Protein 1PIX (pdb70)

Organism: Acidaminococcus fermentans (strain ATCC 25085 / DSM 20731 / CCUG 9996 / CIP 106432 / VR4) (NCBI:txid591001)

B-factor: mean 35.91, std 11.98, range [17.44, 94.39]

InterPro domains:
  IPR011762 Acetyl-coenzyme A carboxyltransferase, N-terminal [PS50980] (31-298)
  IPR011763 Acetyl-coenzyme A carboxyltransferase, C-terminal [PS50989] (295-558)
  IPR029045 ClpP/crotonase-like domain superfamily [SSF52096] (30-232)
  IPR029045 ClpP/crotonase-like domain superfamily [SSF52096] (295-584)
  IPR034733 Acetyl-coenzyme A carboxylase carboxyl transferase subunit beta [PF01039] (55-573)
  IPR045190 Methylcrotonoyl-CoA carboxylase beta chain MCCB/AccD1-like [PTHR22855] (20-564)

Foldseek 3Di:
DDFPDCVLQPPFDFFADAQDDFDVVLLVLQVVLVVVVVVLLVQLLCPAAHQCRQCVVVHGFQVRLVCLFFDPPQWAWWLSQAAQPCDPSSGQQWTWTWGHGLRFTETEIEGGCRHVQREGDARNLVVLVLSLLLCLQLVGEYEYAERYPYYDVVPRVRAPDDPRHLCVSLVSLVVCVVVVHFYYYEYDAEQEQSRLSVQQSGDAHEYEQLYFHYPHFCQPPPVCCDPPDDDPVSVVVSVVVCVVQPDDRTPGHCVPCCVPVNSHVYYHHHSSVSSVVRSVVSNVDAWDDVVVQFRDAFAAQLYALSSCSRQQGLPLVDFGAVLNLCSHQFGPSHWQFFPDPFQPQKTWTWTHQNRHIAIEIEGGADKAAQDDPLDDGRDIDGRQEGALRNLVSLLVRLLQCLVQQHEYEFEHDHQYYDDDVSRVVSVVVVSLVSLVVSQLPSSHAYEYEDAAEQEASCNVSRLHCVSSNRYSFYEYAQSYFYDHHQLLVVLCVVCVVVQVVCVVVVHDCVVSVVVSVVSNVVSRVCGGNSNCSHSRSGRYHDYSNCVSSVVNSSRSSSNTDDPDHDPPVRRCSSVSSVCSVPDDDD/DDFPDCVLQPPFDFFADAQDDFDVVLLVLQVVLVVVLVVLLVQLLCPAAHQCVCPVPQHHFQVRLVCLFFDPPQWAWWLSQAAQPCDPSSDQQWTWTWGHGLRFTETEIEGGCRHVQSAGDARNLVVLVLSLLLCLQLVGEYEYAERYPYHPVVCCVRAPDDPRHLCVVLVSLVVCVVVVRFYEYEYDAEQAQSRQSVQQSGPAHEYEQLYFHYNHWCDLVHPDDDDPDDDPVNVVVSVVSCVVCPDDRTPGGCCDCCVPVNSHVYYHHHSSVSSVVRSVVSNVDAWDDVVVQFRDAAAAQLYALSSCSRQQGLPLVDFGAVLNLCSHQFGPNHWQFFLDVFQPQKTWTWTHQRRHIAIEIEGGADKAAQDDPLDDGRDIDGRQEGALRNLVRLLVRLLQCLVQQHEYEFEHDHQYYDDDVSRVVSVPVVSLVSLVVSQLVSSHAYEYEDAAEQEASVCVSRLHVVSSNRYSFYEYAQSYFYDNHQLLVVLCVVCVVVQVVCVVVVHDCVVSVVVSVVSNVVSRVCGGRSNCSHSRVGRYHDYSNCVSSVVNSSSSSNNTDDPDHADPVRRCSSVSRVCSVPDDDD

Secondary structure (DSSP, 8-state):
---S-HHHHSSPPB------S--HHHHHHHHHHHHHHHHHHHHHHH-SS-HHHHHHTTPPPHHHHHHHHSPTT--EEESTT--TT--TTS--SEEEEEEEETTEEEEEEEE-TTTTTTEE-TTHHHHHHHHHHHHHHHT--EEEEE---EE-GGGHHHHSSSTTSTTHHHHHHHHHHHTT--EEEEE-SEEETHHHHHHHSSSEEEEETT-EEES---TT--S--SSSS--HHHHHHHHHHHHTT---PPSSBHHHHTTTS--S-EEESSHHHHHHHHHHHHHTS----GGGGBSS-----SS-GGGHHHHS-SSTTS---HHHHHHTTSGGGB-EESSTTSSTTEEEEEEEETTEEEEEEEEPPSEETT--TTS-TT--EEBTEE-HHHHHHHHHHHHHHHHTT--EEEEE---EE--SHHHHHTTHHHHHHHHHHHHHT----EEEEE-SEEETTHHHHTT-TT-TTTEEEEEE-TT-EEESS-HHHHHHHHHHHHHHHHHHTT---HHHHHHHHHHHHHHHHTTSHHHHHHHTSSSEE--TTTHHHHHHHHHHHHTTS-S----GGG-SHHHHHHHHHH----/---S-HHHHSS--B-----SS--HHHHHHHHHHHHHHHHHHHHHHH-SS-HHHHHHTTPPPHHHHHHHHS-TT--EEESTT--TT--TTS--SEEEEEEEETTEEEEEEEE-TTSGGG-B-TTHHHHHHHHHHHHHHHT--EEEEE----B-GGGHHHHSSSTTSTTHHHHHHHHHHHTT--EEEEE-SEEETHHHHHHHSSSEEEEETT-EEESS---TTTTPPP-S---HHHHHHHHHHHHHH-S-PPSSBHHHHTTTS--SSEEESSHHHHHHHHHHHHHHS----GGGGBSS-----SS-GGGHHHHS-SSTT----HHHHHHTTSGGGB-EESSTTSSTTEEEEEEEETTEEEEEEEE--SEETT--TTS-TT--EEBTEE-HHHHHHHHHHHHHHHHTT--EEEEE---EE--SHHHHHTTHHHHHHHHHHHHHT----EEEEE-SEEETTHHHHTT-TT-TTTEEEEEE-TT-EEESS-HHHHHHHHHHHHHHHHHHTT---HHHHHHHHHHHHHHHHTTSHHHHHHHTSSSEE--GGGHHHHHHHHHHHHTTS-S----GGG-SHHHHHHHHHH----

Structure (mmCIF, N/CA/C/O backbone):
data_1PIX
#
_entry.id   1PIX
#
_cell.length_a   151.869
_cell.length_b   151.869
_cell.length_c   163.000
_cell.angle_alpha   90.00
_cell.angle_beta   90.00
_cell.angle_gamma   90.00
#
_symmetry.space_group_name_H-M   'P 41 21 2'
#
loop_
_entity.id
_entity.type
_entity.pdbx_description
1 polymer 'Glutaconyl-CoA decarboxylase A subunit'
2 non-polymer 'SULFATE ION'
3 non-polymer 'FORMIC ACID'
4 water water
#
loop_
_atom_site.group_PDB
_atom_site.id
_atom_site.type_symbol
_atom_site.label_atom_id
_atom_site.label_alt_id
_atom_site.label_comp_id
_atom_site.label_asym_id
_atom_site.label_entity_id
_atom_site.label_seq_id
_atom_site.pdbx_PDB_ins_code
_atom_site.Cartn_x
_atom_site.Cartn_y
_atom_site.Cartn_z
_atom_site.occupancy
_atom_site.B_iso_or_equiv
_atom_site.auth_seq_id
_atom_site.auth_comp_id
_atom_site.auth_asym_id
_atom_site.auth_atom_id
_atom_site.pdbx_PDB_model_num
ATOM 1 N N . GLY A 1 2 ? 16.278 93.810 34.066 1.00 49.14 1 GLY A N 1
ATOM 2 C CA . GLY A 1 2 ? 14.976 94.548 34.038 1.00 47.64 1 GLY A CA 1
ATOM 3 C C . GLY A 1 2 ? 14.791 95.413 35.269 1.00 46.24 1 GLY A C 1
ATOM 4 O O . GLY A 1 2 ? 13.972 96.332 35.275 1.00 47.34 1 GLY A O 1
ATOM 5 N N . PHE A 1 3 ? 15.554 95.112 36.316 1.00 43.75 2 PHE A N 1
ATOM 6 C CA . PHE A 1 3 ? 15.495 95.859 37.569 1.00 41.36 2 PHE A CA 1
ATOM 7 C C . PHE A 1 3 ? 16.768 96.691 37.668 1.00 38.88 2 PHE A C 1
ATOM 8 O O . PHE A 1 3 ? 17.877 96.152 37.647 1.00 36.88 2 PHE A O 1
ATOM 16 N N . TYR A 1 4 ? 16.605 98.005 37.769 1.00 35.95 3 TYR A N 1
ATOM 17 C CA . TYR A 1 4 ? 17.751 98.900 37.819 1.00 33.71 3 TYR A CA 1
ATOM 18 C C . TYR A 1 4 ? 17.730 99.863 38.995 1.00 34.30 3 TYR A C 1
ATOM 19 O O . TYR A 1 4 ? 16.687 100.085 39.615 1.00 34.22 3 TYR A O 1
ATOM 28 N N . SER A 1 5 ? 18.893 100.438 39.294 1.00 32.17 4 SER A N 1
ATOM 29 C CA . SER A 1 5 ? 19.014 101.395 40.387 1.00 32.38 4 SER A CA 1
ATOM 30 C C . SER A 1 5 ? 18.426 102.758 40.009 1.00 32.65 4 SER A C 1
ATOM 31 O O . SER A 1 5 ? 18.481 103.179 38.846 1.00 30.59 4 SER A O 1
ATOM 34 N N . MET A 1 6 ? 17.861 103.427 41.010 1.00 31.51 5 MET A N 1
ATOM 35 C CA . MET A 1 6 ? 17.287 104.765 40.873 1.00 33.73 5 MET A CA 1
ATOM 36 C C . MET A 1 6 ? 16.557 105.125 39.576 1.00 33.26 5 MET A C 1
ATOM 37 O O . MET A 1 6 ? 16.997 105.999 38.819 1.00 32.06 5 MET A O 1
ATOM 42 N N . PRO A 1 7 ? 15.416 104.472 39.315 1.00 33.89 6 PRO A N 1
ATOM 43 C CA . PRO A 1 7 ? 14.646 104.757 38.098 1.00 33.42 6 PRO A CA 1
ATOM 44 C C . PRO A 1 7 ? 14.312 106.248 37.947 1.00 31.52 6 PRO A C 1
ATOM 45 O O . PRO A 1 7 ? 14.341 106.786 36.842 1.00 30.74 6 PRO A O 1
ATOM 49 N N . ARG A 1 8 ? 14.010 106.922 39.055 1.00 31.64 7 ARG A N 1
ATOM 50 C CA . ARG A 1 8 ? 13.671 108.340 38.975 1.00 33.14 7 ARG A CA 1
ATOM 51 C C . ARG A 1 8 ? 14.796 109.185 38.383 1.00 32.59 7 ARG A C 1
ATOM 52 O O . ARG A 1 8 ? 14.546 110.252 37.830 1.00 32.75 7 ARG A O 1
ATOM 60 N N . TYR A 1 9 ? 16.032 108.710 38.495 1.00 32.03 8 TYR A N 1
ATOM 61 C CA . TYR A 1 9 ? 17.167 109.442 37.950 1.00 31.00 8 TYR A CA 1
ATOM 62 C C . TYR A 1 9 ? 17.578 108.984 36.552 1.00 30.82 8 TYR A C 1
ATOM 63 O O . TYR A 1 9 ? 17.926 109.800 35.710 1.00 30.47 8 TYR A O 1
ATOM 72 N N . PHE A 1 10 ? 17.533 107.679 36.304 1.00 31.70 9 PHE A N 1
ATOM 73 C CA . PHE A 1 10 ? 18.005 107.148 35.027 1.00 31.94 9 PHE A CA 1
ATOM 74 C C . PHE A 1 10 ? 16.991 106.684 33.993 1.00 32.87 9 PHE A C 1
ATOM 75 O O . PHE A 1 10 ? 17.360 106.434 32.846 1.00 32.47 9 PHE A O 1
ATOM 83 N N . GLN A 1 11 ? 15.729 106.542 34.381 1.00 33.38 10 GLN A N 1
ATOM 84 C CA . GLN A 1 11 ? 14.725 106.106 33.418 1.00 35.56 10 GLN A CA 1
ATOM 85 C C . GLN A 1 11 ? 13.791 107.245 33.057 1.00 35.75 10 GLN A C 1
ATOM 86 O O . GLN A 1 11 ? 13.471 108.091 33.894 1.00 33.15 10 GLN A O 1
ATOM 92 N N . ASN A 1 12 ? 13.370 107.263 31.795 1.00 37.66 11 ASN A N 1
ATOM 93 C CA . ASN A 1 12 ? 12.478 108.303 31.295 1.00 37.53 11 ASN A CA 1
ATOM 94 C C . ASN A 1 12 ? 13.115 109.678 31.487 1.00 36.80 11 ASN A C 1
ATOM 95 O O . ASN A 1 12 ? 12.497 110.583 32.040 1.00 36.55 11 ASN A O 1
ATOM 100 N N . MET A 1 13 ? 14.361 109.824 31.049 1.00 36.26 12 MET A N 1
ATOM 101 C CA . MET A 1 13 ? 15.050 111.104 31.162 1.00 35.95 12 MET A CA 1
ATOM 102 C C . MET A 1 13 ? 14.469 112.012 30.081 1.00 35.49 12 MET A C 1
ATOM 103 O O . MET A 1 13 ? 13.779 111.541 29.175 1.00 34.64 12 MET A O 1
ATOM 108 N N . PRO A 1 14 ? 14.731 113.326 30.165 1.00 33.96 13 PRO A N 1
ATOM 109 C CA . PRO A 1 14 ? 14.204 114.242 29.147 1.00 34.11 13 PRO A CA 1
ATOM 110 C C . PRO A 1 14 ? 14.656 113.833 27.744 1.00 34.62 13 PRO A C 1
ATOM 111 O O . PRO A 1 14 ? 15.785 113.379 27.557 1.00 35.30 13 PRO A O 1
ATOM 115 N N . GLN A 1 15 ? 13.773 113.985 26.763 1.00 34.87 14 GLN A N 1
ATOM 116 C CA . GLN A 1 15 ? 14.113 113.646 25.386 1.00 34.74 14 GLN A CA 1
ATOM 117 C C . GLN A 1 15 ? 14.428 114.912 24.612 1.00 34.48 14 GLN A C 1
ATOM 118 O O . GLN A 1 15 ? 13.927 115.986 24.937 1.00 33.49 14 GLN A O 1
ATOM 124 N N . VAL A 1 16 ? 15.268 114.786 23.591 1.00 32.92 15 VAL A N 1
ATOM 125 C CA . VAL A 1 16 ? 15.660 115.934 22.789 1.00 32.58 15 VAL A CA 1
ATOM 126 C C . VAL A 1 16 ? 15.572 115.578 21.315 1.00 33.98 15 VAL A C 1
ATOM 127 O O . VAL A 1 16 ? 15.313 114.424 20.964 1.00 33.88 15 VAL A O 1
ATOM 131 N N . GLY A 1 17 ? 15.802 116.567 20.455 1.00 33.68 16 GLY A N 1
ATOM 132 C CA . GLY A 1 17 ? 15.753 116.322 19.024 1.00 36.03 16 GLY A CA 1
ATOM 133 C C . GLY A 1 17 ? 14.362 116.491 18.441 1.00 37.70 16 GLY A C 1
ATOM 134 O O . GLY A 1 17 ? 13.374 116.568 19.171 1.00 35.13 16 GLY A O 1
ATOM 135 N N . LYS A 1 18 ? 14.282 116.544 17.117 1.00 39.80 17 LYS A N 1
ATOM 136 C CA . LYS A 1 18 ? 13.004 116.709 16.446 1.00 42.85 17 LYS A CA 1
ATOM 137 C C . LYS A 1 18 ? 12.931 115.855 15.195 1.00 43.86 17 LYS A C 1
ATOM 138 O O . LYS A 1 18 ? 13.952 115.396 14.683 1.00 43.55 17 LYS A O 1
ATOM 144 N N . PRO A 1 19 ? 11.711 115.628 14.686 1.00 44.78 18 PRO A N 1
ATOM 145 C CA . PRO A 1 19 ? 11.494 114.821 13.484 1.00 44.00 18 PRO A CA 1
ATOM 146 C C . PRO A 1 19 ? 12.035 115.525 12.256 1.00 43.89 18 PRO A C 1
ATOM 147 O O . PRO A 1 19 ? 12.044 116.752 12.196 1.00 42.77 18 PRO A O 1
ATOM 151 N N . LEU A 1 20 ? 12.502 114.752 11.283 1.00 44.92 19 LEU A N 1
ATOM 152 C CA . LEU A 1 20 ? 12.994 115.343 10.052 1.00 47.53 19 LEU A CA 1
ATOM 153 C C . LEU A 1 20 ? 11.764 115.598 9.201 1.00 50.46 19 LEU A C 1
ATOM 154 O O . LEU A 1 20 ? 11.046 114.665 8.847 1.00 50.19 19 LEU A O 1
ATOM 159 N N . LYS A 1 21 ? 11.512 116.861 8.892 1.00 53.42 20 LYS A N 1
ATOM 160 C CA . LYS A 1 21 ? 10.362 117.221 8.077 1.00 57.80 20 LYS A CA 1
ATOM 161 C C . LYS A 1 21 ? 10.821 117.302 6.628 1.00 58.98 20 LYS A C 1
ATOM 162 O O . LYS A 1 21 ? 10.454 116.477 5.789 1.00 58.82 20 LYS A O 1
ATOM 168 N N . LYS A 1 22 ? 11.652 118.302 6.363 1.00 60.09 21 LYS A N 1
ATOM 169 C CA . LYS A 1 22 ? 12.192 118.560 5.036 1.00 61.33 21 LYS A CA 1
ATOM 170 C C . LYS A 1 22 ? 13.470 117.775 4.754 1.00 59.52 21 LYS A C 1
ATOM 171 O O . LYS A 1 22 ? 14.530 118.102 5.285 1.00 60.25 21 LYS A O 1
ATOM 177 N N . ALA A 1 23 ? 13.379 116.743 3.921 1.00 57.15 22 ALA A N 1
ATOM 178 C CA . ALA A 1 23 ? 14.566 115.972 3.573 1.00 54.58 22 ALA A CA 1
ATOM 179 C C . ALA A 1 23 ? 15.401 116.858 2.652 1.00 53.57 22 ALA A C 1
ATOM 180 O O . ALA A 1 23 ? 14.865 117.465 1.726 1.00 54.10 22 ALA A O 1
ATOM 182 N N . ASP A 1 24 ? 16.703 116.951 2.912 1.00 51.31 23 ASP A N 1
ATOM 183 C CA . ASP A 1 24 ? 17.579 117.780 2.088 1.00 48.90 23 ASP A CA 1
ATOM 184 C C . ASP A 1 24 ? 18.347 116.918 1.092 1.00 48.18 23 ASP A C 1
ATOM 185 O O . ASP A 1 24 ? 19.492 116.530 1.333 1.00 47.67 23 ASP A O 1
ATOM 190 N N . ALA A 1 25 ? 17.695 116.630 -0.031 1.00 46.58 24 ALA A N 1
ATOM 191 C CA . ALA A 1 25 ? 18.260 115.802 -1.093 1.00 45.03 24 ALA A CA 1
ATOM 192 C C . ALA A 1 25 ? 19.691 116.161 -1.486 1.00 44.19 24 ALA A C 1
ATOM 193 O O . ALA A 1 25 ? 20.537 115.281 -1.640 1.00 45.24 24 ALA A O 1
ATOM 195 N N . ALA A 1 26 ? 19.955 117.451 -1.653 1.00 43.23 25 ALA A N 1
ATOM 196 C CA . ALA A 1 26 ? 21.281 117.915 -2.046 1.00 43.49 25 ALA A CA 1
ATOM 197 C C . ALA A 1 26 ? 22.357 117.576 -1.019 1.00 42.89 25 ALA A C 1
ATOM 198 O O . ALA A 1 26 ? 23.420 117.070 -1.366 1.00 43.02 25 ALA A O 1
ATOM 200 N N . ASN A 1 27 ? 22.079 117.867 0.246 1.00 42.54 26 ASN A N 1
ATOM 201 C CA . ASN A 1 27 ? 23.033 117.599 1.313 1.00 41.68 26 ASN A CA 1
ATOM 202 C C . ASN A 1 27 ? 23.306 116.101 1.408 1.00 42.00 26 ASN A C 1
ATOM 203 O O . ASN A 1 27 ? 24.455 115.663 1.463 1.00 40.40 26 ASN A O 1
ATOM 208 N N . GLU A 1 28 ? 22.234 115.320 1.419 1.00 42.26 27 GLU A N 1
ATOM 209 C CA . GLU A 1 28 ? 22.363 113.882 1.517 1.00 43.01 27 GLU A CA 1
ATOM 210 C C . GLU A 1 28 ? 23.231 113.299 0.412 1.00 43.88 27 GLU A C 1
ATOM 211 O O . GLU A 1 28 ? 24.164 112.545 0.690 1.00 44.11 27 GLU A O 1
ATOM 217 N N . GLU A 1 29 ? 22.949 113.645 -0.839 1.00 43.46 28 GLU A N 1
ATOM 218 C CA . GLU A 1 29 ? 23.748 113.093 -1.924 1.00 44.64 28 GLU A CA 1
ATOM 219 C C . GLU A 1 29 ? 25.194 113.574 -1.886 1.00 41.82 28 GLU A C 1
ATOM 220 O O . GLU A 1 29 ? 26.103 112.858 -2.304 1.00 40.80 28 GLU A O 1
ATOM 226 N N . GLN A 1 30 ? 25.415 114.780 -1.380 1.00 41.11 29 GLN A N 1
ATOM 227 C CA . GLN A 1 30 ? 26.776 115.298 -1.291 1.00 41.06 29 GLN A CA 1
ATOM 228 C C . GLN A 1 30 ? 27.546 114.528 -0.217 1.00 39.19 29 GLN A C 1
ATOM 229 O O . GLN A 1 30 ? 28.713 114.196 -0.400 1.00 37.63 29 GLN A O 1
ATOM 235 N N . LEU A 1 31 ? 26.888 114.241 0.900 1.00 36.92 30 LEU A N 1
ATOM 236 C CA . LEU A 1 31 ? 27.529 113.482 1.968 1.00 37.61 30 LEU A CA 1
ATOM 237 C C . LEU A 1 31 ? 27.797 112.053 1.493 1.00 37.83 30 LEU A C 1
ATOM 238 O O . LEU A 1 31 ? 28.882 111.511 1.710 1.00 36.70 30 LEU A O 1
ATOM 243 N N . LYS A 1 32 ? 26.812 111.449 0.832 1.00 38.45 31 LYS A N 1
ATOM 244 C CA . LYS A 1 32 ? 26.965 110.081 0.342 1.00 40.34 31 LYS A CA 1
ATOM 245 C C . LYS A 1 32 ? 28.029 109.945 -0.738 1.00 39.68 31 LYS A C 1
ATOM 246 O O . LYS A 1 32 ? 28.645 108.888 -0.879 1.00 40.11 31 LYS A O 1
ATOM 252 N N . LYS A 1 33 ? 28.249 111.010 -1.500 1.00 39.50 32 LYS A N 1
ATOM 253 C CA . LYS A 1 33 ? 29.262 110.972 -2.543 1.00 39.38 32 LYS A CA 1
ATOM 254 C C . LYS A 1 33 ? 30.627 110.875 -1.864 1.00 38.61 32 LYS A C 1
ATOM 255 O O . LYS A 1 33 ? 31.518 110.148 -2.316 1.00 37.64 32 LYS A O 1
ATOM 261 N N . ILE A 1 34 ? 30.785 111.620 -0.774 1.00 37.72 33 ILE A N 1
ATOM 262 C CA . ILE A 1 34 ? 32.031 111.608 -0.016 1.00 36.42 33 ILE A CA 1
ATOM 263 C C . ILE A 1 34 ? 32.202 110.235 0.641 1.00 35.55 33 ILE A C 1
ATOM 264 O O . ILE A 1 34 ? 33.281 109.652 0.584 1.00 35.97 33 ILE A O 1
ATOM 269 N N . GLU A 1 35 ? 31.134 109.717 1.249 1.00 34.76 34 GLU A N 1
ATOM 270 C CA . GLU A 1 35 ? 31.187 108.403 1.889 1.00 35.43 34 GLU A CA 1
ATOM 271 C C . GLU A 1 35 ? 31.533 107.338 0.847 1.00 37.07 34 GLU A C 1
ATOM 272 O O . GLU A 1 35 ? 32.364 106.454 1.085 1.00 36.27 34 GLU A O 1
ATOM 278 N N . GLU A 1 36 ? 30.899 107.440 -0.316 1.00 37.16 35 GLU A N 1
ATOM 279 C CA . GLU A 1 36 ? 31.126 106.497 -1.399 1.00 38.33 35 GLU A CA 1
ATOM 280 C C . GLU A 1 36 ? 32.585 106.479 -1.846 1.00 36.83 35 GLU A C 1
ATOM 281 O O . GLU A 1 36 ? 33.140 105.419 -2.137 1.00 37.38 35 GLU A O 1
ATOM 287 N N . GLU A 1 37 ? 33.209 107.651 -1.900 1.00 35.69 36 GLU A N 1
ATOM 288 C CA . GLU A 1 37 ? 34.608 107.743 -2.299 1.00 35.96 36 GLU A CA 1
ATOM 289 C C . GLU A 1 37 ? 35.507 107.079 -1.245 1.00 35.32 36 GLU A C 1
ATOM 290 O O . GLU A 1 37 ? 36.523 106.457 -1.576 1.00 32.95 36 GLU A O 1
ATOM 296 N N . ILE A 1 38 ? 35.131 107.222 0.024 1.00 33.69 37 ILE A N 1
ATOM 297 C CA . ILE A 1 38 ? 35.893 106.621 1.111 1.00 33.77 37 ILE A CA 1
ATOM 298 C C . ILE A 1 38 ? 35.793 105.101 0.983 1.00 32.71 37 ILE A C 1
ATOM 299 O O . ILE A 1 38 ? 36.785 104.394 1.117 1.00 31.91 37 ILE A O 1
ATOM 304 N N . HIS A 1 39 ? 34.590 104.604 0.720 1.00 33.51 38 HIS A N 1
ATOM 305 C CA . HIS A 1 39 ? 34.397 103.167 0.566 1.00 35.50 38 HIS A CA 1
ATOM 306 C C . HIS A 1 39 ? 35.209 102.645 -0.613 1.00 35.70 38 HIS A C 1
ATOM 307 O O . HIS A 1 39 ? 35.787 101.563 -0.547 1.00 36.97 38 HIS A O 1
ATOM 314 N N . GLN A 1 40 ? 35.261 103.421 -1.688 1.00 36.07 39 GLN A N 1
ATOM 315 C CA . GLN A 1 40 ? 36.020 103.016 -2.865 1.00 37.83 39 GLN A CA 1
ATOM 316 C C . GLN A 1 40 ? 37.506 102.958 -2.526 1.00 36.76 39 GLN A C 1
ATOM 317 O O . GLN A 1 40 ? 38.215 102.050 -2.950 1.00 36.19 39 GLN A O 1
ATOM 323 N N . LEU A 1 41 ? 37.978 103.935 -1.758 1.00 37.27 40 LEU A N 1
ATOM 324 C CA . LEU A 1 41 ? 39.379 103.967 -1.357 1.00 35.40 40 LEU A CA 1
ATOM 325 C C . LEU A 1 41 ? 39.700 102.776 -0.460 1.00 33.77 40 LEU A C 1
ATOM 326 O O . LEU A 1 41 ? 40.758 102.164 -0.583 1.00 33.13 40 LEU A O 1
ATOM 331 N N . ILE A 1 42 ? 38.779 102.446 0.438 1.00 33.94 41 ILE A N 1
ATOM 332 C CA . ILE A 1 42 ? 38.979 101.320 1.342 1.00 34.12 41 ILE A CA 1
ATOM 333 C C . ILE A 1 42 ? 39.008 100.024 0.540 1.00 35.65 41 ILE A C 1
ATOM 334 O O . ILE A 1 42 ? 39.903 99.188 0.711 1.00 34.16 41 ILE A O 1
ATOM 339 N N . LYS A 1 43 ? 38.024 99.872 -0.341 1.00 36.57 42 LYS A N 1
ATOM 340 C CA . LYS A 1 43 ? 37.923 98.691 -1.184 1.00 37.54 42 LYS A CA 1
ATOM 341 C C . LYS A 1 43 ? 39.233 98.410 -1.903 1.00 37.82 42 LYS A C 1
ATOM 342 O O . LYS A 1 43 ? 39.731 97.285 -1.873 1.00 38.70 42 LYS A O 1
ATOM 348 N N . GLU A 1 44 ? 39.809 99.424 -2.540 1.00 36.90 43 GLU A N 1
ATOM 349 C CA . GLU A 1 44 ? 41.051 99.196 -3.260 1.00 38.47 43 GLU A CA 1
ATOM 350 C C . GLU A 1 44 ? 42.269 98.992 -2.366 1.00 37.14 43 GLU A C 1
ATOM 351 O O . GLU A 1 44 ? 43.200 98.276 -2.735 1.00 34.11 43 GLU A O 1
ATOM 357 N N . ALA A 1 45 ? 42.272 99.608 -1.189 1.00 35.36 44 ALA A N 1
ATOM 358 C CA . ALA A 1 45 ? 43.398 99.426 -0.285 1.00 34.32 44 ALA A CA 1
ATOM 359 C C . ALA A 1 45 ? 43.380 97.973 0.180 1.00 33.38 44 ALA A C 1
ATOM 360 O O . ALA A 1 45 ? 44.394 97.280 0.133 1.00 34.56 44 ALA A O 1
ATOM 362 N N . GLN A 1 46 ? 42.208 97.510 0.599 1.00 33.89 45 GLN A N 1
ATOM 363 C CA . GLN A 1 46 ? 42.058 96.145 1.082 1.00 33.84 45 GLN A CA 1
ATOM 364 C C . GLN A 1 46 ? 42.317 95.061 0.036 1.00 35.30 45 GLN A C 1
ATOM 365 O O . GLN A 1 46 ? 42.907 94.022 0.349 1.00 34.71 45 GLN A O 1
ATOM 371 N N . GLU A 1 47 ? 41.901 95.281 -1.205 1.00 34.54 46 GLU A N 1
ATOM 372 C CA . GLU A 1 47 ? 42.125 94.249 -2.206 1.00 36.60 46 GLU A CA 1
ATOM 373 C C . GLU A 1 47 ? 43.478 94.291 -2.902 1.00 35.64 46 GLU A C 1
ATOM 374 O O . GLU A 1 47 ? 43.836 93.360 -3.617 1.00 35.91 46 GLU A O 1
ATOM 380 N N . ALA A 1 48 ? 44.245 95.350 -2.674 1.00 35.89 47 ALA A N 1
ATOM 381 C CA . ALA A 1 48 ? 45.564 95.467 -3.288 1.00 35.00 47 ALA A CA 1
ATOM 382 C C . ALA A 1 48 ? 46.469 94.299 -2.893 1.00 37.00 47 ALA A C 1
ATOM 383 O O . ALA A 1 48 ? 46.366 93.756 -1.786 1.00 35.13 47 ALA A O 1
ATOM 385 N N . GLY A 1 49 ? 47.363 93.925 -3.804 1.00 37.60 48 GLY A N 1
ATOM 386 C CA . GLY A 1 49 ? 48.281 92.830 -3.551 1.00 38.11 48 GLY A CA 1
ATOM 387 C C . GLY A 1 49 ? 47.813 91.543 -4.202 1.00 39.55 48 GLY A C 1
ATOM 388 O O . GLY A 1 49 ? 47.063 91.568 -5.180 1.00 40.74 48 GLY A O 1
ATOM 389 N N . LYS A 1 50 ? 48.254 90.414 -3.661 1.00 39.99 49 LYS A N 1
ATOM 390 C CA . LYS A 1 50 ? 47.871 89.110 -4.187 1.00 41.48 49 LYS A CA 1
ATOM 391 C C . LYS A 1 50 ? 46.350 89.023 -4.194 1.00 42.06 49 LYS A C 1
ATOM 392 O O . LYS A 1 50 ? 45.693 89.448 -3.241 1.00 43.35 49 LYS A O 1
ATOM 398 N N . ALA A 1 51 ? 45.793 88.472 -5.267 1.00 40.83 50 ALA A N 1
ATOM 399 C CA . ALA A 1 51 ? 44.345 88.350 -5.395 1.00 39.78 50 ALA A CA 1
ATOM 400 C C . ALA A 1 51 ? 43.748 87.308 -4.452 1.00 38.58 50 ALA A C 1
ATOM 401 O O . ALA A 1 51 ? 44.388 86.304 -4.135 1.00 37.96 50 ALA A O 1
ATOM 403 N N . ASP A 1 52 ? 42.515 87.552 -4.010 1.00 38.31 51 ASP A N 1
ATOM 404 C CA . ASP A 1 52 ? 41.828 86.626 -3.112 1.00 40.18 51 ASP A CA 1
ATOM 405 C C . ASP A 1 52 ? 41.836 85.222 -3.711 1.00 41.26 51 ASP A C 1
ATOM 406 O O . ASP A 1 52 ? 42.104 84.239 -3.019 1.00 41.70 51 ASP A O 1
ATOM 411 N N . ALA A 1 53 ? 41.541 85.141 -5.004 1.00 42.74 52 ALA A N 1
ATOM 412 C CA . ALA A 1 53 ? 41.515 83.866 -5.712 1.00 44.31 52 ALA A CA 1
ATOM 413 C C . ALA A 1 53 ? 42.847 83.134 -5.583 1.00 43.69 52 ALA A C 1
ATOM 414 O O . ALA A 1 53 ? 42.876 81.921 -5.400 1.00 43.72 52 ALA A O 1
ATOM 416 N N . ASP A 1 54 ? 43.946 83.873 -5.676 1.00 43.98 53 ASP A N 1
ATOM 417 C CA . ASP A 1 54 ? 45.268 83.268 -5.568 1.00 46.03 53 ASP A CA 1
ATOM 418 C C . ASP A 1 54 ? 45.570 82.821 -4.150 1.00 46.23 53 ASP A C 1
ATOM 419 O O . ASP A 1 54 ? 46.294 81.847 -3.936 1.00 45.66 53 ASP A O 1
ATOM 424 N N . VAL A 1 55 ? 45.021 83.542 -3.180 1.00 44.87 54 VAL A N 1
ATOM 425 C CA . VAL A 1 55 ? 45.226 83.193 -1.786 1.00 45.45 54 VAL A CA 1
ATOM 426 C C . VAL A 1 55 ? 44.366 81.979 -1.444 1.00 45.83 54 VAL A C 1
ATOM 427 O O . VAL A 1 55 ? 44.834 81.036 -0.809 1.00 44.10 54 VAL A O 1
ATOM 431 N N . ASN A 1 56 ? 43.111 82.010 -1.881 1.00 47.41 55 ASN A N 1
ATOM 432 C CA . ASN A 1 56 ? 42.176 80.926 -1.610 1.00 50.67 55 ASN A CA 1
ATOM 433 C C . ASN A 1 56 ? 42.462 79.630 -2.358 1.00 53.70 55 ASN A C 1
ATOM 434 O O . ASN A 1 56 ? 42.195 78.545 -1.842 1.00 54.46 55 ASN A O 1
ATOM 439 N N . LYS A 1 57 ? 42.994 79.736 -3.571 1.00 56.84 56 LYS A N 1
ATOM 440 C CA . LYS A 1 57 ? 43.281 78.544 -4.362 1.00 60.42 56 LYS A CA 1
ATOM 441 C C . LYS A 1 57 ? 44.167 77.598 -3.569 1.00 61.90 56 LYS A C 1
ATOM 442 O O . LYS A 1 57 ? 44.077 76.379 -3.714 1.00 62.04 56 LYS A O 1
ATOM 448 N N . ARG A 1 58 ? 45.010 78.173 -2.719 1.00 63.35 57 ARG A N 1
ATOM 449 C CA . ARG A 1 58 ? 45.935 77.400 -1.905 1.00 65.00 57 ARG A CA 1
ATOM 450 C C . ARG A 1 58 ? 45.314 76.958 -0.580 1.00 64.29 57 ARG A C 1
ATOM 451 O O . ARG A 1 58 ? 46.021 76.523 0.332 1.00 65.00 57 ARG A O 1
ATOM 459 N N . GLY A 1 59 ? 43.990 77.063 -0.487 1.00 62.09 58 GLY A N 1
ATOM 460 C CA . GLY A 1 59 ? 43.287 76.663 0.721 1.00 59.97 58 GLY A CA 1
ATOM 461 C C . GLY A 1 59 ? 43.456 77.614 1.895 1.00 58.28 58 GLY A C 1
ATOM 462 O O . GLY A 1 59 ? 43.050 77.311 3.019 1.00 59.57 58 GLY A O 1
ATOM 463 N N . GLU A 1 60 ? 44.052 78.771 1.639 1.00 54.62 59 GLU A N 1
ATOM 464 C CA . GLU A 1 60 ? 44.272 79.755 2.685 1.00 50.66 59 GLU A CA 1
ATOM 465 C C . GLU A 1 60 ? 43.253 80.887 2.569 1.00 47.80 59 GLU A C 1
ATOM 466 O O . GLU A 1 60 ? 42.847 81.255 1.467 1.00 47.54 59 GLU A O 1
ATOM 472 N N . LEU A 1 61 ? 42.830 81.429 3.708 1.00 43.40 60 LEU A N 1
ATOM 473 C CA . LEU A 1 61 ? 41.869 82.528 3.716 1.00 39.22 60 LEU A CA 1
ATOM 474 C C . LEU A 1 61 ? 42.595 83.863 3.794 1.00 37.46 60 LEU A C 1
ATOM 475 O O . LEU A 1 61 ? 43.771 83.922 4.161 1.00 38.04 60 LEU A O 1
ATOM 480 N N . THR A 1 62 ? 41.893 84.935 3.448 1.00 35.74 61 THR A N 1
ATOM 481 C CA . THR A 1 62 ? 42.467 86.276 3.530 1.00 34.46 61 THR A CA 1
ATOM 482 C C . THR A 1 62 ? 42.140 86.839 4.919 1.00 34.33 61 THR A C 1
ATOM 483 O O . THR A 1 62 ? 41.357 86.248 5.669 1.00 33.42 61 THR A O 1
ATOM 487 N N . ALA A 1 63 ? 42.732 87.980 5.256 1.00 33.98 62 ALA A N 1
ATOM 488 C CA . ALA A 1 63 ? 42.485 88.605 6.552 1.00 34.55 62 ALA A CA 1
ATOM 489 C C . ALA A 1 63 ? 41.002 88.921 6.741 1.00 34.83 62 ALA A C 1
ATOM 490 O O . ALA A 1 63 ? 40.434 88.659 7.802 1.00 35.27 62 ALA A O 1
ATOM 492 N N . LEU A 1 64 ? 40.371 89.482 5.714 1.00 34.10 63 LEU A N 1
ATOM 493 C CA . LEU A 1 64 ? 38.954 89.820 5.812 1.00 34.14 63 LEU A CA 1
ATOM 494 C C . LEU A 1 64 ? 38.068 88.589 5.939 1.00 33.34 63 LEU A C 1
ATOM 495 O O . LEU A 1 64 ? 37.055 88.619 6.635 1.00 33.15 63 LEU A O 1
ATOM 500 N N . GLN A 1 65 ? 38.450 87.507 5.271 1.00 32.63 64 GLN A N 1
ATOM 501 C CA . GLN A 1 65 ? 37.681 86.272 5.340 1.00 31.33 64 GLN A CA 1
ATOM 502 C C . GLN A 1 65 ? 37.826 85.660 6.733 1.00 30.69 64 GLN A C 1
ATOM 503 O O . GLN A 1 65 ? 36.862 85.155 7.308 1.00 30.24 64 GLN A O 1
ATOM 509 N N . ARG A 1 66 ? 39.029 85.715 7.288 1.00 29.10 65 ARG A N 1
ATOM 510 C CA . ARG A 1 66 ? 39.225 85.178 8.626 1.00 29.67 65 ARG A CA 1
ATOM 511 C C . ARG A 1 66 ? 38.401 85.985 9.637 1.00 29.69 65 ARG A C 1
ATOM 512 O O . ARG A 1 66 ? 37.685 85.419 10.472 1.00 27.03 65 ARG A O 1
ATOM 520 N N . ILE A 1 67 ? 38.481 87.310 9.546 1.00 30.24 66 ILE A N 1
ATOM 521 C CA . ILE A 1 67 ? 37.739 88.170 10.466 1.00 31.66 66 ILE A CA 1
ATOM 522 C C . ILE A 1 67 ? 36.240 87.902 10.384 1.00 32.97 66 ILE A C 1
ATOM 523 O O . ILE A 1 67 ? 35.542 87.853 11.404 1.00 31.94 66 ILE A O 1
ATOM 528 N N . GLU A 1 68 ? 35.755 87.716 9.162 1.00 33.53 67 GLU A N 1
ATOM 529 C CA . GLU A 1 68 ? 34.344 87.463 8.922 1.00 35.00 67 GLU A CA 1
ATOM 530 C C . GLU A 1 68 ? 33.873 86.209 9.665 1.00 35.38 67 GLU A C 1
ATOM 531 O O . GLU A 1 68 ? 32.755 86.165 10.181 1.00 34.51 67 GLU A O 1
ATOM 537 N N . LYS A 1 69 ? 34.735 85.200 9.737 1.00 35.21 68 LYS A N 1
ATOM 538 C CA . LYS A 1 69 ? 34.394 83.959 10.422 1.00 35.71 68 LYS A CA 1
ATOM 539 C C . LYS A 1 69 ? 34.712 84.009 11.912 1.00 35.67 68 LYS A C 1
ATOM 540 O O . LYS A 1 69 ? 34.257 83.160 12.679 1.00 34.85 68 LYS A O 1
ATOM 546 N N . LEU A 1 70 ? 35.489 85.007 12.317 1.00 33.87 69 LEU A N 1
ATOM 547 C CA . LEU A 1 70 ? 35.881 85.148 13.715 1.00 32.30 69 LEU A CA 1
ATOM 548 C C . LEU A 1 70 ? 34.904 85.940 14.583 1.00 31.89 69 LEU A C 1
ATOM 549 O O . LEU A 1 70 ? 34.530 85.497 15.672 1.00 31.58 69 LEU A O 1
ATOM 554 N N . VAL A 1 71 ? 34.493 87.108 14.098 1.00 31.43 70 VAL A N 1
ATOM 555 C CA . VAL A 1 71 ? 33.604 87.983 14.863 1.00 30.88 70 VAL A CA 1
ATOM 556 C C . VAL A 1 71 ? 32.114 87.720 14.681 1.00 31.84 70 VAL A C 1
ATOM 557 O O . VAL A 1 71 ? 31.691 87.180 13.662 1.00 33.40 70 VAL A O 1
ATOM 561 N N . GLU A 1 72 ? 31.321 88.101 15.682 1.00 31.56 71 GLU A N 1
ATOM 562 C CA . GLU A 1 72 ? 29.878 87.914 15.618 1.00 31.77 71 GLU A CA 1
ATOM 563 C C . GLU A 1 72 ? 29.352 88.768 14.467 1.00 32.59 71 GLU A C 1
ATOM 564 O O . GLU A 1 72 ? 29.732 89.929 14.316 1.00 29.62 71 GLU A O 1
ATOM 570 N N . PRO A 1 73 ? 28.460 88.200 13.640 1.00 34.59 72 PRO A N 1
ATOM 571 C CA . PRO A 1 73 ? 27.883 88.907 12.493 1.00 34.03 72 PRO A CA 1
ATOM 572 C C . PRO A 1 73 ? 27.390 90.308 12.826 1.00 34.15 72 PRO A C 1
ATOM 573 O O . PRO A 1 73 ? 26.642 90.501 13.781 1.00 34.33 72 PRO A O 1
ATOM 577 N N . GLY A 1 74 ? 27.827 91.282 12.033 1.00 34.77 73 GLY A N 1
ATOM 578 C CA . GLY A 1 74 ? 27.416 92.658 12.241 1.00 34.36 73 GLY A CA 1
ATOM 579 C C . GLY A 1 74 ? 28.091 93.424 13.373 1.00 34.99 73 GLY A C 1
ATOM 580 O O . GLY A 1 74 ? 27.703 94.560 13.642 1.00 35.30 73 GLY A O 1
ATOM 581 N N . SER A 1 75 ? 29.089 92.834 14.032 1.00 33.47 74 SER A N 1
ATOM 582 C CA . SER A 1 75 ? 29.771 93.519 15.137 1.00 32.48 74 SER A CA 1
ATOM 583 C C . SER A 1 75 ? 31.060 94.212 14.707 1.00 32.57 74 SER A C 1
ATOM 584 O O . SER A 1 75 ? 31.669 94.943 15.487 1.00 33.53 74 SER A O 1
ATOM 587 N N . TRP A 1 76 ? 31.476 93.986 13.469 1.00 30.31 75 TRP A N 1
ATOM 588 C CA . TRP A 1 76 ? 32.705 94.588 12.978 1.00 30.64 75 TRP A CA 1
ATOM 589 C C . TRP A 1 76 ? 32.635 96.113 12.882 1.00 31.75 75 TRP A C 1
ATOM 590 O O . TRP A 1 76 ? 31.716 96.668 12.272 1.00 31.53 75 TRP A O 1
ATOM 601 N N . ARG A 1 77 ? 33.614 96.778 13.495 1.00 31.13 76 ARG A N 1
ATOM 602 C CA . ARG A 1 77 ? 33.714 98.239 13.482 1.00 30.67 76 ARG A CA 1
ATOM 603 C C . ARG A 1 77 ? 35.108 98.559 12.930 1.00 30.50 76 ARG A C 1
ATOM 604 O O . ARG A 1 77 ? 36.083 98.637 13.684 1.00 31.17 76 ARG A O 1
ATOM 612 N N . PRO A 1 78 ? 35.224 98.741 11.605 1.00 29.69 77 PRO A N 1
ATOM 613 C CA . PRO A 1 78 ? 36.515 99.045 10.977 1.00 28.30 77 PRO A CA 1
ATOM 614 C C . PRO A 1 78 ? 37.250 100.219 11.618 1.00 28.43 77 PRO A C 1
ATOM 615 O O . PRO A 1 78 ? 36.636 101.230 11.961 1.00 28.75 77 PRO A O 1
ATOM 619 N N . LEU A 1 79 ? 38.564 100.073 11.775 1.00 27.89 78 LEU A N 1
ATOM 620 C CA . LEU A 1 79 ? 39.410 101.120 12.341 1.00 28.15 78 LEU A CA 1
ATOM 621 C C . LEU A 1 79 ? 40.710 101.228 11.543 1.00 28.05 78 LEU A C 1
ATOM 622 O O . LEU A 1 79 ? 41.326 100.218 11.215 1.00 29.26 78 LEU A O 1
ATOM 627 N N . ASN A 1 80 ? 41.109 102.457 11.221 1.00 26.15 79 ASN A N 1
ATOM 628 C CA . ASN A 1 80 ? 42.342 102.713 10.479 1.00 27.41 79 ASN A CA 1
ATOM 629 C C . ASN A 1 80 ? 42.445 102.060 9.103 1.00 26.74 79 ASN A C 1
ATOM 630 O O . ASN A 1 80 ? 43.545 101.819 8.616 1.00 26.94 79 ASN A O 1
ATOM 635 N N . THR A 1 81 ? 41.313 101.791 8.462 1.00 27.81 80 THR A N 1
ATOM 636 C CA . THR A 1 81 ? 41.337 101.168 7.140 1.00 29.52 80 THR A CA 1
ATOM 637 C C . THR A 1 81 ? 42.195 101.955 6.149 1.00 30.17 80 THR A C 1
ATOM 638 O O . THR A 1 81 ? 42.953 101.376 5.371 1.00 31.04 80 THR A O 1
ATOM 642 N N . LEU A 1 82 ? 42.088 103.278 6.181 1.00 30.14 81 LEU A N 1
ATOM 643 C CA . LEU A 1 82 ? 42.858 104.099 5.258 1.00 30.31 81 LEU A CA 1
ATOM 644 C C . LEU A 1 82 ? 44.135 104.684 5.847 1.00 30.61 81 LEU A C 1
ATOM 645 O O . LEU A 1 82 ? 44.831 105.448 5.181 1.00 30.57 81 LEU A O 1
ATOM 650 N N . PHE A 1 83 ? 44.450 104.320 7.088 1.00 31.18 82 PHE A N 1
ATOM 651 C CA . PHE A 1 83 ? 45.655 104.819 7.750 1.00 28.99 82 PHE A CA 1
ATOM 652 C C . PHE A 1 83 ? 46.888 104.497 6.906 1.00 30.26 82 PHE A C 1
ATOM 653 O O . PHE A 1 83 ? 47.171 103.331 6.619 1.00 29.70 82 PHE A O 1
ATOM 661 N N . ASN A 1 84 ? 47.621 105.534 6.514 1.00 29.12 83 ASN A N 1
ATOM 662 C CA . ASN A 1 84 ? 48.810 105.373 5.676 1.00 29.81 83 ASN A CA 1
ATOM 663 C C . ASN A 1 84 ? 49.658 106.630 5.850 1.00 31.22 83 ASN A C 1
ATOM 664 O O . ASN A 1 84 ? 49.940 107.347 4.889 1.00 30.62 83 ASN A O 1
ATOM 669 N N . PRO A 1 85 ? 50.102 106.895 7.089 1.00 31.79 84 PRO A N 1
ATOM 670 C CA . PRO A 1 85 ? 50.912 108.074 7.401 1.00 32.32 84 PRO A CA 1
ATOM 671 C C . PRO A 1 85 ? 52.138 108.307 6.532 1.00 33.74 84 PRO A C 1
ATOM 672 O O . PRO A 1 85 ? 52.511 109.449 6.288 1.00 35.07 84 PRO A O 1
ATOM 676 N N . GLN A 1 86 ? 52.766 107.241 6.055 1.00 33.63 85 GLN A N 1
ATOM 677 C CA . GLN A 1 86 ? 53.953 107.419 5.242 1.00 34.35 85 GLN A CA 1
ATOM 678 C C . GLN A 1 86 ? 53.710 107.233 3.748 1.00 34.69 85 GLN A C 1
ATOM 679 O O . GLN A 1 86 ? 54.646 107.089 2.967 1.00 33.67 85 GLN A O 1
ATOM 685 N N . GLY A 1 87 ? 52.438 107.257 3.367 1.00 34.31 86 GLY A N 1
ATOM 686 C CA . GLY A 1 87 ? 52.058 107.133 1.971 1.00 35.15 86 GLY A CA 1
ATOM 687 C C . GLY A 1 87 ? 52.555 105.953 1.157 1.00 36.09 86 GLY A C 1
ATOM 688 O O . GLY A 1 87 ? 53.175 106.150 0.114 1.00 36.32 86 GLY A O 1
ATOM 689 N N . ASN A 1 88 ? 52.303 104.729 1.614 1.00 35.69 87 ASN A N 1
ATOM 690 C CA . ASN A 1 88 ? 52.723 103.566 0.838 1.00 34.01 87 ASN A CA 1
ATOM 691 C C . ASN A 1 88 ? 51.858 103.616 -0.421 1.00 33.89 87 ASN A C 1
ATOM 692 O O . ASN A 1 88 ? 50.687 103.996 -0.357 1.00 32.79 87 ASN A O 1
ATOM 697 N N . LYS A 1 89 ? 52.427 103.240 -1.560 1.00 34.25 88 LYS A N 1
ATOM 698 C CA . LYS A 1 89 ? 51.693 103.282 -2.821 1.00 35.76 88 LYS A CA 1
ATOM 699 C C . LYS A 1 89 ? 50.339 102.575 -2.825 1.00 34.04 88 LYS A C 1
ATOM 700 O O . LYS A 1 89 ? 49.388 103.075 -3.420 1.00 33.65 88 LYS A O 1
ATOM 706 N N . ASN A 1 90 ? 50.241 101.422 -2.169 1.00 32.57 89 ASN A N 1
ATOM 707 C CA . ASN A 1 90 ? 48.975 100.690 -2.146 1.00 31.90 89 ASN A CA 1
ATOM 708 C C . ASN A 1 90 ? 47.963 101.265 -1.156 1.00 30.82 89 ASN A C 1
ATOM 709 O O . ASN A 1 90 ? 46.886 100.703 -0.971 1.00 31.69 89 ASN A O 1
ATOM 714 N N . GLY A 1 91 ? 48.323 102.379 -0.521 1.00 30.47 90 GLY A N 1
ATOM 715 C CA . GLY A 1 91 ? 47.436 103.031 0.431 1.00 31.18 90 GLY A CA 1
ATOM 716 C C . GLY A 1 91 ? 47.100 102.207 1.660 1.00 30.03 90 GLY A C 1
ATOM 717 O O . GLY A 1 91 ? 46.122 102.482 2.355 1.00 29.78 90 GLY A O 1
ATOM 718 N N . SER A 1 92 ? 47.924 101.208 1.942 1.00 29.46 91 SER A N 1
ATOM 719 C CA . SER A 1 92 ? 47.680 100.332 3.073 1.00 31.84 91 SER A CA 1
ATOM 720 C C . SER A 1 92 ? 48.872 100.210 3.999 1.00 32.14 91 SER A C 1
ATOM 721 O O . SER A 1 92 ? 50.004 100.512 3.626 1.00 31.20 91 SER A O 1
ATOM 724 N N . VAL A 1 93 ? 48.600 99.755 5.215 1.00 31.42 92 VAL A N 1
ATOM 725 C CA . VAL A 1 93 ? 49.641 99.565 6.201 1.00 32.08 92 VAL A CA 1
ATOM 726 C C . VAL A 1 93 ? 49.778 98.047 6.435 1.00 32.16 92 VAL A C 1
ATOM 727 O O . VAL A 1 93 ? 50.439 97.585 7.369 1.00 30.51 92 VAL A O 1
ATOM 731 N N . ALA A 1 94 ? 49.142 97.288 5.543 1.00 30.22 93 ALA A N 1
ATOM 732 C CA . ALA A 1 94 ? 49.171 95.825 5.542 1.00 29.20 93 ALA A CA 1
ATOM 733 C C . ALA A 1 94 ? 48.578 95.094 6.744 1.00 29.54 93 ALA A C 1
ATOM 734 O O . ALA A 1 94 ? 49.068 94.035 7.137 1.00 28.80 93 ALA A O 1
ATOM 736 N N . ILE A 1 95 ? 47.536 95.660 7.337 1.00 31.00 94 ILE A N 1
ATOM 737 C CA . ILE A 1 95 ? 46.857 95.003 8.444 1.00 33.22 94 ILE A CA 1
ATOM 738 C C . ILE A 1 95 ? 45.402 95.427 8.404 1.00 31.76 94 ILE A C 1
ATOM 739 O O . ILE A 1 95 ? 45.084 96.542 7.997 1.00 32.45 94 ILE A O 1
ATOM 744 N N . VAL A 1 96 ? 44.511 94.522 8.780 1.00 30.45 95 VAL A N 1
ATOM 745 C CA . VAL A 1 96 ? 43.098 94.848 8.816 1.00 29.11 95 VAL A CA 1
ATOM 746 C C . VAL A 1 96 ? 42.749 94.921 10.295 1.00 30.16 95 VAL A C 1
ATOM 747 O O . VAL A 1 96 ? 42.872 93.936 11.019 1.00 31.18 95 VAL A O 1
ATOM 751 N N . LYS A 1 97 ? 42.329 96.095 10.748 1.00 29.73 96 LYS A N 1
ATOM 752 C CA . LYS A 1 97 ? 42.009 96.274 12.157 1.00 29.46 96 LYS A CA 1
ATOM 753 C C . LYS A 1 97 ? 40.598 96.759 12.406 1.00 29.21 96 LYS A C 1
ATOM 754 O O . LYS A 1 97 ? 39.971 97.375 11.545 1.00 28.57 96 LYS A O 1
ATOM 760 N N . GLY A 1 98 ? 40.103 96.470 13.604 1.00 28.51 97 GLY A N 1
ATOM 761 C CA . GLY A 1 98 ? 38.779 96.910 13.972 1.00 28.33 97 GLY A CA 1
ATOM 762 C C . GLY A 1 98 ? 38.386 96.422 15.349 1.00 29.69 97 GLY A C 1
ATOM 763 O O . GLY A 1 98 ? 39.131 95.708 16.020 1.00 29.59 97 GLY A O 1
ATOM 764 N N . LEU A 1 99 ? 37.210 96.849 15.776 1.00 30.50 98 LEU A N 1
ATOM 765 C CA . LEU A 1 99 ? 36.650 96.438 17.044 1.00 31.08 98 LEU A CA 1
ATOM 766 C C . LEU A 1 99 ? 35.634 95.396 16.616 1.00 31.87 98 LEU A C 1
ATOM 767 O O . LEU A 1 99 ? 34.890 95.618 15.661 1.00 32.55 98 LEU A O 1
ATOM 772 N N . GLY A 1 100 ? 35.608 94.261 17.296 1.00 30.70 99 GLY A N 1
ATOM 773 C CA . GLY A 1 100 ? 34.646 93.236 16.944 1.00 30.11 99 GLY A CA 1
ATOM 774 C C . GLY A 1 100 ? 34.331 92.368 18.137 1.00 29.35 99 GLY A C 1
ATOM 775 O O . GLY A 1 100 ? 35.153 92.244 19.047 1.00 29.71 99 GLY A O 1
ATOM 776 N N . ARG A 1 101 ? 33.138 91.786 18.158 1.00 28.47 100 ARG A N 1
ATOM 777 C CA . ARG A 1 101 ? 32.771 90.905 19.254 1.00 30.02 100 ARG A CA 1
ATOM 778 C C . ARG A 1 101 ? 33.217 89.497 18.893 1.00 30.99 100 ARG A C 1
ATOM 779 O O . ARG A 1 101 ? 32.882 88.979 17.827 1.00 31.38 100 ARG A O 1
ATOM 787 N N . VAL A 1 102 ? 34.000 88.893 19.779 1.00 30.31 101 VAL A N 1
ATOM 788 C CA . VAL A 1 102 ? 34.477 87.537 19.575 1.00 29.69 101 VAL A CA 1
ATOM 789 C C . VAL A 1 102 ? 33.933 86.717 20.730 1.00 30.52 101 VAL A C 1
ATOM 790 O O . VAL A 1 102 ? 34.291 86.944 21.889 1.00 28.96 101 VAL A O 1
ATOM 794 N N . ASN A 1 103 ? 33.043 85.785 20.406 1.00 27.76 102 ASN A N 1
ATOM 795 C CA . ASN A 1 103 ? 32.431 84.919 21.402 1.00 28.50 102 ASN A CA 1
ATOM 796 C C . ASN A 1 103 ? 31.992 85.676 22.657 1.00 28.59 102 ASN A C 1
ATOM 797 O O . ASN A 1 103 ? 32.390 85.327 23.770 1.00 30.23 102 ASN A O 1
ATOM 802 N N . GLY A 1 104 ? 31.187 86.717 22.478 1.00 28.43 103 GLY A N 1
ATOM 803 C CA . GLY A 1 104 ? 30.689 87.469 23.619 1.00 27.17 103 GLY A CA 1
ATOM 804 C C . GLY A 1 104 ? 31.545 88.606 24.153 1.00 28.77 103 GLY A C 1
ATOM 805 O O . GLY A 1 104 ? 31.149 89.279 25.104 1.00 26.82 103 GLY A O 1
ATOM 806 N N . LYS A 1 105 ? 32.710 88.842 23.560 1.00 28.25 104 LYS A N 1
ATOM 807 C CA . LYS A 1 105 ? 33.556 89.923 24.047 1.00 28.22 104 LYS A CA 1
ATOM 808 C C . LYS A 1 105 ? 34.042 90.898 22.989 1.00 27.18 104 LYS A C 1
ATOM 809 O O . LYS A 1 105 ? 34.533 90.496 21.930 1.00 26.54 104 LYS A O 1
ATOM 815 N N . TRP A 1 106 ? 33.884 92.184 23.278 1.00 24.68 105 TRP A N 1
ATOM 816 C CA . TRP A 1 106 ? 34.378 93.208 22.379 1.00 25.25 105 TRP A CA 1
ATOM 817 C C . TRP A 1 106 ? 35.892 93.097 22.485 1.00 25.34 105 TRP A C 1
ATOM 818 O O . TRP A 1 106 ? 36.441 93.028 23.590 1.00 26.30 105 TRP A O 1
ATOM 829 N N . CYS A 1 107 ? 36.558 93.049 21.340 1.00 24.97 106 CYS A N 1
ATOM 830 C CA . CYS A 1 107 ? 38.008 92.931 21.293 1.00 25.27 106 CYS A CA 1
ATOM 831 C C . CYS A 1 107 ? 38.569 93.847 20.214 1.00 26.76 106 CYS A C 1
ATOM 832 O O . CYS A 1 107 ? 37.860 94.218 19.271 1.00 26.36 106 CYS A O 1
ATOM 835 N N . VAL A 1 108 ? 39.835 94.224 20.364 1.00 25.40 107 VAL A N 1
ATOM 836 C CA . VAL A 1 108 ? 40.499 95.011 19.336 1.00 25.24 107 VAL A CA 1
ATOM 837 C C . VAL A 1 108 ? 41.087 93.878 18.497 1.00 25.27 107 VAL A C 1
ATOM 838 O O . VAL A 1 108 ? 41.819 93.037 19.020 1.00 25.16 107 VAL A O 1
ATOM 842 N N . VAL A 1 109 ? 40.739 93.827 17.215 1.00 25.97 108 VAL A N 1
ATOM 843 C CA . VAL A 1 109 ? 41.231 92.759 16.355 1.00 24.03 108 VAL A CA 1
ATOM 844 C C . VAL A 1 109 ? 42.197 93.252 15.291 1.00 25.80 108 VAL A C 1
ATOM 845 O O . VAL A 1 109 ? 41.911 94.196 14.556 1.00 26.48 108 VAL A O 1
ATOM 849 N N . VAL A 1 110 ? 43.348 92.596 15.217 1.00 26.71 109 VAL A N 1
ATOM 850 C CA . VAL A 1 110 ? 44.375 92.938 14.250 1.00 27.84 109 VAL A CA 1
ATOM 851 C C . VAL A 1 110 ? 44.718 91.693 13.434 1.00 28.96 109 VAL A C 1
ATOM 852 O O . VAL A 1 110 ? 45.165 90.688 13.981 1.00 29.42 109 VAL A O 1
ATOM 856 N N . ALA A 1 111 ? 44.505 91.769 12.125 1.00 29.62 110 ALA A N 1
ATOM 857 C CA . ALA A 1 111 ? 44.791 90.648 11.244 1.00 30.68 110 ALA A CA 1
ATOM 858 C C . ALA A 1 111 ? 45.839 91.016 10.204 1.00 30.95 110 ALA A C 1
ATOM 859 O O . ALA A 1 111 ? 45.690 92.002 9.489 1.00 32.71 110 ALA A O 1
ATOM 861 N N . SER A 1 112 ? 46.907 90.228 10.133 1.00 31.90 111 SER A N 1
ATOM 862 C CA . SER A 1 112 ? 47.960 90.463 9.151 1.00 32.83 111 SER A CA 1
ATOM 863 C C . SER A 1 112 ? 47.312 90.324 7.768 1.00 34.18 111 SER A C 1
ATOM 864 O O . SER A 1 112 ? 46.521 89.408 7.543 1.00 33.91 111 SER A O 1
ATOM 867 N N . ASP A 1 113 ? 47.631 91.228 6.850 1.00 34.44 112 ASP A N 1
ATOM 868 C CA . ASP A 1 113 ? 47.061 91.155 5.507 1.00 35.35 112 ASP A CA 1
ATOM 869 C C . ASP A 1 113 ? 48.013 90.347 4.631 1.00 35.54 112 ASP A C 1
ATOM 870 O O . ASP A 1 113 ? 48.981 90.888 4.092 1.00 34.93 112 ASP A O 1
ATOM 875 N N . ASN A 1 114 ? 47.733 89.053 4.494 1.00 34.83 113 ASN A N 1
ATOM 876 C CA . ASN A 1 114 ? 48.593 88.171 3.712 1.00 37.37 113 ASN A CA 1
ATOM 877 C C . ASN A 1 114 ? 48.603 88.409 2.203 1.00 36.79 113 ASN A C 1
ATOM 878 O O . ASN A 1 114 ? 49.386 87.791 1.486 1.00 39.15 113 ASN A O 1
ATOM 883 N N . LYS A 1 115 ? 47.746 89.301 1.721 1.00 36.22 114 LYS A N 1
ATOM 884 C CA . LYS A 1 115 ? 47.711 89.614 0.293 1.00 36.30 114 LYS A CA 1
ATOM 885 C C . LYS A 1 115 ? 48.890 90.526 -0.024 1.00 37.56 114 LYS A C 1
ATOM 886 O O . LYS A 1 115 ? 49.316 90.645 -1.175 1.00 37.48 114 LYS A O 1
ATOM 892 N N . LYS A 1 116 ? 49.423 91.160 1.017 1.00 37.36 115 LYS A N 1
ATOM 893 C CA . LYS A 1 116 ? 50.533 92.086 0.862 1.00 37.34 115 LYS A CA 1
ATOM 894 C C . LYS A 1 116 ? 51.839 91.552 1.446 1.00 38.72 115 LYS A C 1
ATOM 895 O O . LYS A 1 116 ? 52.096 91.658 2.649 1.00 38.36 115 LYS A O 1
ATOM 901 N N . LEU A 1 117 ? 52.659 90.979 0.569 1.00 38.94 116 LEU A N 1
ATOM 902 C CA . LEU A 1 117 ? 53.949 90.407 0.937 1.00 39.71 116 LEU A CA 1
ATOM 903 C C . LEU A 1 117 ? 53.862 89.509 2.167 1.00 40.18 116 LEU A C 1
ATOM 904 O O . LEU A 1 117 ? 54.700 89.583 3.069 1.00 40.32 116 LEU A O 1
ATOM 909 N N . ALA A 1 118 ? 52.843 88.655 2.184 1.00 39.24 117 ALA A N 1
ATOM 910 C CA . ALA A 1 118 ? 52.613 87.723 3.283 1.00 39.99 117 ALA A CA 1
ATOM 911 C C . ALA A 1 118 ? 52.684 88.402 4.656 1.00 39.39 117 ALA A C 1
ATOM 912 O O . ALA A 1 118 ? 53.340 87.905 5.576 1.00 38.33 117 ALA A O 1
ATOM 914 N N . GLY A 1 119 ? 52.003 89.541 4.772 1.00 39.39 118 GLY A N 1
ATOM 915 C CA . GLY A 1 119 ? 51.961 90.285 6.021 1.00 37.43 118 GLY A CA 1
ATOM 916 C C . GLY A 1 119 ? 53.254 90.953 6.456 1.00 37.30 118 GLY A C 1
ATOM 917 O O . GLY A 1 119 ? 53.511 91.084 7.655 1.00 37.88 118 GLY A O 1
ATOM 918 N N . ALA A 1 120 ? 54.068 91.383 5.498 1.00 34.96 119 ALA A N 1
ATOM 919 C CA . ALA A 1 120 ? 55.333 92.033 5.816 1.00 34.42 119 ALA A CA 1
ATOM 920 C C . ALA A 1 120 ? 55.125 93.375 6.516 1.00 34.11 119 ALA A C 1
ATOM 921 O O . ALA A 1 120 ? 54.081 94.014 6.363 1.00 34.53 119 ALA A O 1
ATOM 923 N N . TRP A 1 121 ? 56.125 93.788 7.292 1.00 31.97 120 TRP A N 1
ATOM 924 C CA . TRP A 1 121 ? 56.081 95.070 7.989 1.00 31.89 120 TRP A CA 1
ATOM 925 C C . TRP A 1 121 ? 56.329 96.174 6.966 1.00 31.73 120 TRP A C 1
ATOM 926 O O . TRP A 1 121 ? 57.325 96.138 6.246 1.00 30.83 120 TRP A O 1
ATOM 937 N N . VAL A 1 122 ? 55.427 97.149 6.910 1.00 31.31 121 VAL A N 1
ATOM 938 C CA . VAL A 1 122 ? 55.567 98.271 5.989 1.00 31.61 121 VAL A CA 1
ATOM 939 C C . VAL A 1 122 ? 55.498 99.594 6.759 1.00 31.89 121 VAL A C 1
ATOM 940 O O . VAL A 1 122 ? 54.956 99.652 7.867 1.00 33.18 121 VAL A O 1
ATOM 944 N N . PRO A 1 123 ? 56.052 100.676 6.183 1.00 30.84 122 PRO A N 1
ATOM 945 C CA . PRO A 1 123 ? 56.044 101.990 6.836 1.00 29.78 122 PRO A CA 1
ATOM 946 C C . PRO A 1 123 ? 54.669 102.389 7.359 1.00 30.62 122 PRO A C 1
ATOM 947 O O . PRO A 1 123 ? 53.686 102.367 6.619 1.00 30.43 122 PRO A O 1
ATOM 951 N N . GLY A 1 124 ? 54.607 102.740 8.642 1.00 29.64 123 GLY A N 1
ATOM 952 C CA . GLY A 1 124 ? 53.343 103.134 9.240 1.00 29.92 123 GLY A CA 1
ATOM 953 C C . GLY A 1 124 ? 52.629 102.021 9.992 1.00 30.78 123 GLY A C 1
ATOM 954 O O . GLY A 1 124 ? 51.780 102.290 10.844 1.00 31.55 123 GLY A O 1
ATOM 955 N N . GLN A 1 125 ? 52.965 100.769 9.692 1.00 28.78 124 GLN A N 1
ATOM 956 C CA . GLN A 1 125 ? 52.313 99.646 10.360 1.00 29.19 124 GLN A CA 1
ATOM 957 C C . GLN A 1 125 ? 52.501 99.657 11.872 1.00 28.37 124 GLN A C 1
ATOM 958 O O . GLN A 1 125 ? 51.545 99.469 12.623 1.00 28.53 124 GLN A O 1
ATOM 964 N N . ALA A 1 126 ? 53.737 99.861 12.316 1.00 27.21 125 ALA A N 1
ATOM 965 C CA . ALA A 1 126 ? 54.031 99.883 13.746 1.00 29.09 125 ALA A CA 1
ATOM 966 C C . ALA A 1 126 ? 53.100 100.851 14.466 1.00 28.34 125 ALA A C 1
ATOM 967 O O . ALA A 1 126 ? 52.474 100.507 15.470 1.00 29.77 125 ALA A O 1
ATOM 969 N N . GLU A 1 127 ? 52.996 102.059 13.932 1.00 28.49 126 GLU A N 1
ATOM 970 C CA . GLU A 1 127 ? 52.148 103.078 14.529 1.00 29.59 126 GLU A CA 1
ATOM 971 C C . GLU A 1 127 ? 50.706 102.584 14.613 1.00 29.39 126 GLU A C 1
ATOM 972 O O . GLU A 1 127 ? 49.989 102.856 15.583 1.00 27.45 126 GLU A O 1
ATOM 978 N N . CYS A 1 128 ? 50.281 101.845 13.597 1.00 29.30 127 CYS A N 1
ATOM 979 C CA . CYS A 1 128 ? 48.927 101.319 13.584 1.00 29.15 127 CYS A CA 1
ATOM 980 C C . CYS A 1 128 ? 48.759 100.263 14.683 1.00 28.05 127 CYS A C 1
ATOM 981 O O . CYS A 1 128 ? 47.706 100.170 15.317 1.00 26.74 127 CYS A O 1
ATOM 984 N N . LEU A 1 129 ? 49.807 99.476 14.903 1.00 27.49 128 LEU A N 1
ATOM 985 C CA . LEU A 1 129 ? 49.784 98.433 15.925 1.00 26.74 128 LEU A CA 1
ATOM 986 C C . LEU A 1 129 ? 49.834 99.034 17.324 1.00 26.95 128 LEU A C 1
ATOM 987 O O . LEU A 1 129 ? 49.210 98.519 18.251 1.00 28.35 128 LEU A O 1
ATOM 992 N N . LEU A 1 130 ? 50.577 100.124 17.482 1.00 26.77 129 LEU A N 1
ATOM 993 C CA . LEU A 1 130 ? 50.666 100.768 18.785 1.00 25.67 129 LEU A CA 1
ATOM 994 C C . LEU A 1 130 ? 49.309 101.366 19.160 1.00 25.86 129 LEU A C 1
ATOM 995 O O . LEU A 1 130 ? 48.925 101.365 20.331 1.00 25.95 129 LEU A O 1
ATOM 1000 N N . ARG A 1 131 ? 48.570 101.855 18.165 1.00 25.84 130 ARG A N 1
ATOM 1001 C CA . ARG A 1 131 ? 47.246 102.413 18.431 1.00 24.79 130 ARG A CA 1
ATOM 1002 C C . ARG A 1 131 ? 46.317 101.279 18.847 1.00 24.31 130 ARG A C 1
ATOM 1003 O O . ARG A 1 131 ? 45.411 101.463 19.670 1.00 22.99 130 ARG A O 1
ATOM 1011 N N . ALA A 1 132 ? 46.547 100.102 18.274 1.00 23.54 131 ALA A N 1
ATOM 1012 C CA . ALA A 1 132 ? 45.732 98.938 18.596 1.00 22.95 131 ALA A CA 1
ATOM 1013 C C . ALA A 1 132 ? 45.928 98.542 20.059 1.00 22.11 131 ALA A C 1
ATOM 1014 O O . ALA A 1 132 ? 44.963 98.379 20.792 1.00 23.59 131 ALA A O 1
ATOM 1016 N N . SER A 1 133 ? 47.172 98.385 20.493 1.00 22.08 132 SER A N 1
ATOM 1017 C CA . SER A 1 133 ? 47.395 98.014 21.888 1.00 23.16 132 SER A CA 1
ATOM 1018 C C . SER A 1 133 ? 46.946 99.134 22.831 1.00 22.55 132 SER A C 1
ATOM 1019 O O . SER A 1 133 ? 46.468 98.864 23.935 1.00 22.40 132 SER A O 1
ATOM 1022 N N . ASP A 1 134 ? 47.079 100.385 22.391 1.00 23.71 133 ASP A N 1
ATOM 1023 C CA . ASP A 1 134 ? 46.656 101.527 23.205 1.00 25.00 133 ASP A CA 1
ATOM 1024 C C . ASP A 1 134 ? 45.145 101.496 23.409 1.00 25.02 133 ASP A C 1
ATOM 1025 O O . ASP A 1 134 ? 44.651 101.779 24.504 1.00 24.06 133 ASP A O 1
ATOM 1030 N N . THR A 1 135 ? 44.410 101.162 22.350 1.00 24.12 134 THR A N 1
ATOM 1031 C CA . THR A 1 135 ? 42.957 101.096 22.446 1.00 24.33 134 THR A CA 1
ATOM 1032 C C . THR A 1 135 ? 42.579 100.001 23.433 1.00 26.00 134 THR A C 1
ATOM 1033 O O . THR A 1 135 ? 41.704 100.188 24.282 1.00 24.55 134 THR A O 1
ATOM 1037 N N . ALA A 1 136 ? 43.247 98.855 23.319 1.00 26.27 135 ALA A N 1
ATOM 1038 C CA . ALA A 1 136 ? 42.982 97.742 24.224 1.00 26.51 135 ALA A CA 1
ATOM 1039 C C . ALA A 1 136 ? 43.302 98.145 25.668 1.00 24.99 135 ALA A C 1
ATOM 1040 O O . ALA A 1 136 ? 42.564 97.801 26.588 1.00 26.06 135 ALA A O 1
ATOM 1042 N N . LYS A 1 137 ? 44.392 98.880 25.865 1.00 25.09 136 LYS A N 1
ATOM 1043 C CA . LYS A 1 137 ? 44.772 99.311 27.214 1.00 24.61 136 LYS A CA 1
ATOM 1044 C C . LYS A 1 137 ? 43.761 100.312 27.776 1.00 24.28 136 LYS A C 1
ATOM 1045 O O . LYS A 1 137 ? 43.358 100.229 28.940 1.00 20.85 136 LYS A O 1
ATOM 1051 N N . THR A 1 138 ? 43.351 101.260 26.941 1.00 23.44 137 THR A N 1
ATOM 1052 C CA . THR A 1 138 ? 42.390 102.271 27.355 1.00 24.94 137 THR A CA 1
ATOM 1053 C C . THR A 1 138 ? 41.042 101.673 27.759 1.00 25.67 137 THR A C 1
ATOM 1054 O O . THR A 1 138 ? 40.469 102.044 28.782 1.00 26.73 137 THR A O 1
ATOM 1058 N N . LEU A 1 139 ? 40.544 100.740 26.957 1.00 27.10 138 LEU A N 1
ATOM 1059 C CA . LEU A 1 139 ? 39.243 100.127 27.213 1.00 26.31 138 LEU A CA 1
ATOM 1060 C C . LEU A 1 139 ? 39.289 98.870 28.072 1.00 27.26 138 LEU A C 1
ATOM 1061 O O . LEU A 1 139 ? 38.250 98.368 28.508 1.00 26.44 138 LEU A O 1
ATOM 1066 N N . HIS A 1 140 ? 40.495 98.376 28.327 1.00 27.80 139 HIS A N 1
ATOM 1067 C CA . HIS A 1 140 ? 40.674 97.151 29.091 1.00 29.72 139 HIS A CA 1
ATOM 1068 C C . HIS A 1 140 ? 39.893 95.991 28.484 1.00 29.10 139 HIS A C 1
ATOM 1069 O O . HIS A 1 140 ? 39.132 95.307 29.175 1.00 29.07 139 HIS A O 1
ATOM 1076 N N . VAL A 1 141 ? 40.085 95.789 27.184 1.00 26.63 140 VAL A N 1
ATOM 1077 C CA . VAL A 1 141 ? 39.449 94.691 26.458 1.00 26.43 140 VAL A CA 1
ATOM 1078 C C . VAL A 1 141 ? 40.586 93.921 25.794 1.00 25.53 140 VAL A C 1
ATOM 1079 O O . VAL A 1 141 ? 41.648 94.479 25.542 1.00 24.29 140 VAL A O 1
ATOM 1083 N N . PRO A 1 142 ? 40.375 92.632 25.493 1.00 26.00 141 PRO A N 1
ATOM 1084 C CA . PRO A 1 142 ? 41.423 91.818 24.867 1.00 25.57 141 PRO A CA 1
ATOM 1085 C C . PRO A 1 142 ? 41.898 92.300 23.508 1.00 26.01 141 PRO A C 1
ATOM 1086 O O . PRO A 1 142 ? 41.144 92.907 22.751 1.00 25.32 141 PRO A O 1
ATOM 1090 N N . LEU A 1 143 ? 43.164 92.020 23.219 1.00 25.40 142 LEU A N 1
ATOM 1091 C CA . LEU A 1 143 ? 43.764 92.358 21.935 1.00 26.71 142 LEU A CA 1
ATOM 1092 C C . LEU A 1 143 ? 43.907 91.004 21.243 1.00 26.32 142 LEU A C 1
ATOM 1093 O O . LEU A 1 143 ? 44.506 90.074 21.789 1.00 24.10 142 LEU A O 1
ATOM 1098 N N . VAL A 1 144 ? 43.327 90.888 20.056 1.00 26.86 143 VAL A N 1
ATOM 1099 C CA . VAL A 1 144 ? 43.367 89.639 19.314 1.00 25.34 143 VAL A CA 1
ATOM 1100 C C . VAL A 1 144 ? 44.129 89.762 18.012 1.00 26.41 143 VAL A C 1
ATOM 1101 O O . VAL A 1 144 ? 43.829 90.628 17.189 1.00 25.46 143 VAL A O 1
ATOM 1105 N N . TYR A 1 145 ? 45.111 88.886 17.835 1.00 25.29 144 TYR A N 1
ATOM 1106 C CA . TYR A 1 145 ? 45.914 88.855 16.624 1.00 26.98 144 TYR A CA 1
ATOM 1107 C C . TYR A 1 145 ? 45.578 87.637 15.755 1.00 29.14 144 TYR A C 1
ATOM 1108 O O . TYR A 1 145 ? 45.489 86.511 16.247 1.00 25.42 144 TYR A O 1
ATOM 1117 N N . VAL A 1 146 ? 45.386 87.884 14.463 1.00 29.11 145 VAL A N 1
ATOM 1118 C CA . VAL A 1 146 ? 45.133 86.836 13.478 1.00 27.76 145 VAL A CA 1
ATOM 1119 C C . VAL A 1 146 ? 46.418 87.000 12.671 1.00 28.72 145 VAL A C 1
ATOM 1120 O O . VAL A 1 146 ? 46.447 87.661 11.635 1.00 28.97 145 VAL A O 1
ATOM 1124 N N . LEU A 1 147 ? 47.486 86.408 13.191 1.00 28.23 146 LEU A N 1
ATOM 1125 C CA . LEU A 1 147 ? 48.821 86.540 12.628 1.00 28.18 146 LEU A CA 1
ATOM 1126 C C . LEU A 1 147 ? 49.228 85.694 11.421 1.00 29.56 146 LEU A C 1
ATOM 1127 O O . LEU A 1 147 ? 48.968 84.490 11.354 1.00 28.23 146 LEU A O 1
ATOM 1132 N N . ASN A 1 148 ? 49.916 86.355 10.493 1.00 29.09 147 ASN A N 1
ATOM 1133 C CA . ASN A 1 148 ? 50.412 85.761 9.248 1.00 31.23 147 ASN A CA 1
ATOM 1134 C C . ASN A 1 148 ? 51.425 86.824 8.822 1.00 32.60 147 ASN A C 1
ATOM 1135 O O . ASN A 1 148 ? 51.221 87.545 7.846 1.00 32.94 147 ASN A O 1
ATOM 1140 N N . CYS A 1 149 ? 52.515 86.909 9.583 1.00 33.77 148 CYS A N 1
ATOM 1141 C CA . CYS A 1 149 ? 53.539 87.938 9.398 1.00 35.42 148 CYS A CA 1
ATOM 1142 C C . CYS A 1 149 ? 54.939 87.510 8.972 1.00 35.75 148 CYS A C 1
ATOM 1143 O O . CYS A 1 149 ? 55.665 86.862 9.728 1.00 34.95 148 CYS A O 1
ATOM 1146 N N . SER A 1 150 ? 55.321 87.920 7.765 1.00 37.27 149 SER A N 1
ATOM 1147 C CA . SER A 1 150 ? 56.633 87.606 7.204 1.00 40.45 149 SER A CA 1
ATOM 1148 C C . SER A 1 150 ? 57.722 88.499 7.802 1.00 42.42 149 SER A C 1
ATOM 1149 O O . SER A 1 150 ? 58.913 88.277 7.584 1.00 41.36 149 SER A O 1
ATOM 1152 N N . GLY A 1 151 ? 57.305 89.520 8.544 1.00 45.05 150 GLY A N 1
ATOM 1153 C CA . GLY A 1 151 ? 58.261 90.416 9.169 1.00 46.81 150 GLY A CA 1
ATOM 1154 C C . GLY A 1 151 ? 58.706 91.597 8.328 1.00 47.59 150 GLY A C 1
ATOM 1155 O O . GLY A 1 151 ? 58.048 91.991 7.367 1.00 46.67 150 GLY A O 1
ATOM 1156 N N . VAL A 1 152 ? 59.849 92.157 8.706 1.00 49.27 151 VAL A N 1
ATOM 1157 C CA . VAL A 1 152 ? 60.434 93.312 8.034 1.00 48.34 151 VAL A CA 1
ATOM 1158 C C . VAL A 1 152 ? 60.517 93.227 6.513 1.00 48.10 151 VAL A C 1
ATOM 1159 O O . VAL A 1 152 ? 60.838 92.182 5.950 1.00 48.42 151 VAL A O 1
ATOM 1163 N N . LYS A 1 153 ? 60.218 94.346 5.862 1.00 47.53 152 LYS A N 1
ATOM 1164 C CA . LYS A 1 153 ? 60.312 94.462 4.414 1.00 46.48 152 LYS A CA 1
ATOM 1165 C C . LYS A 1 153 ? 61.676 95.119 4.177 1.00 46.58 152 LYS A C 1
ATOM 1166 O O . LYS A 1 153 ? 61.806 96.345 4.229 1.00 46.51 152 LYS A O 1
ATOM 1172 N N . PHE A 1 154 ? 62.687 94.292 3.935 1.00 45.40 153 PHE A N 1
ATOM 1173 C CA . PHE A 1 154 ? 64.057 94.750 3.719 1.00 46.16 153 PHE A CA 1
ATOM 1174 C C . PHE A 1 154 ? 64.177 96.030 2.902 1.00 45.33 153 PHE A C 1
ATOM 1175 O O . PHE A 1 154 ? 65.061 96.850 3.135 1.00 43.41 153 PHE A O 1
ATOM 1183 N N . ASP A 1 155 ? 63.260 96.191 1.961 1.00 45.86 154 ASP A N 1
ATOM 1184 C CA . ASP A 1 155 ? 63.209 97.343 1.072 1.00 47.35 154 ASP A CA 1
ATOM 1185 C C . ASP A 1 155 ? 63.180 98.697 1.789 1.00 45.49 154 ASP A C 1
ATOM 1186 O O . ASP A 1 155 ? 63.797 99.661 1.337 1.00 44.21 154 ASP A O 1
ATOM 1191 N N . GLU A 1 156 ? 62.446 98.770 2.895 1.00 43.37 155 GLU A N 1
ATOM 1192 C CA . GLU A 1 156 ? 62.333 100.007 3.664 1.00 42.55 155 GLU A CA 1
ATOM 1193 C C . GLU A 1 156 ? 62.650 99.704 5.121 1.00 40.80 155 GLU A C 1
ATOM 1194 O O . GLU A 1 156 ? 62.060 100.253 6.053 1.00 38.97 155 GLU A O 1
ATOM 1200 N N . GLN A 1 157 ? 63.604 98.799 5.269 1.00 38.49 156 GLN A N 1
ATOM 1201 C CA . GLN A 1 157 ? 64.112 98.309 6.535 1.00 36.21 156 GLN A CA 1
ATOM 1202 C C . GLN A 1 157 ? 64.250 99.356 7.652 1.00 34.79 156 GLN A C 1
ATOM 1203 O O . GLN A 1 157 ? 63.672 99.203 8.732 1.00 32.15 156 GLN A O 1
ATOM 1209 N N . GLU A 1 158 ? 64.998 100.422 7.389 1.00 32.95 157 GLU A N 1
ATOM 1210 C CA . GLU A 1 158 ? 65.226 101.451 8.396 1.00 33.44 157 GLU A CA 1
ATOM 1211 C C . GLU A 1 158 ? 63.968 102.198 8.829 1.00 33.26 157 GLU A C 1
ATOM 1212 O O . GLU A 1 158 ? 64.007 102.978 9.779 1.00 33.38 157 GLU A O 1
ATOM 1218 N N . LYS A 1 159 ? 62.855 101.956 8.143 1.00 32.99 158 LYS A N 1
ATOM 1219 C CA . LYS A 1 159 ? 61.603 102.626 8.475 1.00 33.43 158 LYS A CA 1
ATOM 1220 C C . LYS A 1 159 ? 60.652 101.766 9.298 1.00 33.38 158 LYS A C 1
ATOM 1221 O O . LYS A 1 159 ? 59.673 102.275 9.840 1.00 32.84 158 LYS A O 1
ATOM 1227 N N . VAL A 1 160 ? 60.935 100.472 9.403 1.00 31.64 159 VAL A N 1
ATOM 1228 C CA . VAL A 1 160 ? 60.037 99.582 10.129 1.00 31.17 159 VAL A CA 1
ATOM 1229 C C . VAL A 1 160 ? 60.682 98.733 11.227 1.00 31.29 159 VAL A C 1
ATOM 1230 O O . VAL A 1 160 ? 60.016 98.330 12.181 1.00 31.61 159 VAL A O 1
ATOM 1234 N N . TYR A 1 161 ? 61.974 98.469 11.094 1.00 28.73 160 TYR A N 1
ATOM 1235 C CA . TYR A 1 161 ? 62.678 97.641 12.056 1.00 29.80 160 TYR A CA 1
ATOM 1236 C C . TYR A 1 161 ? 63.141 98.296 13.362 1.00 29.36 160 TYR A C 1
ATOM 1237 O O . TYR A 1 161 ? 62.796 97.831 14.442 1.00 28.21 160 TYR A O 1
ATOM 1246 N N . PRO A 1 162 ? 63.921 99.386 13.276 1.00 29.67 161 PRO A N 1
ATOM 1247 C CA . PRO A 1 162 ? 64.441 100.077 14.456 1.00 29.06 161 PRO A CA 1
ATOM 1248 C C . PRO A 1 162 ? 63.537 101.123 15.090 1.00 28.51 161 PRO A C 1
ATOM 1249 O O . PRO A 1 162 ? 62.332 101.161 14.860 1.00 28.30 161 PRO A O 1
ATOM 1253 N N . ASN A 1 163 ? 64.172 101.963 15.902 1.00 28.43 162 ASN A N 1
ATOM 1254 C CA . ASN A 1 163 ? 63.537 103.086 16.578 1.00 28.43 162 ASN A CA 1
ATOM 1255 C C . ASN A 1 163 ? 62.621 102.799 17.758 1.00 27.79 162 ASN A C 1
ATOM 1256 O O . ASN A 1 163 ? 62.141 101.680 17.946 1.00 27.68 162 ASN A O 1
ATOM 1261 N N . ARG A 1 164 ? 62.384 103.845 18.544 1.00 27.08 163 ARG A N 1
ATOM 1262 C CA . ARG A 1 164 ? 61.550 103.770 19.737 1.00 27.19 163 ARG A CA 1
ATOM 1263 C C . ARG A 1 164 ? 60.143 103.292 19.439 1.00 27.92 163 ARG A C 1
ATOM 1264 O O . ARG A 1 164 ? 59.530 102.609 20.257 1.00 29.76 163 ARG A O 1
ATOM 1272 N N . ARG A 1 165 ? 59.630 103.651 18.269 1.00 28.39 164 ARG A N 1
ATOM 1273 C CA . ARG A 1 165 ? 58.283 103.250 17.887 1.00 29.42 164 ARG A CA 1
ATOM 1274 C C . ARG A 1 165 ? 58.283 102.425 16.606 1.00 30.65 164 ARG A C 1
ATOM 1275 O O . ARG A 1 165 ? 57.497 102.672 15.698 1.00 33.59 164 ARG A O 1
ATOM 1283 N N . GLY A 1 166 ? 59.170 101.439 16.538 1.00 31.96 165 GLY A N 1
ATOM 1284 C CA . GLY A 1 166 ? 59.243 100.590 15.361 1.00 29.74 165 GLY A CA 1
ATOM 1285 C C . GLY A 1 166 ? 58.576 99.248 15.595 1.00 28.64 165 GLY A C 1
ATOM 1286 O O . GLY A 1 166 ? 57.806 99.091 16.538 1.00 27.69 165 GLY A O 1
ATOM 1287 N N . GLY A 1 167 ? 58.891 98.273 14.746 1.00 29.14 166 GLY A N 1
ATOM 1288 C CA . GLY A 1 167 ? 58.293 96.950 14.855 1.00 28.21 166 GLY A CA 1
ATOM 1289 C C . GLY A 1 167 ? 58.514 96.183 16.151 1.00 29.15 166 GLY A C 1
ATOM 1290 O O . GLY A 1 167 ? 57.753 95.269 16.468 1.00 28.82 166 GLY A O 1
ATOM 1291 N N . GLY A 1 168 ? 59.546 96.537 16.906 1.00 28.93 167 GLY A N 1
ATOM 1292 C CA . GLY A 1 168 ? 59.805 95.828 18.147 1.00 27.61 167 GLY A CA 1
ATOM 1293 C C . GLY A 1 168 ? 59.002 96.352 19.323 1.00 27.61 167 GLY A C 1
ATOM 1294 O O . GLY A 1 168 ? 58.821 95.656 20.322 1.00 28.38 167 GLY A O 1
ATOM 1295 N N . THR A 1 169 ? 58.502 97.574 19.204 1.00 26.25 168 THR A N 1
ATOM 1296 C CA . THR A 1 169 ? 57.746 98.188 20.289 1.00 27.02 168 THR A CA 1
ATOM 1297 C C . THR A 1 169 ? 56.487 97.406 20.680 1.00 26.58 168 THR A C 1
ATOM 1298 O O . THR A 1 169 ? 56.172 97.279 21.864 1.00 27.31 168 THR A O 1
ATOM 1302 N N . PRO A 1 170 ? 55.749 96.871 19.695 1.00 26.84 169 PRO A N 1
ATOM 1303 C CA . PRO A 1 170 ? 54.540 96.110 20.030 1.00 25.87 169 PRO A CA 1
ATOM 1304 C C . PRO A 1 170 ? 54.785 94.943 20.993 1.00 24.93 169 PRO A C 1
ATOM 1305 O O . PRO A 1 170 ? 53.893 94.548 21.740 1.00 25.78 169 PRO A O 1
ATOM 1309 N N . PHE A 1 171 ? 55.996 94.402 20.988 1.00 24.25 170 PHE A N 1
ATOM 1310 C CA . PHE A 1 171 ? 56.326 93.285 21.869 1.00 23.59 170 PHE A CA 1
ATOM 1311 C C . PHE A 1 171 ? 56.390 93.754 23.323 1.00 24.76 170 PHE A C 1
ATOM 1312 O O . PHE A 1 171 ? 56.048 93.006 24.237 1.00 23.98 170 PHE A O 1
ATOM 1320 N N . PHE A 1 172 ? 56.829 94.990 23.545 1.00 23.98 171 PHE A N 1
ATOM 1321 C CA . PHE A 1 172 ? 56.869 95.504 24.905 1.00 22.66 171 PHE A CA 1
ATOM 1322 C C . PHE A 1 172 ? 55.450 95.854 25.304 1.00 23.17 171 PHE A C 1
ATOM 1323 O O . PHE A 1 172 ? 55.061 95.673 26.454 1.00 24.94 171 PHE A O 1
ATOM 1331 N N . ARG A 1 173 ? 54.665 96.342 24.348 1.00 24.45 172 ARG A N 1
ATOM 1332 C CA . ARG A 1 173 ? 53.283 96.700 24.640 1.00 25.04 172 ARG A CA 1
ATOM 1333 C C . ARG A 1 173 ? 52.452 95.468 24.982 1.00 24.98 172 ARG A C 1
ATOM 1334 O O . ARG A 1 173 ? 51.546 95.538 25.812 1.00 27.89 172 ARG A O 1
ATOM 1342 N N . ASN A 1 174 ? 52.755 94.341 24.343 1.00 23.12 173 ASN A N 1
ATOM 1343 C CA . ASN A 1 174 ? 52.029 93.108 24.625 1.00 21.96 173 ASN A CA 1
ATOM 1344 C C . ASN A 1 174 ? 52.371 92.632 26.033 1.00 20.86 173 ASN A C 1
ATOM 1345 O O . ASN A 1 174 ? 51.534 92.062 26.720 1.00 20.63 173 ASN A O 1
ATOM 1350 N N . ALA A 1 175 ? 53.605 92.868 26.460 1.00 22.67 174 ALA A N 1
ATOM 1351 C CA . ALA A 1 175 ? 54.003 92.484 27.811 1.00 24.87 174 ALA A CA 1
ATOM 1352 C C . ALA A 1 175 ? 53.260 93.403 28.778 1.00 24.62 174 ALA A C 1
ATOM 1353 O O . ALA A 1 175 ? 52.761 92.956 29.811 1.00 25.93 174 ALA A O 1
ATOM 1355 N N . GLU A 1 176 ? 53.170 94.687 28.434 1.00 24.81 175 GLU A N 1
ATOM 1356 C CA . GLU A 1 176 ? 52.474 95.637 29.295 1.00 24.74 175 GLU A CA 1
ATOM 1357 C C . GLU A 1 176 ? 51.009 95.246 29.463 1.00 24.52 175 GLU A C 1
ATOM 1358 O O . GLU A 1 176 ? 50.475 95.258 30.578 1.00 23.81 175 GLU A O 1
ATOM 1364 N N . LEU A 1 177 ? 50.357 94.898 28.356 1.00 22.77 176 LEU A N 1
ATOM 1365 C CA . LEU A 1 177 ? 48.955 94.507 28.412 1.00 21.36 176 LEU A CA 1
ATOM 1366 C C . LEU A 1 177 ? 48.792 93.333 29.372 1.00 21.75 176 LEU A C 1
ATOM 1367 O O . LEU A 1 177 ? 47.908 93.336 30.228 1.00 20.99 176 LEU A O 1
ATOM 1372 N N . ASN A 1 178 ? 49.649 92.329 29.228 1.00 22.15 177 ASN A N 1
ATOM 1373 C CA . ASN A 1 178 ? 49.582 91.177 30.111 1.00 24.65 177 ASN A CA 1
ATOM 1374 C C . ASN A 1 178 ? 49.742 91.640 31.553 1.00 24.44 177 ASN A C 1
ATOM 1375 O O . ASN A 1 178 ? 48.944 91.296 32.419 1.00 25.19 177 ASN A O 1
ATOM 1380 N N . GLN A 1 179 ? 50.782 92.428 31.797 1.00 24.35 178 GLN A N 1
ATOM 1381 C CA . GLN A 1 179 ? 51.062 92.928 33.133 1.00 25.70 178 GLN A CA 1
ATOM 1382 C C . GLN A 1 179 ? 49.910 93.747 33.697 1.00 25.25 178 GLN A C 1
ATOM 1383 O O . GLN A 1 179 ? 49.731 93.808 34.908 1.00 23.05 178 GLN A O 1
ATOM 1389 N N . LEU A 1 180 ? 49.118 94.356 32.815 1.00 25.85 179 LEU A N 1
ATOM 1390 C CA . LEU A 1 180 ? 47.961 95.137 33.241 1.00 25.17 179 LEU A CA 1
ATOM 1391 C C . LEU A 1 180 ? 46.728 94.244 33.400 1.00 25.66 179 LEU A C 1
ATOM 1392 O O . LEU A 1 180 ? 45.647 94.725 33.745 1.00 25.80 179 LEU A O 1
ATOM 1397 N N . GLY A 1 181 ? 46.886 92.945 33.149 1.00 24.10 180 GLY A N 1
ATOM 1398 C CA . GLY A 1 181 ? 45.756 92.037 33.275 1.00 21.03 180 GLY A CA 1
ATOM 1399 C C . GLY A 1 181 ? 44.848 92.057 32.050 1.00 23.10 180 GLY A C 1
ATOM 1400 O O . GLY A 1 181 ? 43.662 91.727 32.138 1.00 21.36 180 GLY A O 1
ATOM 1401 N N . ILE A 1 182 ? 45.405 92.453 30.908 1.00 21.70 181 ILE A N 1
ATOM 1402 C CA . ILE A 1 182 ? 44.654 92.508 29.653 1.00 23.13 181 ILE A CA 1
ATOM 1403 C C . ILE A 1 182 ? 45.246 91.447 28.732 1.00 24.22 181 ILE A C 1
ATOM 1404 O O . ILE A 1 182 ? 46.348 91.605 28.205 1.00 25.21 181 ILE A O 1
ATOM 1409 N N . PRO A 1 183 ? 44.516 90.344 28.529 1.00 25.25 182 PRO A N 1
ATOM 1410 C CA . PRO A 1 183 ? 44.979 89.247 27.676 1.00 25.07 182 PRO A CA 1
ATOM 1411 C C . PRO A 1 183 ? 45.136 89.586 26.204 1.00 25.03 182 PRO A C 1
ATOM 1412 O O . PRO A 1 183 ? 44.379 90.377 25.650 1.00 24.87 182 PRO A O 1
ATOM 1416 N N . VAL A 1 184 ? 46.141 88.976 25.590 1.00 25.96 183 VAL A N 1
ATOM 1417 C CA . VAL A 1 184 ? 46.407 89.125 24.167 1.00 25.76 183 VAL A CA 1
ATOM 1418 C C . VAL A 1 184 ? 46.305 87.697 23.646 1.00 26.33 183 VAL A C 1
ATOM 1419 O O . VAL A 1 184 ? 47.005 86.808 24.132 1.00 27.38 183 VAL A O 1
ATOM 1423 N N . ILE A 1 185 ? 45.418 87.470 22.682 1.00 26.19 184 ILE A N 1
ATOM 1424 C CA . ILE A 1 185 ? 45.225 86.133 22.131 1.00 25.29 184 ILE A CA 1
ATOM 1425 C C . ILE A 1 185 ? 45.637 86.126 20.669 1.00 27.36 184 ILE A C 1
ATOM 1426 O O . ILE A 1 185 ? 45.263 87.026 19.916 1.00 28.01 184 ILE A O 1
ATOM 1431 N N . VAL A 1 186 ? 46.399 85.114 20.264 1.00 26.00 185 VAL A N 1
ATOM 1432 C CA . VAL A 1 186 ? 46.835 85.017 18.876 1.00 25.67 185 VAL A CA 1
ATOM 1433 C C . VAL A 1 186 ? 46.583 83.654 18.217 1.00 27.40 185 VAL A C 1
ATOM 1434 O O . VAL A 1 186 ? 46.667 82.599 18.855 1.00 25.37 185 VAL A O 1
ATOM 1438 N N . GLY A 1 187 ? 46.257 83.707 16.931 1.00 26.59 186 GLY A N 1
ATOM 1439 C CA . GLY A 1 187 ? 46.056 82.509 16.142 1.00 26.00 186 GLY A CA 1
ATOM 1440 C C . GLY A 1 187 ? 47.041 82.736 15.015 1.00 28.18 186 GLY A C 1
ATOM 1441 O O . GLY A 1 187 ? 46.931 83.743 14.319 1.00 28.82 186 GLY A O 1
ATOM 1442 N N . ILE A 1 188 ? 48.013 81.846 14.833 1.00 28.37 187 ILE A N 1
ATOM 1443 C CA . ILE A 1 188 ? 49.003 82.055 13.782 1.00 29.12 187 ILE A CA 1
ATOM 1444 C C . ILE A 1 188 ? 48.874 81.164 12.544 1.00 30.49 187 ILE A C 1
ATOM 1445 O O . ILE A 1 188 ? 48.500 79.985 12.627 1.00 28.89 187 ILE A O 1
ATOM 1450 N N . TYR A 1 189 ? 49.194 81.752 11.396 1.00 28.32 188 TYR A N 1
ATOM 1451 C CA . TYR A 1 189 ? 49.134 81.062 10.120 1.00 28.71 188 TYR A CA 1
ATOM 1452 C C . TYR A 1 189 ? 50.426 81.308 9.358 1.00 29.21 188 TYR A C 1
ATOM 1453 O O . TYR A 1 189 ? 51.056 82.356 9.510 1.00 30.17 188 TYR A O 1
ATOM 1462 N N . GLY A 1 190 ? 50.818 80.337 8.541 1.00 30.78 189 GLY A N 1
ATOM 1463 C CA . GLY A 1 190 ? 52.016 80.477 7.734 1.00 30.15 189 GLY A CA 1
ATOM 1464 C C . GLY A 1 190 ? 53.325 80.562 8.485 1.00 31.53 189 GLY A C 1
ATOM 1465 O O . GLY A 1 190 ? 53.451 80.054 9.597 1.00 32.04 189 GLY A O 1
ATOM 1466 N N . THR A 1 191 ? 54.302 81.207 7.856 1.00 31.01 190 THR A N 1
ATOM 1467 C CA . THR A 1 191 ? 55.630 81.370 8.425 1.00 33.40 190 THR A CA 1
ATOM 1468 C C . THR A 1 191 ? 55.721 82.709 9.148 1.00 34.68 190 THR A C 1
ATOM 1469 O O . THR A 1 191 ? 55.318 83.749 8.612 1.00 33.94 190 THR A O 1
ATOM 1473 N N . ASN A 1 192 ? 56.248 82.671 10.370 1.00 34.02 191 ASN A N 1
ATOM 1474 C CA . ASN A 1 192 ? 56.379 83.866 11.199 1.00 33.70 191 ASN A CA 1
ATOM 1475 C C . ASN A 1 192 ? 57.740 83.896 11.887 1.00 33.46 191 ASN A C 1
ATOM 1476 O O . ASN A 1 192 ? 57.859 83.571 13.072 1.00 31.27 191 ASN A O 1
ATOM 1481 N N . PRO A 1 193 ? 58.791 84.271 11.143 1.00 33.24 192 PRO A N 1
ATOM 1482 C CA . PRO A 1 193 ? 60.143 84.336 11.699 1.00 32.54 192 PRO A CA 1
ATOM 1483 C C . PRO A 1 193 ? 60.449 85.753 12.170 1.00 32.77 192 PRO A C 1
ATOM 1484 O O . PRO A 1 193 ? 59.757 86.697 11.791 1.00 33.46 192 PRO A O 1
ATOM 1488 N N . ALA A 1 194 ? 61.480 85.896 12.998 1.00 31.38 193 ALA A N 1
ATOM 1489 C CA . ALA A 1 194 ? 61.890 87.204 13.502 1.00 29.89 193 ALA A CA 1
ATOM 1490 C C . ALA A 1 194 ? 60.722 88.012 14.064 1.00 28.84 193 ALA A C 1
ATOM 1491 O O . ALA A 1 194 ? 60.101 87.621 15.054 1.00 28.54 193 ALA A O 1
ATOM 1493 N N . GLY A 1 195 ? 60.430 89.144 13.428 1.00 28.70 194 GLY A N 1
ATOM 1494 C CA . GLY A 1 195 ? 59.341 89.987 13.884 1.00 28.65 194 GLY A CA 1
ATOM 1495 C C . GLY A 1 195 ? 58.051 89.207 14.030 1.00 28.67 194 GLY A C 1
ATOM 1496 O O . GLY A 1 195 ? 57.306 89.390 14.993 1.00 29.38 194 GLY A O 1
ATOM 1497 N N . GLY A 1 196 ? 57.784 88.334 13.064 1.00 27.95 195 GLY A N 1
ATOM 1498 C CA . GLY A 1 196 ? 56.579 87.531 13.112 1.00 27.82 195 GLY A CA 1
ATOM 1499 C C . GLY A 1 196 ? 56.672 86.574 14.278 1.00 28.99 195 GLY A C 1
ATOM 1500 O O . GLY A 1 196 ? 55.675 86.280 14.946 1.00 29.37 195 GLY A O 1
ATOM 1501 N N . GLY A 1 197 ? 57.883 86.086 14.525 1.00 27.84 196 GLY A N 1
ATOM 1502 C CA . GLY A 1 197 ? 58.089 85.172 15.629 1.00 28.60 196 GLY A CA 1
ATOM 1503 C C . GLY A 1 197 ? 57.752 85.863 16.936 1.00 28.91 196 GLY A C 1
ATOM 1504 O O . GLY A 1 197 ? 57.083 85.286 17.799 1.00 28.67 196 GLY A O 1
ATOM 1505 N N . TYR A 1 198 ? 58.203 87.105 17.095 1.00 27.07 197 TYR A N 1
ATOM 1506 C CA . TYR A 1 198 ? 57.906 87.816 18.332 1.00 29.52 197 TYR A CA 1
ATOM 1507 C C . TYR A 1 198 ? 56.436 88.170 18.449 1.00 28.81 197 TYR A C 1
ATOM 1508 O O . TYR A 1 198 ? 55.894 88.241 19.548 1.00 30.44 197 TYR A O 1
ATOM 1517 N N . HIS A 1 199 ? 55.774 88.371 17.320 1.00 29.51 198 HIS A N 1
ATOM 1518 C CA . HIS A 1 199 ? 54.349 88.651 17.376 1.00 29.52 198 HIS A CA 1
ATOM 1519 C C . HIS A 1 199 ? 53.633 87.369 17.788 1.00 28.34 198 HIS A C 1
ATOM 1520 O O . HIS A 1 199 ? 52.528 87.409 18.335 1.00 28.37 198 HIS A O 1
ATOM 1527 N N . SER A 1 200 ? 54.274 86.231 17.536 1.00 27.36 199 SER A N 1
ATOM 1528 C CA . SER A 1 200 ? 53.689 84.937 17.885 1.00 27.68 199 SER A CA 1
ATOM 1529 C C . SER A 1 200 ? 53.882 84.585 19.354 1.00 27.15 199 SER A C 1
ATOM 1530 O O . SER A 1 200 ? 52.966 84.085 20.002 1.00 27.48 199 SER A O 1
ATOM 1533 N N . ILE A 1 201 ? 55.072 84.862 19.875 1.00 25.18 200 ILE A N 1
ATOM 1534 C CA . ILE A 1 201 ? 55.396 84.529 21.255 1.00 26.89 200 ILE A CA 1
ATOM 1535 C C . ILE A 1 201 ? 54.958 85.538 22.331 1.00 28.02 200 ILE A C 1
ATOM 1536 O O . ILE A 1 201 ? 54.747 85.150 23.478 1.00 28.80 200 ILE A O 1
ATOM 1541 N N . SER A 1 202 ? 54.818 86.817 21.975 1.00 27.95 201 SER A N 1
ATOM 1542 C CA . SER A 1 202 ? 54.443 87.845 22.959 1.00 26.28 201 SER A CA 1
ATOM 1543 C C . SER A 1 202 ? 53.027 87.769 23.539 1.00 26.01 201 SER A C 1
ATOM 1544 O O . SER A 1 202 ? 52.791 88.217 24.658 1.00 28.65 201 SER A O 1
ATOM 1547 N N . PRO A 1 203 ? 52.063 87.217 22.786 1.00 25.14 202 PRO A N 1
ATOM 1548 C CA . PRO A 1 203 ? 50.702 87.126 23.324 1.00 23.85 202 PRO A CA 1
ATOM 1549 C C . PRO A 1 203 ? 50.584 86.191 24.538 1.00 24.75 202 PRO A C 1
ATOM 1550 O O . PRO A 1 203 ? 51.523 85.478 24.893 1.00 25.03 202 PRO A O 1
ATOM 1554 N N . THR A 1 204 ? 49.414 86.205 25.165 1.00 24.91 203 THR A N 1
ATOM 1555 C CA . THR A 1 204 ? 49.132 85.379 26.338 1.00 25.75 203 THR A CA 1
ATOM 1556 C C . THR A 1 204 ? 48.878 83.914 25.963 1.00 27.05 203 THR A C 1
ATOM 1557 O O . THR A 1 204 ? 49.416 82.992 26.584 1.00 27.00 203 THR A O 1
ATOM 1561 N N . VAL A 1 205 ? 48.039 83.716 24.950 1.00 25.43 204 VAL A N 1
ATOM 1562 C CA . VAL A 1 205 ? 47.686 82.387 24.482 1.00 25.67 204 VAL A CA 1
ATOM 1563 C C . VAL A 1 205 ? 48.022 82.254 23.002 1.00 27.15 204 VAL A C 1
ATOM 1564 O O . VAL A 1 205 ? 47.675 83.114 22.185 1.00 25.68 204 VAL A O 1
ATOM 1568 N N . ILE A 1 206 ? 48.700 81.164 22.663 1.00 27.13 205 ILE A N 1
ATOM 1569 C CA . ILE A 1 206 ? 49.113 80.925 21.287 1.00 27.56 205 ILE A CA 1
ATOM 1570 C C . ILE A 1 206 ? 48.399 79.743 20.646 1.00 28.79 205 ILE A C 1
ATOM 1571 O O . ILE A 1 206 ? 48.593 78.596 21.056 1.00 28.95 205 ILE A O 1
ATOM 1576 N N . ILE A 1 207 ? 47.569 80.033 19.647 1.00 27.80 206 ILE A N 1
ATOM 1577 C CA . ILE A 1 207 ? 46.839 79.007 18.906 1.00 28.01 206 ILE A CA 1
ATOM 1578 C C . ILE A 1 207 ? 47.502 78.945 17.529 1.00 29.48 206 ILE A C 1
ATOM 1579 O O . ILE A 1 207 ? 47.736 79.981 16.908 1.00 29.00 206 ILE A O 1
ATOM 1584 N N . ALA A 1 208 ? 47.807 77.745 17.044 1.00 29.07 207 ALA A N 1
ATOM 1585 C CA . ALA A 1 208 ? 48.468 77.636 15.752 1.00 29.80 207 ALA A CA 1
ATOM 1586 C C . ALA A 1 208 ? 47.777 76.766 14.714 1.00 31.32 207 ALA A C 1
ATOM 1587 O O . ALA A 1 208 ? 47.120 75.777 15.041 1.00 32.34 207 ALA A O 1
ATOM 1589 N N . HIS A 1 209 ? 47.928 77.149 13.452 1.00 32.69 208 HIS A N 1
ATOM 1590 C CA . HIS A 1 209 ? 47.377 76.363 12.363 1.00 31.25 208 HIS A CA 1
ATOM 1591 C C . HIS A 1 209 ? 48.419 75.261 12.213 1.00 32.21 208 HIS A C 1
ATOM 1592 O O . HIS A 1 209 ? 49.612 75.510 12.403 1.00 29.56 208 HIS A O 1
ATOM 1599 N N . GLU A 1 210 ? 47.981 74.052 11.873 1.00 32.21 209 GLU A N 1
ATOM 1600 C CA . GLU A 1 210 ? 48.902 72.924 11.773 1.00 33.60 209 GLU A CA 1
ATOM 1601 C C . GLU A 1 210 ? 50.091 73.110 10.835 1.00 34.00 209 GLU A C 1
ATOM 1602 O O . GLU A 1 210 ? 51.114 72.445 10.997 1.00 33.09 209 GLU A O 1
ATOM 1608 N N . LYS A 1 211 ? 49.975 74.012 9.865 1.00 33.31 210 LYS A N 1
ATOM 1609 C CA . LYS A 1 211 ? 51.077 74.243 8.933 1.00 35.21 210 LYS A CA 1
ATOM 1610 C C . LYS A 1 211 ? 51.902 75.482 9.273 1.00 34.54 210 LYS A C 1
ATOM 1611 O O . LYS A 1 211 ? 52.857 75.812 8.570 1.00 33.56 210 LYS A O 1
ATOM 1617 N N . ALA A 1 212 ? 51.544 76.162 10.357 1.00 33.22 211 ALA A N 1
ATOM 1618 C CA . ALA A 1 212 ? 52.255 77.376 10.749 1.00 33.15 211 ALA A CA 1
ATOM 1619 C C . ALA A 1 212 ? 53.544 77.118 11.518 1.00 32.06 211 ALA A C 1
ATOM 1620 O O . ALA A 1 212 ? 53.792 76.013 11.996 1.00 31.66 211 ALA A O 1
ATOM 1622 N N . ASN A 1 213 ? 54.371 78.150 11.612 1.00 31.77 212 ASN A N 1
ATOM 1623 C CA . ASN A 1 213 ? 55.620 78.072 12.353 1.00 32.18 212 ASN A CA 1
ATOM 1624 C C . ASN A 1 213 ? 55.928 79.445 12.956 1.00 31.98 212 ASN A C 1
ATOM 1625 O O . ASN A 1 213 ? 55.406 80.468 12.508 1.00 30.28 212 ASN A O 1
ATOM 1630 N N . MET A 1 214 ? 56.761 79.454 13.988 1.00 31.14 213 MET A N 1
ATOM 1631 C CA . MET A 1 214 ? 57.143 80.687 14.658 1.00 32.18 213 MET A CA 1
ATOM 1632 C C . MET A 1 214 ? 58.578 80.501 15.112 1.00 31.89 213 MET A C 1
ATOM 1633 O O . MET A 1 214 ? 58.917 79.475 15.704 1.00 32.38 213 MET A O 1
ATOM 1638 N N . ALA A 1 215 ? 59.427 81.482 14.827 1.00 31.16 214 ALA A N 1
ATOM 1639 C CA . ALA A 1 215 ? 60.828 81.359 15.196 1.00 32.50 214 ALA A CA 1
ATOM 1640 C C . ALA A 1 215 ? 61.573 82.678 15.358 1.00 33.76 214 ALA A C 1
ATOM 1641 O O . ALA A 1 215 ? 61.150 83.728 14.866 1.00 32.95 214 ALA A O 1
ATOM 1643 N N . VAL A 1 216 ? 62.699 82.590 16.057 1.00 35.63 215 VAL A N 1
ATOM 1644 C CA . VAL A 1 216 ? 63.582 83.721 16.301 1.00 39.30 215 VAL A CA 1
ATOM 1645 C C . VAL A 1 216 ? 64.094 84.238 14.957 1.00 41.72 215 VAL A C 1
ATOM 1646 O O . VAL A 1 216 ? 64.209 85.442 14.738 1.00 43.44 215 VAL A O 1
ATOM 1650 N N . GLY A 1 217 ? 64.398 83.305 14.064 1.00 44.37 216 GLY A N 1
ATOM 1651 C CA . GLY A 1 217 ? 64.906 83.657 12.753 1.00 48.63 216 GLY A CA 1
ATOM 1652 C C . GLY A 1 217 ? 64.878 82.443 11.848 1.00 52.58 216 GLY A C 1
ATOM 1653 O O . GLY A 1 217 ? 64.466 81.361 12.270 1.00 51.27 216 GLY A O 1
ATOM 1654 N N . GLY A 1 218 ? 65.331 82.610 10.610 1.00 56.47 217 GLY A N 1
ATOM 1655 C CA . GLY A 1 218 ? 65.308 81.500 9.674 1.00 62.03 217 GLY A CA 1
ATOM 1656 C C . GLY A 1 218 ? 66.627 80.820 9.362 1.00 64.92 217 GLY A C 1
ATOM 1657 O O . GLY A 1 218 ? 66.631 79.739 8.770 1.00 66.99 217 GLY A O 1
ATOM 1658 N N . ALA A 1 219 ? 67.739 81.437 9.752 1.00 66.96 218 ALA A N 1
ATOM 1659 C CA . ALA A 1 219 ? 69.069 80.882 9.492 1.00 70.00 218 ALA A CA 1
ATOM 1660 C C . ALA A 1 219 ? 69.491 81.126 8.041 1.00 72.29 218 ALA A C 1
ATOM 1661 O O . ALA A 1 219 ? 70.680 81.246 7.743 1.00 72.58 218 ALA A O 1
ATOM 1663 N N . GLY A 1 220 ? 68.509 81.196 7.145 1.00 74.70 219 GLY A N 1
ATOM 1664 C CA . GLY A 1 220 ? 68.780 81.447 5.737 1.00 78.02 219 GLY A CA 1
ATOM 1665 C C . GLY A 1 220 ? 69.736 80.489 5.048 1.00 79.65 219 GLY A C 1
ATOM 1666 O O . GLY A 1 220 ? 69.501 79.282 5.007 1.00 80.54 219 GLY A O 1
ATOM 1667 N N . ILE A 1 221 ? 70.811 81.037 4.488 1.00 81.19 220 ILE A N 1
ATOM 1668 C CA . ILE A 1 221 ? 71.820 80.241 3.791 1.00 82.30 220 ILE A CA 1
ATOM 1669 C C . ILE A 1 221 ? 73.172 80.372 4.498 1.00 82.99 220 ILE A C 1
ATOM 1670 O O . ILE A 1 221 ? 74.109 79.621 4.219 1.00 83.32 220 ILE A O 1
ATOM 1675 N N . MET A 1 222 ? 73.295 81.319 5.401 1.00 83.29 221 MET A N 1
ATOM 1676 C CA . MET A 1 222 ? 74.464 81.571 6.227 1.00 83.64 221 MET A CA 1
ATOM 1677 C C . MET A 1 222 ? 75.751 81.251 5.479 1.00 84.36 221 MET A C 1
ATOM 1678 O O . MET A 1 222 ? 76.735 80.802 6.147 1.00 84.27 221 MET A O 1
ATOM 1680 N N . GLY A 1 223 ? 75.861 81.505 4.196 1.00 84.94 222 GLY A N 1
ATOM 1681 C CA . GLY A 1 223 ? 77.095 81.261 3.471 1.00 85.10 222 GLY A CA 1
ATOM 1682 C C . GLY A 1 223 ? 78.058 82.408 3.708 1.00 85.85 222 GLY A C 1
ATOM 1683 O O . GLY A 1 223 ? 78.484 83.073 2.762 1.00 86.22 222 GLY A O 1
ATOM 1684 N N . GLY A 1 224 ? 78.388 82.634 4.980 1.00 85.74 223 GLY A N 1
ATOM 1685 C CA . GLY A 1 224 ? 79.291 83.702 5.413 1.00 86.01 223 GLY A CA 1
ATOM 1686 C C . GLY A 1 224 ? 80.140 84.319 4.302 1.00 86.33 223 GLY A C 1
ATOM 1687 O O . GLY A 1 224 ? 80.114 85.536 4.094 1.00 86.61 223 GLY A O 1
ATOM 1688 N N . MET A 1 225 ? 80.893 83.478 3.595 1.00 86.11 224 MET A N 1
ATOM 1689 C CA . MET A 1 225 ? 81.746 83.943 2.505 1.00 85.90 224 MET A CA 1
ATOM 1690 C C . MET A 1 225 ? 80.918 84.355 1.286 1.00 85.41 224 MET A C 1
ATOM 1691 O O . MET A 1 225 ? 81.066 83.788 0.201 1.00 85.47 224 MET A O 1
ATOM 1693 N N . ASN A 1 226 ? 80.049 85.344 1.474 1.00 84.85 225 ASN A N 1
ATOM 1694 C CA . ASN A 1 226 ? 79.196 85.841 0.399 1.00 84.73 225 ASN A CA 1
ATOM 1695 C C . ASN A 1 226 ? 80.010 86.706 -0.557 1.00 84.57 225 ASN A C 1
ATOM 1696 O O . ASN A 1 226 ? 79.720 87.891 -0.740 1.00 84.36 225 ASN A O 1
ATOM 1698 N N . PRO A 1 227 ? 81.028 86.105 -1.167 1.00 84.29 226 PRO A N 1
ATOM 1699 C CA . PRO A 1 227 ? 81.900 86.819 -2.093 1.00 84.17 226 PRO A CA 1
ATOM 1700 C C . PRO A 1 227 ? 82.599 87.946 -1.337 1.00 83.89 226 PRO A C 1
ATOM 1701 O O . PRO A 1 227 ? 82.404 88.103 -0.129 1.00 84.17 226 PRO A O 1
ATOM 1703 N N . LYS A 1 228 ? 83.413 88.726 -2.044 1.00 83.02 227 LYS A N 1
ATOM 1704 C CA . LYS A 1 228 ? 84.129 89.838 -1.424 1.00 82.13 227 LYS A CA 1
ATOM 1705 C C . LYS A 1 228 ? 83.144 90.745 -0.687 1.00 81.29 227 LYS A C 1
ATOM 1706 O O . LYS A 1 228 ? 83.427 91.231 0.412 1.00 81.91 227 LYS A O 1
ATOM 1708 N N . GLY A 1 229 ? 81.985 90.954 -1.307 1.00 79.76 228 GLY A N 1
ATOM 1709 C CA . GLY A 1 229 ? 80.913 91.786 -0.762 1.00 77.89 228 GLY A CA 1
ATOM 1710 C C . GLY A 1 229 ? 79.929 92.057 -1.894 1.00 75.97 228 GLY A C 1
ATOM 1711 O O . GLY A 1 229 ? 78.717 91.898 -1.742 1.00 75.89 228 GLY A O 1
ATOM 1712 N N . HIS A 1 230 ? 80.479 92.460 -3.034 1.00 73.71 229 HIS A N 1
ATOM 1713 C CA . HIS A 1 230 ? 79.701 92.766 -4.226 1.00 71.23 229 HIS A CA 1
ATOM 1714 C C . HIS A 1 230 ? 79.130 91.474 -4.804 1.00 69.18 229 HIS A C 1
ATOM 1715 O O . HIS A 1 230 ? 79.824 90.459 -4.864 1.00 69.87 229 HIS A O 1
ATOM 1722 N N . VAL A 1 231 ? 77.866 91.507 -5.219 1.00 66.27 230 VAL A N 1
ATOM 1723 C CA . VAL A 1 231 ? 77.231 90.327 -5.803 1.00 63.17 230 VAL A CA 1
ATOM 1724 C C . VAL A 1 231 ? 77.483 90.288 -7.308 1.00 62.11 230 VAL A C 1
ATOM 1725 O O . VAL A 1 231 ? 77.235 91.268 -8.014 1.00 61.57 230 VAL A O 1
ATOM 1729 N N . ASP A 1 232 ? 77.974 89.150 -7.791 1.00 60.92 231 ASP A N 1
ATOM 1730 C CA . ASP A 1 232 ? 78.267 88.974 -9.212 1.00 59.56 231 ASP A CA 1
ATOM 1731 C C . ASP A 1 232 ? 77.543 87.758 -9.779 1.00 57.75 231 ASP A C 1
ATOM 1732 O O . ASP A 1 232 ? 76.947 86.974 -9.036 1.00 57.29 231 ASP A O 1
ATOM 1737 N N . LEU A 1 233 ? 77.608 87.599 -11.097 0.50 55.56 232 LEU A N 1
ATOM 1738 C CA . LEU A 1 233 ? 76.957 86.478 -11.757 0.50 53.82 232 LEU A CA 1
ATOM 1739 C C . LEU A 1 233 ? 77.417 85.150 -11.168 0.50 53.11 232 LEU A C 1
ATOM 1740 O O . LEU A 1 233 ? 76.611 84.245 -10.952 0.50 51.62 232 LEU A O 1
ATOM 1745 N N . GLU A 1 234 ? 78.713 85.037 -10.907 0.50 53.35 233 GLU A N 1
ATOM 1746 C CA . GLU A 1 234 ? 79.261 83.815 -10.339 0.50 54.98 233 GLU A CA 1
ATOM 1747 C C . GLU A 1 234 ? 78.572 83.508 -9.018 0.50 54.64 233 GLU A C 1
ATOM 1748 O O . GLU A 1 234 ? 78.048 82.411 -8.815 0.50 54.43 233 GLU A O 1
ATOM 1754 N N . TYR A 1 235 ? 78.581 84.488 -8.122 0.50 54.49 234 TYR A N 1
ATOM 1755 C CA . TYR A 1 235 ? 77.958 84.334 -6.818 0.50 54.26 234 TYR A CA 1
ATOM 1756 C C . TYR A 1 235 ? 76.474 84.038 -6.994 0.50 53.08 234 TYR A C 1
ATOM 1757 O O . TYR A 1 235 ? 75.918 83.175 -6.315 0.50 52.58 234 TYR A O 1
ATOM 1766 N N . ALA A 1 236 ? 75.834 84.761 -7.908 0.50 51.98 235 ALA A N 1
ATOM 1767 C CA . ALA A 1 236 ? 74.419 84.552 -8.178 0.50 51.98 235 ALA A CA 1
ATOM 1768 C C . ALA A 1 236 ? 74.239 83.093 -8.576 0.50 52.55 235 ALA A C 1
ATOM 1769 O O . ALA A 1 236 ? 73.228 82.468 -8.259 0.50 52.21 235 ALA A O 1
ATOM 1771 N N . ASN A 1 237 ? 75.239 82.561 -9.274 0.50 54.26 236 ASN A N 1
ATOM 1772 C CA . ASN A 1 237 ? 75.224 81.172 -9.713 0.50 56.10 236 ASN A CA 1
ATOM 1773 C C . ASN A 1 237 ? 75.804 80.274 -8.637 0.50 57.33 236 ASN A C 1
ATOM 1774 O O . ASN A 1 237 ? 76.749 79.524 -8.873 0.50 58.48 236 ASN A O 1
ATOM 1779 N N . GLU A 1 238 ? 75.230 80.376 -7.448 0.50 58.34 237 GLU A N 1
ATOM 1780 C CA . GLU A 1 238 ? 75.637 79.588 -6.298 0.50 59.63 237 GLU A CA 1
ATOM 1781 C C . GLU A 1 238 ? 74.411 79.605 -5.410 0.50 59.21 237 GLU A C 1
ATOM 1782 O O . GLU A 1 238 ? 74.035 78.599 -4.811 0.50 58.78 237 GLU A O 1
ATOM 1788 N N . ILE A 1 239 ? 73.786 80.772 -5.347 0.50 58.80 238 ILE A N 1
ATOM 1789 C CA . ILE A 1 239 ? 72.575 80.948 -4.572 0.50 59.12 238 ILE A CA 1
ATOM 1790 C C . ILE A 1 239 ? 71.524 80.114 -5.281 0.50 59.27 238 ILE A C 1
ATOM 1791 O O . ILE A 1 239 ? 70.833 79.303 -4.666 0.50 59.64 238 ILE A O 1
ATOM 1796 N N . ALA A 1 240 ? 71.420 80.315 -6.590 0.50 59.54 239 ALA A N 1
ATOM 1797 C CA . ALA A 1 240 ? 70.462 79.577 -7.396 0.50 60.75 239 ALA A CA 1
ATOM 1798 C C . ALA A 1 240 ? 70.740 78.091 -7.235 0.50 61.54 239 ALA A C 1
ATOM 1799 O O . ALA A 1 240 ? 69.825 77.298 -7.027 0.50 61.13 239 ALA A O 1
ATOM 1801 N N . ASP A 1 241 ? 72.014 77.721 -7.325 0.50 63.61 240 ASP A N 1
ATOM 1802 C CA . ASP A 1 241 ? 72.409 76.326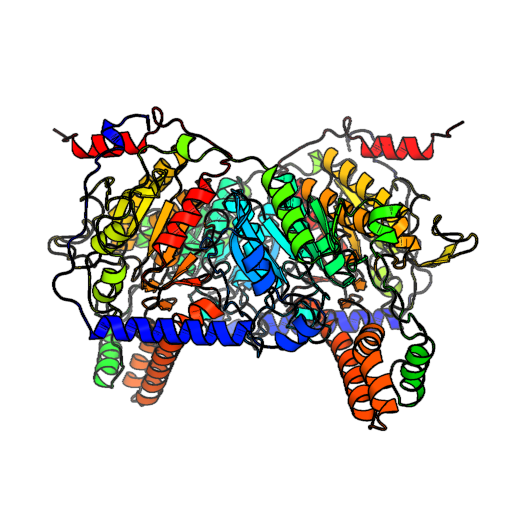 -7.182 0.50 66.19 240 ASP A CA 1
ATOM 1803 C C . ASP A 1 241 ? 71.984 75.819 -5.818 0.50 66.78 240 ASP A C 1
ATOM 1804 O O . ASP A 1 241 ? 71.315 74.792 -5.705 0.50 66.80 240 ASP A O 1
ATOM 1809 N N . MET A 1 242 ? 72.383 76.550 -4.784 0.50 67.84 241 MET A N 1
ATOM 1810 C CA . MET A 1 242 ? 72.044 76.190 -3.418 0.50 68.59 241 MET A CA 1
ATOM 1811 C C . MET A 1 242 ? 70.553 75.916 -3.328 0.50 67.45 241 MET A C 1
ATOM 1812 O O . MET A 1 242 ? 70.128 74.894 -2.792 0.50 66.86 241 MET A O 1
ATOM 1817 N N . VAL A 1 243 ? 69.765 76.841 -3.863 0.50 67.03 242 VAL A N 1
ATOM 1818 C CA . VAL A 1 243 ? 68.317 76.707 -3.860 0.50 67.04 242 VAL A CA 1
ATOM 1819 C C . VAL A 1 243 ? 67.933 75.367 -4.467 0.50 67.67 242 VAL A C 1
ATOM 1820 O O . VAL A 1 243 ? 67.056 74.670 -3.958 0.50 67.95 242 VAL A O 1
ATOM 1824 N N . ASP A 1 244 ? 68.600 75.013 -5.560 0.50 68.28 243 ASP A N 1
ATOM 1825 C CA . ASP A 1 244 ? 68.330 73.757 -6.242 0.50 68.93 243 ASP A CA 1
ATOM 1826 C C . ASP A 1 244 ? 68.687 72.581 -5.341 0.50 68.79 243 ASP A C 1
ATOM 1827 O O . ASP A 1 244 ? 67.934 71.614 -5.239 0.50 68.41 243 ASP A O 1
ATOM 1832 N N . ARG A 1 245 ? 69.837 72.675 -4.682 0.50 69.13 244 ARG A N 1
ATOM 1833 C CA . ARG A 1 245 ? 70.300 71.623 -3.785 0.50 69.64 244 ARG A CA 1
ATOM 1834 C C . ARG A 1 245 ? 69.518 71.622 -2.479 0.50 69.16 244 ARG A C 1
ATOM 1835 O O . ARG A 1 245 ? 70.026 71.163 -1.455 0.50 69.59 244 ARG A O 1
ATOM 1843 N N . THR A 1 246 ? 68.291 72.128 -2.502 0.50 68.36 245 THR A N 1
ATOM 1844 C CA . THR A 1 246 ? 67.504 72.178 -1.279 0.50 67.60 245 THR A CA 1
ATOM 1845 C C . THR A 1 246 ? 66.003 72.014 -1.470 0.50 67.14 245 THR A C 1
ATOM 1846 O O . THR A 1 246 ? 65.369 71.226 -0.769 0.50 67.07 245 THR A O 1
ATOM 1850 N N . GLY A 1 247 ? 65.434 72.759 -2.411 0.50 66.64 246 GLY A N 1
ATOM 1851 C CA . GLY A 1 247 ? 64.004 72.670 -2.641 0.50 66.11 246 GLY A CA 1
ATOM 1852 C C . GLY A 1 247 ? 63.260 72.900 -1.341 0.50 65.64 246 GLY A C 1
ATOM 1853 O O . GLY A 1 247 ? 63.662 73.742 -0.538 0.50 65.62 246 GLY A O 1
ATOM 1854 N N . LYS A 1 248 ? 62.181 72.155 -1.124 0.50 65.21 247 LYS A N 1
ATOM 1855 C CA . LYS A 1 248 ? 61.401 72.296 0.100 0.50 64.69 247 LYS A CA 1
ATOM 1856 C C . LYS A 1 248 ? 62.272 72.073 1.328 0.50 63.17 247 LYS A C 1
ATOM 1857 O O . LYS A 1 248 ? 63.249 71.328 1.281 0.50 63.87 247 LYS A O 1
ATOM 1863 N N . THR A 1 249 ? 61.904 72.725 2.426 0.50 61.25 248 THR A N 1
ATOM 1864 C CA . THR A 1 249 ? 62.630 72.612 3.686 0.50 58.61 248 THR A CA 1
ATOM 1865 C C . THR A 1 249 ? 61.816 73.269 4.792 0.50 55.75 248 THR A C 1
ATOM 1866 O O . THR A 1 249 ? 61.736 74.496 4.861 0.50 54.97 248 THR A O 1
ATOM 1870 N N . GLU A 1 250 ? 61.214 72.456 5.653 0.50 52.07 249 GLU A N 1
ATOM 1871 C CA . GLU A 1 250 ? 60.411 72.989 6.745 0.50 49.13 249 GLU A CA 1
ATOM 1872 C C . GLU A 1 250 ? 61.187 74.044 7.530 0.50 47.25 249 GLU A C 1
ATOM 1873 O O . GLU A 1 250 ? 62.270 73.777 8.051 0.50 46.61 249 GLU A O 1
ATOM 1879 N N . PRO A 1 251 ? 60.649 75.271 7.596 1.00 45.78 250 PRO A N 1
ATOM 1880 C CA . PRO A 1 251 ? 61.288 76.372 8.324 1.00 42.86 250 PRO A CA 1
ATOM 1881 C C . PRO A 1 251 ? 61.356 75.998 9.800 1.00 39.51 250 PRO A C 1
ATOM 1882 O O . PRO A 1 251 ? 60.616 75.127 10.257 1.00 39.48 250 PRO A O 1
ATOM 1886 N N . PRO A 1 252 ? 62.239 76.654 10.565 1.00 37.33 251 PRO A N 1
ATOM 1887 C CA . PRO A 1 252 ? 62.369 76.358 11.995 1.00 35.88 251 PRO A CA 1
ATOM 1888 C C . PRO A 1 252 ? 61.101 76.734 12.761 1.00 33.52 251 PRO A C 1
ATOM 1889 O O . PRO A 1 252 ? 60.331 77.586 12.322 1.00 31.74 251 PRO A O 1
ATOM 1893 N N . GLY A 1 253 ? 60.889 76.090 13.902 1.00 32.54 252 GLY A N 1
ATOM 1894 C CA . GLY A 1 253 ? 59.736 76.411 14.726 1.00 31.75 252 GLY A CA 1
ATOM 1895 C C . GLY A 1 253 ? 58.360 75.965 14.273 1.00 32.44 252 GLY A C 1
ATOM 1896 O O . GLY A 1 253 ? 57.365 76.621 14.594 1.00 31.17 252 GLY A O 1
ATOM 1897 N N . ALA A 1 254 ? 58.281 74.860 13.534 1.00 31.15 253 ALA A N 1
ATOM 1898 C CA . ALA A 1 254 ? 56.986 74.361 13.090 1.00 31.01 253 ALA A CA 1
ATOM 1899 C C . ALA A 1 254 ? 56.291 73.677 14.277 1.00 30.68 253 ALA A C 1
ATOM 1900 O O . ALA A 1 254 ? 56.855 73.582 15.370 1.00 29.55 253 ALA A O 1
ATOM 1902 N N . VAL A 1 255 ? 55.071 73.198 14.057 1.00 30.80 254 VAL A N 1
ATOM 1903 C CA . VAL A 1 255 ? 54.307 72.546 15.114 1.00 31.07 254 VAL A CA 1
ATOM 1904 C C . VAL A 1 255 ? 55.063 71.405 15.798 1.00 33.97 254 VAL A C 1
ATOM 1905 O O . VAL A 1 255 ? 54.924 71.202 17.007 1.00 32.41 254 VAL A O 1
ATOM 1909 N N . ASP A 1 256 ? 55.861 70.665 15.030 1.00 34.47 255 ASP A N 1
ATOM 1910 C CA . ASP A 1 256 ? 56.626 69.551 15.578 1.00 36.63 255 ASP A CA 1
ATOM 1911 C C . ASP A 1 256 ? 57.627 70.044 16.616 1.00 35.91 255 ASP A C 1
ATOM 1912 O O . ASP A 1 256 ? 58.106 69.274 17.450 1.00 34.15 255 ASP A O 1
ATOM 1917 N N . ILE A 1 257 ? 57.939 71.335 16.561 1.00 35.04 256 ILE A N 1
ATOM 1918 C CA . ILE A 1 257 ? 58.879 71.929 17.499 1.00 33.45 256 ILE A CA 1
ATOM 1919 C C . ILE A 1 257 ? 58.164 72.672 18.624 1.00 33.66 256 ILE A C 1
ATOM 1920 O O . ILE A 1 257 ? 58.299 72.314 19.796 1.00 32.71 256 ILE A O 1
ATOM 1925 N N . HIS A 1 258 ? 57.385 73.689 18.267 1.00 32.21 257 HIS A N 1
ATOM 1926 C CA . HIS A 1 258 ? 56.711 74.492 19.272 1.00 31.97 257 HIS A CA 1
ATOM 1927 C C . HIS A 1 258 ? 55.442 73.964 19.900 1.00 32.15 257 HIS A C 1
ATOM 1928 O O . HIS A 1 258 ? 54.862 74.616 20.775 1.00 31.76 257 HIS A O 1
ATOM 1935 N N . TYR A 1 259 ? 54.983 72.804 19.449 1.00 31.38 258 TYR A N 1
ATOM 1936 C CA . TYR A 1 259 ? 53.836 72.205 20.107 1.00 31.95 258 TYR A CA 1
ATOM 1937 C C . TYR A 1 259 ? 54.391 70.999 20.858 1.00 30.92 258 TYR A C 1
ATOM 1938 O O . TYR A 1 259 ? 54.361 70.944 22.087 1.00 31.44 258 TYR A O 1
ATOM 1947 N N . THR A 1 260 ? 54.927 70.050 20.099 1.00 30.29 259 THR A N 1
ATOM 1948 C CA . THR A 1 260 ? 55.466 68.816 20.658 1.00 31.03 259 THR A CA 1
ATOM 1949 C C . THR A 1 260 ? 56.653 68.967 21.609 1.00 29.76 259 THR A C 1
ATOM 1950 O O . THR A 1 260 ? 56.689 68.321 22.650 1.00 31.14 259 THR A O 1
ATOM 1954 N N . GLU A 1 261 ? 57.621 69.806 21.265 1.00 29.33 260 GLU A N 1
ATOM 1955 C CA . GLU A 1 261 ? 58.786 69.986 22.127 1.00 30.12 260 GLU A CA 1
ATOM 1956 C C . GLU A 1 261 ? 58.625 71.061 23.210 1.00 29.24 260 GLU A C 1
ATOM 1957 O O . GLU A 1 261 ? 58.534 70.748 24.399 1.00 28.92 260 GLU A O 1
ATOM 1963 N N . THR A 1 262 ? 58.578 72.323 22.792 1.00 28.04 261 THR A N 1
ATOM 1964 C CA . THR A 1 262 ? 58.481 73.449 23.725 1.00 27.72 261 THR A CA 1
ATOM 1965 C C . THR A 1 262 ? 57.131 73.666 24.384 1.00 27.85 261 THR A C 1
ATOM 1966 O O . THR A 1 262 ? 57.056 74.194 25.495 1.00 28.13 261 THR A O 1
ATOM 1970 N N . GLY A 1 263 ? 56.064 73.274 23.701 1.00 27.71 262 GLY A N 1
ATOM 1971 C CA . GLY A 1 263 ? 54.747 73.475 24.261 1.00 26.96 262 GLY A CA 1
ATOM 1972 C C . GLY A 1 263 ? 54.345 74.943 24.253 1.00 27.08 262 GLY A C 1
ATOM 1973 O O . GLY A 1 263 ? 53.422 75.330 24.968 1.00 27.18 262 GLY A O 1
ATOM 1974 N N . PHE A 1 264 ? 55.030 75.765 23.460 1.00 26.74 263 PHE A N 1
ATOM 1975 C CA . PHE A 1 264 ? 54.684 77.185 23.387 1.00 28.20 263 PHE A CA 1
ATOM 1976 C C . PHE A 1 264 ? 53.289 77.332 22.785 1.00 28.64 263 PHE A C 1
ATOM 1977 O O . PHE A 1 264 ? 52.485 78.133 23.255 1.00 28.18 263 PHE A O 1
ATOM 1985 N N . MET A 1 265 ? 53.014 76.563 21.735 1.00 29.00 264 MET A N 1
ATOM 1986 C CA . MET A 1 265 ? 51.701 76.573 21.098 1.00 28.99 264 MET A CA 1
ATOM 1987 C C . MET A 1 265 ? 50.800 75.783 22.047 1.00 29.07 264 MET A C 1
ATOM 1988 O O . MET A 1 265 ? 51.082 74.624 22.348 1.00 29.40 264 MET A O 1
ATOM 1993 N N . ARG A 1 266 ? 49.722 76.397 22.521 1.00 29.48 265 ARG A N 1
ATOM 1994 C CA . ARG A 1 266 ? 48.834 75.710 23.447 1.00 29.95 265 ARG A CA 1
ATOM 1995 C C . ARG A 1 266 ? 47.900 74.727 22.761 1.00 31.11 265 ARG A C 1
ATOM 1996 O O . ARG A 1 266 ? 47.533 73.702 23.340 1.00 29.92 265 ARG A O 1
ATOM 2004 N N . GLU A 1 267 ? 47.512 75.038 21.530 1.00 31.67 266 GLU A N 1
ATOM 2005 C CA . GLU A 1 267 ? 46.620 74.158 20.793 1.00 33.19 266 GLU A CA 1
ATOM 2006 C C . GLU A 1 267 ? 46.830 74.330 19.295 1.00 33.91 266 GLU A C 1
ATOM 2007 O O . GLU A 1 267 ? 47.113 75.433 18.824 1.00 34.15 266 GLU A O 1
ATOM 2013 N N . VAL A 1 268 ? 46.704 73.234 18.552 1.00 33.27 267 VAL A N 1
ATOM 2014 C CA . VAL A 1 268 ? 46.888 73.265 17.103 1.00 31.40 267 VAL A CA 1
ATOM 2015 C C . VAL A 1 268 ? 45.626 72.798 16.393 1.00 31.20 267 VAL A C 1
ATOM 2016 O O . VAL A 1 268 ? 44.981 71.848 16.830 1.00 31.29 267 VAL A O 1
ATOM 2020 N N . TYR A 1 269 ? 45.271 73.480 15.310 1.00 30.68 268 TYR A N 1
ATOM 2021 C CA . TYR A 1 269 ? 44.102 73.117 14.519 1.00 31.42 268 TYR A CA 1
ATOM 2022 C C . TYR A 1 269 ? 44.540 72.850 13.088 1.00 32.63 268 TYR A C 1
ATOM 2023 O O . TYR A 1 269 ? 45.488 73.471 12.597 1.00 32.51 268 TYR A O 1
ATOM 2032 N N . ALA A 1 270 ? 43.845 71.931 12.422 1.00 34.05 269 ALA A N 1
ATOM 2033 C CA . ALA A 1 270 ? 44.171 71.563 11.045 1.00 34.31 269 ALA A CA 1
ATOM 2034 C C . ALA A 1 270 ? 43.576 72.505 10.004 1.00 33.98 269 ALA A C 1
ATOM 2035 O O . ALA A 1 270 ? 44.135 72.661 8.919 1.00 35.15 269 ALA A O 1
ATOM 2037 N N . SER A 1 271 ? 42.443 73.123 10.326 1.00 34.29 270 SER A N 1
ATOM 2038 C CA . SER A 1 271 ? 41.786 74.028 9.388 1.00 34.49 270 SER A CA 1
ATOM 2039 C C . SER A 1 271 ? 41.871 75.497 9.812 1.00 36.34 270 SER A C 1
ATOM 2040 O O . SER A 1 271 ? 42.033 75.804 10.996 1.00 36.62 270 SER A O 1
ATOM 2043 N N . GLU A 1 272 ? 41.763 76.395 8.835 1.00 34.95 271 GLU A N 1
ATOM 2044 C CA . GLU A 1 272 ? 41.813 77.830 9.097 1.00 36.03 271 GLU A CA 1
ATOM 2045 C C . GLU A 1 272 ? 40.696 78.198 10.062 1.00 35.95 271 GLU A C 1
ATOM 2046 O O . GLU A 1 272 ? 40.890 79.001 10.973 1.00 37.15 271 GLU A O 1
ATOM 2052 N N . GLU A 1 273 ? 39.525 77.605 9.851 1.00 35.69 272 GLU A N 1
ATOM 2053 C CA . GLU A 1 273 ? 38.368 77.861 10.694 1.00 36.76 272 GLU A CA 1
ATOM 2054 C C . GLU A 1 273 ? 38.616 77.372 12.117 1.00 36.93 272 GLU A C 1
ATOM 2055 O O . GLU A 1 273 ? 38.175 77.995 13.083 1.00 35.47 272 GLU A O 1
ATOM 2061 N N . GLY A 1 274 ? 39.314 76.247 12.238 1.00 34.82 273 GLY A N 1
ATOM 2062 C CA . GLY A 1 274 ? 39.610 75.706 13.548 1.00 33.33 273 GLY A CA 1
ATOM 2063 C C . GLY A 1 274 ? 40.376 76.715 14.382 1.00 32.94 273 GLY A C 1
ATOM 2064 O O . GLY A 1 274 ? 40.017 76.983 15.528 1.00 31.92 273 GLY A O 1
ATOM 2065 N N . VAL A 1 275 ? 41.434 77.275 13.803 1.00 32.46 274 VAL A N 1
ATOM 2066 C CA . VAL A 1 275 ? 42.250 78.265 14.497 1.00 31.88 274 VAL A CA 1
ATOM 2067 C C . VAL A 1 275 ? 41.357 79.357 15.089 1.00 32.72 274 VAL A C 1
ATOM 2068 O O . VAL A 1 275 ? 41.492 79.714 16.265 1.00 29.47 274 VAL A O 1
ATOM 2072 N N . LEU A 1 276 ? 40.440 79.874 14.273 1.00 31.10 275 LEU A N 1
ATOM 2073 C CA . LEU A 1 276 ? 39.528 80.920 14.722 1.00 31.79 275 LEU A CA 1
ATOM 2074 C C . LEU A 1 276 ? 38.649 80.414 15.857 1.00 31.44 275 LEU A C 1
ATOM 2075 O O . LEU A 1 276 ? 38.313 81.163 16.776 1.00 30.96 275 LEU A O 1
ATOM 2080 N N . GLU A 1 277 ? 38.278 79.139 15.790 1.00 30.62 276 GLU A N 1
ATOM 2081 C CA . GLU A 1 277 ? 37.454 78.537 16.827 1.00 31.35 276 GLU A CA 1
ATOM 2082 C C . GLU A 1 277 ? 38.275 78.490 18.121 1.00 29.70 276 GLU A C 1
ATOM 2083 O O . GLU A 1 277 ? 37.736 78.649 19.218 1.00 29.19 276 GLU A O 1
ATOM 2089 N N . GLY A 1 278 ? 39.579 78.266 17.976 1.00 26.99 277 GLY A N 1
ATOM 2090 C CA . GLY A 1 278 ? 40.465 78.223 19.125 1.00 28.28 277 GLY A CA 1
ATOM 2091 C C . GLY A 1 278 ? 40.528 79.598 19.774 1.00 29.37 277 GLY A C 1
ATOM 2092 O O . GLY A 1 278 ? 40.497 79.732 21.000 1.00 28.97 277 GLY A O 1
ATOM 2093 N N . ILE A 1 279 ? 40.611 80.633 18.945 1.00 27.51 278 ILE A N 1
ATOM 2094 C CA . ILE A 1 279 ? 40.655 81.988 19.467 1.00 28.71 278 ILE A CA 1
ATOM 2095 C C . ILE A 1 279 ? 39.376 82.264 20.252 1.00 29.50 278 ILE A C 1
ATOM 2096 O O . ILE A 1 279 ? 39.431 82.763 21.376 1.00 29.79 278 ILE A O 1
ATOM 2101 N N . LYS A 1 280 ? 38.231 81.915 19.664 1.00 28.09 279 LYS A N 1
ATOM 2102 C CA . LYS A 1 280 ? 36.937 82.114 20.313 1.00 28.67 279 LYS A CA 1
ATOM 2103 C C . LYS A 1 280 ? 36.862 81.376 21.644 1.00 28.22 279 LYS A C 1
ATOM 2104 O O . LYS A 1 280 ? 36.299 81.882 22.620 1.00 29.09 279 LYS A O 1
ATOM 2110 N N . LYS A 1 281 ? 37.409 80.165 21.669 1.00 26.76 280 LYS A N 1
ATOM 2111 C CA . LYS A 1 281 ? 37.400 79.347 22.874 1.00 27.47 280 LYS A CA 1
ATOM 2112 C C . LYS A 1 281 ? 38.136 80.049 24.012 1.00 28.04 280 LYS A C 1
ATOM 2113 O O . LYS A 1 281 ? 37.608 80.175 25.118 1.00 26.81 280 LYS A O 1
ATOM 2119 N N . TYR A 1 282 ? 39.356 80.499 23.741 1.00 25.22 281 TYR A N 1
ATOM 2120 C CA . TYR A 1 282 ? 40.125 81.168 24.770 1.00 28.99 281 TYR A CA 1
ATOM 2121 C C . TYR A 1 282 ? 39.623 82.574 25.079 1.00 28.79 281 TYR A C 1
ATOM 2122 O O . TYR A 1 282 ? 39.707 83.018 26.220 1.00 29.77 281 TYR A O 1
ATOM 2131 N N . VAL A 1 283 ? 39.083 83.275 24.087 1.00 28.44 282 VAL A N 1
ATOM 2132 C CA . VAL A 1 283 ? 38.543 84.602 24.365 1.00 26.64 282 VAL A CA 1
ATOM 2133 C C . VAL A 1 283 ? 37.297 84.405 25.244 1.00 27.82 282 VAL A C 1
ATOM 2134 O O . VAL A 1 283 ? 36.978 85.242 26.086 1.00 28.36 282 VAL A O 1
ATOM 2138 N N . GLY A 1 284 ? 36.612 83.279 25.062 1.00 25.80 283 GLY A N 1
ATOM 2139 C CA . GLY A 1 284 ? 35.420 83.008 25.849 1.00 25.53 283 GLY A CA 1
ATOM 2140 C C . GLY A 1 284 ? 35.712 82.762 27.322 1.00 28.38 283 GLY A C 1
ATOM 2141 O O . GLY A 1 284 ? 34.866 83.011 28.187 1.00 27.71 283 GLY A O 1
ATOM 2142 N N . MET A 1 285 ? 36.910 82.273 27.618 1.00 27.48 284 MET A N 1
ATOM 2143 C CA . MET A 1 285 ? 37.280 82.004 29.002 1.00 29.56 284 MET A CA 1
ATOM 2144 C C . MET A 1 285 ? 37.654 83.283 29.745 1.00 30.51 284 MET A C 1
ATOM 2145 O O . MET A 1 285 ? 37.798 83.277 30.965 1.00 32.68 284 MET A O 1
ATOM 2150 N N . LEU A 1 286 ? 37.819 84.378 29.011 1.00 29.95 285 LEU A N 1
ATOM 2151 C CA . LEU A 1 286 ? 38.199 85.640 29.629 1.00 28.37 285 LEU A CA 1
ATOM 2152 C C . LEU A 1 286 ? 37.052 86.251 30.441 1.00 28.09 285 LEU A C 1
ATOM 2153 O O . LEU A 1 286 ? 35.884 85.939 30.228 1.00 28.84 285 LEU A O 1
ATOM 2158 N N . PRO A 1 287 ? 37.382 87.114 31.409 1.00 28.59 286 PRO A N 1
ATOM 2159 C CA . PRO A 1 287 ? 36.380 87.765 32.257 1.00 28.03 286 PRO A CA 1
ATOM 2160 C C . PRO A 1 287 ? 35.635 88.922 31.588 1.00 28.16 286 PRO A C 1
ATOM 2161 O O . PRO A 1 287 ? 36.152 89.563 30.672 1.00 28.56 286 PRO A O 1
ATOM 2165 N N . LYS A 1 288 ? 34.416 89.173 32.060 1.00 26.90 287 LYS A N 1
ATOM 2166 C CA . LYS A 1 288 ? 33.583 90.267 31.571 1.00 28.69 287 LYS A CA 1
ATOM 2167 C C . LYS A 1 288 ? 32.399 90.373 32.510 1.00 27.18 287 LYS A C 1
ATOM 2168 O O . LYS A 1 288 ? 32.041 89.401 33.164 1.00 28.10 287 LYS A O 1
ATOM 2174 N N . TYR A 1 289 ? 31.810 91.557 32.604 1.00 27.95 288 TYR A N 1
ATOM 2175 C CA . TYR A 1 289 ? 30.622 91.726 33.429 1.00 27.25 288 TYR A CA 1
ATOM 2176 C C . TYR A 1 289 ? 29.447 91.516 32.478 1.00 29.61 288 TYR A C 1
ATOM 2177 O O . TYR A 1 289 ? 29.522 91.877 31.298 1.00 27.08 288 TYR A O 1
ATOM 2186 N N . ASP A 1 290 ? 28.375 90.918 32.980 1.00 30.57 289 ASP A N 1
ATOM 2187 C CA . ASP A 1 290 ? 27.168 90.762 32.181 1.00 31.82 289 ASP A CA 1
ATOM 2188 C C . ASP A 1 290 ? 26.735 92.231 32.044 1.00 32.13 289 ASP A C 1
ATOM 2189 O O . ASP A 1 290 ? 26.605 92.930 33.047 1.00 32.00 289 ASP A O 1
ATOM 2194 N N . PRO A 1 291 ? 26.514 92.719 30.812 1.00 32.21 290 PRO A N 1
ATOM 2195 C CA . PRO A 1 291 ? 26.103 94.115 30.606 1.00 31.37 290 PRO A CA 1
ATOM 2196 C C . PRO A 1 291 ? 24.988 94.604 31.537 1.00 31.45 290 PRO A C 1
ATOM 2197 O O . PRO A 1 291 ? 24.987 95.759 31.965 1.00 30.78 290 PRO A O 1
ATOM 2201 N N . GLU A 1 292 ? 24.033 93.730 31.837 1.00 30.12 291 GLU A N 1
ATOM 2202 C CA . GLU A 1 292 ? 22.919 94.104 32.698 1.00 29.62 291 GLU A CA 1
ATOM 2203 C C . GLU A 1 292 ? 23.397 94.676 34.024 1.00 27.40 291 GLU A C 1
ATOM 2204 O O . GLU A 1 292 ? 22.741 95.528 34.615 1.00 24.79 291 GLU A O 1
ATOM 2210 N N . PHE A 1 293 ? 24.549 94.203 34.481 1.00 27.15 292 PHE A N 1
ATOM 2211 C CA . PHE A 1 293 ? 25.096 94.654 35.749 1.00 25.99 292 PHE A CA 1
ATOM 2212 C C . PHE A 1 293 ? 25.241 96.165 35.790 1.00 26.09 292 PHE A C 1
ATOM 2213 O O . PHE A 1 293 ? 24.943 96.791 36.806 1.00 25.46 292 PHE A O 1
ATOM 2221 N N . PHE A 1 294 ? 25.688 96.745 34.678 1.00 24.88 293 PHE A N 1
ATOM 2222 C CA . PHE A 1 294 ? 25.913 98.182 34.598 1.00 25.28 293 PHE A CA 1
ATOM 2223 C C . PHE A 1 294 ? 24.810 99.004 33.942 1.00 27.98 293 PHE A C 1
ATOM 2224 O O . PHE A 1 294 ? 24.942 100.224 33.800 1.00 28.51 293 PHE A O 1
ATOM 2232 N N . ARG A 1 295 ? 23.726 98.354 33.538 1.00 28.24 294 ARG A N 1
ATOM 2233 C CA . ARG A 1 295 ? 22.633 99.086 32.916 1.00 29.30 294 ARG A CA 1
ATOM 2234 C C . ARG A 1 295 ? 21.772 99.783 33.953 1.00 30.06 294 ARG A C 1
ATOM 2235 O O . ARG A 1 295 ? 21.664 99.327 35.092 1.00 29.88 294 ARG A O 1
ATOM 2243 N N . VAL A 1 296 ? 21.163 100.892 33.542 1.00 31.11 295 VAL A N 1
ATOM 2244 C CA . VAL A 1 296 ? 20.268 101.660 34.398 1.00 31.00 295 VAL A CA 1
ATOM 2245 C C . VAL A 1 296 ? 18.891 101.695 33.723 1.00 31.99 295 VAL A C 1
ATOM 2246 O O . VAL A 1 296 ? 17.936 102.283 34.241 1.00 30.86 295 VAL A O 1
ATOM 2250 N N . ASP A 1 297 ? 18.795 101.044 32.569 1.00 32.90 296 ASP A N 1
ATOM 2251 C CA . ASP A 1 297 ? 17.548 101.022 31.810 1.00 33.90 296 ASP A CA 1
ATOM 2252 C C . ASP A 1 297 ? 17.665 99.944 30.735 1.00 34.29 296 ASP A C 1
ATOM 2253 O O . ASP A 1 297 ? 18.765 99.477 30.442 1.00 34.11 296 ASP A O 1
ATOM 2258 N N . ASP A 1 298 ? 16.541 99.539 30.152 1.00 34.56 297 ASP A N 1
ATOM 2259 C CA . ASP A 1 298 ? 16.583 98.536 29.093 1.00 34.31 297 ASP A CA 1
ATOM 2260 C C . ASP A 1 298 ? 17.158 99.196 27.843 1.00 32.77 297 ASP A C 1
ATOM 2261 O O . ASP A 1 298 ? 16.958 100.388 27.613 1.00 32.65 297 ASP A O 1
ATOM 2266 N N . PRO A 1 299 ? 17.900 98.437 27.031 1.00 31.42 298 PRO A N 1
ATOM 2267 C CA . PRO A 1 299 ? 18.454 99.036 25.818 1.00 32.26 298 PRO A CA 1
ATOM 2268 C C . PRO A 1 299 ? 17.303 99.602 24.990 1.00 34.61 298 PRO A C 1
ATOM 2269 O O . PRO A 1 299 ? 16.251 98.977 24.890 1.00 35.75 298 PRO A O 1
ATOM 2273 N N . LYS A 1 300 ? 17.493 100.784 24.412 1.00 36.00 299 LYS A N 1
ATOM 2274 C CA . LYS A 1 300 ? 16.458 101.405 23.589 1.00 36.22 299 LYS A CA 1
ATOM 2275 C C . LYS A 1 300 ? 17.077 102.134 22.415 1.00 35.77 299 LYS A C 1
ATOM 2276 O O . LYS A 1 300 ? 18.017 102.908 22.578 1.00 35.26 299 LYS A O 1
ATOM 2282 N N . ALA A 1 301 ? 16.544 101.893 21.225 1.00 34.03 300 ALA A N 1
ATOM 2283 C CA . ALA A 1 301 ? 17.054 102.550 20.032 1.00 33.94 300 ALA A CA 1
ATOM 2284 C C . ALA A 1 301 ? 16.731 104.038 20.114 1.00 33.61 300 ALA A C 1
ATOM 2285 O O . ALA A 1 301 ? 15.843 104.447 20.862 1.00 33.38 300 ALA A O 1
ATOM 2287 N N . PRO A 1 302 ? 17.476 104.874 19.377 1.00 33.70 301 PRO A N 1
ATOM 2288 C CA . PRO A 1 302 ? 17.193 106.309 19.414 1.00 34.63 301 PRO A CA 1
ATOM 2289 C C . PRO A 1 302 ? 15.752 106.482 18.936 1.00 36.18 301 PRO A C 1
ATOM 2290 O O . PRO A 1 302 ? 15.235 105.628 18.216 1.00 35.49 301 PRO A O 1
ATOM 2294 N N . ALA A 1 303 ? 15.107 107.576 19.320 1.00 36.87 302 ALA A N 1
ATOM 2295 C CA . ALA A 1 303 ? 13.720 107.799 18.930 1.00 37.36 302 ALA A CA 1
ATOM 2296 C C . ALA A 1 303 ? 13.535 108.338 17.514 1.00 37.38 302 ALA A C 1
ATOM 2297 O O . ALA A 1 303 ? 12.412 108.532 17.074 1.00 38.78 302 ALA A O 1
ATOM 2299 N N . PHE A 1 304 ? 14.625 108.585 16.799 1.00 40.05 303 PHE A N 1
ATOM 2300 C CA . PHE A 1 304 ? 14.528 109.091 15.430 1.00 39.16 303 PHE A CA 1
ATOM 2301 C C . PHE A 1 304 ? 15.464 108.319 14.523 1.00 41.11 303 PHE A C 1
ATOM 2302 O O . PHE A 1 304 ? 16.496 107.819 14.966 1.00 42.34 303 PHE A O 1
ATOM 2310 N N . PRO A 1 305 ? 15.117 108.212 13.232 1.00 41.84 304 PRO A N 1
ATOM 2311 C CA . PRO A 1 305 ? 15.928 107.492 12.246 1.00 41.21 304 PRO A CA 1
ATOM 2312 C C . PRO A 1 305 ? 17.318 108.092 12.100 1.00 40.56 304 PRO A C 1
ATOM 2313 O O . PRO A 1 305 ? 17.479 109.312 12.046 1.00 40.51 304 PRO A O 1
ATOM 2317 N N . ALA A 1 306 ? 18.318 107.226 12.028 1.00 40.39 305 ALA A N 1
ATOM 2318 C CA . ALA A 1 306 ? 19.697 107.668 11.885 1.00 40.88 305 ALA A CA 1
ATOM 2319 C C . ALA A 1 306 ? 19.900 108.363 10.542 1.00 40.77 305 ALA A C 1
ATOM 2320 O O . ALA A 1 306 ? 20.654 109.333 10.441 1.00 40.48 305 ALA A O 1
ATOM 2322 N N . ASP A 1 307 ? 19.217 107.870 9.513 1.00 40.58 306 ASP A N 1
ATOM 2323 C CA . ASP A 1 307 ? 19.343 108.438 8.173 1.00 40.63 306 ASP A CA 1
ATOM 2324 C C . ASP A 1 307 ? 18.986 109.915 8.080 1.00 38.32 306 ASP A C 1
ATOM 2325 O O . ASP A 1 307 ? 19.395 110.594 7.138 1.00 39.14 306 ASP A O 1
ATOM 2330 N N . ASP A 1 308 ? 18.237 110.417 9.055 1.00 37.29 307 ASP A N 1
ATOM 2331 C CA . ASP A 1 308 ? 17.864 111.825 9.055 1.00 37.45 307 ASP A CA 1
ATOM 2332 C C . ASP A 1 308 ? 19.116 112.698 9.083 1.00 37.98 307 ASP A C 1
ATOM 2333 O O . ASP A 1 308 ? 19.113 113.824 8.580 1.00 38.88 307 ASP A O 1
ATOM 2338 N N . LEU A 1 309 ? 20.188 112.168 9.669 1.00 37.68 308 LEU A N 1
ATOM 2339 C CA . LEU A 1 309 ? 21.450 112.896 9.768 1.00 36.38 308 LEU A CA 1
ATOM 2340 C C . LEU A 1 309 ? 21.984 113.314 8.402 1.00 37.37 308 LEU A C 1
ATOM 2341 O O . LEU A 1 309 ? 22.699 114.313 8.292 1.00 37.33 308 LEU A O 1
ATOM 2346 N N . TYR A 1 310 ? 21.650 112.548 7.365 1.00 36.82 309 TYR A N 1
ATOM 2347 C CA . TYR A 1 310 ? 22.098 112.878 6.014 1.00 36.53 309 TYR A CA 1
ATOM 2348 C C . TYR A 1 310 ? 21.512 114.218 5.597 1.00 36.32 309 TYR A C 1
ATOM 2349 O O . TYR A 1 310 ? 22.008 114.869 4.683 1.00 34.84 309 TYR A O 1
ATOM 2358 N N . SER A 1 311 ? 20.458 114.631 6.288 1.00 36.72 310 SER A N 1
ATOM 2359 C CA . SER A 1 311 ? 19.827 115.907 5.998 1.00 38.48 310 SER A CA 1
ATOM 2360 C C . SER A 1 311 ? 20.140 116.932 7.088 1.00 38.82 310 SER A C 1
ATOM 2361 O O . SER A 1 311 ? 20.347 118.107 6.795 1.00 40.19 310 SER A O 1
ATOM 2364 N N . MET A 1 312 ? 20.199 116.483 8.340 1.00 37.18 311 MET A N 1
ATOM 2365 C CA . MET A 1 312 ? 20.436 117.389 9.457 1.00 36.32 311 MET A CA 1
ATOM 2366 C C . MET A 1 312 ? 21.885 117.805 9.732 1.00 37.24 311 MET A C 1
ATOM 2367 O O . MET A 1 312 ? 22.123 118.763 10.470 1.00 38.16 311 MET A O 1
ATOM 2372 N N . VAL A 1 313 ? 22.851 117.097 9.154 1.00 35.83 312 VAL A N 1
ATOM 2373 C CA . VAL A 1 313 ? 24.253 117.465 9.337 1.00 35.39 312 VAL A CA 1
ATOM 2374 C C . VAL A 1 313 ? 24.704 118.129 8.042 1.00 35.11 312 VAL A C 1
ATOM 2375 O O . VAL A 1 313 ? 24.991 117.455 7.053 1.00 33.33 312 VAL A O 1
ATOM 2379 N N . PRO A 1 314 ? 24.771 119.466 8.038 1.00 36.28 313 PRO A N 1
ATOM 2380 C CA . PRO A 1 314 ? 25.179 120.247 6.866 1.00 35.21 313 PRO A CA 1
ATOM 2381 C C . PRO A 1 314 ? 26.638 120.086 6.479 1.00 36.05 313 PRO A C 1
ATOM 2382 O O . PRO A 1 314 ? 27.532 120.313 7.297 1.00 36.10 313 PRO A O 1
ATOM 2386 N N . LEU A 1 315 ? 26.876 119.696 5.230 1.00 35.36 314 LEU A N 1
ATOM 2387 C CA . LEU A 1 315 ? 28.236 119.554 4.735 1.00 36.21 314 LEU A CA 1
ATOM 2388 C C . LEU A 1 315 ? 28.813 120.964 4.631 1.00 37.40 314 LEU A C 1
ATOM 2389 O O . LEU A 1 315 ? 30.014 121.179 4.819 1.00 36.65 314 LEU A O 1
ATOM 2394 N N . ASN A 1 316 ? 27.938 121.923 4.331 1.00 38.82 315 ASN A N 1
ATOM 2395 C CA . ASN A 1 316 ? 28.319 123.330 4.210 1.00 39.12 315 ASN A CA 1
ATOM 2396 C C . ASN A 1 316 ? 28.620 123.828 5.618 1.00 39.12 315 ASN A C 1
ATOM 2397 O O . ASN A 1 316 ? 27.704 124.006 6.421 1.00 37.46 315 ASN A O 1
ATOM 2402 N N . ASP A 1 317 ? 29.894 124.064 5.920 1.00 40.66 316 ASP A N 1
ATOM 2403 C CA . ASP A 1 317 ? 30.262 124.510 7.257 1.00 41.66 316 ASP A CA 1
ATOM 2404 C C . ASP A 1 317 ? 29.802 125.918 7.618 1.00 42.77 316 ASP A C 1
ATOM 2405 O O . ASP A 1 317 ? 30.091 126.401 8.707 1.00 42.99 316 ASP A O 1
ATOM 2410 N N . LYS A 1 318 ? 29.082 126.575 6.713 1.00 43.98 317 LYS A N 1
ATOM 2411 C CA . LYS A 1 318 ? 28.576 127.918 6.988 1.00 44.03 317 LYS A CA 1
ATOM 2412 C C . LYS A 1 318 ? 27.154 127.835 7.522 1.00 43.38 317 LYS A C 1
ATOM 2413 O O . LYS A 1 318 ? 26.621 128.805 8.055 1.00 43.89 317 LYS A O 1
ATOM 2419 N N . ARG A 1 319 ? 26.543 126.665 7.377 1.00 43.32 318 ARG A N 1
ATOM 2420 C CA . ARG A 1 319 ? 25.183 126.448 7.846 1.00 43.89 318 ARG A CA 1
ATOM 2421 C C . ARG A 1 319 ? 25.200 125.875 9.258 1.00 43.07 318 ARG A C 1
ATOM 2422 O O . ARG A 1 319 ? 25.959 124.954 9.549 1.00 41.07 318 ARG A O 1
ATOM 2430 N N . ALA A 1 320 ? 24.362 126.419 10.133 1.00 40.47 319 ALA A N 1
ATOM 2431 C CA . ALA A 1 320 ? 24.285 125.925 11.502 1.00 40.01 319 ALA A CA 1
ATOM 2432 C C . ALA A 1 320 ? 23.246 124.814 11.544 1.00 38.55 319 ALA A C 1
ATOM 2433 O O . ALA A 1 320 ? 22.559 124.563 10.556 1.00 39.17 319 ALA A O 1
ATOM 2435 N N . TYR A 1 321 ? 23.137 124.144 12.686 1.00 36.95 320 TYR A N 1
ATOM 2436 C CA . TYR A 1 321 ? 22.165 123.065 12.847 1.00 34.73 320 TYR A CA 1
ATOM 2437 C C . TYR A 1 321 ? 21.925 122.845 14.332 1.00 34.33 320 TYR A C 1
ATOM 2438 O O . TYR A 1 321 ? 22.591 123.456 15.168 1.00 33.14 320 TYR A O 1
ATOM 2447 N N . ASP A 1 322 ? 20.968 121.984 14.659 1.00 33.34 321 ASP A N 1
ATOM 2448 C CA . ASP A 1 322 ? 20.662 121.701 16.051 1.00 34.76 321 ASP A CA 1
ATOM 2449 C C . ASP A 1 322 ? 21.422 120.450 16.489 1.00 34.54 321 ASP A C 1
ATOM 2450 O O . ASP A 1 322 ? 21.094 119.334 16.076 1.00 33.87 321 ASP A O 1
ATOM 2455 N N . ILE A 1 323 ? 22.446 120.647 17.313 1.00 32.95 322 ILE A N 1
ATOM 2456 C CA . ILE A 1 323 ? 23.256 119.536 17.800 1.00 34.45 322 ILE A CA 1
ATOM 2457 C C . ILE A 1 323 ? 22.377 118.480 18.471 1.00 35.21 322 ILE A C 1
ATOM 2458 O O . ILE A 1 323 ? 22.694 117.293 18.444 1.00 36.52 322 ILE A O 1
ATOM 2463 N N . TYR A 1 324 ? 21.264 118.906 19.061 1.00 35.83 323 TYR A N 1
ATOM 2464 C CA . TYR A 1 324 ? 20.369 117.962 19.719 1.00 36.30 323 TYR A CA 1
ATOM 2465 C C . TYR A 1 324 ? 19.811 116.911 18.762 1.00 37.49 323 TYR A C 1
ATOM 2466 O O . TYR A 1 324 ? 19.427 115.822 19.194 1.00 37.21 323 TYR A O 1
ATOM 2475 N N . ASN A 1 325 ? 19.753 117.228 17.470 1.00 36.36 324 ASN A N 1
ATOM 2476 C CA . ASN A 1 325 ? 19.249 116.258 16.500 1.00 36.27 324 ASN A CA 1
ATOM 2477 C C . ASN A 1 325 ? 20.259 115.129 16.339 1.00 35.68 324 ASN A C 1
ATOM 2478 O O . ASN A 1 325 ? 19.894 113.987 16.049 1.00 34.08 324 ASN A O 1
ATOM 2483 N N . VAL A 1 326 ? 21.534 115.456 16.522 1.00 34.07 325 VAL A N 1
ATOM 2484 C CA . VAL A 1 326 ? 22.580 114.454 16.406 1.00 33.18 325 VAL A CA 1
ATOM 2485 C C . VAL A 1 326 ? 22.556 113.597 17.661 1.00 33.58 325 VAL A C 1
ATOM 2486 O O . VAL A 1 326 ? 22.591 112.369 17.592 1.00 36.42 325 VAL A O 1
ATOM 2490 N N . ILE A 1 327 ? 22.494 114.252 18.812 1.00 32.80 326 ILE A N 1
ATOM 2491 C CA . ILE A 1 327 ? 22.453 113.544 20.081 1.00 31.32 326 ILE A CA 1
ATOM 2492 C C . ILE A 1 327 ? 21.247 112.610 20.103 1.00 30.97 326 ILE A C 1
ATOM 2493 O O . ILE A 1 327 ? 21.351 111.454 20.504 1.00 30.30 326 ILE A O 1
ATOM 2498 N N . ALA A 1 328 ? 20.108 113.125 19.654 1.00 31.19 327 ALA A N 1
ATOM 2499 C CA . ALA A 1 328 ? 18.860 112.373 19.639 1.00 31.32 327 ALA A CA 1
ATOM 2500 C C . ALA A 1 328 ? 18.925 111.101 18.813 1.00 30.54 327 ALA A C 1
ATOM 2501 O O . ALA A 1 328 ? 18.169 110.164 19.053 1.00 31.75 327 ALA A O 1
ATOM 2503 N N . ARG A 1 329 ? 19.830 111.066 17.845 1.00 31.67 328 ARG A N 1
ATOM 2504 C CA . ARG A 1 329 ? 19.959 109.905 16.979 1.00 31.81 328 ARG A CA 1
ATOM 2505 C C . ARG A 1 329 ? 21.128 108.971 17.300 1.00 31.80 328 ARG A C 1
ATOM 2506 O O . ARG A 1 329 ? 21.342 107.978 16.609 1.00 32.15 328 ARG A O 1
ATOM 2514 N N . LEU A 1 330 ? 21.874 109.273 18.357 1.00 30.90 329 LEU A N 1
ATOM 2515 C CA . LEU A 1 330 ? 23.004 108.429 18.735 1.00 31.27 329 LEU A CA 1
ATOM 2516 C C . LEU A 1 330 ? 22.836 107.777 20.105 1.00 30.82 329 LEU A C 1
ATOM 2517 O O . LEU A 1 330 ? 23.514 106.798 20.416 1.00 32.05 329 LEU A O 1
ATOM 2522 N N . PHE A 1 331 ? 21.941 108.313 20.925 1.00 29.33 330 PHE A N 1
ATOM 2523 C CA . PHE A 1 331 ? 21.742 107.756 22.254 1.00 30.00 330 PHE A CA 1
ATOM 2524 C C . PHE A 1 331 ? 20.352 107.186 22.476 1.00 30.49 330 PHE A C 1
ATOM 2525 O O . PHE A 1 331 ? 19.377 107.643 21.886 1.00 32.77 330 PHE A O 1
ATOM 2533 N N . ASP A 1 332 ? 20.282 106.165 23.323 1.00 31.25 331 ASP A N 1
ATOM 2534 C CA . ASP A 1 332 ? 19.032 105.486 23.631 1.00 29.46 331 ASP A CA 1
ATOM 2535 C C . ASP A 1 332 ? 17.821 106.386 23.811 1.00 29.67 331 ASP A C 1
ATOM 2536 O O . ASP A 1 332 ? 17.848 107.351 24.576 1.00 28.05 331 ASP A O 1
ATOM 2541 N N . ASN A 1 333 ? 16.760 106.049 23.084 1.00 30.36 332 ASN A N 1
ATOM 2542 C CA . ASN A 1 333 ? 15.489 106.758 23.152 1.00 29.95 332 ASN A CA 1
ATOM 2543 C C . ASN A 1 333 ? 15.609 108.279 23.049 1.00 29.41 332 ASN A C 1
ATOM 2544 O O . ASN A 1 333 ? 14.724 109.012 23.496 1.00 29.49 332 ASN A O 1
ATOM 2549 N N . SER A 1 334 ? 16.703 108.754 22.465 1.00 29.08 333 SER A N 1
ATOM 2550 C CA . SER A 1 334 ? 16.909 110.190 22.307 1.00 32.13 333 SER A CA 1
ATOM 2551 C C . SER A 1 334 ? 16.877 110.921 23.650 1.00 32.86 333 SER A C 1
ATOM 2552 O O . SER A 1 334 ? 16.588 112.117 23.708 1.00 33.55 333 SER A O 1
ATOM 2555 N N . GLU A 1 335 ? 17.174 110.202 24.727 1.00 32.48 334 GLU A N 1
ATOM 2556 C CA . GLU A 1 335 ? 17.178 110.802 26.053 1.00 33.17 334 GLU A CA 1
ATOM 2557 C C . GLU A 1 335 ? 18.504 111.489 26.364 1.00 33.80 334 GLU A C 1
ATOM 2558 O O . GLU A 1 335 ? 19.570 111.045 25.929 1.00 33.68 334 GLU A O 1
ATOM 2564 N N . LEU A 1 336 ? 18.420 112.584 27.112 1.00 33.96 335 LEU A N 1
ATOM 2565 C CA . LEU A 1 336 ? 19.586 113.360 27.512 1.00 33.30 335 LEU A CA 1
ATOM 2566 C C . LEU A 1 336 ? 19.215 114.241 28.693 1.00 34.18 335 LEU A C 1
ATOM 2567 O O . LEU A 1 336 ? 18.286 115.043 28.612 1.00 35.24 335 LEU A O 1
ATOM 2572 N N . HIS A 1 337 ? 19.930 114.083 29.796 1.00 32.78 336 HIS A N 1
ATOM 2573 C CA . HIS A 1 337 ? 19.667 114.903 30.960 1.00 32.34 336 HIS A CA 1
ATOM 2574 C C . HIS A 1 337 ? 20.898 115.791 31.098 1.00 32.55 336 HIS A C 1
ATOM 2575 O O . HIS A 1 337 ? 21.959 115.339 31.529 1.00 34.04 336 HIS A O 1
ATOM 2582 N N . GLU A 1 338 ? 20.750 117.048 30.699 1.00 31.48 337 GLU A N 1
ATOM 2583 C CA . GLU A 1 338 ? 21.840 118.012 30.735 1.00 30.60 337 GLU A CA 1
ATOM 2584 C C . GLU A 1 338 ? 22.298 118.474 32.098 1.00 29.99 337 GLU A C 1
ATOM 2585 O O . GLU A 1 338 ? 21.502 118.645 33.021 1.00 29.56 337 GLU A O 1
ATOM 2591 N N . TYR A 1 339 ? 23.604 118.694 32.188 1.00 27.93 338 TYR A N 1
ATOM 2592 C CA . TYR A 1 339 ? 24.241 119.190 33.389 1.00 27.03 338 TYR A CA 1
ATOM 2593 C C . TYR A 1 339 ? 24.427 120.695 33.174 1.00 28.71 338 TYR A C 1
ATOM 2594 O O . TYR A 1 339 ? 25.040 121.118 32.189 1.00 27.10 338 TYR A O 1
ATOM 2603 N N . LYS A 1 340 ? 23.881 121.490 34.088 1.00 28.65 339 LYS A N 1
ATOM 2604 C CA . LYS A 1 340 ? 23.979 122.944 34.035 1.00 29.18 339 LYS A CA 1
ATOM 2605 C C . LYS A 1 340 ? 23.603 123.578 32.693 1.00 30.06 339 LYS A C 1
ATOM 2606 O O . LYS A 1 340 ? 24.381 124.335 32.110 1.00 29.32 339 LYS A O 1
ATOM 2612 N N . LYS A 1 341 ? 22.404 123.274 32.206 1.00 31.73 340 LYS A N 1
ATOM 2613 C CA . LYS A 1 341 ? 21.941 123.854 30.947 1.00 31.80 340 LYS A CA 1
ATOM 2614 C C . LYS A 1 341 ? 21.762 125.356 31.178 1.00 32.18 340 LYS A C 1
ATOM 2615 O O . LYS A 1 341 ? 21.341 125.775 32.255 1.00 30.79 340 LYS A O 1
ATOM 2621 N N . GLY A 1 342 ? 22.084 126.166 30.175 1.00 32.83 341 GLY A N 1
ATOM 2622 C CA . GLY A 1 342 ? 21.951 127.605 30.338 1.00 32.32 341 GLY A CA 1
ATOM 2623 C C . GLY A 1 342 ? 23.262 128.240 30.766 1.00 33.54 341 GLY A C 1
ATOM 2624 O O . GLY A 1 342 ? 23.530 129.406 30.470 1.00 36.13 341 GLY A O 1
ATOM 2625 N N . TYR A 1 343 ? 24.080 127.476 31.481 1.00 31.33 342 TYR A N 1
ATOM 2626 C CA . TYR A 1 343 ? 25.381 127.957 31.923 1.00 29.39 342 TYR A CA 1
ATOM 2627 C C . TYR A 1 343 ? 26.367 127.432 30.878 1.00 29.89 342 TYR A C 1
ATOM 2628 O O . TYR A 1 343 ? 26.415 126.227 30.626 1.00 31.08 342 TYR A O 1
ATOM 2637 N N . GLY A 1 344 ? 27.145 128.321 30.271 1.00 29.62 343 GLY A N 1
ATOM 2638 C CA . GLY A 1 344 ? 28.071 127.888 29.235 1.00 30.64 343 GLY A CA 1
ATOM 2639 C C . GLY A 1 344 ? 27.266 127.333 28.064 1.00 31.89 343 GLY A C 1
ATOM 2640 O O . GLY A 1 344 ? 27.451 126.187 27.647 1.00 32.35 343 GLY A O 1
ATOM 2641 N N . PRO A 1 345 ? 26.366 128.147 27.496 1.00 32.30 344 PRO A N 1
ATOM 2642 C CA . PRO A 1 345 ? 25.513 127.747 26.372 1.00 30.81 344 PRO A CA 1
ATOM 2643 C C . PRO A 1 345 ? 26.208 127.313 25.076 1.00 31.08 344 PRO A C 1
ATOM 2644 O O . PRO A 1 345 ? 25.556 126.778 24.180 1.00 31.70 344 PRO A O 1
ATOM 2648 N N . GLU A 1 346 ? 27.514 127.531 24.962 1.00 29.91 345 GLU A N 1
ATOM 2649 C CA . GLU A 1 346 ? 28.219 127.125 23.744 1.00 29.37 345 GLU A CA 1
ATOM 2650 C C . GLU A 1 346 ? 28.449 125.620 23.739 1.00 29.45 345 GLU A C 1
ATOM 2651 O O . GLU A 1 346 ? 28.885 125.060 22.737 1.00 28.90 345 GLU A O 1
ATOM 2657 N N . MET A 1 347 ? 28.167 124.970 24.863 1.00 27.97 346 MET A N 1
ATOM 2658 C CA . MET A 1 347 ? 28.379 123.536 24.963 1.00 28.51 346 MET A CA 1
ATOM 2659 C C . MET A 1 347 ? 27.211 122.813 25.584 1.00 28.75 346 MET A C 1
ATOM 2660 O O . MET A 1 347 ? 26.443 123.382 26.366 1.00 29.38 346 MET A O 1
ATOM 2665 N N . VAL A 1 348 ? 27.091 121.544 25.219 1.00 28.36 347 VAL A N 1
ATOM 2666 C CA . VAL A 1 348 ? 26.084 120.674 25.781 1.00 29.03 347 VAL A CA 1
ATOM 2667 C C . VAL A 1 348 ? 26.875 119.653 26.596 1.00 28.68 347 VAL A C 1
ATOM 2668 O O . VAL A 1 348 ? 27.791 119.015 26.075 1.00 27.59 347 VAL A O 1
ATOM 2672 N N . THR A 1 349 ? 26.561 119.538 27.879 1.00 27.27 348 THR A N 1
ATOM 2673 C CA . THR A 1 349 ? 27.201 118.537 28.727 1.00 27.31 348 THR A CA 1
ATOM 2674 C C . THR A 1 349 ? 26.046 117.863 29.434 1.00 27.32 348 THR A C 1
ATOM 2675 O O . THR A 1 349 ? 25.260 118.529 30.113 1.00 27.30 348 THR A O 1
ATOM 2679 N N . GLY A 1 350 ? 25.927 116.550 29.258 1.00 26.94 349 GLY A N 1
ATOM 2680 C CA . GLY A 1 350 ? 24.842 115.829 29.896 1.00 27.14 349 GLY A CA 1
ATOM 2681 C C . GLY A 1 350 ? 25.002 114.323 29.974 1.00 27.27 349 GLY A C 1
ATOM 2682 O O . GLY A 1 350 ? 25.919 113.737 29.401 1.00 24.82 349 GLY A O 1
ATOM 2683 N N . LEU A 1 351 ? 24.077 113.706 30.697 1.00 28.41 350 LEU A N 1
ATOM 2684 C CA . LEU A 1 351 ? 24.047 112.267 30.907 1.00 31.05 350 LEU A CA 1
ATOM 2685 C C . LEU A 1 351 ? 23.129 111.619 29.870 1.00 31.37 350 LEU A C 1
ATOM 2686 O O . LEU A 1 351 ? 22.036 112.121 29.605 1.00 31.87 350 LEU A O 1
ATOM 2691 N N . ALA A 1 352 ? 23.578 110.512 29.283 1.00 29.95 351 ALA A N 1
ATOM 2692 C CA . ALA A 1 352 ? 22.789 109.797 28.283 1.00 28.49 351 ALA A CA 1
ATOM 2693 C C . ALA A 1 352 ? 23.036 108.297 28.399 1.00 27.69 351 ALA A C 1
ATOM 2694 O O . ALA A 1 352 ? 23.841 107.861 29.220 1.00 28.42 351 ALA A O 1
ATOM 2696 N N . LYS A 1 353 ? 22.345 107.508 27.582 1.00 27.07 352 LYS A N 1
ATOM 2697 C CA . LYS A 1 353 ? 22.498 106.059 27.628 1.00 27.43 352 LYS A CA 1
ATOM 2698 C C . LYS A 1 353 ? 22.789 105.419 26.279 1.00 28.76 352 LYS A C 1
ATOM 2699 O O . LYS A 1 353 ? 22.338 105.891 25.233 1.00 28.80 352 LYS A O 1
ATOM 2705 N N . VAL A 1 354 ? 23.546 104.329 26.323 1.00 29.06 353 VAL A N 1
ATOM 2706 C CA . VAL A 1 354 ? 23.904 103.568 25.133 1.00 28.78 353 VAL A CA 1
ATOM 2707 C C . VAL A 1 354 ? 23.615 102.107 25.487 1.00 29.93 353 VAL A C 1
ATOM 2708 O O . VAL A 1 354 ? 24.340 101.497 26.271 1.00 28.71 353 VAL A O 1
ATOM 2712 N N . ASN A 1 355 ? 22.544 101.559 24.917 1.00 30.04 354 ASN A N 1
ATOM 2713 C CA . ASN A 1 355 ? 22.136 100.188 25.200 1.00 29.58 354 ASN A CA 1
ATOM 2714 C C . ASN A 1 355 ? 21.965 100.023 26.707 1.00 29.87 354 ASN A C 1
ATOM 2715 O O . ASN A 1 355 ? 22.343 99.003 27.282 1.00 29.88 354 ASN A O 1
ATOM 2720 N N . GLY A 1 356 ? 21.400 101.050 27.337 1.00 28.52 355 GLY A N 1
ATOM 2721 C CA . GLY A 1 356 ? 21.158 101.015 28.768 1.00 27.71 355 GLY A CA 1
ATOM 2722 C C . GLY A 1 356 ? 22.312 101.447 29.653 1.00 27.53 355 GLY A C 1
ATOM 2723 O O . GLY A 1 356 ? 22.130 101.638 30.860 1.00 26.20 355 GLY A O 1
ATOM 2724 N N . LEU A 1 357 ? 23.491 101.612 29.057 1.00 26.89 356 LEU A N 1
ATOM 2725 C CA . LEU A 1 357 ? 24.686 101.993 29.801 1.00 26.81 356 LEU A CA 1
ATOM 2726 C C . LEU A 1 357 ? 24.830 103.502 29.900 1.00 27.99 356 LEU A C 1
ATOM 2727 O O . LEU A 1 357 ? 24.694 104.228 28.912 1.00 27.78 356 LEU A O 1
ATOM 2732 N N . LEU A 1 358 ? 25.116 103.964 31.108 1.00 26.82 357 LEU A N 1
ATOM 2733 C CA . LEU A 1 358 ? 25.249 105.386 31.380 1.00 27.97 357 LEU A CA 1
ATOM 2734 C C . LEU A 1 358 ? 26.576 105.985 30.907 1.00 27.46 357 LEU A C 1
ATOM 2735 O O . LEU A 1 358 ? 27.650 105.424 31.143 1.00 25.09 357 LEU A O 1
ATOM 2740 N N . VAL A 1 359 ? 26.498 107.118 30.215 1.00 26.72 358 VAL A N 1
ATOM 2741 C CA . VAL A 1 359 ? 27.700 107.799 29.744 1.00 27.01 358 VAL A CA 1
ATOM 2742 C C . VAL A 1 359 ? 27.494 109.300 29.763 1.00 27.25 358 VAL A C 1
ATOM 2743 O O . VAL A 1 359 ? 26.359 109.782 29.798 1.00 26.25 358 VAL A O 1
ATOM 2747 N N . GLY A 1 360 ? 28.607 110.029 29.755 1.00 27.28 359 GLY A N 1
ATOM 2748 C CA . GLY A 1 360 ? 28.552 111.474 29.726 1.00 27.52 359 GLY A CA 1
ATOM 2749 C C . GLY A 1 360 ? 28.679 111.884 28.271 1.00 29.23 359 GLY A C 1
ATOM 2750 O O . GLY A 1 360 ? 29.318 111.179 27.484 1.00 29.11 359 GLY A O 1
ATOM 2751 N N . VAL A 1 361 ? 28.074 113.009 27.905 1.00 28.18 360 VAL A N 1
ATOM 2752 C CA . VAL A 1 361 ? 28.126 113.491 26.529 1.00 28.70 360 VAL A CA 1
ATOM 2753 C C . VAL A 1 361 ? 28.523 114.963 26.481 1.00 28.10 360 VAL A C 1
ATOM 2754 O O . VAL A 1 361 ? 27.978 115.779 27.218 1.00 28.05 360 VAL A O 1
ATOM 2758 N N . VAL A 1 362 ? 29.473 115.296 25.612 1.00 27.68 361 VAL A N 1
ATOM 2759 C CA . VAL A 1 362 ? 29.939 116.675 25.466 1.00 27.89 361 VAL A CA 1
ATOM 2760 C C . VAL A 1 362 ? 29.936 117.050 23.987 1.00 28.73 361 VAL A C 1
ATOM 2761 O O . VAL A 1 362 ? 30.646 116.436 23.185 1.00 29.58 361 VAL A O 1
ATOM 2765 N N . ALA A 1 363 ? 29.143 118.057 23.628 1.00 27.86 362 ALA A N 1
ATOM 2766 C CA . ALA A 1 363 ? 29.042 118.478 22.232 1.00 27.80 362 ALA A CA 1
ATOM 2767 C C . ALA A 1 363 ? 28.877 119.982 22.045 1.00 28.00 362 ALA A C 1
ATOM 2768 O O . ALA A 1 363 ? 28.271 120.665 22.871 1.00 26.76 362 ALA A O 1
ATOM 2770 N N . ASN A 1 364 ? 29.421 120.496 20.947 1.00 27.57 363 ASN A N 1
ATOM 2771 C CA . ASN A 1 364 ? 29.310 121.917 20.655 1.00 29.44 363 ASN A CA 1
ATOM 2772 C C . ASN A 1 364 ? 27.892 122.275 20.254 1.00 29.71 363 ASN A C 1
ATOM 2773 O O . ASN A 1 364 ? 27.192 121.478 19.631 1.00 30.18 363 ASN A O 1
ATOM 2778 N N . VAL A 1 365 ? 27.478 123.480 20.620 1.00 30.66 364 VAL A N 1
ATOM 2779 C CA . VAL A 1 365 ? 26.168 123.998 20.254 1.00 31.79 364 VAL A CA 1
ATOM 2780 C C . VAL A 1 365 ? 26.459 124.977 19.119 1.00 32.93 364 VAL A C 1
ATOM 2781 O O . VAL A 1 365 ? 27.401 125.760 19.209 1.00 33.70 364 VAL A O 1
ATOM 2785 N N . GLN A 1 366 ? 25.672 124.922 18.049 1.00 34.18 365 GLN A N 1
ATOM 2786 C CA . GLN A 1 366 ? 25.881 125.815 16.913 1.00 33.16 365 GLN A CA 1
ATOM 2787 C C . GLN A 1 366 ? 24.857 126.942 16.941 1.00 34.76 365 GLN A C 1
ATOM 2788 O O . GLN A 1 366 ? 23.833 126.841 17.613 1.00 33.94 365 GLN A O 1
ATOM 2794 N N . GLY A 1 367 ? 25.131 128.013 16.205 1.00 35.35 366 GLY A N 1
ATOM 2795 C CA . GLY A 1 367 ? 24.203 129.126 16.169 1.00 35.32 366 GLY A CA 1
ATOM 2796 C C . GLY A 1 367 ? 24.641 130.302 17.018 1.00 37.07 366 GLY A C 1
ATOM 2797 O O . GLY A 1 367 ? 25.672 130.251 17.695 1.00 36.14 366 GLY A O 1
ATOM 2798 N N . LEU A 1 368 ? 23.845 131.365 16.984 1.00 37.30 367 LEU A N 1
ATOM 2799 C CA . LEU A 1 368 ? 24.143 132.572 17.738 1.00 37.71 367 LEU A CA 1
ATOM 2800 C C . LEU A 1 368 ? 23.795 132.425 19.205 1.00 36.06 367 LEU A C 1
ATOM 2801 O O . LEU A 1 368 ? 22.808 131.789 19.561 1.00 36.53 367 LEU A O 1
ATOM 2806 N N . LEU A 1 369 ? 24.619 133.024 20.053 1.00 35.88 368 LEU A N 1
ATOM 2807 C CA . LEU A 1 369 ? 24.409 132.982 21.493 1.00 35.88 368 LEU A CA 1
ATOM 2808 C C . LEU A 1 369 ? 24.188 134.423 21.936 1.00 35.49 368 LEU A C 1
ATOM 2809 O O . LEU A 1 369 ? 25.139 135.183 22.120 1.00 34.28 368 LEU A O 1
ATOM 2814 N N . MET A 1 370 ? 22.924 134.792 22.098 1.00 37.52 369 MET A N 1
ATOM 2815 C CA . MET A 1 370 ? 22.564 136.151 22.480 1.00 39.20 369 MET A CA 1
ATOM 2816 C C . MET A 1 370 ? 23.121 136.598 23.829 1.00 39.34 369 MET A C 1
ATOM 2817 O O . MET A 1 370 ? 23.235 135.804 24.763 1.00 40.33 369 MET A O 1
ATOM 2822 N N . ASN A 1 371 ? 23.463 137.882 23.907 1.00 39.56 370 ASN A N 1
ATOM 2823 C CA . ASN A 1 371 ? 24.024 138.505 25.103 1.00 39.20 370 ASN A CA 1
ATOM 2824 C C . ASN A 1 371 ? 25.030 137.587 25.785 1.00 37.46 370 ASN A C 1
ATOM 2825 O O . ASN A 1 371 ? 24.869 137.207 26.946 1.00 36.37 370 ASN A O 1
ATOM 2830 N N . TYR A 1 372 ? 26.088 137.262 25.055 1.00 34.73 371 TYR A N 1
ATOM 2831 C CA . TYR A 1 372 ? 27.110 136.355 25.544 1.00 33.38 371 TYR A CA 1
ATOM 2832 C C . TYR A 1 372 ? 28.391 136.662 24.775 1.00 33.19 371 TYR A C 1
ATOM 2833 O O . TYR A 1 372 ? 28.332 137.142 23.643 1.00 32.35 371 TYR A O 1
ATOM 2842 N N . PRO A 1 373 ? 29.567 136.413 25.378 1.00 33.65 372 PRO A N 1
ATOM 2843 C CA . PRO A 1 373 ? 29.804 135.871 26.720 1.00 33.64 372 PRO A CA 1
ATOM 2844 C C . PRO A 1 373 ? 29.655 136.969 27.766 1.00 34.35 372 PRO A C 1
ATOM 2845 O O . PRO A 1 373 ? 29.588 138.147 27.412 1.00 34.19 372 PRO A O 1
ATOM 2849 N N . GLU A 1 374 ? 29.612 136.588 29.044 1.00 34.53 373 GLU A N 1
ATOM 2850 C CA . GLU A 1 374 ? 29.443 137.557 30.129 1.00 34.51 373 GLU A CA 1
ATOM 2851 C C . GLU A 1 374 ? 30.607 138.503 30.340 1.00 34.82 373 GLU A C 1
ATOM 2852 O O . GLU A 1 374 ? 30.415 139.612 30.840 1.00 34.24 373 GLU A O 1
ATOM 2858 N N . TYR A 1 375 ? 31.813 138.079 29.975 1.00 33.83 374 TYR A N 1
ATOM 2859 C CA . TYR A 1 375 ? 32.978 138.929 30.183 1.00 34.06 374 TYR A CA 1
ATOM 2860 C C . TYR A 1 375 ? 33.166 140.010 29.124 1.00 34.73 374 TYR A C 1
ATOM 2861 O O . TYR A 1 375 ? 34.159 140.732 29.133 1.00 35.53 374 TYR A O 1
ATOM 2870 N N . LYS A 1 376 ? 32.214 140.113 28.205 1.00 35.21 375 LYS A N 1
ATOM 2871 C CA . LYS A 1 376 ? 32.260 141.151 27.184 1.00 34.77 375 LYS A CA 1
ATOM 2872 C C . LYS A 1 376 ? 31.077 142.082 27.444 1.00 34.14 375 LYS A C 1
ATOM 2873 O O . LYS A 1 376 ? 30.125 141.708 28.136 1.00 32.71 375 LYS A O 1
ATOM 2879 N N . ALA A 1 377 ? 31.148 143.294 26.905 1.00 33.21 376 ALA A N 1
ATOM 2880 C CA . ALA A 1 377 ? 30.092 144.284 27.088 1.00 33.20 376 ALA A CA 1
ATOM 2881 C C . ALA A 1 377 ? 28.724 143.729 26.733 1.00 33.53 376 ALA A C 1
ATOM 2882 O O . ALA A 1 377 ? 28.594 142.862 25.860 1.00 33.44 376 ALA A O 1
ATOM 2884 N N . ALA A 1 378 ? 27.705 144.235 27.420 1.00 32.02 377 ALA A N 1
ATOM 2885 C CA . ALA A 1 378 ? 26.333 143.819 27.174 1.00 32.42 377 ALA A CA 1
ATOM 2886 C C . ALA A 1 378 ? 26.051 143.988 25.686 1.00 32.63 377 ALA A C 1
ATOM 2887 O O . ALA A 1 378 ? 26.646 144.842 25.027 1.00 32.56 377 ALA A O 1
ATOM 2889 N N . GLY A 1 379 ? 25.151 143.171 25.154 1.00 32.92 378 GLY A N 1
ATOM 2890 C CA . GLY A 1 379 ? 24.835 143.268 23.743 1.00 33.82 378 GLY A CA 1
ATOM 2891 C C . GLY A 1 379 ? 25.729 142.406 22.877 1.00 33.81 378 GLY A C 1
ATOM 2892 O O . GLY A 1 379 ? 25.422 142.174 21.709 1.00 34.86 378 GLY A O 1
ATOM 2893 N N . SER A 1 380 ? 26.838 141.925 23.435 1.00 35.15 379 SER A N 1
ATOM 2894 C CA . SER A 1 380 ? 27.741 141.071 22.670 1.00 35.70 379 SER A CA 1
ATOM 2895 C C . SER A 1 380 ? 26.999 139.788 22.313 1.00 33.79 379 SER A C 1
ATOM 2896 O O . SER A 1 380 ? 26.101 139.359 23.038 1.00 30.79 379 SER A O 1
ATOM 2899 N N . VAL A 1 381 ? 27.368 139.190 21.188 1.00 34.11 380 VAL A N 1
ATOM 2900 C CA . VAL A 1 381 ? 26.740 137.958 20.729 1.00 36.39 380 VAL A CA 1
ATOM 2901 C C . VAL A 1 381 ? 27.785 136.857 20.543 1.00 37.09 380 VAL A C 1
ATOM 2902 O O . VAL A 1 381 ? 28.783 137.049 19.852 1.00 37.03 380 VAL A O 1
ATOM 2906 N N . GLY A 1 382 ? 27.546 135.706 21.166 1.00 37.02 381 GLY A N 1
ATOM 2907 C CA . GLY A 1 382 ? 28.478 134.597 21.056 1.00 36.94 381 GLY A CA 1
ATOM 2908 C C . GLY A 1 382 ? 28.270 133.740 19.820 1.00 36.63 381 GLY A C 1
ATOM 2909 O O . GLY A 1 382 ? 27.188 133.731 19.229 1.00 36.24 381 GLY A O 1
ATOM 2910 N N . ILE A 1 383 ? 29.309 133.007 19.431 1.00 36.41 382 ILE A N 1
ATOM 2911 C CA . ILE A 1 383 ? 29.238 132.151 18.255 1.00 38.01 382 ILE A CA 1
ATOM 2912 C C . ILE A 1 383 ? 29.287 130.661 18.599 1.00 37.29 382 ILE A C 1
ATOM 2913 O O . ILE A 1 383 ? 30.246 130.189 19.211 1.00 37.23 382 ILE A O 1
ATOM 2918 N N . GLY A 1 384 ? 28.250 129.928 18.205 1.00 36.37 383 GLY A N 1
ATOM 2919 C CA . GLY A 1 384 ? 28.221 128.497 18.455 1.00 33.73 383 GLY A CA 1
ATOM 2920 C C . GLY A 1 384 ? 29.410 127.862 17.758 1.00 33.12 383 GLY A C 1
ATOM 2921 O O . GLY A 1 384 ? 29.683 128.154 16.593 1.00 32.97 383 GLY A O 1
ATOM 2922 N N . GLY A 1 385 ? 30.128 126.997 18.465 1.00 31.92 384 GLY A N 1
ATOM 2923 C CA . GLY A 1 385 ? 31.298 126.374 17.873 1.00 30.02 384 GLY A CA 1
ATOM 2924 C C . GLY A 1 385 ? 32.557 126.901 18.533 1.00 30.44 384 GLY A C 1
ATOM 2925 O O . GLY A 1 385 ? 33.623 126.291 18.437 1.00 31.40 384 GLY A O 1
ATOM 2926 N N . LYS A 1 386 ? 32.440 128.045 19.200 1.00 28.67 385 LYS A N 1
ATOM 2927 C CA . LYS A 1 386 ? 33.574 128.643 19.901 1.00 29.53 385 LYS A CA 1
ATOM 2928 C C . LYS A 1 386 ? 33.464 128.255 21.367 1.00 29.16 385 LYS A C 1
ATOM 2929 O O . LYS A 1 386 ? 32.382 127.920 21.848 1.00 26.43 385 LYS A O 1
ATOM 2935 N N . LEU A 1 387 ? 34.584 128.312 22.076 1.00 27.19 386 LEU A N 1
ATOM 2936 C CA . LEU A 1 387 ? 34.593 127.994 23.490 1.00 28.39 386 LEU A CA 1
ATOM 2937 C C . LEU A 1 387 ? 34.828 129.285 24.255 1.00 28.85 386 LEU A C 1
ATOM 2938 O O . LEU A 1 387 ? 35.674 130.099 23.873 1.00 29.50 386 LEU A O 1
ATOM 2943 N N . TYR A 1 388 ? 34.071 129.482 25.325 1.00 28.61 387 TYR A N 1
ATOM 2944 C CA . TYR A 1 388 ? 34.241 130.671 26.142 1.00 28.75 387 TYR A CA 1
ATOM 2945 C C . TYR A 1 388 ? 34.517 130.224 27.576 1.00 29.11 387 TYR A C 1
ATOM 2946 O O . TYR A 1 388 ? 34.804 129.051 27.818 1.00 28.36 387 TYR A O 1
ATOM 2955 N N . ARG A 1 389 ? 34.431 131.147 28.524 1.00 28.67 388 ARG A N 1
ATOM 2956 C CA . ARG A 1 389 ? 34.719 130.829 29.913 1.00 29.23 388 ARG A CA 1
ATOM 2957 C C . ARG A 1 389 ? 33.759 129.831 30.564 1.00 30.44 388 ARG A C 1
ATOM 2958 O O . ARG A 1 389 ? 34.188 128.797 31.085 1.00 31.05 388 ARG A O 1
ATOM 2966 N N . GLN A 1 390 ? 32.466 130.133 30.542 1.00 30.41 389 GLN A N 1
ATOM 2967 C CA . GLN A 1 390 ? 31.484 129.249 31.160 1.00 30.54 389 GLN A CA 1
ATOM 2968 C C . GLN A 1 390 ? 31.501 127.849 30.556 1.00 30.74 389 GLN A C 1
ATOM 2969 O O . GLN A 1 390 ? 31.372 126.863 31.277 1.00 28.96 389 GLN A O 1
ATOM 2975 N N . GLY A 1 391 ? 31.663 127.763 29.239 1.00 29.96 390 GLY A N 1
ATOM 2976 C CA . GLY A 1 391 ? 31.700 126.460 28.600 1.00 29.83 390 GLY A CA 1
ATOM 2977 C C . GLY A 1 391 ? 32.899 125.654 29.080 1.00 30.04 390 GLY A C 1
ATOM 2978 O O . GLY A 1 391 ? 32.797 124.454 29.340 1.00 31.15 390 GLY A O 1
ATOM 2979 N N . LEU A 1 392 ? 34.045 126.314 29.203 1.00 29.10 391 LEU A N 1
ATOM 2980 C CA . LEU A 1 392 ? 35.246 125.635 29.665 1.00 27.83 391 LEU A CA 1
ATOM 2981 C C . LEU A 1 392 ? 35.132 125.218 31.127 1.00 27.61 391 LEU A C 1
ATOM 2982 O O . LEU A 1 392 ? 35.556 124.124 31.494 1.00 27.90 391 LEU A O 1
ATOM 2987 N N . VAL A 1 393 ? 34.561 126.082 31.961 1.00 27.02 392 VAL A N 1
ATOM 2988 C CA . VAL A 1 393 ? 34.393 125.757 33.376 1.00 26.21 392 VAL A CA 1
ATOM 2989 C C . VAL A 1 393 ? 33.418 124.583 33.513 1.00 27.72 392 VAL A C 1
ATOM 2990 O O . VAL A 1 393 ? 33.693 123.610 34.221 1.00 27.93 392 VAL A O 1
ATOM 2994 N N . LYS A 1 394 ? 32.283 124.668 32.822 1.00 27.36 393 LYS A N 1
ATOM 2995 C CA . LYS A 1 394 ? 31.291 123.602 32.877 1.00 24.93 393 LYS A CA 1
ATOM 2996 C C . LYS A 1 394 ? 31.894 122.254 32.481 1.00 23.61 393 LYS A C 1
ATOM 2997 O O . LYS A 1 394 ? 31.650 121.246 33.137 1.00 23.53 393 LYS A O 1
ATOM 3003 N N . MET A 1 395 ? 32.686 122.236 31.414 1.00 23.26 394 MET A N 1
ATOM 3004 C CA . MET A 1 395 ? 33.301 120.992 30.969 1.00 24.11 394 MET A CA 1
ATOM 3005 C C . MET A 1 395 ? 34.325 120.474 31.971 1.00 24.60 394 MET A C 1
ATOM 3006 O O . MET A 1 395 ? 34.431 119.263 32.184 1.00 26.16 394 MET A O 1
ATOM 3011 N N . ASN A 1 396 ? 35.078 121.382 32.584 1.00 23.07 395 ASN A N 1
ATOM 3012 C CA . ASN A 1 396 ? 36.062 120.979 33.581 1.00 24.47 395 ASN A CA 1
ATOM 3013 C C . ASN A 1 396 ? 35.335 120.258 34.713 1.00 24.39 395 ASN A C 1
ATOM 3014 O O . ASN A 1 396 ? 35.737 119.174 35.133 1.00 26.11 395 ASN A O 1
ATOM 3019 N N . GLU A 1 397 ? 34.251 120.859 35.190 1.00 24.29 396 GLU A N 1
ATOM 3020 C CA . GLU A 1 397 ? 33.461 120.275 36.273 1.00 25.33 396 GLU A CA 1
ATOM 3021 C C . GLU A 1 397 ? 32.813 118.959 35.846 1.00 25.64 396 GLU A C 1
ATOM 3022 O O . GLU A 1 397 ? 32.805 117.984 36.603 1.00 26.16 396 GLU A O 1
ATOM 3028 N N . PHE A 1 398 ? 32.271 118.942 34.632 1.00 24.38 397 PHE A N 1
ATOM 3029 C CA . PHE A 1 398 ? 31.604 117.761 34.100 1.00 23.96 397 PHE A CA 1
ATOM 3030 C C . PHE A 1 398 ? 32.551 116.565 33.996 1.00 25.79 397 PHE A C 1
ATOM 3031 O O . PHE A 1 398 ? 32.221 115.466 34.437 1.00 26.47 397 PHE A O 1
ATOM 3039 N N . VAL A 1 399 ? 33.726 116.778 33.408 1.00 26.52 398 VAL A N 1
ATOM 3040 C CA . VAL A 1 399 ? 34.698 115.699 33.267 1.00 24.37 398 VAL A CA 1
ATOM 3041 C C . VAL A 1 399 ? 35.095 115.189 34.645 1.00 24.93 398 VAL A C 1
ATOM 3042 O O . VAL A 1 399 ? 35.145 113.979 34.883 1.00 25.06 398 VAL A O 1
ATOM 3046 N N . THR A 1 400 ? 35.362 116.116 35.557 1.00 23.89 399 THR A N 1
ATOM 3047 C CA . THR A 1 400 ? 35.762 115.746 36.905 1.00 24.21 399 THR A CA 1
ATOM 3048 C C . THR A 1 400 ? 34.690 114.919 37.615 1.00 24.73 399 THR A C 1
ATOM 3049 O O . THR A 1 400 ? 35.013 113.980 38.337 1.00 25.03 399 THR A O 1
ATOM 3053 N N . LEU A 1 401 ? 33.419 115.265 37.409 1.00 24.71 400 LEU A N 1
ATOM 3054 C CA . LEU A 1 401 ? 32.325 114.517 38.026 1.00 25.39 400 LEU A CA 1
ATOM 3055 C C . LEU A 1 401 ? 32.181 113.140 37.358 1.00 25.31 400 LEU A C 1
ATOM 3056 O O . LEU A 1 401 ? 32.013 112.126 38.039 1.00 23.72 400 LEU A O 1
ATOM 3061 N N . CYS A 1 402 ? 32.256 113.100 36.030 1.00 22.89 401 CYS A N 1
ATOM 3062 C CA . CYS A 1 402 ? 32.172 111.826 35.320 1.00 24.40 401 CYS A CA 1
ATOM 3063 C C . CYS A 1 402 ? 33.303 110.911 35.790 1.00 25.19 401 CYS A C 1
ATOM 3064 O O . CYS A 1 402 ? 33.107 109.710 35.966 1.00 26.31 401 CYS A O 1
ATOM 3067 N N . ALA A 1 403 ? 34.487 111.487 35.990 1.00 25.03 402 ALA A N 1
ATOM 3068 C CA . ALA A 1 403 ? 35.646 110.718 36.431 1.00 23.42 402 ALA A CA 1
ATOM 3069 C C . ALA A 1 403 ? 35.382 110.097 37.801 1.00 23.94 402 ALA A C 1
ATOM 3070 O O . ALA A 1 403 ? 35.687 108.925 38.028 1.00 24.05 402 ALA A O 1
ATOM 3072 N N . ARG A 1 404 ? 34.822 110.883 38.715 1.00 23.46 403 ARG A N 1
ATOM 3073 C CA . ARG A 1 404 ? 34.514 110.368 40.042 1.00 23.12 403 ARG A CA 1
ATOM 3074 C C . ARG A 1 404 ? 33.494 109.230 39.972 1.00 23.37 403 ARG A C 1
ATOM 3075 O O . ARG A 1 404 ? 33.619 108.234 40.683 1.00 23.72 403 ARG A O 1
ATOM 3083 N N . ASP A 1 405 ? 32.491 109.391 39.112 1.00 22.94 404 ASP A N 1
ATOM 3084 C CA . ASP A 1 405 ? 31.435 108.400 38.939 1.00 23.84 404 ASP A CA 1
ATOM 3085 C C . ASP A 1 405 ? 31.807 107.253 37.991 1.00 24.67 404 ASP A C 1
ATOM 3086 O O . ASP A 1 405 ? 30.978 106.398 37.711 1.00 25.37 404 ASP A O 1
ATOM 3091 N N . ARG A 1 406 ? 33.048 107.241 37.514 1.00 24.68 405 ARG A N 1
ATOM 3092 C CA . ARG A 1 406 ? 33.553 106.214 36.593 1.00 25.47 405 ARG A CA 1
ATOM 3093 C C . ARG A 1 406 ? 32.702 106.085 35.336 1.00 25.21 405 ARG A C 1
ATOM 3094 O O . ARG A 1 406 ? 32.433 104.976 34.875 1.00 25.04 405 ARG A O 1
ATOM 3102 N N . LEU A 1 407 ? 32.283 107.212 34.777 1.00 25.39 406 LEU A N 1
ATOM 3103 C CA . LEU A 1 407 ? 31.469 107.190 33.573 1.00 25.34 406 LEU A CA 1
ATOM 3104 C C . LEU A 1 407 ? 32.291 107.491 32.339 1.00 25.16 406 LEU A C 1
ATOM 3105 O O . LEU A 1 407 ? 33.110 108.405 32.340 1.00 25.37 406 LEU A O 1
ATOM 3110 N N . PRO A 1 408 ? 32.092 106.715 31.267 1.00 25.65 407 PRO A N 1
ATOM 3111 C CA . PRO A 1 408 ? 32.860 106.989 30.047 1.00 25.50 407 PRO A CA 1
ATOM 3112 C C . PRO A 1 408 ? 32.300 108.293 29.469 1.00 25.43 407 PRO A C 1
ATOM 3113 O O . PRO A 1 408 ? 31.190 108.708 29.820 1.00 24.48 407 PRO A O 1
ATOM 3117 N N . ILE A 1 409 ? 33.056 108.940 28.591 1.00 25.48 408 ILE A N 1
ATOM 3118 C CA . ILE A 1 409 ? 32.584 110.177 27.985 1.00 26.06 408 ILE A CA 1
ATOM 3119 C C . ILE A 1 409 ? 32.710 110.135 26.473 1.00 26.38 408 ILE A C 1
ATOM 3120 O O . ILE A 1 409 ? 33.729 109.699 25.938 1.00 28.32 408 ILE A O 1
ATOM 3125 N N . VAL A 1 410 ? 31.660 110.578 25.791 1.00 27.16 409 VAL A N 1
ATOM 3126 C CA . VAL A 1 410 ? 31.657 110.641 24.335 1.00 26.82 409 VAL A CA 1
ATOM 3127 C C . VAL A 1 410 ? 31.691 112.122 23.962 1.00 27.00 409 VAL A C 1
ATOM 3128 O O . VAL A 1 410 ? 30.792 112.882 24.326 1.00 26.66 409 VAL A O 1
ATOM 3132 N N . TRP A 1 411 ? 32.742 112.531 23.258 1.00 27.72 410 TRP A N 1
ATOM 3133 C CA . TRP A 1 411 ? 32.900 113.920 22.841 1.00 26.57 410 TRP A CA 1
ATOM 3134 C C . TRP A 1 411 ? 32.513 114.064 21.373 1.00 28.93 410 TRP A C 1
ATOM 3135 O O . TRP A 1 411 ? 32.983 113.299 20.523 1.00 27.35 410 TRP A O 1
ATOM 3146 N N . ILE A 1 412 ? 31.663 115.044 21.079 1.00 27.89 411 ILE A N 1
ATOM 3147 C CA . ILE A 1 412 ? 31.242 115.300 19.708 1.00 28.14 411 ILE A CA 1
ATOM 3148 C C . ILE A 1 412 ? 31.733 116.698 19.348 1.00 28.18 411 ILE A C 1
ATOM 3149 O O . ILE A 1 412 ? 31.222 117.698 19.848 1.00 28.26 411 ILE A O 1
ATOM 3154 N N . GLN A 1 413 ? 32.749 116.751 18.494 1.00 28.04 412 GLN A N 1
ATOM 3155 C CA . GLN A 1 413 ? 33.346 118.012 18.078 1.00 27.99 412 GLN A CA 1
ATOM 3156 C C . GLN A 1 413 ? 32.841 118.612 16.770 1.00 28.69 412 GLN A C 1
ATOM 3157 O O . GLN A 1 413 ? 32.587 117.913 15.787 1.00 27.62 412 GLN A O 1
ATOM 3163 N N . ASP A 1 414 ? 32.725 119.933 16.796 1.00 29.26 413 ASP A N 1
ATOM 3164 C CA . ASP A 1 414 ? 32.350 120.772 15.663 1.00 30.19 413 ASP A CA 1
ATOM 3165 C C . ASP A 1 414 ? 32.678 122.138 16.244 1.00 30.58 413 ASP A C 1
ATOM 3166 O O . ASP A 1 414 ? 31.811 122.846 16.759 1.00 29.81 413 ASP A O 1
ATOM 3171 N N . THR A 1 415 ? 33.951 122.496 16.170 1.00 30.23 414 THR A N 1
ATOM 3172 C CA . THR A 1 415 ? 34.394 123.733 16.766 1.00 30.94 414 THR A CA 1
ATOM 3173 C C . THR A 1 415 ? 35.288 124.577 15.872 1.00 33.05 414 THR A C 1
ATOM 3174 O O . THR A 1 415 ? 36.055 124.054 15.061 1.00 32.49 414 THR A O 1
ATOM 3178 N N . THR A 1 416 ? 35.169 125.892 16.041 1.00 33.39 415 THR A N 1
ATOM 3179 C CA . THR A 1 416 ? 35.943 126.869 15.290 1.00 34.27 415 THR A CA 1
ATOM 3180 C C . THR A 1 416 ? 37.014 127.484 16.184 1.00 35.42 415 THR A C 1
ATOM 3181 O O . THR A 1 416 ? 37.651 128.471 15.817 1.00 36.10 415 THR A O 1
ATOM 3185 N N . GLY A 1 417 ? 37.196 126.905 17.369 1.00 35.04 416 GLY A N 1
ATOM 3186 C CA . GLY A 1 417 ? 38.220 127.401 18.270 1.00 32.59 416 GLY A CA 1
ATOM 3187 C C . GLY A 1 417 ? 37.765 128.000 19.585 1.00 33.03 416 GLY A C 1
ATOM 3188 O O . GLY A 1 417 ? 36.602 127.914 19.975 1.00 34.70 416 GLY A O 1
ATOM 3189 N N . ILE A 1 418 ? 38.718 128.617 20.270 1.00 33.41 417 ILE A N 1
ATOM 3190 C CA . ILE A 1 418 ? 38.479 129.254 21.552 1.00 33.22 417 ILE A CA 1
ATOM 3191 C C . ILE A 1 418 ? 38.461 130.765 21.333 1.00 33.29 417 ILE A C 1
ATOM 3192 O O . ILE A 1 418 ? 39.211 131.280 20.508 1.00 34.10 417 ILE A O 1
ATOM 3197 N N . ASP A 1 419 ? 37.608 131.471 22.067 1.00 33.93 418 ASP A N 1
ATOM 3198 C CA . ASP A 1 419 ? 37.518 132.925 21.940 1.00 33.31 418 ASP A CA 1
ATOM 3199 C C . ASP A 1 419 ? 38.911 133.524 22.136 1.00 34.10 418 ASP A C 1
ATOM 3200 O O . ASP A 1 419 ? 39.693 133.027 22.947 1.00 32.85 418 ASP A O 1
ATOM 3205 N N . VAL A 1 420 ? 39.229 134.570 21.374 1.00 34.40 419 VAL A N 1
ATOM 3206 C CA . VAL A 1 420 ? 40.531 135.225 21.472 1.00 34.44 419 VAL A CA 1
ATOM 3207 C C . VAL A 1 420 ? 40.396 136.709 21.799 1.00 34.72 419 VAL A C 1
ATOM 3208 O O . VAL A 1 420 ? 39.301 137.262 21.777 1.00 34.88 419 VAL A O 1
ATOM 3212 N N . GLY A 1 421 ? 41.521 137.349 22.093 1.00 35.43 420 GLY A N 1
ATOM 3213 C CA . GLY A 1 421 ? 41.504 138.759 22.443 1.00 35.79 420 GLY A CA 1
ATOM 3214 C C . GLY A 1 421 ? 41.781 138.904 23.927 1.00 35.74 420 GLY A C 1
ATOM 3215 O O . GLY A 1 421 ? 41.695 137.925 24.669 1.00 34.71 420 GLY A O 1
ATOM 3216 N N . ASN A 1 422 ? 42.103 140.110 24.379 1.00 36.41 421 ASN A N 1
ATOM 3217 C CA . ASN A 1 422 ? 42.392 140.292 25.794 1.00 36.98 421 ASN A CA 1
ATOM 3218 C C . ASN A 1 422 ? 41.208 140.144 26.735 1.00 36.21 421 ASN A C 1
ATOM 3219 O O . ASN A 1 422 ? 41.399 139.963 27.934 1.00 36.57 421 ASN A O 1
ATOM 3224 N N . ASP A 1 423 ? 39.987 140.223 26.217 1.00 36.53 422 ASP A N 1
ATOM 3225 C CA . ASP A 1 423 ? 38.835 140.021 27.091 1.00 38.34 422 ASP A CA 1
ATOM 3226 C C . ASP A 1 423 ? 38.888 138.530 27.429 1.00 38.02 422 ASP A C 1
ATOM 3227 O O . ASP A 1 423 ? 38.760 138.129 28.587 1.00 37.65 422 ASP A O 1
ATOM 3232 N N . ALA A 1 424 ? 39.095 137.716 26.396 1.00 35.57 423 ALA A N 1
ATOM 3233 C CA . ALA A 1 424 ? 39.181 136.271 26.561 1.00 34.03 423 ALA A CA 1
ATOM 3234 C C . ALA A 1 424 ? 40.367 135.917 27.460 1.00 33.41 423 ALA A C 1
ATOM 3235 O O . ALA A 1 424 ? 40.248 135.093 28.369 1.00 31.88 423 ALA A O 1
ATOM 3237 N N . GLU A 1 425 ? 41.510 136.547 27.212 1.00 32.05 424 GLU A N 1
ATOM 3238 C CA . GLU A 1 425 ? 42.691 136.272 28.018 1.00 32.74 424 GLU A CA 1
ATOM 3239 C C . GLU A 1 425 ? 42.441 136.584 29.492 1.00 32.90 424 GLU A C 1
ATOM 3240 O O . GLU A 1 425 ? 42.804 135.800 30.375 1.00 32.57 424 GLU A O 1
ATOM 3246 N N . LYS A 1 426 ? 41.813 137.723 29.759 1.00 30.83 425 LYS A N 1
ATOM 3247 C CA . LYS A 1 426 ? 41.521 138.101 31.134 1.00 32.86 425 LYS A CA 1
ATOM 3248 C C . LYS A 1 426 ? 40.478 137.168 31.736 1.00 31.35 425 LYS A C 1
ATOM 3249 O O . LYS A 1 426 ? 40.428 136.985 32.950 1.00 29.79 425 LYS A O 1
ATOM 3255 N N . ALA A 1 427 ? 39.651 136.574 30.883 1.00 30.61 426 ALA A N 1
ATOM 3256 C CA . ALA A 1 427 ? 38.627 135.647 31.352 1.00 30.07 426 ALA A CA 1
ATOM 3257 C C . ALA A 1 427 ? 39.239 134.258 31.593 1.00 28.81 426 ALA A C 1
ATOM 3258 O O . ALA A 1 427 ? 38.522 133.286 31.834 1.00 29.37 426 ALA A O 1
ATOM 3260 N N . GLU A 1 428 ? 40.567 134.187 31.511 1.00 28.14 427 GLU A N 1
ATOM 3261 C CA . GLU A 1 428 ? 41.337 132.960 31.750 1.00 29.19 427 GLU A CA 1
ATOM 3262 C C . GLU A 1 428 ? 41.141 131.797 30.778 1.00 28.35 427 GLU A C 1
ATOM 3263 O O . GLU A 1 428 ? 41.373 130.651 31.151 1.00 26.95 427 GLU A O 1
ATOM 3269 N N . LEU A 1 429 ? 40.734 132.060 29.544 1.00 28.25 428 LEU A N 1
ATOM 3270 C CA . LEU A 1 429 ? 40.516 130.956 28.616 1.00 28.66 428 LEU A CA 1
ATOM 3271 C C . LEU A 1 429 ? 41.760 130.092 28.363 1.00 29.64 428 LEU A C 1
ATOM 3272 O O . LEU A 1 429 ? 41.639 128.898 28.087 1.00 29.19 428 LEU A O 1
ATOM 3277 N N . LEU A 1 430 ? 42.951 130.678 28.463 1.00 29.87 429 LEU A N 1
ATOM 3278 C CA . LEU A 1 430 ? 44.177 129.908 28.259 1.00 29.68 429 LEU A CA 1
ATOM 3279 C C . LEU A 1 430 ? 44.321 128.946 29.436 1.00 29.91 429 LEU A C 1
ATOM 3280 O O . LEU A 1 430 ? 44.575 127.752 29.258 1.00 29.34 429 LEU A O 1
ATOM 3285 N N . GLY A 1 431 ? 44.152 129.483 30.642 1.00 27.65 430 GLY A N 1
ATOM 3286 C CA . GLY A 1 431 ? 44.259 128.674 31.838 1.00 27.79 430 GLY A CA 1
ATOM 3287 C C . GLY A 1 431 ? 43.162 127.632 31.903 1.00 27.80 430 GLY A C 1
ATOM 3288 O O . GLY A 1 431 ? 43.393 126.487 32.295 1.00 28.30 430 GLY A O 1
ATOM 3289 N N . LEU A 1 432 ? 41.957 128.022 31.512 1.00 27.45 431 LEU A N 1
ATOM 3290 C CA . LEU A 1 432 ? 40.835 127.099 31.543 1.00 27.97 431 LEU A CA 1
ATOM 3291 C C . LEU A 1 432 ? 40.946 126.009 30.484 1.00 27.56 431 LEU A C 1
ATOM 3292 O O . LEU A 1 432 ? 40.502 124.887 30.703 1.00 28.15 431 LEU A O 1
ATOM 3297 N N . GLY A 1 433 ? 41.536 126.343 29.340 1.00 28.14 432 GLY A N 1
ATOM 3298 C CA . GLY A 1 433 ? 41.700 125.359 28.285 1.00 27.88 432 GLY A CA 1
ATOM 3299 C C . GLY A 1 433 ? 42.648 124.258 28.734 1.00 27.65 432 GLY A C 1
ATOM 3300 O O . GLY A 1 433 ? 42.379 123.071 28.532 1.00 27.38 432 GLY A O 1
ATOM 3301 N N . GLN A 1 434 ? 43.760 124.653 29.350 1.00 25.92 433 GLN A N 1
ATOM 3302 C CA . GLN A 1 434 ? 44.743 123.690 29.837 1.00 25.95 433 GLN A CA 1
ATOM 3303 C C . GLN A 1 434 ? 44.177 122.971 31.055 1.00 25.76 433 GLN A C 1
ATOM 3304 O O . GLN A 1 434 ? 44.484 121.806 31.283 1.00 26.21 433 GLN A O 1
ATOM 3310 N N . SER A 1 435 ? 43.348 123.660 31.838 1.00 26.17 434 SER A N 1
ATOM 3311 C CA . SER A 1 435 ? 42.740 123.028 33.009 1.00 25.70 434 SER A CA 1
ATOM 3312 C C . SER A 1 435 ? 41.896 121.840 32.544 1.00 25.14 434 SER A C 1
ATOM 3313 O O . SER A 1 435 ? 41.863 120.793 33.192 1.00 24.54 434 SER A O 1
ATOM 3316 N N . LEU A 1 436 ? 41.223 122.005 31.409 1.00 23.40 435 LEU A N 1
ATOM 3317 C CA . LEU A 1 436 ? 40.386 120.940 30.874 1.00 24.05 435 LEU A CA 1
ATOM 3318 C C . LEU A 1 436 ? 41.277 119.784 30.439 1.00 24.16 435 LEU A C 1
ATOM 3319 O O . LEU A 1 436 ? 40.937 118.622 30.632 1.00 26.18 435 LEU A O 1
ATOM 3324 N N . ILE A 1 437 ? 42.420 120.108 29.847 1.00 24.95 436 ILE A N 1
ATOM 3325 C CA . ILE A 1 437 ? 43.364 119.082 29.424 1.00 23.98 436 ILE A CA 1
ATOM 3326 C C . ILE A 1 437 ? 43.834 118.337 30.679 1.00 25.93 436 ILE A C 1
ATOM 3327 O O . ILE A 1 437 ? 43.983 117.112 30.675 1.00 25.43 436 ILE A O 1
ATOM 3332 N N . TYR A 1 438 ? 44.045 119.083 31.757 1.00 25.18 437 TYR A N 1
ATOM 3333 C CA . TYR A 1 438 ? 44.484 118.496 33.022 1.00 24.24 437 TYR A CA 1
ATOM 3334 C C . TYR A 1 438 ? 43.376 117.589 33.563 1.00 24.50 437 TYR A C 1
ATOM 3335 O O . TYR A 1 438 ? 43.626 116.442 33.951 1.00 23.23 437 TYR A O 1
ATOM 3344 N N . SER A 1 439 ? 42.150 118.113 33.581 1.00 24.24 438 SER A N 1
ATOM 3345 C CA . SER A 1 439 ? 40.989 117.364 34.070 1.00 24.24 438 SER A CA 1
ATOM 3346 C C . SER A 1 439 ? 40.839 116.026 33.349 1.00 25.04 438 SER A C 1
ATOM 3347 O O . SER A 1 439 ? 40.574 114.996 33.973 1.00 25.71 438 SER A O 1
ATOM 3350 N N . ILE A 1 440 ? 41.008 116.053 32.031 1.00 24.69 439 ILE A N 1
ATOM 3351 C CA . ILE A 1 440 ? 40.912 114.848 31.212 1.00 23.46 439 ILE A CA 1
ATOM 3352 C C . ILE A 1 440 ? 42.038 113.870 31.560 1.00 25.49 439 ILE A C 1
ATOM 3353 O O . ILE A 1 440 ? 41.796 112.686 31.821 1.00 25.75 439 ILE A O 1
ATOM 3358 N N . GLN A 1 441 ? 43.267 114.374 31.573 1.00 23.32 440 GLN A N 1
ATOM 3359 C CA . GLN A 1 441 ? 44.434 113.545 31.853 1.00 24.47 440 GLN A CA 1
ATOM 3360 C C . GLN A 1 441 ? 44.413 112.831 33.202 1.00 24.86 440 GLN A C 1
ATOM 3361 O O . GLN A 1 441 ? 45.003 111.762 33.348 1.00 24.71 440 GLN A O 1
ATOM 3367 N N . THR A 1 442 ? 43.734 113.415 34.184 1.00 24.37 441 THR A N 1
ATOM 3368 C CA . THR A 1 442 ? 43.668 112.819 35.512 1.00 24.55 441 THR A CA 1
ATOM 3369 C C . THR A 1 442 ? 42.353 112.072 35.759 1.00 25.47 441 THR A C 1
ATOM 3370 O O . THR A 1 442 ? 42.111 111.592 36.866 1.00 23.66 441 THR A O 1
ATOM 3374 N N . SER A 1 443 ? 41.521 111.952 34.724 1.00 24.49 442 SER A N 1
ATOM 3375 C CA . SER A 1 443 ? 40.211 111.314 34.857 1.00 24.57 442 SER A CA 1
ATOM 3376 C C . SER A 1 443 ? 40.174 109.798 35.038 1.00 25.52 442 SER A C 1
ATOM 3377 O O . SER A 1 443 ? 39.309 109.282 35.744 1.00 25.74 442 SER A O 1
ATOM 3380 N N . HIS A 1 444 ? 41.092 109.086 34.395 1.00 25.89 443 HIS A N 1
ATOM 3381 C CA . HIS A 1 444 ? 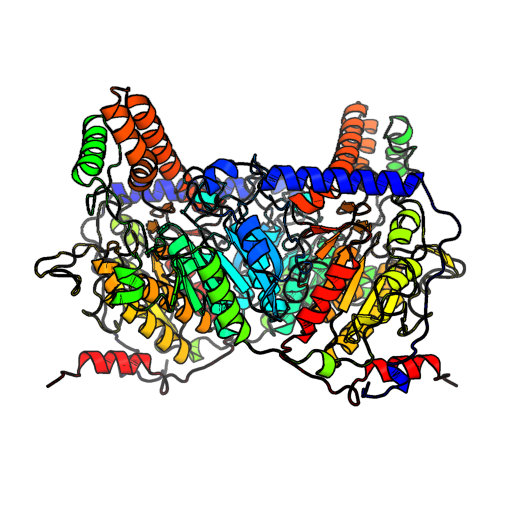41.132 107.629 34.493 1.00 27.21 443 HIS A CA 1
ATOM 3382 C C . HIS A 1 444 ? 39.855 106.966 33.970 1.00 27.17 443 HIS A C 1
ATOM 3383 O O . HIS A 1 444 ? 39.467 105.898 34.444 1.00 26.59 443 HIS A O 1
ATOM 3390 N N . ILE A 1 445 ? 39.197 107.603 33.005 1.00 24.99 444 ILE A N 1
ATOM 3391 C CA . ILE A 1 445 ? 37.991 107.034 32.407 1.00 25.51 444 ILE A CA 1
ATOM 3392 C C . ILE A 1 445 ? 38.140 106.996 30.893 1.00 25.13 444 ILE A C 1
ATOM 3393 O O . ILE A 1 445 ? 38.670 107.926 30.290 1.00 25.17 444 ILE A O 1
ATOM 3398 N N . PRO A 1 446 ? 37.669 105.912 30.263 1.00 24.79 445 PRO A N 1
ATOM 3399 C CA . PRO A 1 446 ? 37.757 105.759 28.808 1.00 23.55 445 PRO A CA 1
ATOM 3400 C C . PRO A 1 446 ? 36.889 106.790 28.108 1.00 24.87 445 PRO A C 1
ATOM 3401 O O . PRO A 1 446 ? 35.781 107.079 28.550 1.00 25.07 445 PRO A O 1
ATOM 3405 N N . GLN A 1 447 ? 37.395 107.340 27.012 1.00 25.09 446 GLN A N 1
ATOM 3406 C CA . GLN A 1 447 ? 36.663 108.359 26.281 1.00 25.40 446 GLN A CA 1
ATOM 3407 C C . GLN A 1 447 ? 36.690 108.142 24.770 1.00 25.80 446 GLN A C 1
ATOM 3408 O O . GLN A 1 447 ? 37.617 107.539 24.228 1.00 27.18 446 GLN A O 1
ATOM 3414 N N . PHE A 1 448 ? 35.659 108.646 24.101 1.00 26.78 447 PHE A N 1
ATOM 3415 C CA . PHE A 1 448 ? 35.496 108.497 22.655 1.00 27.25 447 PHE A CA 1
ATOM 3416 C C . PHE A 1 448 ? 35.265 109.878 22.040 1.00 27.36 447 PHE A C 1
ATOM 3417 O O . PHE A 1 448 ? 34.505 110.684 22.579 1.00 28.09 447 PHE A O 1
ATOM 3425 N N . GLU A 1 449 ? 35.930 110.156 20.922 1.00 27.16 448 GLU A N 1
ATOM 3426 C CA . GLU A 1 449 ? 35.797 111.453 20.279 1.00 26.69 448 GLU A CA 1
ATOM 3427 C C . GLU A 1 449 ? 35.336 111.348 18.834 1.00 27.24 448 GLU A C 1
ATOM 3428 O O . GLU A 1 449 ? 35.901 110.607 18.025 1.00 28.19 448 GLU A O 1
ATOM 3434 N N . ILE A 1 450 ? 34.284 112.095 18.531 1.00 27.19 449 ILE A N 1
ATOM 3435 C CA . ILE A 1 450 ? 33.699 112.129 17.198 1.00 26.99 449 ILE A CA 1
ATOM 3436 C C . ILE A 1 450 ? 33.835 113.545 16.646 1.00 28.09 449 ILE A C 1
ATOM 3437 O O . ILE A 1 450 ? 33.221 114.484 17.159 1.00 26.46 449 ILE A O 1
ATOM 3442 N N . THR A 1 451 ? 34.666 113.701 15.624 1.00 27.43 450 THR A N 1
ATOM 3443 C CA . THR A 1 451 ? 34.832 115.001 15.001 1.00 27.87 450 THR A CA 1
ATOM 3444 C C . THR A 1 451 ? 33.736 115.044 13.942 1.00 28.88 450 THR A C 1
ATOM 3445 O O . THR A 1 451 ? 33.946 114.648 12.793 1.00 28.77 450 THR A O 1
ATOM 3449 N N . LEU A 1 452 ? 32.556 115.493 14.357 1.00 28.38 451 LEU A N 1
ATOM 3450 C CA . LEU A 1 452 ? 31.398 115.563 13.478 1.00 31.10 451 LEU A CA 1
ATOM 3451 C C . LEU A 1 452 ? 31.679 116.432 12.264 1.00 30.70 451 LEU A C 1
ATOM 3452 O O . LEU A 1 452 ? 31.457 116.015 11.130 1.00 31.02 451 LEU A O 1
ATOM 3457 N N . ARG A 1 453 ? 32.167 117.643 12.501 1.00 31.53 452 ARG A N 1
ATOM 3458 C CA . ARG A 1 453 ? 32.498 118.535 11.403 1.00 33.34 452 ARG A CA 1
ATOM 3459 C C . ARG A 1 453 ? 33.877 119.145 11.597 1.00 31.83 452 ARG A C 1
ATOM 3460 O O . ARG A 1 453 ? 34.885 118.527 11.270 1.00 34.14 452 ARG A O 1
ATOM 3468 N N . LYS A 1 454 ? 33.921 120.355 12.142 1.00 31.70 453 LYS A N 1
ATOM 3469 C CA . LYS A 1 454 ? 35.188 121.036 12.347 1.00 32.68 453 LYS A CA 1
ATOM 3470 C C . LYS A 1 454 ? 35.957 120.651 13.594 1.00 32.16 453 LYS A C 1
ATOM 3471 O O . LYS A 1 454 ? 35.396 120.514 14.684 1.00 30.92 453 LYS A O 1
ATOM 3477 N N . GLY A 1 455 ? 37.256 120.479 13.395 1.00 32.46 454 GLY A N 1
ATOM 3478 C CA . GLY A 1 455 ? 38.182 120.169 14.464 1.00 32.16 454 GLY A CA 1
ATOM 3479 C C . GLY A 1 455 ? 39.292 121.161 14.182 1.00 32.22 454 GLY A C 1
ATOM 3480 O O . GLY A 1 455 ? 40.117 120.930 13.298 1.00 32.41 454 GLY A O 1
ATOM 3481 N N . THR A 1 456 ? 39.308 122.276 14.905 1.00 32.41 455 THR A N 1
ATOM 3482 C CA . THR A 1 456 ? 40.314 123.302 14.660 1.00 33.65 455 THR A CA 1
ATOM 3483 C C . THR A 1 456 ? 40.899 123.957 15.900 1.00 31.67 455 THR A C 1
ATOM 3484 O O . THR A 1 456 ? 40.290 123.955 16.970 1.00 33.04 455 THR A O 1
ATOM 3488 N N . ALA A 1 457 ? 42.088 124.527 15.728 1.00 30.14 456 ALA A N 1
ATOM 3489 C CA . ALA A 1 457 ? 42.806 125.215 16.792 1.00 30.86 456 ALA A CA 1
ATOM 3490 C C . ALA A 1 457 ? 42.933 124.364 18.057 1.00 30.17 456 ALA A C 1
ATOM 3491 O O . ALA A 1 457 ? 42.878 123.141 17.989 1.00 29.23 456 ALA A O 1
ATOM 3493 N N . ALA A 1 458 ? 43.101 125.018 19.204 1.00 29.90 457 ALA A N 1
ATOM 3494 C CA . ALA A 1 458 ? 43.270 124.319 20.473 1.00 29.57 457 ALA A CA 1
ATOM 3495 C C . ALA A 1 458 ? 41.994 123.651 20.970 1.00 29.69 457 ALA A C 1
ATOM 3496 O O . ALA A 1 458 ? 42.048 122.742 21.800 1.00 31.56 457 ALA A O 1
ATOM 3498 N N . ALA A 1 459 ? 40.848 124.107 20.476 1.00 28.15 458 ALA A N 1
ATOM 3499 C CA . ALA A 1 459 ? 39.574 123.528 20.885 1.00 27.91 458 ALA A CA 1
ATOM 3500 C C . ALA A 1 459 ? 39.540 122.042 20.534 1.00 28.42 458 ALA A C 1
ATOM 3501 O O . ALA A 1 459 ? 38.938 121.234 21.252 1.00 27.10 458 ALA A O 1
ATOM 3503 N N . HIS A 1 460 ? 40.190 121.686 19.428 1.00 26.72 459 HIS A N 1
ATOM 3504 C CA . HIS A 1 460 ? 40.231 120.299 18.992 1.00 27.10 459 HIS A CA 1
ATOM 3505 C C . HIS A 1 460 ? 40.980 119.452 20.021 1.00 27.93 459 HIS A C 1
ATOM 3506 O O . HIS A 1 460 ? 40.657 118.281 20.225 1.00 28.49 459 HIS A O 1
ATOM 3513 N N . TYR A 1 461 ? 41.969 120.057 20.674 1.00 27.40 460 TYR A N 1
ATOM 3514 C CA . TYR A 1 461 ? 42.759 119.372 21.697 1.00 26.37 460 TYR A CA 1
ATOM 3515 C C . TYR A 1 461 ? 41.970 119.182 22.993 1.00 26.66 460 TYR A C 1
ATOM 3516 O O . TYR A 1 461 ? 41.849 118.068 23.507 1.00 28.01 460 TYR A O 1
ATOM 3525 N N . VAL A 1 462 ? 41.439 120.284 23.518 1.00 26.07 461 VAL A N 1
ATOM 3526 C CA . VAL A 1 462 ? 40.710 120.272 24.783 1.00 23.96 461 VAL A CA 1
ATOM 3527 C C . VAL A 1 462 ? 39.386 119.537 24.804 1.00 24.26 461 VAL A C 1
ATOM 3528 O O . VAL A 1 462 ? 38.962 119.070 25.858 1.00 24.05 461 VAL A O 1
ATOM 3532 N N . LEU A 1 463 ? 38.724 119.438 23.657 1.00 24.20 462 LEU A N 1
ATOM 3533 C CA . LEU A 1 463 ? 37.432 118.759 23.604 1.00 25.06 462 LEU A CA 1
ATOM 3534 C C . LEU A 1 463 ? 37.606 117.248 23.474 1.00 26.63 462 LEU A C 1
ATOM 3535 O O . LEU A 1 463 ? 37.109 116.627 22.528 1.00 27.61 462 LEU A O 1
ATOM 3540 N N . GLY A 1 464 ? 38.314 116.663 24.439 1.00 26.93 463 GLY A N 1
ATOM 3541 C CA . GLY A 1 464 ? 38.553 115.229 24.427 1.00 27.35 463 GLY A CA 1
ATOM 3542 C C . GLY A 1 464 ? 39.270 114.801 23.165 1.00 28.08 463 GLY A C 1
ATOM 3543 O O . GLY A 1 464 ? 39.008 113.724 22.630 1.00 28.69 463 GLY A O 1
ATOM 3544 N N . GLY A 1 465 ? 40.176 115.649 22.686 1.00 28.83 464 GLY A N 1
ATOM 3545 C CA . GLY A 1 465 ? 40.920 115.344 21.477 1.00 28.43 464 GLY A CA 1
ATOM 3546 C C . GLY A 1 465 ? 41.734 114.063 21.557 1.00 29.20 464 GLY A C 1
ATOM 3547 O O . GLY A 1 465 ? 42.018 113.576 22.649 1.00 28.62 464 GLY A O 1
ATOM 3548 N N . PRO A 1 466 ? 42.137 113.501 20.405 1.00 29.24 465 PRO A N 1
ATOM 3549 C CA . PRO A 1 466 ? 42.927 112.266 20.331 1.00 29.16 465 PRO A CA 1
ATOM 3550 C C . PRO A 1 466 ? 44.299 112.470 20.958 1.00 29.24 465 PRO A C 1
ATOM 3551 O O . PRO A 1 466 ? 45.024 111.506 21.211 1.00 28.51 465 PRO A O 1
ATOM 3555 N N . GLN A 1 467 ? 44.650 113.733 21.190 1.00 27.89 466 GLN A N 1
ATOM 3556 C CA . GLN A 1 467 ? 45.934 114.088 21.787 1.00 27.69 466 GLN A CA 1
ATOM 3557 C C . GLN A 1 467 ? 46.049 113.558 23.217 1.00 27.64 466 GLN A C 1
ATOM 3558 O O . GLN A 1 467 ? 47.138 113.523 23.784 1.00 29.25 466 GLN A O 1
ATOM 3564 N N . GLY A 1 468 ? 44.919 113.174 23.803 1.00 27.05 467 GLY A N 1
ATOM 3565 C CA . GLY A 1 468 ? 44.935 112.610 25.143 1.00 27.53 467 GLY A CA 1
ATOM 3566 C C . GLY A 1 468 ? 45.033 111.107 24.941 1.00 26.81 467 GLY A C 1
ATOM 3567 O O . GLY A 1 468 ? 44.040 110.390 25.041 1.00 27.07 467 GLY A O 1
ATOM 3568 N N . ASN A 1 469 ? 46.240 110.641 24.642 1.00 26.32 468 ASN A N 1
ATOM 3569 C CA . ASN A 1 469 ? 46.508 109.233 24.360 1.00 27.70 468 ASN A CA 1
ATOM 3570 C C . ASN A 1 469 ? 46.080 108.206 25.409 1.00 28.90 468 ASN A C 1
ATOM 3571 O O . ASN A 1 469 ? 45.745 107.071 25.058 1.00 29.80 468 ASN A O 1
ATOM 3576 N N . ASP A 1 470 ? 46.082 108.578 26.684 1.00 28.72 469 ASP A N 1
ATOM 3577 C CA . ASP A 1 470 ? 45.710 107.616 27.722 1.00 29.27 469 ASP A CA 1
ATOM 3578 C C . ASP A 1 470 ? 44.207 107.398 27.837 1.00 29.19 469 ASP A C 1
ATOM 3579 O O . ASP A 1 470 ? 43.752 106.273 28.023 1.00 29.16 469 ASP A O 1
ATOM 3584 N N . THR A 1 471 ? 43.443 108.476 27.709 1.00 28.80 470 THR A N 1
ATOM 3585 C CA . THR A 1 471 ? 41.994 108.420 27.846 1.00 26.57 470 THR A CA 1
ATOM 3586 C C . THR A 1 471 ? 41.191 108.208 26.554 1.00 26.72 470 THR A C 1
ATOM 3587 O O . THR A 1 471 ? 40.151 107.556 26.576 1.00 25.81 470 THR A O 1
ATOM 3591 N N . ASN A 1 472 ? 41.648 108.759 25.433 1.00 25.44 471 ASN A N 1
ATOM 3592 C CA . ASN A 1 472 ? 40.906 108.575 24.186 1.00 25.62 471 ASN A CA 1
ATOM 3593 C C . ASN A 1 472 ? 41.191 107.205 23.564 1.00 25.54 471 ASN A C 1
ATOM 3594 O O . ASN A 1 472 ? 42.295 106.946 23.087 1.00 25.56 471 ASN A O 1
ATOM 3599 N N . ALA A 1 473 ? 40.188 106.329 23.579 1.00 27.04 472 ALA A N 1
ATOM 3600 C CA . ALA A 1 473 ? 40.327 104.982 23.023 1.00 26.87 472 ALA A CA 1
ATOM 3601 C C . ALA A 1 473 ? 40.589 105.044 21.521 1.00 26.80 472 ALA A C 1
ATOM 3602 O O . ALA A 1 473 ? 41.331 104.227 20.976 1.00 27.65 472 ALA A O 1
ATOM 3604 N N . PHE A 1 474 ? 39.959 106.015 20.866 1.00 26.86 473 PHE A N 1
ATOM 3605 C CA . PHE A 1 474 ? 40.110 106.243 19.433 1.00 26.84 473 PHE A CA 1
ATOM 3606 C C . PHE A 1 474 ? 39.123 107.326 19.003 1.00 26.50 473 PHE A C 1
ATOM 3607 O O . PHE A 1 474 ? 38.260 107.729 19.784 1.00 25.74 473 PHE A O 1
ATOM 3615 N N . SER A 1 475 ? 39.260 107.810 17.773 1.00 26.05 474 SER A N 1
ATOM 3616 C CA . SER A 1 475 ? 38.364 108.844 17.274 1.00 26.52 474 SER A CA 1
ATOM 3617 C C . SER A 1 475 ? 37.882 108.548 15.863 1.00 27.36 474 SER A C 1
ATOM 3618 O O . SER A 1 475 ? 38.568 107.879 15.093 1.00 27.58 474 SER A O 1
ATOM 3621 N N . ILE A 1 476 ? 36.690 109.037 15.531 1.00 27.01 475 ILE A N 1
ATOM 3622 C CA . ILE A 1 476 ? 36.170 108.867 14.186 1.00 27.41 475 ILE A CA 1
ATOM 3623 C C . ILE A 1 476 ? 35.729 110.222 13.660 1.00 28.83 475 ILE A C 1
ATOM 3624 O O . ILE A 1 476 ? 35.640 111.200 14.406 1.00 27.77 475 ILE A O 1
ATOM 3629 N N . GLY A 1 477 ? 35.465 110.262 12.362 1.00 28.96 476 GLY A N 1
ATOM 3630 C CA . GLY A 1 477 ? 35.004 111.475 11.722 1.00 30.21 476 GLY A CA 1
ATOM 3631 C C . GLY A 1 477 ? 33.880 111.068 10.792 1.00 30.49 476 GLY A C 1
ATOM 3632 O O . GLY A 1 477 ? 33.487 109.898 10.772 1.00 30.92 476 GLY A O 1
ATOM 3633 N N . THR A 1 478 ? 33.361 112.015 10.022 1.00 30.02 477 THR A N 1
ATOM 3634 C CA . THR A 1 478 ? 32.276 111.722 9.095 1.00 30.22 477 THR A CA 1
ATOM 3635 C C . THR A 1 478 ? 32.567 112.374 7.763 1.00 30.45 477 THR A C 1
ATOM 3636 O O . THR A 1 478 ? 33.649 112.934 7.558 1.00 29.17 477 THR A O 1
ATOM 3640 N N . ALA A 1 479 ? 31.590 112.305 6.864 1.00 30.71 478 ALA A N 1
ATOM 3641 C CA . ALA A 1 479 ? 31.718 112.899 5.541 1.00 31.30 478 ALA A CA 1
ATOM 3642 C C . ALA A 1 479 ? 31.766 114.422 5.670 1.00 31.30 478 ALA A C 1
ATOM 3643 O O . ALA A 1 479 ? 32.276 115.112 4.788 1.00 32.46 478 ALA A O 1
ATOM 3645 N N . ALA A 1 480 ? 31.241 114.934 6.782 1.00 31.55 479 ALA A N 1
ATOM 3646 C CA . ALA A 1 480 ? 31.211 116.375 7.050 1.00 31.59 479 ALA A CA 1
ATOM 3647 C C . ALA A 1 480 ? 32.446 116.869 7.804 1.00 32.42 479 ALA A C 1
ATOM 3648 O O . ALA A 1 480 ? 32.561 118.055 8.128 1.00 33.31 479 ALA A O 1
ATOM 3650 N N . THR A 1 481 ? 33.372 115.959 8.078 1.00 32.10 480 THR A N 1
ATOM 3651 C CA . THR A 1 481 ? 34.585 116.295 8.811 1.00 30.34 480 THR A CA 1
ATOM 3652 C C . THR A 1 481 ? 35.601 117.132 8.049 1.00 31.07 480 THR A C 1
ATOM 3653 O O . THR A 1 481 ? 35.748 117.006 6.833 1.00 31.91 480 THR A O 1
ATOM 3657 N N . GLU A 1 482 ? 36.299 117.987 8.791 1.00 30.57 481 GLU A N 1
ATOM 3658 C CA . GLU A 1 482 ? 37.372 118.814 8.254 1.00 32.82 481 GLU A CA 1
ATOM 3659 C C . GLU A 1 482 ? 38.230 119.275 9.436 1.00 31.53 481 GLU A C 1
ATOM 3660 O O . GLU A 1 482 ? 37.736 119.899 10.380 1.00 32.52 481 GLU A O 1
ATOM 3666 N N . ILE A 1 483 ? 39.514 118.935 9.390 1.00 31.97 482 ILE A N 1
ATOM 3667 C CA . ILE A 1 483 ? 40.446 119.270 10.466 1.00 31.60 482 ILE A CA 1
ATOM 3668 C C . ILE A 1 483 ? 41.662 120.064 9.993 1.00 30.69 482 ILE A C 1
ATOM 3669 O O . ILE A 1 483 ? 42.337 119.668 9.042 1.00 31.76 482 ILE A O 1
ATOM 3674 N N . ALA A 1 484 ? 41.938 121.174 10.677 1.00 29.99 483 ALA A N 1
ATOM 3675 C CA . ALA A 1 484 ? 43.075 122.042 10.364 1.00 30.06 483 ALA A CA 1
ATOM 3676 C C . ALA A 1 484 ? 43.449 122.931 11.561 1.00 29.92 483 ALA A C 1
ATOM 3677 O O . ALA A 1 484 ? 42.637 123.141 12.469 1.00 31.58 483 ALA A O 1
ATOM 3679 N N . VAL A 1 485 ? 44.674 123.450 11.558 1.00 28.61 484 VAL A N 1
ATOM 3680 C CA . VAL A 1 485 ? 45.140 124.308 12.641 1.00 29.91 484 VAL A CA 1
ATOM 3681 C C . VAL A 1 485 ? 44.200 125.497 12.833 1.00 31.98 484 VAL A C 1
ATOM 3682 O O . VAL A 1 485 ? 43.922 125.908 13.960 1.00 30.52 484 VAL A O 1
ATOM 3686 N N . MET A 1 486 ? 43.713 126.036 11.720 1.00 32.75 485 MET A N 1
ATOM 3687 C CA . MET A 1 486 ? 42.783 127.157 11.729 1.00 36.47 485 MET A CA 1
ATOM 3688 C C . MET A 1 486 ? 42.288 127.348 10.305 1.00 38.76 485 MET A C 1
ATOM 3689 O O . MET A 1 486 ? 42.731 126.647 9.388 1.00 39.24 485 MET A O 1
ATOM 3694 N N . ASN A 1 487 ? 41.374 128.293 10.117 1.00 39.88 486 ASN A N 1
ATOM 3695 C CA . ASN A 1 487 ? 40.841 128.561 8.791 1.00 40.19 486 ASN A CA 1
ATOM 3696 C C . ASN A 1 487 ? 41.995 128.973 7.885 1.00 38.33 486 ASN A C 1
ATOM 3697 O O . ASN A 1 487 ? 42.845 129.769 8.278 1.00 39.05 486 ASN A O 1
ATOM 3702 N N . GLY A 1 488 ? 42.024 128.426 6.676 1.00 37.91 487 GLY A N 1
ATOM 3703 C CA . GLY A 1 488 ? 43.088 128.749 5.745 1.00 37.50 487 GLY A CA 1
ATOM 3704 C C . GLY A 1 488 ? 43.249 130.236 5.497 1.00 38.39 487 GLY A C 1
ATOM 3705 O O . GLY A 1 488 ? 44.364 130.758 5.481 1.00 38.71 487 GLY A O 1
ATOM 3706 N N . GLU A 1 489 ? 42.133 130.926 5.302 1.00 39.62 488 GLU A N 1
ATOM 3707 C CA . GLU A 1 489 ? 42.170 132.360 5.050 1.00 41.91 488 GLU A CA 1
ATOM 3708 C C . GLU A 1 489 ? 42.706 133.075 6.283 1.00 40.97 488 GLU A C 1
ATOM 3709 O O . GLU A 1 489 ? 43.536 133.974 6.179 1.00 40.70 488 GLU A O 1
ATOM 3715 N N . THR A 1 490 ? 42.244 132.661 7.457 1.00 41.16 489 THR A N 1
ATOM 3716 C CA . THR A 1 490 ? 42.713 133.273 8.692 1.00 41.31 489 THR A CA 1
ATOM 3717 C C . THR A 1 490 ? 44.231 133.109 8.777 1.00 41.84 489 THR A C 1
A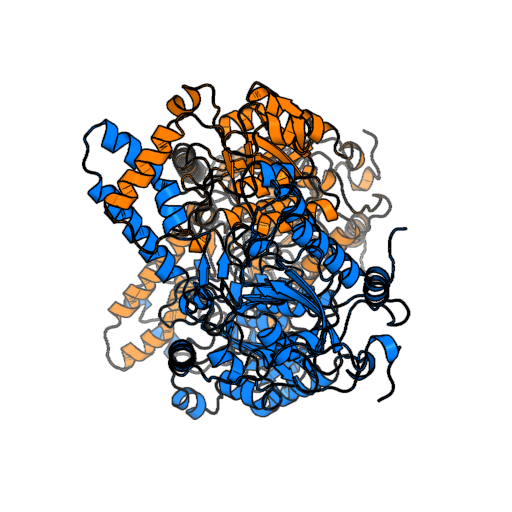TOM 3718 O O . THR A 1 490 ? 44.948 134.042 9.139 1.00 42.64 489 THR A O 1
ATOM 3722 N N . ALA A 1 491 ? 44.716 131.918 8.436 1.00 40.87 490 ALA A N 1
ATOM 3723 C CA . ALA A 1 491 ? 46.149 131.640 8.476 1.00 40.51 490 ALA A CA 1
ATOM 3724 C C . ALA A 1 491 ? 46.875 132.442 7.402 1.00 39.86 490 ALA A C 1
ATOM 3725 O O . ALA A 1 491 ? 47.935 133.019 7.649 1.00 39.39 490 ALA A O 1
ATOM 3727 N N . ALA A 1 492 ? 46.300 132.472 6.205 1.00 38.52 491 ALA A N 1
ATOM 3728 C CA . ALA A 1 492 ? 46.894 133.212 5.100 1.00 39.39 491 ALA A CA 1
ATOM 3729 C C . ALA A 1 492 ? 47.096 134.685 5.460 1.00 39.55 491 ALA A C 1
ATOM 3730 O O . ALA A 1 492 ? 48.190 135.223 5.295 1.00 39.07 491 ALA A O 1
ATOM 3732 N N . THR A 1 493 ? 46.049 135.336 5.961 1.00 40.91 492 THR A N 1
ATOM 3733 C CA . THR A 1 493 ? 46.158 136.748 6.315 1.00 43.67 492 THR A CA 1
ATOM 3734 C C . THR A 1 493 ? 47.103 136.961 7.494 1.00 43.76 492 THR A C 1
ATOM 3735 O O . THR A 1 493 ? 47.819 137.959 7.548 1.00 43.51 492 THR A O 1
ATOM 3739 N N . ALA A 1 494 ? 47.111 136.027 8.439 1.00 44.32 493 ALA A N 1
ATOM 3740 C CA . ALA A 1 494 ? 47.997 136.155 9.591 1.00 44.92 493 ALA A CA 1
ATOM 3741 C C . ALA A 1 494 ? 49.448 136.022 9.138 1.00 45.00 493 ALA A C 1
ATOM 3742 O O . ALA A 1 494 ? 50.341 136.677 9.677 1.00 45.47 493 ALA A O 1
ATOM 3744 N N . MET A 1 495 ? 49.677 135.183 8.135 1.00 45.32 494 MET A N 1
ATOM 3745 C CA . MET A 1 495 ? 51.025 134.965 7.628 1.00 45.73 494 MET A CA 1
ATOM 3746 C C . MET A 1 495 ? 51.535 136.057 6.699 1.00 46.05 494 MET A C 1
ATOM 3747 O O . MET A 1 495 ? 52.731 136.337 6.680 1.00 45.14 494 MET A O 1
ATOM 3752 N N . TYR A 1 496 ? 50.643 136.682 5.935 1.00 46.46 495 TYR A N 1
ATOM 3753 C CA . TYR A 1 496 ? 51.080 137.704 4.991 1.00 46.88 495 TYR A CA 1
ATOM 3754 C C . TYR A 1 496 ? 50.602 139.135 5.199 1.00 46.89 495 TYR A C 1
ATOM 3755 O O . TYR A 1 496 ? 51.045 140.029 4.485 1.00 46.36 495 TYR A O 1
ATOM 3764 N N . SER A 1 497 ? 49.708 139.361 6.156 1.00 48.34 496 SER A N 1
ATOM 3765 C CA . SER A 1 497 ? 49.195 140.710 6.392 1.00 48.92 496 SER A CA 1
ATOM 3766 C C . SER A 1 497 ? 50.333 141.721 6.488 1.00 49.81 496 SER A C 1
ATOM 3767 O O . SER A 1 497 ? 50.268 142.800 5.898 1.00 49.14 496 SER A O 1
ATOM 3770 N N . ARG A 1 498 ? 51.376 141.360 7.226 1.00 50.06 497 ARG A N 1
ATOM 3771 C CA . ARG A 1 498 ? 52.532 142.230 7.398 1.00 51.87 497 ARG A CA 1
ATOM 3772 C C . ARG A 1 498 ? 53.148 142.608 6.052 1.00 50.97 497 ARG A C 1
ATOM 3773 O O . ARG A 1 498 ? 53.460 143.773 5.810 1.00 50.14 497 ARG A O 1
ATOM 3781 N N . ARG A 1 499 ? 53.321 141.623 5.176 1.00 49.32 498 ARG A N 1
ATOM 3782 C CA . ARG A 1 499 ? 53.897 141.878 3.865 1.00 50.10 498 ARG A CA 1
ATOM 3783 C C . ARG A 1 499 ? 52.984 142.736 2.985 1.00 50.06 498 ARG A C 1
ATOM 3784 O O . ARG A 1 499 ? 53.465 143.584 2.227 1.00 48.16 498 ARG A O 1
ATOM 3792 N N . LEU A 1 500 ? 51.672 142.519 3.087 1.00 49.03 499 LEU A N 1
ATOM 3793 C CA . LEU A 1 500 ? 50.710 143.289 2.299 1.00 48.41 499 LEU A CA 1
ATOM 3794 C C . LEU A 1 500 ? 50.838 144.781 2.615 1.00 49.50 499 LEU A C 1
ATOM 3795 O O . LEU A 1 500 ? 50.863 145.619 1.713 1.00 48.44 499 LEU A O 1
ATOM 3800 N N . ALA A 1 501 ? 50.919 145.108 3.902 1.00 50.15 500 ALA A N 1
ATOM 3801 C CA . ALA A 1 501 ? 51.048 146.496 4.327 1.00 52.04 500 ALA A CA 1
ATOM 3802 C C . ALA A 1 501 ? 52.394 147.081 3.896 1.00 53.30 500 ALA A C 1
ATOM 3803 O O . ALA A 1 501 ? 52.458 148.197 3.373 1.00 54.47 500 ALA A O 1
ATOM 3805 N N . LYS A 1 502 ? 53.464 146.322 4.113 1.00 53.22 501 LYS A N 1
ATOM 3806 C CA . LYS A 1 502 ? 54.806 146.768 3.756 1.00 54.33 501 LYS A CA 1
ATOM 3807 C C . LYS A 1 502 ? 54.932 147.010 2.253 1.00 54.17 501 LYS A C 1
ATOM 3808 O O . LYS A 1 502 ? 55.382 148.075 1.822 1.00 53.77 501 LYS A O 1
ATOM 3814 N N . ASP A 1 503 ? 54.531 146.022 1.460 1.00 52.36 502 ASP A N 1
ATOM 3815 C CA . ASP A 1 503 ? 54.599 146.137 0.010 1.00 52.42 502 ASP A CA 1
ATOM 3816 C C . ASP A 1 503 ? 53.780 147.312 -0.532 1.00 52.50 502 ASP A C 1
ATOM 3817 O O . ASP A 1 503 ? 54.233 148.023 -1.431 1.00 50.68 502 ASP A O 1
ATOM 3822 N N . ARG A 1 504 ? 52.581 147.516 0.014 1.00 52.81 503 ARG A N 1
ATOM 3823 C CA . ARG A 1 504 ? 51.712 148.603 -0.442 1.00 53.27 503 ARG A CA 1
ATOM 3824 C C . ARG A 1 504 ? 52.328 149.964 -0.158 1.00 54.45 503 ARG A C 1
ATOM 3825 O O . ARG A 1 504 ? 52.251 150.874 -0.985 1.00 53.81 503 ARG A O 1
ATOM 3833 N N . LYS A 1 505 ? 52.934 150.103 1.016 1.00 55.66 504 LYS A N 1
ATOM 3834 C CA . LYS A 1 505 ? 53.568 151.358 1.389 1.00 57.10 504 LYS A CA 1
ATOM 3835 C C . LYS A 1 505 ? 54.802 151.555 0.518 1.00 56.34 504 LYS A C 1
ATOM 3836 O O . LYS A 1 505 ? 55.270 152.676 0.331 1.00 56.42 504 LYS A O 1
ATOM 3842 N N . ALA A 1 506 ? 55.317 150.454 -0.020 1.00 55.52 505 ALA A N 1
ATOM 3843 C CA . ALA A 1 506 ? 56.495 150.491 -0.877 1.00 54.93 505 ALA A CA 1
ATOM 3844 C C . ALA A 1 506 ? 56.107 150.593 -2.348 1.00 55.16 505 ALA A C 1
ATOM 3845 O O . ALA A 1 506 ? 56.972 150.678 -3.217 1.00 55.61 505 ALA A O 1
ATOM 3847 N N . GLY A 1 507 ? 54.805 150.579 -2.619 1.00 55.46 506 GLY A N 1
ATOM 3848 C CA . GLY A 1 507 ? 54.326 150.671 -3.988 1.00 54.94 506 GLY A CA 1
ATOM 3849 C C . GLY A 1 507 ? 54.526 149.383 -4.764 1.00 54.84 506 GLY A C 1
ATOM 3850 O O . GLY A 1 507 ? 54.481 149.373 -5.993 1.00 53.45 506 GLY A O 1
ATOM 3851 N N . LYS A 1 508 ? 54.744 148.290 -4.041 1.00 55.77 507 LYS A N 1
ATOM 3852 C CA . LYS A 1 508 ? 54.959 146.991 -4.665 1.00 56.63 507 LYS A CA 1
ATOM 3853 C C . LYS A 1 508 ? 53.669 146.241 -4.959 1.00 55.75 507 LYS A C 1
ATOM 3854 O O . LYS A 1 508 ? 52.683 146.363 -4.232 1.00 55.60 507 LYS A O 1
ATOM 3860 N N . ASP A 1 509 ? 53.686 145.464 -6.044 1.00 54.78 508 ASP A N 1
ATOM 3861 C CA . ASP A 1 509 ? 52.561 144.662 -6.456 1.00 54.31 508 ASP A CA 1
ATOM 3862 C C . ASP A 1 509 ? 52.139 143.705 -5.358 1.00 53.29 508 ASP A C 1
ATOM 3863 O O . ASP A 1 509 ? 52.976 143.031 -4.747 1.00 52.59 508 ASP A O 1
ATOM 3868 N N . LEU A 1 510 ? 50.839 143.631 -5.078 1.00 51.97 509 LEU A N 1
ATOM 3869 C CA . LEU A 1 510 ? 50.329 142.757 -4.030 1.00 51.72 509 LEU A CA 1
ATOM 3870 C C . LEU A 1 510 ? 49.814 141.418 -4.567 1.00 52.65 509 LEU A C 1
ATOM 3871 O O . LEU A 1 510 ? 49.565 140.489 -3.799 1.00 53.12 509 LEU A O 1
ATOM 3876 N N . GLN A 1 511 ? 49.658 141.319 -5.883 1.00 52.95 510 GLN A N 1
ATOM 3877 C CA . GLN A 1 511 ? 49.153 140.096 -6.502 1.00 53.23 510 GLN A CA 1
ATOM 3878 C C . GLN A 1 511 ? 49.913 138.816 -6.130 1.00 52.96 510 GLN A C 1
ATOM 3879 O O . GLN A 1 511 ? 49.299 137.807 -5.779 1.00 52.64 510 GLN A O 1
ATOM 3885 N N . PRO A 1 512 ? 51.256 138.835 -6.209 1.00 53.21 511 PRO A N 1
ATOM 3886 C CA . PRO A 1 512 ? 52.031 137.637 -5.863 1.00 53.52 511 PRO A CA 1
ATOM 3887 C C . PRO A 1 512 ? 51.747 137.162 -4.437 1.00 52.79 511 PRO A C 1
ATOM 3888 O O . PRO A 1 512 ? 51.689 135.962 -4.174 1.00 52.36 511 PRO A O 1
ATOM 3892 N N . THR A 1 513 ? 51.571 138.106 -3.518 1.00 51.52 512 THR A N 1
ATOM 3893 C CA . THR A 1 513 ? 51.276 137.755 -2.134 1.00 52.31 512 THR A CA 1
ATOM 3894 C C . THR A 1 513 ? 49.852 137.216 -2.067 1.00 52.21 512 THR A C 1
ATOM 3895 O O . THR A 1 513 ? 49.542 136.347 -1.250 1.00 52.57 512 THR A O 1
ATOM 3899 N N . ILE A 1 514 ? 48.988 137.737 -2.934 1.00 51.27 513 ILE A N 1
ATOM 3900 C CA . ILE A 1 514 ? 47.603 137.291 -2.982 1.00 49.33 513 ILE A CA 1
ATOM 3901 C C . ILE A 1 514 ? 47.554 135.859 -3.517 1.00 48.74 513 ILE A C 1
ATOM 3902 O O . ILE A 1 514 ? 46.758 135.042 -3.045 1.00 47.69 513 ILE A O 1
ATOM 3907 N N . ASP A 1 515 ? 48.409 135.554 -4.491 1.00 46.78 514 ASP A N 1
ATOM 3908 C CA . ASP A 1 515 ? 48.443 134.210 -5.055 1.00 47.32 514 ASP A CA 1
ATOM 3909 C C . ASP A 1 515 ? 48.847 133.207 -3.981 1.00 47.33 514 ASP A C 1
ATOM 3910 O O . ASP A 1 515 ? 48.206 132.169 -3.815 1.00 46.87 514 ASP A O 1
ATOM 3915 N N . LYS A 1 516 ? 49.912 133.524 -3.252 1.00 46.89 515 LYS A N 1
ATOM 3916 C CA . LYS A 1 516 ? 50.393 132.648 -2.195 1.00 46.32 515 LYS A CA 1
ATOM 3917 C C . LYS A 1 516 ? 49.312 132.421 -1.146 1.00 45.85 515 LYS A C 1
ATOM 3918 O O . LYS A 1 516 ? 49.122 131.300 -0.674 1.00 45.73 515 LYS A O 1
ATOM 3924 N N . MET A 1 517 ? 48.600 133.483 -0.789 1.00 44.63 516 MET A N 1
ATOM 3925 C CA . MET A 1 517 ? 47.532 133.368 0.192 1.00 44.66 516 MET A CA 1
ATOM 3926 C C . MET A 1 517 ? 46.474 132.392 -0.312 1.00 43.39 516 MET A C 1
ATOM 3927 O O . MET A 1 517 ? 46.017 131.516 0.426 1.00 42.33 516 MET A O 1
ATOM 3932 N N . ASN A 1 518 ? 46.097 132.535 -1.578 1.00 42.12 517 ASN A N 1
ATOM 3933 C CA . ASN A 1 518 ? 45.096 131.652 -2.153 1.00 41.84 517 ASN A CA 1
ATOM 3934 C C . ASN A 1 518 ? 45.594 130.219 -2.262 1.00 40.19 517 ASN A C 1
ATOM 3935 O O . ASN A 1 518 ? 44.831 129.282 -2.041 1.00 40.04 517 ASN A O 1
ATOM 3940 N N . ASN A 1 519 ? 46.869 130.043 -2.594 1.00 39.54 518 ASN A N 1
ATOM 3941 C CA . ASN A 1 519 ? 47.425 128.698 -2.689 1.00 40.52 518 ASN A CA 1
ATOM 3942 C C . ASN A 1 519 ? 47.394 128.037 -1.319 1.00 39.08 518 ASN A C 1
ATOM 3943 O O . ASN A 1 519 ? 47.058 126.861 -1.201 1.00 40.78 518 ASN A O 1
ATOM 3948 N N . LEU A 1 520 ? 47.748 128.800 -0.289 1.00 37.64 519 LEU A N 1
ATOM 3949 C CA . LEU A 1 520 ? 47.750 128.293 1.077 1.00 37.75 519 LEU A CA 1
ATOM 3950 C C . LEU A 1 520 ? 46.335 127.897 1.464 1.00 37.83 519 LEU A C 1
ATOM 3951 O O . LEU A 1 520 ? 46.113 126.837 2.049 1.00 40.02 519 LEU A O 1
ATOM 3956 N N . ILE A 1 521 ? 45.378 128.760 1.138 1.00 37.34 520 ILE A N 1
ATOM 3957 C CA . ILE A 1 521 ? 43.981 128.495 1.442 1.00 36.40 520 ILE A CA 1
ATOM 3958 C C . ILE A 1 521 ? 43.560 127.203 0.748 1.00 36.90 520 ILE A C 1
ATOM 3959 O O . ILE A 1 521 ? 42.854 126.377 1.325 1.00 35.07 520 ILE A O 1
ATOM 3964 N N . GLN A 1 522 ? 44.004 127.035 -0.494 1.00 36.92 521 GLN A N 1
ATOM 3965 C CA . GLN A 1 522 ? 43.682 125.843 -1.265 1.00 38.19 521 GLN A CA 1
ATOM 3966 C C . GLN A 1 522 ? 44.303 124.611 -0.613 1.00 37.66 521 GLN A C 1
ATOM 3967 O O . GLN A 1 522 ? 43.655 123.568 -0.492 1.00 37.79 521 GLN A O 1
ATOM 3973 N N . ALA A 1 523 ? 45.560 124.733 -0.201 1.00 35.04 522 ALA A N 1
ATOM 3974 C CA . ALA A 1 523 ? 46.252 123.622 0.441 1.00 35.19 522 ALA A CA 1
ATOM 3975 C C . ALA A 1 523 ? 45.533 123.226 1.734 1.00 35.06 522 ALA A C 1
ATOM 3976 O O . ALA A 1 523 ? 45.343 122.040 2.007 1.00 36.37 522 ALA A O 1
ATOM 3978 N N . PHE A 1 524 ? 45.134 124.220 2.524 1.00 34.33 523 PHE A N 1
ATOM 3979 C CA . PHE A 1 524 ? 44.427 123.963 3.778 1.00 33.91 523 PHE A CA 1
ATOM 3980 C C . PHE A 1 524 ? 43.151 123.170 3.521 1.00 34.49 523 PHE A C 1
ATOM 3981 O O . PHE A 1 524 ? 42.772 122.305 4.312 1.00 34.78 523 PHE A O 1
ATOM 3989 N N . TYR A 1 525 ? 42.482 123.484 2.417 1.00 34.93 524 TYR A N 1
ATOM 3990 C CA . TYR A 1 525 ? 41.244 122.804 2.059 1.00 34.39 524 TYR A CA 1
ATOM 3991 C C . TYR A 1 525 ? 41.518 121.342 1.724 1.00 34.85 524 TYR A C 1
ATOM 3992 O O . TYR A 1 525 ? 40.867 120.436 2.246 1.00 34.78 524 TYR A O 1
ATOM 4001 N N . THR A 1 526 ? 42.490 121.128 0.844 1.00 34.72 525 THR A N 1
ATOM 4002 C CA . THR A 1 526 ? 42.864 119.791 0.406 1.00 35.97 525 THR A CA 1
ATOM 4003 C C . THR A 1 526 ? 43.318 118.887 1.553 1.00 35.98 525 THR A C 1
ATOM 4004 O O . THR A 1 526 ? 42.860 117.748 1.671 1.00 35.03 525 THR A O 1
ATOM 4008 N N . LYS A 1 527 ? 44.208 119.398 2.399 1.00 34.12 526 LYS A N 1
ATOM 4009 C CA . LYS A 1 527 ? 44.736 118.613 3.511 1.00 33.88 526 LYS A CA 1
ATOM 4010 C C . LYS A 1 527 ? 43.809 118.488 4.724 1.00 33.24 526 LYS A C 1
ATOM 4011 O O . LYS A 1 527 ? 44.188 117.908 5.738 1.00 33.91 526 LYS A O 1
ATOM 4017 N N . SER A 1 528 ? 42.595 119.015 4.627 1.00 31.40 527 SER A N 1
ATOM 4018 C CA . SER A 1 528 ? 41.670 118.929 5.745 1.00 30.62 527 SER A CA 1
ATOM 4019 C C . SER A 1 528 ? 40.445 118.074 5.431 1.00 30.72 527 SER A C 1
ATOM 4020 O O . SER A 1 528 ? 39.577 117.888 6.286 1.00 31.08 527 SER A O 1
ATOM 4023 N N . ARG A 1 529 ? 40.379 117.550 4.209 1.00 29.83 528 ARG A N 1
ATOM 4024 C CA . ARG A 1 529 ? 39.258 116.705 3.802 1.00 31.44 528 ARG A CA 1
ATOM 4025 C C . ARG A 1 529 ? 39.243 115.389 4.595 1.00 31.85 528 ARG A C 1
ATOM 4026 O O . ARG A 1 529 ? 40.274 114.952 5.105 1.00 33.26 528 ARG A O 1
ATOM 4034 N N . PRO A 1 530 ? 38.067 114.746 4.707 1.00 31.68 529 PRO A N 1
ATOM 4035 C CA . PRO A 1 530 ? 37.918 113.480 5.438 1.00 33.01 529 PRO A CA 1
ATOM 4036 C C . PRO A 1 530 ? 38.936 112.448 4.977 1.00 34.34 529 PRO A C 1
ATOM 4037 O O . PRO A 1 530 ? 39.558 111.753 5.784 1.00 34.90 529 PRO A O 1
ATOM 4041 N N . LYS A 1 531 ? 39.089 112.367 3.662 1.00 34.87 530 LYS A N 1
ATOM 4042 C CA . LYS A 1 531 ? 40.020 111.455 3.009 1.00 34.95 530 LYS A CA 1
ATOM 4043 C C . LYS A 1 531 ? 41.412 111.566 3.625 1.00 33.51 530 LYS A C 1
ATOM 4044 O O . LYS A 1 531 ? 42.001 110.573 4.053 1.00 33.85 530 LYS A O 1
ATOM 4050 N N . VAL A 1 532 ? 41.938 112.784 3.659 1.00 32.11 531 VAL A N 1
ATOM 4051 C CA . VAL A 1 532 ? 43.260 113.020 4.215 1.00 31.50 531 VAL A CA 1
ATOM 4052 C C . VAL A 1 532 ? 43.275 112.797 5.726 1.00 30.87 531 VAL A C 1
ATOM 4053 O O . VAL A 1 532 ? 44.274 112.337 6.275 1.00 31.11 531 VAL A O 1
ATOM 4057 N N . CYS A 1 533 ? 42.171 113.123 6.393 1.00 29.30 532 CYS A N 1
ATOM 4058 C CA . CYS A 1 533 ? 42.085 112.927 7.836 1.00 31.65 532 CYS A CA 1
ATOM 4059 C C . CYS A 1 533 ? 42.302 111.444 8.154 1.00 31.63 532 CYS A C 1
ATOM 4060 O O . CYS A 1 533 ? 43.046 111.101 9.076 1.00 32.24 532 CYS A O 1
ATOM 4063 N N . ALA A 1 534 ? 41.669 110.568 7.374 1.00 30.85 533 ALA A N 1
ATOM 4064 C CA . ALA A 1 534 ? 41.806 109.128 7.582 1.00 30.04 533 ALA A CA 1
ATOM 4065 C C . ALA A 1 534 ? 43.214 108.661 7.256 1.00 30.33 533 ALA A C 1
ATOM 4066 O O . ALA A 1 534 ? 43.820 107.917 8.019 1.00 31.57 533 ALA A O 1
ATOM 4068 N N . GLU A 1 535 ? 43.729 109.106 6.118 1.00 30.29 534 GLU A N 1
ATOM 4069 C CA . GLU A 1 535 ? 45.064 108.726 5.672 1.00 31.70 534 GLU A CA 1
ATOM 4070 C C . GLU A 1 535 ? 46.195 109.073 6.637 1.00 30.55 534 GLU A C 1
ATOM 4071 O O . GLU A 1 535 ? 47.137 108.296 6.800 1.00 29.57 534 GLU A O 1
ATOM 4077 N N . LEU A 1 536 ? 46.109 110.241 7.264 1.00 29.10 535 LEU A N 1
ATOM 4078 C CA . LEU A 1 536 ? 47.137 110.667 8.209 1.00 28.21 535 LEU A CA 1
ATOM 4079 C C . LEU A 1 536 ? 46.828 110.152 9.606 1.00 27.24 535 LEU A C 1
ATOM 4080 O O . LEU A 1 536 ? 47.707 110.111 10.464 1.00 27.84 535 LEU A O 1
ATOM 4085 N N . GLY A 1 537 ? 45.573 109.768 9.828 1.00 25.34 536 GLY A N 1
ATOM 4086 C CA . GLY A 1 537 ? 45.172 109.269 11.130 1.00 27.11 536 GLY A CA 1
ATOM 4087 C C . GLY A 1 537 ? 44.582 110.341 12.033 1.00 28.62 536 GLY A C 1
ATOM 4088 O O . GLY A 1 537 ? 44.464 110.126 13.240 1.00 27.84 536 GLY A O 1
ATOM 4089 N N . LEU A 1 538 ? 44.216 111.491 11.460 1.00 27.21 537 LEU A N 1
ATOM 4090 C CA . LEU A 1 538 ? 43.625 112.584 12.237 1.00 27.57 537 LEU A CA 1
ATOM 4091 C C . LEU A 1 538 ? 42.369 112.055 12.927 1.00 28.37 537 LEU A C 1
ATOM 4092 O O . LEU A 1 538 ? 41.946 112.562 13.961 1.00 28.70 537 LEU A O 1
ATOM 4097 N N . VAL A 1 539 ? 41.761 111.046 12.316 1.00 28.34 538 VAL A N 1
ATOM 4098 C CA . VAL A 1 539 ? 40.614 110.350 12.888 1.00 27.57 538 VAL A CA 1
ATOM 4099 C C . VAL A 1 539 ? 41.015 108.912 12.582 1.00 27.90 538 VAL A C 1
ATOM 4100 O O . VAL A 1 539 ? 41.741 108.666 11.621 1.00 29.60 538 VAL A O 1
ATOM 4104 N N . ASP A 1 540 ? 40.589 107.958 13.395 1.00 27.97 539 ASP A N 1
ATOM 4105 C CA . ASP A 1 540 ? 40.968 106.584 13.118 1.00 29.07 539 ASP A CA 1
ATOM 4106 C C . ASP A 1 540 ? 40.070 105.995 12.043 1.00 30.18 539 ASP A C 1
ATOM 4107 O O . ASP A 1 540 ? 40.417 104.992 11.422 1.00 29.84 539 ASP A O 1
ATOM 4112 N N . GLU A 1 541 ? 38.934 106.650 11.806 1.00 30.44 540 GLU A N 1
ATOM 4113 C CA . GLU A 1 541 ? 37.979 106.209 10.794 1.00 32.95 540 GLU A CA 1
ATOM 4114 C C . GLU A 1 541 ? 36.916 107.239 10.430 1.00 32.67 540 GLU A C 1
ATOM 4115 O O . GLU A 1 541 ? 36.357 107.911 11.300 1.00 32.30 540 GLU A O 1
ATOM 4121 N N . ILE A 1 542 ? 36.644 107.357 9.134 1.00 31.92 541 ILE A N 1
ATOM 4122 C CA . ILE A 1 542 ? 35.574 108.229 8.670 1.00 30.52 541 ILE A CA 1
ATOM 4123 C C . ILE A 1 542 ? 34.407 107.246 8.644 1.00 28.68 541 ILE A C 1
ATOM 4124 O O . ILE A 1 542 ? 34.482 106.208 7.992 1.00 28.61 541 ILE A O 1
ATOM 4129 N N . VAL A 1 543 ? 33.347 107.558 9.378 1.00 28.73 542 VAL A N 1
ATOM 4130 C CA . VAL A 1 543 ? 32.195 106.670 9.478 1.00 28.40 542 VAL A CA 1
ATOM 4131 C C . VAL A 1 543 ? 30.938 107.213 8.798 1.00 30.48 542 VAL A C 1
ATOM 4132 O O . VAL A 1 543 ? 30.667 108.416 8.854 1.00 30.48 542 VAL A O 1
ATOM 4136 N N . ASP A 1 544 ? 30.175 106.324 8.161 1.00 30.01 543 ASP A N 1
ATOM 4137 C CA . ASP A 1 544 ? 28.942 106.734 7.491 1.00 32.67 543 ASP A CA 1
ATOM 4138 C C . ASP A 1 544 ? 27.975 107.270 8.537 1.00 33.09 543 ASP A C 1
ATOM 4139 O O . ASP A 1 544 ? 27.887 106.743 9.647 1.00 33.94 543 ASP A O 1
ATOM 4144 N N . MET A 1 545 ? 27.249 108.316 8.160 1.00 32.80 544 MET A N 1
ATOM 4145 C CA . MET A 1 545 ? 26.292 108.979 9.032 1.00 33.33 544 MET A CA 1
ATOM 4146 C C . MET A 1 545 ? 25.392 108.011 9.804 1.00 35.38 544 MET A C 1
ATOM 4147 O O . MET A 1 545 ? 25.078 108.240 10.980 1.00 34.56 544 MET A O 1
ATOM 4152 N N . ASN A 1 546 ? 24.986 106.921 9.160 1.00 34.71 545 ASN A N 1
ATOM 4153 C CA . ASN A 1 546 ? 24.117 105.957 9.822 1.00 34.86 545 ASN A CA 1
ATOM 4154 C C . ASN A 1 546 ? 24.876 104.795 10.457 1.00 34.02 545 ASN A C 1
ATOM 4155 O O . ASN A 1 546 ? 24.273 103.797 10.850 1.00 34.65 545 ASN A O 1
ATOM 4160 N N . LYS A 1 547 ? 26.197 104.925 10.557 1.00 32.51 546 LYS A N 1
ATOM 4161 C CA . LYS A 1 547 ? 27.020 103.884 11.170 1.00 32.28 546 LYS A CA 1
ATOM 4162 C C . LYS A 1 547 ? 27.645 104.395 12.467 1.00 31.91 546 LYS A C 1
ATOM 4163 O O . LYS A 1 547 ? 28.295 103.646 13.196 1.00 30.75 546 LYS A O 1
ATOM 4169 N N . ILE A 1 548 ? 27.435 105.676 12.748 1.00 30.74 547 ILE A N 1
ATOM 4170 C CA . ILE A 1 548 ? 27.983 106.302 13.939 1.00 29.45 547 ILE A CA 1
ATOM 4171 C C . ILE A 1 548 ? 27.509 105.652 15.235 1.00 30.08 547 ILE A C 1
ATOM 4172 O O . ILE A 1 548 ? 28.328 105.334 16.097 1.00 28.88 547 ILE A O 1
ATOM 4177 N N . ARG A 1 549 ? 26.204 105.442 15.390 1.00 30.29 548 ARG A N 1
ATOM 4178 C CA . ARG A 1 549 ? 25.740 104.841 16.634 1.00 32.55 548 ARG A CA 1
ATOM 4179 C C . ARG A 1 549 ? 26.357 103.471 16.868 1.00 32.44 548 ARG A C 1
ATOM 4180 O O . ARG A 1 549 ? 26.495 103.038 18.014 1.00 32.46 548 ARG A O 1
ATOM 4188 N N . GLY A 1 550 ? 26.719 102.785 15.787 1.00 31.13 549 GLY A N 1
ATOM 4189 C CA . GLY A 1 550 ? 27.332 101.477 15.935 1.00 30.41 549 GLY A CA 1
ATOM 4190 C C . GLY A 1 550 ? 28.638 101.597 16.708 1.00 30.18 549 GLY A C 1
ATOM 4191 O O . GLY A 1 550 ? 28.961 100.753 17.548 1.00 30.57 549 GLY A O 1
ATOM 4192 N N . TYR A 1 551 ? 29.394 102.653 16.418 1.00 29.37 550 TYR A N 1
ATOM 4193 C CA . TYR A 1 551 ? 30.662 102.890 17.096 1.00 29.16 550 TYR A CA 1
ATOM 4194 C C . TYR A 1 551 ? 30.446 103.342 18.539 1.00 29.17 550 TYR A C 1
ATOM 4195 O O . TYR A 1 551 ? 31.177 102.928 19.433 1.00 30.62 550 TYR A O 1
ATOM 4204 N N . VAL A 1 552 ? 29.448 104.191 18.767 1.00 29.58 551 VAL A N 1
ATOM 4205 C CA . VAL A 1 552 ? 29.149 104.646 20.120 1.00 30.12 551 VAL A CA 1
ATOM 4206 C C . VAL A 1 552 ? 28.803 103.417 20.959 1.00 30.79 551 VAL A C 1
ATOM 4207 O O . VAL A 1 552 ? 29.196 103.308 22.126 1.00 30.96 551 VAL A O 1
ATOM 4211 N N . GLU A 1 553 ? 28.072 102.487 20.352 1.00 28.70 552 GLU A N 1
ATOM 4212 C CA . GLU A 1 553 ? 27.668 101.263 21.034 1.00 30.23 552 GLU A CA 1
ATOM 4213 C C . GLU A 1 553 ? 28.874 100.390 21.375 1.00 29.10 552 GLU A C 1
ATOM 4214 O O . GLU A 1 553 ? 29.019 99.936 22.510 1.00 29.22 552 GLU A O 1
ATOM 4220 N N . ALA A 1 554 ? 29.728 100.157 20.381 1.00 27.28 553 ALA A N 1
ATOM 4221 C CA . ALA A 1 554 ? 30.918 99.340 20.562 1.00 25.75 553 ALA A CA 1
ATOM 4222 C C . ALA A 1 554 ? 31.808 99.930 21.653 1.00 25.61 553 ALA A C 1
ATOM 4223 O O . ALA A 1 554 ? 32.281 99.215 22.542 1.00 24.36 553 ALA A O 1
ATOM 4225 N N . PHE A 1 555 ? 32.039 101.237 21.579 1.00 25.14 554 PHE A N 1
ATOM 4226 C CA . PHE A 1 555 ? 32.871 101.914 22.565 1.00 24.30 554 PHE A CA 1
ATOM 4227 C C . PHE A 1 555 ? 32.333 101.751 23.989 1.00 25.72 554 PHE A C 1
ATOM 4228 O O . PHE A 1 555 ? 33.057 101.333 24.899 1.00 24.57 554 PHE A O 1
ATOM 4236 N N . THR A 1 556 ? 31.060 102.083 24.175 1.00 24.79 555 THR A N 1
ATOM 4237 C CA . THR A 1 556 ? 30.448 102.008 25.492 1.00 26.45 555 THR A CA 1
ATOM 4238 C C . THR A 1 556 ? 30.396 100.597 26.076 1.00 28.35 555 THR A C 1
ATOM 4239 O O . THR A 1 556 ? 30.739 100.397 27.248 1.00 29.59 555 THR A O 1
ATOM 4243 N N . GLU A 1 557 ? 29.982 99.618 25.274 1.00 27.28 556 GLU A N 1
ATOM 4244 C CA . GLU A 1 557 ? 29.906 98.245 25.771 1.00 27.90 556 GLU A CA 1
ATOM 4245 C C . GLU A 1 557 ? 31.294 97.741 26.114 1.00 26.20 556 GLU A C 1
ATOM 4246 O O . GLU A 1 557 ? 31.469 96.966 27.053 1.00 26.14 556 GLU A O 1
ATOM 4252 N N . ALA A 1 558 ? 32.277 98.182 25.339 1.00 25.04 557 ALA A N 1
ATOM 4253 C CA . ALA A 1 558 ? 33.663 97.802 25.573 1.00 27.07 557 ALA A CA 1
ATOM 4254 C C . ALA A 1 558 ? 34.124 98.449 26.880 1.00 26.09 557 ALA A C 1
ATOM 4255 O O . ALA A 1 558 ? 34.741 97.800 27.720 1.00 26.79 557 ALA A O 1
ATOM 4257 N N . ALA A 1 559 ? 33.806 99.731 27.040 1.00 25.75 558 ALA A N 1
ATOM 4258 C CA . ALA A 1 559 ? 34.183 100.481 28.239 1.00 26.22 558 ALA A CA 1
ATOM 4259 C C . ALA A 1 559 ? 33.656 99.819 29.509 1.00 25.63 558 ALA A C 1
ATOM 4260 O O . ALA A 1 559 ? 34.325 99.823 30.538 1.00 27.42 558 ALA A O 1
ATOM 4262 N N . TYR A 1 560 ? 32.454 99.255 29.430 1.00 25.94 559 TYR A N 1
ATOM 4263 C CA . TYR A 1 560 ? 31.833 98.588 30.575 1.00 25.68 559 TYR A CA 1
ATOM 4264 C C . TYR A 1 560 ? 32.007 97.070 30.597 1.00 26.34 559 TYR A C 1
ATOM 4265 O O . TYR A 1 560 ? 31.408 96.396 31.435 1.00 26.55 559 TYR A O 1
ATOM 4274 N N . GLN A 1 561 ? 32.814 96.531 29.689 1.00 24.51 560 GLN A N 1
ATOM 4275 C CA . GLN A 1 561 ? 33.008 95.083 29.627 1.00 24.68 560 GLN A CA 1
ATOM 4276 C C . GLN A 1 561 ? 33.773 94.485 30.815 1.00 24.19 560 GLN A C 1
ATOM 4277 O O . GLN A 1 561 ? 33.422 93.416 31.306 1.00 23.42 560 GLN A O 1
ATOM 4283 N N . ASN A 1 562 ? 34.804 95.175 31.284 1.00 24.66 561 ASN A N 1
ATOM 4284 C CA . ASN A 1 562 ? 35.593 94.687 32.417 1.00 25.34 561 ASN A CA 1
ATOM 4285 C C . ASN A 1 562 ? 36.318 95.873 33.059 1.00 26.10 561 ASN A C 1
ATOM 4286 O O . ASN A 1 562 ? 37.549 95.938 33.057 1.00 26.75 561 ASN A O 1
ATOM 4291 N N . PRO A 1 563 ? 35.558 96.829 33.623 1.00 26.83 562 PRO A N 1
ATOM 4292 C CA . PRO A 1 563 ? 36.151 98.013 34.256 1.00 27.17 562 PRO A CA 1
ATOM 4293 C C . PRO A 1 563 ? 37.090 97.710 35.413 1.00 27.53 562 PRO A C 1
ATOM 4294 O O . PRO A 1 563 ? 36.898 96.748 36.161 1.00 27.11 562 PRO A O 1
ATOM 4298 N N . GLU A 1 564 ? 38.102 98.556 35.549 1.00 28.30 563 GLU A N 1
ATOM 4299 C CA . GLU A 1 564 ? 39.096 98.445 36.606 1.00 30.21 563 GLU A CA 1
ATOM 4300 C C . GLU A 1 564 ? 38.566 99.095 37.875 1.00 27.83 563 GLU A C 1
ATOM 4301 O O . GLU A 1 564 ? 39.020 98.787 38.977 1.00 26.78 563 GLU A O 1
ATOM 4307 N N . SER A 1 565 ? 37.608 100.003 37.714 1.00 25.99 564 SER A N 1
ATOM 4308 C CA . SER A 1 565 ? 37.057 100.737 38.850 1.00 25.39 564 SER A CA 1
ATOM 4309 C C . SER A 1 565 ? 35.542 100.874 38.759 1.00 26.14 564 SER A C 1
ATOM 4310 O O . SER A 1 565 ? 34.969 100.934 37.664 1.00 24.10 564 SER A O 1
ATOM 4313 N N . ILE A 1 566 ? 34.900 100.948 39.920 1.00 25.57 565 ILE A N 1
ATOM 4314 C CA . ILE A 1 566 ? 33.450 101.050 39.985 1.00 26.21 565 ILE A CA 1
ATOM 4315 C C . ILE A 1 566 ? 32.935 102.089 40.970 1.00 26.75 565 ILE A C 1
ATOM 4316 O O . ILE A 1 566 ? 33.504 102.268 42.047 1.00 25.28 565 ILE A O 1
ATOM 4321 N N . CYS A 1 567 ? 31.859 102.775 40.589 1.00 27.10 566 CYS A N 1
ATOM 4322 C CA . CYS A 1 567 ? 31.191 103.704 41.495 1.00 26.38 566 CYS A CA 1
ATOM 4323 C C . CYS A 1 567 ? 29.729 103.284 41.479 1.00 26.80 566 CYS A C 1
ATOM 4324 O O . CYS A 1 567 ? 29.047 103.437 40.463 1.00 25.47 566 CYS A O 1
ATOM 4327 N N . PRO A 1 568 ? 29.235 102.719 42.593 1.00 25.75 567 PRO A N 1
ATOM 4328 C CA . PRO A 1 568 ? 27.837 102.282 42.682 1.00 26.91 567 PRO A CA 1
ATOM 4329 C C . PRO A 1 568 ? 26.909 103.425 42.271 1.00 26.67 567 PRO A C 1
ATOM 4330 O O . PRO A 1 568 ? 27.139 104.570 42.648 1.00 29.91 567 PRO A O 1
ATOM 4334 N N . PHE A 1 569 ? 25.870 103.118 41.498 1.00 27.46 568 PHE A N 1
ATOM 4335 C CA . PHE A 1 569 ? 24.933 104.145 41.038 1.00 25.40 568 PHE A CA 1
ATOM 4336 C C . PHE A 1 569 ? 24.408 105.034 42.162 1.00 24.59 568 PHE A C 1
ATOM 4337 O O . PHE A 1 569 ? 24.356 106.256 42.019 1.00 23.03 568 PHE A O 1
ATOM 4345 N N . HIS A 1 570 ? 24.017 104.426 43.275 1.00 24.40 569 HIS A N 1
ATOM 4346 C CA . HIS A 1 570 ? 23.496 105.191 44.401 1.00 24.74 569 HIS A CA 1
ATOM 4347 C C . HIS A 1 570 ? 24.573 106.046 45.075 1.00 26.07 569 HIS A C 1
ATOM 4348 O O . HIS A 1 570 ? 24.281 106.816 45.999 1.00 25.36 569 HIS A O 1
ATOM 4355 N N . GLN A 1 571 ? 25.813 105.924 44.610 1.00 25.09 570 GLN A N 1
ATOM 4356 C CA . GLN A 1 571 ? 26.906 106.713 45.173 1.00 25.01 570 GLN A CA 1
ATOM 4357 C C . GLN A 1 571 ? 27.470 107.709 44.163 1.00 24.68 570 GLN A C 1
ATOM 4358 O O . GLN A 1 571 ? 28.498 108.335 44.406 1.00 25.40 570 GLN A O 1
ATOM 4364 N N . MET A 1 572 ? 26.787 107.861 43.032 1.00 24.73 571 MET A N 1
ATOM 4365 C CA . MET A 1 572 ? 27.223 108.802 42.003 1.00 24.68 571 MET A CA 1
ATOM 4366 C C . MET A 1 572 ? 26.785 110.219 42.346 1.00 26.62 571 MET A C 1
ATOM 4367 O O . MET A 1 572 ? 25.671 110.438 42.833 1.00 27.16 571 MET A O 1
ATOM 4372 N N . ILE A 1 573 ? 27.655 111.186 42.080 1.00 25.53 572 ILE A N 1
ATOM 4373 C CA . ILE A 1 573 ? 27.339 112.575 42.375 1.00 26.39 572 ILE A CA 1
ATOM 4374 C C . ILE A 1 573 ? 26.800 113.361 41.183 1.00 25.60 572 ILE A C 1
ATOM 4375 O O . ILE A 1 573 ? 25.949 114.233 41.351 1.00 27.74 572 ILE A O 1
ATOM 4380 N N . LEU A 1 574 ? 27.278 113.060 39.981 1.00 26.34 573 LEU A N 1
ATOM 4381 C CA . LEU A 1 574 ? 26.813 113.788 38.799 1.00 27.67 573 LEU A CA 1
ATOM 4382 C C . LEU A 1 574 ? 25.287 113.842 38.669 1.00 28.58 573 LEU A C 1
ATOM 4383 O O . LEU A 1 574 ? 24.717 114.910 38.447 1.00 29.68 573 LEU A O 1
ATOM 4388 N N . PRO A 1 575 ? 24.599 112.697 38.815 1.00 29.81 574 PRO A N 1
ATOM 4389 C CA . PRO A 1 575 ? 23.135 112.733 38.688 1.00 30.99 574 PRO A CA 1
ATOM 4390 C C . PRO A 1 575 ? 22.499 113.699 39.684 1.00 32.29 574 PRO A C 1
ATOM 4391 O O . PRO A 1 575 ? 21.534 114.403 39.373 1.00 31.87 574 PRO A O 1
ATOM 4395 N N . ARG A 1 576 ? 23.053 113.733 40.889 1.00 30.67 575 ARG A N 1
ATOM 4396 C CA . ARG A 1 576 ? 22.525 114.602 41.919 1.00 30.97 575 ARG A CA 1
ATOM 4397 C C . ARG A 1 576 ? 22.895 116.066 41.694 1.00 30.04 575 ARG A C 1
ATOM 4398 O O . ARG A 1 576 ? 22.089 116.957 41.959 1.00 30.42 575 ARG A O 1
ATOM 4406 N N . ALA A 1 577 ? 24.101 116.314 41.189 1.00 29.08 576 ALA A N 1
ATOM 4407 C CA . ALA A 1 577 ? 24.530 117.677 40.911 1.00 29.31 576 ALA A CA 1
ATOM 4408 C C . ALA A 1 577 ? 23.620 118.261 39.830 1.00 29.32 576 ALA A C 1
ATOM 4409 O O . ALA A 1 577 ? 23.282 119.438 39.869 1.00 30.15 576 ALA A O 1
ATOM 4411 N N . ILE A 1 578 ? 23.231 117.432 38.865 1.00 29.74 577 ILE A N 1
ATOM 4412 C CA . ILE A 1 578 ? 22.348 117.874 37.786 1.00 29.98 577 ILE A CA 1
ATOM 4413 C C . ILE A 1 578 ? 21.009 118.340 38.361 1.00 30.98 577 ILE A C 1
ATOM 4414 O O . ILE A 1 578 ? 20.529 119.429 38.048 1.00 29.90 577 ILE A O 1
ATOM 4419 N N . ARG A 1 579 ? 20.418 117.503 39.207 1.00 30.97 578 ARG A N 1
ATOM 4420 C CA . ARG A 1 579 ? 19.144 117.809 39.839 1.00 32.51 578 ARG A CA 1
ATOM 4421 C C . ARG A 1 579 ? 19.247 119.090 40.662 1.00 34.22 578 ARG A C 1
ATOM 4422 O O . ARG A 1 579 ? 18.401 119.986 40.569 1.00 34.51 578 ARG A O 1
ATOM 4430 N N . GLU A 1 580 ? 20.306 119.157 41.459 1.00 33.95 579 GLU A N 1
ATOM 4431 C CA . GLU A 1 580 ? 20.589 120.281 42.344 1.00 32.93 579 GLU A CA 1
ATOM 4432 C C . GLU A 1 580 ? 20.681 121.630 41.624 1.00 33.65 579 GLU A C 1
ATOM 4433 O O . GLU A 1 580 ? 20.142 122.630 42.100 1.00 31.49 579 GLU A O 1
ATOM 4439 N N . PHE A 1 581 ? 21.374 121.667 40.486 1.00 31.26 580 PHE A N 1
ATOM 4440 C CA . PHE A 1 581 ? 21.502 122.915 39.740 1.00 29.58 580 PHE A CA 1
ATOM 4441 C C . PHE A 1 581 ? 20.148 123.333 39.174 1.00 30.48 580 PHE A C 1
ATOM 4442 O O . PHE A 1 581 ? 19.887 124.519 38.989 1.00 31.36 580 PHE A O 1
ATOM 4450 N N . GLU A 1 582 ? 19.294 122.354 38.894 1.00 29.35 581 GLU A N 1
ATOM 4451 C CA . GLU A 1 582 ? 17.975 122.633 38.346 1.00 30.41 581 GLU A CA 1
ATOM 4452 C C . GLU A 1 582 ? 17.027 123.264 39.362 1.00 31.67 581 GLU A C 1
ATOM 4453 O O . GLU A 1 582 ? 16.320 124.217 39.043 1.00 32.19 581 GLU A O 1
ATOM 4459 N N . THR A 1 583 ? 17.022 122.739 40.583 1.00 30.95 582 THR A N 1
ATOM 4460 C CA . THR A 1 583 ? 16.117 123.227 41.616 1.00 32.06 582 THR A CA 1
ATOM 4461 C C . THR A 1 583 ? 16.594 124.373 42.500 1.00 33.58 582 THR A C 1
ATOM 4462 O O . THR A 1 583 ? 15.793 125.209 42.916 1.00 34.08 582 THR A O 1
ATOM 4466 N N . PHE A 1 584 ? 17.884 124.425 42.804 1.00 34.45 583 PHE A N 1
ATOM 4467 C CA . PHE A 1 584 ? 18.367 125.479 43.686 1.00 35.60 583 PHE A CA 1
ATOM 4468 C C . PHE A 1 584 ? 18.336 126.892 43.120 1.00 37.90 583 PHE A C 1
ATOM 4469 O O . PHE A 1 584 ? 18.807 127.149 42.013 1.00 38.83 583 PHE A O 1
ATOM 4477 N N . VAL A 1 585 ? 17.782 127.807 43.907 1.00 41.34 584 VAL A N 1
ATOM 4478 C CA . VAL A 1 585 ? 17.704 129.215 43.539 1.00 44.64 584 VAL A CA 1
ATOM 4479 C C . VAL A 1 585 ? 18.389 130.015 44.643 1.00 46.68 584 VAL A C 1
ATOM 4480 O O . VAL A 1 585 ? 17.985 129.947 45.805 1.00 44.57 584 VAL A O 1
ATOM 4484 N N . LYS A 1 586 ? 19.438 130.751 44.283 1.00 50.74 585 LYS A N 1
ATOM 4485 C CA . LYS A 1 586 ? 20.166 131.555 45.260 1.00 55.86 585 LYS A CA 1
ATOM 4486 C C . LYS A 1 586 ? 19.295 132.703 45.727 1.00 59.40 585 LYS A C 1
ATOM 4487 O O . LYS A 1 586 ? 19.195 133.725 45.048 1.00 60.98 585 LYS A O 1
ATOM 4493 N N . LYS A 1 587 ? 18.663 132.538 46.883 1.00 62.78 586 LYS A N 1
ATOM 4494 C CA . LYS A 1 587 ? 17.803 133.581 47.425 1.00 66.04 586 LYS A CA 1
ATOM 4495 C C . LYS A 1 587 ? 18.345 134.095 48.754 1.00 66.44 586 LYS A C 1
ATOM 4496 O O . LYS A 1 587 ? 19.411 134.712 48.801 1.00 66.40 586 LYS A O 1
ATOM 4503 N N . GLY B 1 2 ? 84.348 107.701 53.022 1.00 48.44 1 GLY B N 1
ATOM 4504 C CA . GLY B 1 2 ? 83.012 108.106 53.422 1.00 44.66 1 GLY B CA 1
ATOM 4505 C C . GLY B 1 2 ? 82.311 107.027 54.221 1.00 43.62 1 GLY B C 1
ATOM 4506 O O . GLY B 1 2 ? 82.870 105.954 54.463 1.00 44.68 1 GLY B O 1
ATOM 4507 N N . PHE B 1 3 ? 81.082 107.308 54.637 1.00 40.82 2 PHE B N 1
ATOM 4508 C CA . PHE B 1 3 ? 80.308 106.347 55.411 1.00 39.07 2 PHE B CA 1
ATOM 4509 C C . PHE B 1 3 ? 79.219 105.747 54.538 1.00 37.43 2 PHE B C 1
ATOM 4510 O O . PHE B 1 3 ? 78.216 106.397 54.231 1.00 36.36 2 PHE B O 1
ATOM 4518 N N . TYR B 1 4 ? 79.436 104.500 54.134 1.00 35.46 3 TYR B N 1
ATOM 4519 C CA . TYR B 1 4 ? 78.498 103.798 53.274 1.00 33.78 3 TYR B CA 1
ATOM 4520 C C . TYR B 1 4 ? 78.137 102.424 53.809 1.00 33.12 3 TYR B C 1
ATOM 4521 O O . TYR B 1 4 ? 78.854 101.856 54.635 1.00 31.84 3 TYR B O 1
ATOM 4530 N N . SER B 1 5 ? 77.025 101.891 53.315 1.00 30.92 4 SER B N 1
ATOM 4531 C CA . SER B 1 5 ? 76.549 100.580 53.725 1.00 30.28 4 SER B CA 1
ATOM 4532 C C . SER B 1 5 ? 77.375 99.461 53.097 1.00 30.51 4 SER B C 1
ATOM 4533 O O . SER B 1 5 ? 77.891 99.595 51.987 1.00 30.25 4 SER B O 1
ATOM 4536 N N . MET B 1 6 ? 77.493 98.363 53.833 1.00 30.11 5 MET B N 1
ATOM 4537 C CA . MET B 1 6 ? 78.190 97.165 53.389 1.00 30.40 5 MET B CA 1
ATOM 4538 C C . MET B 1 6 ? 79.447 97.336 52.529 1.00 31.12 5 MET B C 1
ATOM 4539 O O . MET B 1 6 ? 79.480 96.923 51.365 1.00 28.65 5 MET B O 1
ATOM 4544 N N . PRO B 1 7 ? 80.505 97.929 53.100 1.00 30.56 6 PRO B N 1
ATOM 4545 C CA . PRO B 1 7 ? 81.760 98.135 52.373 1.00 31.58 6 PRO B CA 1
ATOM 4546 C C . PRO B 1 7 ? 82.289 96.851 51.720 1.00 31.04 6 PRO B C 1
ATOM 4547 O O . PRO B 1 7 ? 82.810 96.883 50.608 1.00 29.72 6 PRO B O 1
ATOM 4551 N N . ARG B 1 8 ? 82.142 95.715 52.397 1.00 31.89 7 ARG B N 1
ATOM 4552 C CA . ARG B 1 8 ? 82.645 94.463 51.835 1.00 32.48 7 ARG B CA 1
ATOM 4553 C C . ARG B 1 8 ? 81.975 94.051 50.525 1.00 32.19 7 ARG B C 1
ATOM 4554 O O . ARG B 1 8 ? 82.562 93.322 49.728 1.00 31.40 7 ARG B O 1
ATOM 4562 N N . TYR B 1 9 ? 80.750 94.512 50.298 1.00 29.91 8 TYR B N 1
ATOM 4563 C CA . TYR B 1 9 ? 80.052 94.181 49.064 1.00 29.61 8 TYR B CA 1
ATOM 4564 C C . TYR B 1 9 ? 80.240 95.235 47.972 1.00 29.54 8 TYR B C 1
ATOM 4565 O O . TYR B 1 9 ? 80.377 94.902 46.798 1.00 31.32 8 TYR B O 1
ATOM 4574 N N . PHE B 1 10 ? 80.260 96.504 48.364 1.00 28.52 9 PHE B N 1
ATOM 4575 C CA . PHE B 1 10 ? 80.336 97.591 47.393 1.00 28.12 9 PHE B CA 1
ATOM 4576 C C . PHE B 1 10 ? 81.645 98.330 47.184 1.00 28.85 9 PHE B C 1
ATOM 4577 O O . PHE B 1 10 ? 81.788 99.041 46.192 1.00 28.89 9 PHE B O 1
ATOM 4585 N N . GLN B 1 11 ? 82.597 98.189 48.099 1.00 28.95 10 GLN B N 1
ATOM 4586 C CA . GLN B 1 11 ? 83.867 98.879 47.932 1.00 30.26 10 GLN B CA 1
ATOM 4587 C C . GLN B 1 11 ? 84.960 97.901 47.531 1.00 31.11 10 GLN B C 1
ATOM 4588 O O . GLN B 1 11 ? 84.971 96.749 47.966 1.00 30.58 10 GLN B O 1
ATOM 4594 N N . ASN B 1 12 ? 85.868 98.369 46.682 1.00 32.99 11 ASN B N 1
ATOM 4595 C CA . ASN B 1 12 ? 86.975 97.551 46.207 1.00 33.86 11 ASN B CA 1
ATOM 4596 C C . ASN B 1 12 ? 86.478 96.313 45.483 1.00 33.30 11 ASN B C 1
ATOM 4597 O O . ASN B 1 12 ? 86.914 95.198 45.761 1.00 34.06 11 ASN B O 1
ATOM 4602 N N . MET B 1 13 ? 85.544 96.509 44.564 1.00 32.07 12 MET B N 1
ATOM 4603 C CA . MET B 1 13 ? 85.023 95.399 43.780 1.00 32.62 12 MET B CA 1
ATOM 4604 C C . MET B 1 13 ? 86.134 95.006 42.805 1.00 31.75 12 MET B C 1
ATOM 4605 O O . MET B 1 13 ? 87.066 95.773 42.581 1.00 30.65 12 MET B O 1
ATOM 4610 N N . PRO B 1 14 ? 86.055 93.805 42.219 1.00 30.96 13 PRO B N 1
ATOM 4611 C CA . PRO B 1 14 ? 87.100 93.398 41.275 1.00 31.05 13 PRO B CA 1
ATOM 4612 C C . PRO B 1 14 ? 87.234 94.418 40.148 1.00 32.16 13 PRO B C 1
ATOM 4613 O O . PRO B 1 14 ? 86.262 95.079 39.790 1.00 29.42 13 PRO B O 1
ATOM 4617 N N . GLN B 1 15 ? 88.437 94.555 39.599 1.00 33.30 14 GLN B N 1
ATOM 4618 C CA . GLN B 1 15 ? 88.654 95.491 38.499 1.00 33.64 14 GLN B CA 1
ATOM 4619 C C . GLN B 1 15 ? 88.810 94.738 37.186 1.00 32.47 14 GLN B C 1
ATOM 4620 O O . GLN B 1 15 ? 89.201 93.573 37.170 1.00 31.87 14 GLN B O 1
ATOM 4626 N N . VAL B 1 16 ? 88.496 95.403 36.082 1.00 32.13 15 VAL B N 1
ATOM 4627 C CA . VAL B 1 16 ? 88.596 94.767 34.780 1.00 32.55 15 VAL B CA 1
ATOM 4628 C C . VAL B 1 16 ? 89.263 95.687 33.777 1.00 33.15 15 VAL B C 1
ATOM 4629 O O . VAL B 1 16 ? 89.572 96.834 34.093 1.00 33.94 15 VAL B O 1
ATOM 4633 N N . GLY B 1 17 ? 89.482 95.178 32.568 1.00 33.39 16 GLY B N 1
ATOM 4634 C CA . GLY B 1 17 ? 90.117 95.978 31.536 1.00 35.63 16 GLY B CA 1
ATOM 4635 C C . GLY B 1 17 ? 91.633 95.914 31.588 1.00 36.84 16 GLY B C 1
ATOM 4636 O O . GLY B 1 17 ? 92.213 95.459 32.572 1.00 36.90 16 GLY B O 1
ATOM 4637 N N . LYS B 1 18 ? 92.278 96.375 30.524 1.00 37.73 17 LYS B N 1
ATOM 4638 C CA . LYS B 1 18 ? 93.730 96.366 30.449 1.00 39.98 17 LYS B CA 1
ATOM 4639 C C . LYS B 1 18 ? 94.238 97.685 29.885 1.00 39.83 17 LYS B C 1
ATOM 4640 O O . LYS B 1 18 ? 93.528 98.375 29.154 1.00 38.76 17 LYS B O 1
ATOM 4646 N N . PRO B 1 19 ? 95.479 98.060 30.228 1.00 40.45 18 PRO B N 1
ATOM 4647 C CA . PRO B 1 19 ? 96.032 99.317 29.718 1.00 40.75 18 PRO B CA 1
ATOM 4648 C C . PRO B 1 19 ? 96.271 99.206 28.219 1.00 40.55 18 PRO B C 1
ATOM 4649 O O . PRO B 1 19 ? 96.446 98.107 27.694 1.00 38.61 18 PRO B O 1
ATOM 4653 N N . LEU B 1 20 ? 96.260 100.339 27.529 1.00 42.24 19 LEU B N 1
ATOM 4654 C CA . LEU B 1 20 ? 96.486 100.340 26.091 1.00 44.18 19 LEU B CA 1
ATOM 4655 C C . LEU B 1 20 ? 97.978 100.287 25.788 1.00 47.28 19 LEU B C 1
ATOM 4656 O O . LEU B 1 20 ? 98.711 101.229 26.094 1.00 47.04 19 LEU B O 1
ATOM 4661 N N . LYS B 1 21 ? 98.421 99.185 25.190 1.00 50.64 20 LYS B N 1
ATOM 4662 C CA . LYS B 1 21 ? 99.826 99.019 24.837 1.00 54.50 20 LYS B CA 1
ATOM 4663 C C . LYS B 1 21 ? 100.187 100.000 23.731 1.00 55.73 20 LYS B C 1
ATOM 4664 O O . LYS B 1 21 ? 100.824 101.026 23.975 1.00 56.62 20 LYS B O 1
ATOM 4670 N N . LYS B 1 22 ? 99.772 99.674 22.511 1.00 56.09 21 LYS B N 1
ATOM 4671 C CA . LYS B 1 22 ? 100.047 100.517 21.357 1.00 56.19 21 LYS B CA 1
ATOM 4672 C C . LYS B 1 22 ? 98.755 101.051 20.746 1.00 54.77 21 LYS B C 1
ATOM 4673 O O . LYS B 1 22 ? 97.813 100.297 20.501 1.00 53.48 21 LYS B O 1
ATOM 4679 N N . ALA B 1 23 ? 98.723 102.355 20.496 1.00 53.28 22 ALA B N 1
ATOM 4680 C CA . ALA B 1 23 ? 97.552 102.993 19.910 1.00 52.20 22 ALA B CA 1
ATOM 4681 C C . ALA B 1 23 ? 97.360 102.579 18.454 1.00 50.92 22 ALA B C 1
ATOM 4682 O O . ALA B 1 23 ? 98.328 102.400 17.716 1.00 51.43 22 ALA B O 1
ATOM 4684 N N . ASP B 1 24 ? 96.105 102.419 18.048 1.00 49.06 23 ASP B N 1
ATOM 4685 C CA . ASP B 1 24 ? 95.784 102.046 16.674 1.00 47.71 23 ASP B CA 1
ATOM 4686 C C . ASP B 1 24 ? 95.452 103.339 15.938 1.00 46.58 23 ASP B C 1
ATOM 4687 O O . ASP B 1 24 ? 94.307 103.791 15.926 1.00 47.14 23 ASP B O 1
ATOM 4692 N N . ALA B 1 25 ? 96.473 103.934 15.334 1.00 44.88 24 ALA B N 1
ATOM 4693 C CA . ALA B 1 25 ? 96.328 105.194 14.618 1.00 42.97 24 ALA B CA 1
ATOM 4694 C C . ALA B 1 25 ? 95.251 105.204 13.537 1.00 41.96 24 ALA B C 1
ATOM 4695 O O . ALA B 1 25 ? 94.470 106.151 13.443 1.00 42.30 24 ALA B O 1
ATOM 4697 N N . ALA B 1 26 ? 95.207 104.162 12.717 1.00 40.50 25 ALA B N 1
ATOM 4698 C CA . ALA B 1 26 ? 94.219 104.105 11.644 1.00 40.61 25 ALA B CA 1
ATOM 4699 C C . ALA B 1 26 ? 92.792 104.066 12.184 1.00 40.88 25 ALA B C 1
ATOM 4700 O O . ALA B 1 26 ? 91.916 104.783 11.702 1.00 41.49 25 ALA B O 1
ATOM 4702 N N . ASN B 1 27 ? 92.561 103.224 13.184 1.00 40.53 26 ASN B N 1
ATOM 4703 C CA . ASN B 1 27 ? 91.233 103.098 13.769 1.00 40.27 26 ASN B CA 1
ATOM 4704 C C . ASN B 1 27 ? 90.826 104.417 14.412 1.00 39.44 26 ASN B C 1
ATOM 4705 O O . ASN B 1 27 ? 89.696 104.879 14.254 1.00 38.31 26 ASN B O 1
ATOM 4710 N N . GLU B 1 28 ? 91.758 105.027 15.133 1.00 39.02 27 GLU B N 1
ATOM 4711 C CA . GLU B 1 28 ? 91.470 106.284 15.795 1.00 39.66 27 GLU B CA 1
ATOM 4712 C C . GLU B 1 28 ? 91.130 107.409 14.833 1.00 39.63 27 GLU B C 1
ATOM 4713 O O . GLU B 1 28 ? 90.189 108.168 15.075 1.00 37.21 27 GLU B O 1
ATOM 4719 N N . GLU B 1 29 ? 91.884 107.533 13.746 1.00 39.97 28 GLU B N 1
ATOM 4720 C CA . GLU B 1 29 ? 91.595 108.611 12.814 1.00 41.87 28 GLU B CA 1
ATOM 4721 C C . GLU B 1 29 ? 90.256 108.408 12.122 1.00 40.54 28 GLU B C 1
ATOM 4722 O O . GLU B 1 29 ? 89.522 109.367 11.906 1.00 40.87 28 GLU B O 1
ATOM 4728 N N . GLN B 1 30 ? 89.926 107.165 11.789 1.00 39.74 29 GLN B N 1
ATOM 4729 C CA . GLN B 1 30 ? 88.654 106.892 11.126 1.00 40.94 29 GLN B CA 1
ATOM 4730 C C . GLN B 1 30 ? 87.466 107.163 12.050 1.00 39.41 29 GLN B C 1
ATOM 4731 O O . GLN B 1 30 ? 86.427 107.656 11.605 1.00 39.17 29 GLN B O 1
ATOM 4737 N N . LEU B 1 31 ? 87.611 106.836 13.331 1.00 37.65 30 LEU B N 1
ATOM 4738 C CA . LEU B 1 31 ? 86.537 107.092 14.283 1.00 36.21 30 LEU B CA 1
ATOM 4739 C C . LEU B 1 31 ? 86.378 108.602 14.410 1.00 36.60 30 LEU B C 1
ATOM 4740 O O . LEU B 1 31 ? 85.273 109.129 14.297 1.00 36.30 30 LEU B O 1
ATOM 4745 N N . LYS B 1 32 ? 87.490 109.298 14.626 1.00 36.96 31 LYS B N 1
ATOM 4746 C CA . LYS B 1 32 ? 87.450 110.748 14.759 1.00 38.01 31 LYS B CA 1
ATOM 4747 C C . LYS B 1 32 ? 86.924 111.437 13.508 1.00 36.87 31 LYS B C 1
ATOM 4748 O O . LYS B 1 32 ? 86.291 112.483 13.597 1.00 37.23 31 LYS B O 1
ATOM 4754 N N . LYS B 1 33 ? 87.175 110.851 12.344 1.00 38.38 32 LYS B N 1
ATOM 4755 C CA . LYS B 1 33 ? 86.692 111.436 11.098 1.00 39.05 32 LYS B CA 1
ATOM 4756 C C . LYS B 1 33 ? 85.162 111.410 11.110 1.00 37.58 32 LYS B C 1
ATOM 4757 O O . LYS B 1 33 ? 84.506 112.370 10.705 1.00 36.94 32 LYS B O 1
ATOM 4763 N N . ILE B 1 34 ? 84.604 110.302 11.586 1.00 36.33 33 ILE B N 1
ATOM 4764 C CA . ILE B 1 34 ? 83.158 110.142 11.668 1.00 34.41 33 ILE B CA 1
ATOM 4765 C C . ILE B 1 34 ? 82.576 111.110 12.695 1.00 34.25 33 ILE B C 1
ATOM 4766 O O . ILE B 1 34 ? 81.557 111.755 12.447 1.00 32.50 33 ILE B O 1
ATOM 4771 N N . GLU B 1 35 ? 83.234 111.224 13.844 1.00 33.45 34 GLU B N 1
ATOM 4772 C CA . GLU B 1 35 ? 82.769 112.134 14.881 1.00 35.13 34 GLU B CA 1
ATOM 4773 C C . GLU B 1 35 ? 82.809 113.570 14.373 1.00 35.70 34 GLU B C 1
ATOM 4774 O O . GLU B 1 35 ? 81.917 114.365 14.664 1.00 35.62 34 GLU B O 1
ATOM 4780 N N . GLU B 1 36 ? 83.837 113.900 13.599 1.00 36.42 35 GLU B N 1
ATOM 4781 C CA . GLU B 1 36 ? 83.962 115.254 13.075 1.00 38.00 35 GLU B CA 1
ATOM 4782 C C . GLU B 1 36 ? 82.827 115.578 12.107 1.00 37.30 35 GLU B C 1
ATOM 4783 O O . GLU B 1 36 ? 82.292 116.687 12.120 1.00 36.53 35 GLU B O 1
ATOM 4789 N N . GLU B 1 37 ? 82.454 114.615 11.270 1.00 35.06 36 GLU B N 1
ATOM 4790 C CA . GLU B 1 37 ? 81.361 114.846 10.336 1.00 35.41 36 GLU B CA 1
ATOM 4791 C C . GLU B 1 37 ? 80.066 115.075 11.119 1.00 34.79 36 GLU B C 1
ATOM 4792 O O . GLU B 1 37 ? 79.243 115.910 10.743 1.00 33.76 36 GLU B O 1
ATOM 4798 N N . ILE B 1 38 ? 79.886 114.330 12.207 1.00 33.90 37 ILE B N 1
ATOM 4799 C CA . ILE B 1 38 ? 78.693 114.486 13.030 1.00 34.28 37 ILE B CA 1
ATOM 4800 C C . ILE B 1 38 ? 78.671 115.895 13.614 1.00 33.31 37 ILE B C 1
ATOM 4801 O O . ILE B 1 38 ? 77.659 116.589 13.539 1.00 32.02 37 ILE B O 1
ATOM 4806 N N . HIS B 1 39 ? 79.796 116.317 14.186 1.00 34.06 38 HIS B N 1
ATOM 4807 C CA . HIS B 1 39 ? 79.896 117.654 14.768 1.00 35.86 38 HIS B CA 1
ATOM 4808 C C . HIS B 1 39 ? 79.639 118.742 13.731 1.00 35.23 38 HIS B C 1
ATOM 4809 O O . HIS B 1 39 ? 79.050 119.777 14.039 1.00 34.99 38 HIS B O 1
ATOM 4816 N N . GLN B 1 40 ? 80.073 118.502 12.499 1.00 35.34 39 GLN B N 1
ATOM 4817 C CA . GLN B 1 40 ? 79.879 119.478 11.438 1.00 35.96 39 GLN B CA 1
ATOM 4818 C C . GLN B 1 40 ? 78.402 119.529 11.049 1.00 36.10 39 GLN B C 1
ATOM 4819 O O . GLN B 1 40 ? 77.861 120.596 10.758 1.00 35.96 39 GLN B O 1
ATOM 4825 N N . LEU B 1 41 ? 77.748 118.372 11.045 1.00 35.35 40 LEU B N 1
ATOM 4826 C CA . LEU B 1 41 ? 76.328 118.318 10.712 1.00 35.28 40 LEU B CA 1
ATOM 4827 C C . LEU B 1 41 ? 75.538 119.051 11.799 1.00 35.81 40 LEU B C 1
ATOM 4828 O O . LEU B 1 41 ? 74.570 119.762 11.517 1.00 35.77 40 LEU B O 1
ATOM 4833 N N . ILE B 1 42 ? 75.970 118.876 13.043 1.00 34.48 41 ILE B N 1
ATOM 4834 C CA . ILE B 1 42 ? 75.321 119.519 14.178 1.00 34.58 41 ILE B CA 1
ATOM 4835 C C . ILE B 1 42 ? 75.489 121.030 14.089 1.00 34.83 41 ILE B C 1
ATOM 4836 O O . ILE B 1 42 ? 74.527 121.785 14.251 1.00 35.16 41 ILE B O 1
ATOM 4841 N N . LYS B 1 43 ? 76.716 121.468 13.830 1.00 36.14 42 LYS B N 1
ATOM 4842 C CA . LYS B 1 43 ? 76.995 122.892 13.713 1.00 37.79 42 LYS B CA 1
ATOM 4843 C C . LYS B 1 43 ? 76.105 123.513 12.639 1.00 37.04 42 LYS B C 1
ATOM 4844 O O . LYS B 1 43 ? 75.544 124.590 12.828 1.00 37.62 42 LYS B O 1
ATOM 4850 N N . GLU B 1 44 ? 75.972 122.822 11.513 1.00 36.25 43 GLU B N 1
ATOM 4851 C CA . GLU B 1 44 ? 75.156 123.313 10.407 1.00 37.25 43 GLU B CA 1
ATOM 4852 C C . GLU B 1 44 ? 73.668 123.423 10.726 1.00 35.92 43 GLU B C 1
ATOM 4853 O O . GLU B 1 44 ? 73.036 124.430 10.413 1.00 36.66 43 GLU B O 1
ATOM 4859 N N . ALA B 1 45 ? 73.104 122.389 11.342 1.00 34.00 44 ALA B N 1
ATOM 4860 C CA . ALA B 1 45 ? 71.688 122.405 11.684 1.00 33.43 44 ALA B CA 1
ATOM 4861 C C . ALA B 1 45 ? 71.381 123.473 12.729 1.00 33.17 44 ALA B C 1
ATOM 4862 O O . ALA B 1 45 ? 70.365 124.156 12.648 1.00 32.91 44 ALA B O 1
ATOM 4864 N N . GLN B 1 46 ? 72.270 123.622 13.705 1.00 34.28 45 GLN B N 1
ATOM 4865 C CA . GLN B 1 46 ? 72.064 124.603 14.762 1.00 35.37 45 GLN B CA 1
ATOM 4866 C C . GLN B 1 46 ? 72.197 126.045 14.282 1.00 35.95 45 GLN B C 1
ATOM 4867 O O . GLN B 1 46 ? 71.442 126.914 14.717 1.00 36.41 45 GLN B O 1
ATOM 4873 N N . GLU B 1 47 ? 73.147 126.303 13.388 1.00 35.98 46 GLU B N 1
ATOM 4874 C CA . GLU B 1 47 ? 73.352 127.660 12.879 1.00 38.38 46 GLU B CA 1
ATOM 4875 C C . GLU B 1 47 ? 72.299 128.069 11.849 1.00 37.99 46 GLU B C 1
ATOM 4876 O O . GLU B 1 47 ? 71.971 129.250 11.725 1.00 36.80 46 GLU B O 1
ATOM 4882 N N . ALA B 1 48 ? 71.779 127.093 11.113 1.00 36.93 47 ALA B N 1
ATOM 4883 C CA . ALA B 1 48 ? 70.789 127.360 10.074 1.00 38.57 47 ALA B CA 1
ATOM 4884 C C . ALA B 1 48 ? 69.688 128.314 10.518 1.00 39.42 47 ALA B C 1
ATOM 4885 O 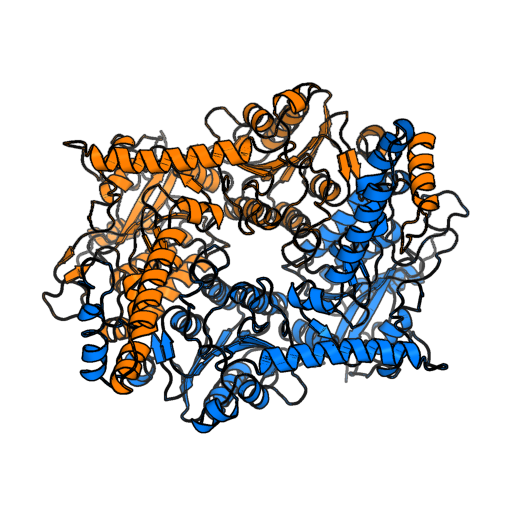O . ALA B 1 48 ? 69.251 128.289 11.670 1.00 38.91 47 ALA B O 1
ATOM 4887 N N . GLY B 1 49 ? 69.243 129.153 9.587 1.00 39.93 48 GLY B N 1
ATOM 4888 C CA . GLY B 1 49 ? 68.187 130.104 9.883 1.00 41.20 48 GLY B CA 1
ATOM 4889 C C . GLY B 1 49 ? 68.699 131.522 10.040 1.00 42.35 48 GLY B C 1
ATOM 4890 O O . GLY B 1 49 ? 69.738 131.884 9.489 1.00 41.92 48 GLY B O 1
ATOM 4891 N N . LYS B 1 50 ? 67.958 132.328 10.792 1.00 42.99 49 LYS B N 1
ATOM 4892 C CA . LYS B 1 50 ? 68.327 133.714 11.042 1.00 43.58 49 LYS B CA 1
ATOM 4893 C C . LYS B 1 50 ? 69.678 133.723 11.759 1.00 44.23 49 LYS B C 1
ATOM 4894 O O . LYS B 1 50 ? 69.860 133.022 12.754 1.00 44.05 49 LYS B O 1
ATOM 4900 N N . ALA B 1 51 ? 70.623 134.509 11.246 1.00 42.18 50 ALA B N 1
ATOM 4901 C CA . ALA B 1 51 ? 71.961 134.588 11.829 1.00 42.09 50 ALA B CA 1
ATOM 4902 C C . ALA B 1 51 ? 71.943 135.058 13.281 1.00 41.35 50 ALA B C 1
ATOM 4903 O O . ALA B 1 51 ? 71.081 135.847 13.675 1.00 41.69 50 ALA B O 1
ATOM 4905 N N . ASP B 1 52 ? 72.895 134.564 14.071 1.00 40.41 51 ASP B N 1
ATOM 4906 C CA . ASP B 1 52 ? 72.994 134.930 15.484 1.00 42.26 51 ASP B CA 1
ATOM 4907 C C . ASP B 1 52 ? 73.142 136.439 15.631 1.00 43.47 51 ASP B C 1
ATOM 4908 O O . ASP B 1 52 ? 72.528 137.058 16.503 1.00 42.95 51 ASP B O 1
ATOM 4913 N N . ALA B 1 53 ? 73.977 137.019 14.776 1.00 44.21 52 ALA B N 1
ATOM 4914 C CA . ALA B 1 53 ? 74.225 138.452 14.801 1.00 45.45 52 ALA B CA 1
ATOM 4915 C C . ALA B 1 53 ? 72.919 139.224 14.712 1.00 45.73 52 ALA B C 1
ATOM 4916 O O . ALA B 1 53 ? 72.727 140.216 15.414 1.00 46.09 52 ALA B O 1
ATOM 4918 N N . ASP B 1 54 ? 72.017 138.767 13.849 1.00 46.09 53 ASP B N 1
ATOM 4919 C CA . ASP B 1 54 ? 70.739 139.444 13.691 1.00 47.34 53 ASP B CA 1
ATOM 4920 C C . ASP B 1 54 ? 69.813 139.216 14.874 1.00 46.27 53 ASP B C 1
ATOM 4921 O O . ASP B 1 54 ? 69.042 140.099 15.242 1.00 48.20 53 ASP B O 1
ATOM 4926 N N . VAL B 1 55 ? 69.879 138.033 15.470 1.00 44.58 54 VAL B N 1
ATOM 4927 C CA . VAL B 1 55 ? 69.047 137.753 16.631 1.00 43.70 54 VAL B CA 1
ATOM 4928 C C . VAL B 1 55 ? 69.536 138.644 17.766 1.00 43.44 54 VAL B C 1
ATOM 4929 O O . VAL B 1 55 ? 68.741 139.262 18.470 1.00 42.23 54 VAL B O 1
ATOM 4933 N N . ASN B 1 56 ? 70.854 138.714 17.919 1.00 44.95 55 ASN B N 1
ATOM 4934 C CA . ASN B 1 56 ? 71.468 139.516 18.970 1.00 48.59 55 ASN B CA 1
ATOM 4935 C C . ASN B 1 56 ? 71.462 141.015 18.702 1.00 51.90 55 ASN B C 1
ATOM 4936 O O . ASN B 1 56 ? 71.602 141.810 19.630 1.00 51.31 55 ASN B O 1
ATOM 4941 N N . LYS B 1 57 ? 71.306 141.405 17.440 1.00 56.53 56 LYS B N 1
ATOM 4942 C CA . LYS B 1 57 ? 71.309 142.823 17.096 1.00 61.36 56 LYS B CA 1
ATOM 4943 C C . LYS B 1 57 ? 70.352 143.574 18.002 1.00 62.84 56 LYS B C 1
ATOM 4944 O O . LYS B 1 57 ? 70.628 144.696 18.424 1.00 63.65 56 LYS B O 1
ATOM 4950 N N . ARG B 1 58 ? 69.229 142.938 18.313 1.00 64.80 57 ARG B N 1
ATOM 4951 C CA . ARG B 1 58 ? 68.221 143.559 19.153 1.00 66.55 57 ARG B CA 1
ATOM 4952 C C . ARG B 1 58 ? 68.095 142.972 20.556 1.00 65.21 57 ARG B C 1
ATOM 4953 O O . ARG B 1 58 ? 66.993 142.658 21.008 1.00 65.95 57 ARG B O 1
ATOM 4961 N N . GLY B 1 59 ? 69.229 142.834 21.239 1.00 63.03 58 GLY B N 1
ATOM 4962 C CA . GLY B 1 59 ? 69.241 142.315 22.599 1.00 60.42 58 GLY B CA 1
ATOM 4963 C C . GLY B 1 59 ? 68.696 140.917 22.855 1.00 57.44 58 GLY B C 1
ATOM 4964 O O . GLY B 1 59 ? 68.716 140.444 23.994 1.00 57.66 58 GLY B O 1
ATOM 4965 N N . GLU B 1 60 ? 68.216 140.244 21.816 1.00 54.23 59 GLU B N 1
ATOM 4966 C CA . GLU B 1 60 ? 67.675 138.904 21.990 1.00 51.16 59 GLU B CA 1
ATOM 4967 C C . GLU B 1 60 ? 68.765 137.841 21.892 1.00 48.08 59 GLU B C 1
ATOM 4968 O O . GLU B 1 60 ? 69.685 137.957 21.082 1.00 47.92 59 GLU B O 1
ATOM 4974 N N . LEU B 1 61 ? 68.660 136.812 22.729 1.00 44.07 60 LEU B N 1
ATOM 4975 C CA . LEU B 1 61 ? 69.628 135.718 22.733 1.00 40.02 60 LEU B CA 1
ATOM 4976 C C . LEU B 1 61 ? 69.081 134.519 21.965 1.00 38.68 60 LEU B C 1
ATOM 4977 O O . LEU B 1 61 ? 67.864 134.370 21.813 1.00 37.99 60 LEU B O 1
ATOM 4982 N N . THR B 1 62 ? 69.981 133.667 21.481 1.00 36.13 61 THR B N 1
ATOM 4983 C CA . THR B 1 62 ? 69.581 132.465 20.755 1.00 33.73 61 THR B CA 1
ATOM 4984 C C . THR B 1 62 ? 69.381 131.332 21.766 1.00 32.85 61 THR B C 1
ATOM 4985 O O . THR B 1 62 ? 69.770 131.452 22.930 1.00 32.18 61 THR B O 1
ATOM 4989 N N . ALA B 1 63 ? 68.785 130.232 21.317 1.00 30.60 62 ALA B N 1
ATOM 4990 C CA . ALA B 1 63 ? 68.548 129.091 22.190 1.00 30.32 62 ALA B CA 1
ATOM 4991 C C . ALA B 1 63 ? 69.842 128.618 22.862 1.00 30.34 62 ALA B C 1
ATOM 4992 O O . ALA B 1 63 ? 69.897 128.461 24.081 1.00 29.69 62 ALA B O 1
ATOM 4994 N N . LEU B 1 64 ? 70.883 128.396 22.067 1.00 28.85 63 LEU B N 1
ATOM 4995 C CA . LEU B 1 64 ? 72.154 127.936 22.611 1.00 31.39 63 LEU B CA 1
ATOM 4996 C C . LEU B 1 64 ? 72.776 128.915 23.599 1.00 32.17 63 LEU B C 1
ATOM 4997 O O . LEU B 1 64 ? 73.399 128.500 24.573 1.00 32.76 63 LEU B O 1
ATOM 5002 N N . GLN B 1 65 ? 72.612 130.211 23.351 1.00 33.69 64 GLN B N 1
ATOM 5003 C CA . GLN B 1 65 ? 73.156 131.226 24.248 1.00 33.77 64 GLN B CA 1
ATOM 5004 C C . GLN B 1 65 ? 72.381 131.194 25.558 1.00 33.98 64 GLN B C 1
ATOM 5005 O O . GLN B 1 65 ? 72.951 131.350 26.641 1.00 34.70 64 GLN B O 1
ATOM 5011 N N . ARG B 1 66 ? 71.076 130.981 25.459 1.00 32.61 65 ARG B N 1
ATOM 5012 C CA . ARG B 1 66 ? 70.246 130.909 26.653 1.00 33.14 65 ARG B CA 1
ATOM 5013 C C . ARG B 1 66 ? 70.636 129.685 27.483 1.00 33.28 65 ARG B C 1
ATOM 5014 O O . ARG B 1 66 ? 70.804 129.774 28.704 1.00 33.74 65 ARG B O 1
ATOM 5022 N N . ILE B 1 67 ? 70.796 128.549 26.814 1.00 30.84 66 ILE B N 1
ATOM 5023 C CA . ILE B 1 67 ? 71.169 127.316 27.490 1.00 32.76 66 ILE B CA 1
ATOM 5024 C C . ILE B 1 67 ? 72.521 127.452 28.183 1.00 33.78 66 ILE B C 1
ATOM 5025 O O . ILE B 1 67 ? 72.713 126.965 29.305 1.00 32.01 66 ILE B O 1
ATOM 5030 N N . GLU B 1 68 ? 73.459 128.117 27.517 1.00 34.67 67 GLU B N 1
ATOM 5031 C CA . GLU B 1 68 ? 74.787 128.303 28.084 1.00 35.76 67 GLU B CA 1
ATOM 5032 C C . GLU B 1 68 ? 74.727 129.122 29.370 1.00 35.23 67 GLU B C 1
ATOM 5033 O O . GLU B 1 68 ? 75.560 128.956 30.259 1.00 34.14 67 GLU B O 1
ATOM 5039 N N . LYS B 1 69 ? 73.736 130.000 29.469 1.00 34.25 68 LYS B N 1
ATOM 5040 C CA . LYS B 1 69 ? 73.588 130.825 30.657 1.00 35.47 68 LYS B CA 1
ATOM 5041 C C . LYS B 1 69 ? 72.638 130.183 31.661 1.00 35.92 68 LYS B C 1
ATOM 5042 O O . LYS B 1 69 ? 72.554 130.619 32.810 1.00 35.14 68 LYS B O 1
ATOM 5048 N N . LEU B 1 70 ? 71.932 129.142 31.226 1.00 33.75 69 LEU B N 1
ATOM 5049 C CA . LEU B 1 70 ? 70.982 128.453 32.088 1.00 31.91 69 LEU B CA 1
ATOM 5050 C C . LEU B 1 70 ? 71.586 127.276 32.837 1.00 31.73 69 LEU B C 1
ATOM 5051 O O . LEU B 1 70 ? 71.418 127.153 34.049 1.00 31.97 69 LEU B O 1
ATOM 5056 N N . VAL B 1 71 ? 72.290 126.412 32.118 1.00 30.49 70 VAL B N 1
ATOM 5057 C CA . VAL B 1 71 ? 72.875 125.234 32.737 1.00 31.54 70 VAL B CA 1
ATOM 5058 C C . VAL B 1 71 ? 74.284 125.473 33.262 1.00 32.68 70 VAL B C 1
ATOM 5059 O O . VAL B 1 71 ? 74.991 126.371 32.804 1.00 33.91 70 VAL B O 1
ATOM 5063 N N . GLU B 1 72 ? 74.679 124.659 34.233 1.00 31.61 71 GLU B N 1
ATOM 5064 C CA . GLU B 1 72 ? 76.000 124.759 34.823 1.00 32.64 71 GLU B CA 1
ATOM 5065 C C . GLU B 1 72 ? 77.032 124.366 33.772 1.00 34.39 71 GLU B C 1
ATOM 5066 O O . GLU B 1 72 ? 76.923 123.311 33.142 1.00 32.59 71 GLU B O 1
ATOM 5072 N N . PRO B 1 73 ? 78.043 125.222 33.558 1.00 35.66 72 PRO B N 1
ATOM 5073 C CA . PRO B 1 73 ? 79.100 124.963 32.578 1.00 34.40 72 PRO B CA 1
ATOM 5074 C C . PRO B 1 73 ? 79.624 123.535 32.660 1.00 32.76 72 PRO B C 1
ATOM 5075 O O . PRO B 1 73 ? 79.932 123.044 33.747 1.00 31.63 72 PRO B O 1
ATOM 5079 N N . GLY B 1 74 ? 79.698 122.872 31.507 1.00 30.03 73 GLY B N 1
ATOM 5080 C CA . GLY B 1 74 ? 80.204 121.511 31.457 1.00 27.16 73 GLY B CA 1
ATOM 5081 C C . GLY B 1 74 ? 79.200 120.390 31.685 1.00 28.54 73 GLY B C 1
ATOM 5082 O O . GLY B 1 74 ? 79.545 119.222 31.514 1.00 24.98 73 GLY B O 1
ATOM 5083 N N . SER B 1 75 ? 77.967 120.725 32.057 1.00 27.67 74 SER B N 1
ATOM 5084 C CA . SER B 1 75 ? 76.956 119.702 32.314 1.00 28.73 74 SER B CA 1
ATOM 5085 C C . SER B 1 75 ? 76.047 119.411 31.126 1.00 29.07 74 SER B C 1
ATOM 5086 O O . SER B 1 75 ? 75.230 118.493 31.178 1.00 31.18 74 SER B O 1
ATOM 5089 N N . TRP B 1 76 ? 76.184 120.176 30.051 1.00 28.79 75 TRP B N 1
ATOM 5090 C CA . TRP B 1 76 ? 75.331 119.960 28.888 1.00 27.75 75 TRP B CA 1
ATOM 5091 C C . TRP B 1 76 ? 75.585 118.626 28.179 1.00 28.12 75 TRP B C 1
ATOM 5092 O O . TRP B 1 76 ? 76.710 118.314 27.786 1.00 27.42 75 TRP B O 1
ATOM 5103 N N . ARG B 1 77 ? 74.523 117.838 28.037 1.00 26.85 76 ARG B N 1
ATOM 5104 C CA . ARG B 1 77 ? 74.584 116.542 27.371 1.00 26.43 76 ARG B CA 1
ATOM 5105 C C . ARG B 1 77 ? 73.572 116.622 26.226 1.00 27.75 76 ARG B C 1
ATOM 5106 O O . ARG B 1 77 ? 72.384 116.367 26.421 1.00 29.15 76 ARG B O 1
ATOM 5114 N N . PRO B 1 78 ? 74.028 116.984 25.017 1.00 27.81 77 PRO B N 1
ATOM 5115 C CA . PRO B 1 78 ? 73.151 117.102 23.843 1.00 27.55 77 PRO B CA 1
ATOM 5116 C C . PRO B 1 78 ? 72.324 115.858 23.523 1.00 27.92 77 PRO B C 1
ATOM 5117 O O . PRO B 1 78 ? 72.822 114.739 23.592 1.00 29.94 77 PRO B O 1
ATOM 5121 N N . LEU B 1 79 ? 71.065 116.070 23.156 1.00 28.06 78 LEU B N 1
ATOM 5122 C CA . LEU B 1 79 ? 70.166 114.984 22.784 1.00 27.65 78 LEU B CA 1
ATOM 5123 C C . LEU B 1 79 ? 69.353 115.367 21.552 1.00 28.31 78 LEU B C 1
ATOM 5124 O O . LEU B 1 79 ? 68.828 116.480 21.461 1.00 25.73 78 LEU B O 1
ATOM 5129 N N . ASN B 1 80 ? 69.265 114.439 20.605 1.00 28.05 79 ASN B N 1
ATOM 5130 C CA . ASN B 1 80 ? 68.502 114.643 19.379 1.00 30.10 79 ASN B CA 1
ATOM 5131 C C . ASN B 1 80 ? 68.942 115.845 18.548 1.00 29.49 79 ASN B C 1
ATOM 5132 O O . ASN B 1 80 ? 68.138 116.421 17.819 1.00 28.39 79 ASN B O 1
ATOM 5137 N N . THR B 1 81 ? 70.214 116.222 18.643 1.00 30.98 80 THR B N 1
ATOM 5138 C CA . THR B 1 81 ? 70.705 117.365 17.875 1.00 32.12 80 THR B CA 1
ATOM 5139 C C . THR B 1 81 ? 70.426 117.173 16.383 1.00 32.32 80 THR B C 1
ATOM 5140 O O . THR B 1 81 ? 70.061 118.116 15.680 1.00 32.82 80 THR B O 1
ATOM 5144 N N . LEU B 1 82 ? 70.594 115.943 15.912 1.00 30.74 81 LEU B N 1
ATOM 5145 C CA . LEU B 1 82 ? 70.396 115.621 14.505 1.00 30.71 81 LEU B CA 1
ATOM 5146 C C . LEU B 1 82 ? 69.036 115.014 14.160 1.00 30.69 81 LEU B C 1
ATOM 5147 O O . LEU B 1 82 ? 68.778 114.678 13.004 1.00 29.50 81 LEU B O 1
ATOM 5152 N N . PHE B 1 83 ? 68.167 114.884 15.158 1.00 29.44 82 PHE B N 1
ATOM 5153 C CA . PHE B 1 83 ? 66.835 114.319 14.953 1.00 27.78 82 PHE B CA 1
ATOM 5154 C C . PHE B 1 83 ? 66.065 115.126 13.908 1.00 29.43 82 PHE B C 1
ATOM 5155 O O . PHE B 1 83 ? 65.830 116.325 14.082 1.00 28.64 82 PHE B O 1
ATOM 5163 N N . ASN B 1 84 ? 65.663 114.454 12.833 1.00 29.08 83 ASN B N 1
ATOM 5164 C CA . ASN B 1 84 ? 64.940 115.084 11.729 1.00 30.53 83 ASN B CA 1
ATOM 5165 C C . ASN B 1 84 ? 64.260 113.947 10.959 1.00 31.69 83 ASN B C 1
ATOM 5166 O O . ASN B 1 84 ? 64.531 113.727 9.778 1.00 31.79 83 ASN B O 1
ATOM 5171 N N . PRO B 1 85 ? 63.359 113.211 11.632 1.00 32.19 84 PRO B N 1
ATOM 5172 C CA . PRO B 1 85 ? 62.623 112.080 11.060 1.00 32.92 84 PRO B CA 1
ATOM 5173 C C . PRO B 1 85 ? 61.911 112.324 9.731 1.00 34.18 84 PRO B C 1
ATOM 5174 O O . PRO B 1 85 ? 61.852 111.430 8.890 1.00 33.45 84 PRO B O 1
ATOM 5178 N N . GLN B 1 86 ? 61.371 113.520 9.532 1.00 34.36 85 GLN B N 1
ATOM 5179 C CA . GLN B 1 86 ? 60.672 113.797 8.287 1.00 35.51 85 GLN B CA 1
ATOM 5180 C C . GLN B 1 86 ? 61.518 114.569 7.282 1.00 36.01 85 GLN B C 1
ATOM 5181 O O . GLN B 1 86 ? 61.010 115.142 6.322 1.00 35.64 85 GLN B O 1
ATOM 5187 N N . GLY B 1 87 ? 62.823 114.555 7.518 1.00 36.15 86 GLY B N 1
ATOM 5188 C CA . GLY B 1 87 ? 63.764 115.209 6.632 1.00 36.86 86 GLY B CA 1
ATOM 5189 C C . GLY B 1 87 ? 63.578 116.670 6.273 1.00 37.26 86 GLY B C 1
ATOM 5190 O O . GLY B 1 87 ? 63.596 117.013 5.091 1.00 37.43 86 GLY B O 1
ATOM 5191 N N . ASN B 1 88 ? 63.400 117.539 7.263 1.00 36.84 87 ASN B N 1
ATOM 5192 C CA . ASN B 1 88 ? 63.267 118.957 6.955 1.00 37.75 87 ASN B CA 1
ATOM 5193 C C . ASN B 1 88 ? 64.591 119.351 6.299 1.00 39.17 87 ASN B C 1
ATOM 5194 O O . ASN B 1 88 ? 65.654 118.854 6.689 1.00 38.01 87 ASN B O 1
ATOM 5199 N N . LYS B 1 89 ? 64.528 120.236 5.310 1.00 39.11 88 LYS B N 1
ATOM 5200 C CA . LYS B 1 89 ? 65.725 120.654 4.590 1.00 40.31 88 LYS B CA 1
ATOM 5201 C C . LYS B 1 89 ? 66.846 121.216 5.462 1.00 39.35 88 LYS B C 1
ATOM 5202 O O . LYS B 1 89 ? 68.017 120.954 5.194 1.00 37.72 88 LYS B O 1
ATOM 5208 N N . ASN B 1 90 ? 66.510 121.981 6.499 1.00 37.16 89 ASN B N 1
ATOM 5209 C CA . ASN B 1 90 ? 67.557 122.539 7.349 1.00 35.38 89 ASN B CA 1
ATOM 5210 C C . ASN B 1 90 ? 68.128 121.510 8.320 1.00 34.64 89 ASN B C 1
ATOM 5211 O O . ASN B 1 90 ? 68.978 121.836 9.140 1.00 35.73 89 ASN B O 1
ATOM 5216 N N . GLY B 1 91 ? 67.664 120.269 8.219 1.00 34.02 90 GLY B N 1
ATOM 5217 C CA . GLY B 1 91 ? 68.156 119.214 9.089 1.00 34.29 90 GLY B CA 1
ATOM 5218 C C . GLY B 1 91 ? 67.823 119.372 10.566 1.00 34.76 90 GLY B C 1
ATOM 5219 O O . GLY B 1 91 ? 68.456 118.739 11.417 1.00 33.99 90 GLY B O 1
ATOM 5220 N N . SER B 1 92 ? 66.817 120.187 10.873 1.00 33.56 91 SER B N 1
ATOM 5221 C CA . SER B 1 92 ? 66.432 120.435 12.258 1.00 33.10 91 SER B CA 1
ATOM 5222 C C . SER B 1 92 ? 64.930 120.335 12.524 1.00 33.25 91 SER B C 1
ATOM 5223 O O . SER B 1 92 ? 64.119 120.393 11.594 1.00 32.40 91 SER B O 1
ATOM 5226 N N . VAL B 1 93 ? 64.566 120.163 13.798 1.00 31.04 92 VAL B N 1
ATOM 5227 C CA . VAL B 1 93 ? 63.160 120.119 14.186 1.00 30.11 92 VAL B CA 1
ATOM 5228 C C . VAL B 1 93 ? 62.865 121.387 14.995 1.00 31.26 92 VAL B C 1
ATOM 5229 O O . VAL B 1 93 ? 61.858 121.486 15.706 1.00 29.53 92 VAL B O 1
ATOM 5233 N N . ALA B 1 94 ? 63.774 122.351 14.870 1.00 31.52 93 ALA B N 1
ATOM 5234 C CA . ALA B 1 94 ? 63.655 123.659 15.508 1.00 32.13 93 ALA B CA 1
ATOM 5235 C C . ALA B 1 94 ? 63.643 123.720 17.037 1.00 33.05 93 ALA B C 1
ATOM 5236 O O . ALA B 1 94 ? 62.984 124.575 17.631 1.00 33.36 93 ALA B O 1
ATOM 5238 N N . ILE B 1 95 ? 64.359 122.805 17.673 1.00 33.58 94 ILE B N 1
ATOM 5239 C CA . ILE B 1 95 ? 64.479 122.824 19.120 1.00 35.16 94 ILE B CA 1
ATOM 5240 C C . ILE B 1 95 ? 65.884 122.362 19.475 1.00 34.01 94 ILE B C 1
ATOM 5241 O O . ILE B 1 95 ? 66.511 121.610 18.733 1.00 34.01 94 ILE B O 1
ATOM 5246 N N . VAL B 1 96 ? 66.391 122.857 20.593 1.00 33.10 95 VAL B N 1
ATOM 5247 C CA . VAL B 1 96 ? 67.712 122.484 21.067 1.00 31.91 95 VAL B CA 1
ATOM 5248 C C . VAL B 1 96 ? 67.433 121.764 22.374 1.00 31.54 95 VAL B C 1
ATOM 5249 O O . VAL B 1 96 ? 66.945 122.365 23.329 1.00 32.11 95 VAL B O 1
ATOM 5253 N N . LYS B 1 97 ? 67.725 120.471 22.407 1.00 31.87 96 LYS B N 1
ATOM 5254 C CA . LYS B 1 97 ? 67.454 119.674 23.594 1.00 30.62 96 LYS B CA 1
ATOM 5255 C C . LYS B 1 97 ? 68.685 119.006 24.167 1.00 29.26 96 LYS B C 1
ATOM 5256 O O . LYS B 1 97 ? 69.679 118.800 23.476 1.00 29.83 96 LYS B O 1
ATOM 5262 N N . GLY B 1 98 ? 68.603 118.672 25.448 1.00 28.84 97 GLY B N 1
ATOM 5263 C CA . GLY B 1 98 ? 69.696 118.002 26.111 1.00 27.08 97 GLY B CA 1
ATOM 5264 C C . GLY B 1 98 ? 69.431 117.827 27.590 1.00 28.67 97 GLY B C 1
ATOM 5265 O O . GLY B 1 98 ? 68.397 118.255 28.117 1.00 27.07 97 GLY B O 1
ATOM 5266 N N . LEU B 1 99 ? 70.357 117.151 28.253 1.00 28.02 98 LEU B N 1
ATOM 5267 C CA . LEU B 1 99 ? 70.284 116.953 29.688 1.00 29.47 98 LEU B CA 1
ATOM 5268 C C . LEU B 1 99 ? 71.273 117.982 30.206 1.00 29.35 98 LEU B C 1
ATOM 5269 O O . LEU B 1 99 ? 72.351 118.155 29.631 1.00 28.12 98 LEU B O 1
ATOM 5274 N N . GLY B 1 100 ? 70.911 118.679 31.273 1.00 28.79 99 GLY B N 1
ATOM 5275 C CA . GLY B 1 100 ? 71.818 119.669 31.817 1.00 29.53 99 GLY B CA 1
ATOM 5276 C C . GLY B 1 100 ? 71.532 119.920 33.276 1.00 30.26 99 GLY B C 1
ATOM 5277 O O . GLY B 1 100 ? 70.418 119.676 33.742 1.00 29.19 99 GLY B O 1
ATOM 5278 N N . ARG B 1 101 ? 72.536 120.396 34.005 1.00 30.77 100 ARG B N 1
ATOM 5279 C CA . ARG B 1 101 ? 72.348 120.693 35.417 1.00 31.72 100 ARG B CA 1
ATOM 5280 C C . ARG B 1 101 ? 71.851 122.122 35.567 1.00 30.66 100 ARG B C 1
ATOM 5281 O O . ARG B 1 101 ? 72.497 123.068 35.117 1.00 29.48 100 ARG B O 1
ATOM 5289 N N . VAL B 1 102 ? 70.691 122.274 36.186 1.00 28.95 101 VAL B N 1
ATOM 5290 C CA . VAL B 1 102 ? 70.146 123.596 36.419 1.00 28.69 101 VAL B CA 1
ATOM 5291 C C . VAL B 1 102 ? 70.041 123.776 37.925 1.00 27.86 101 VAL B C 1
ATOM 5292 O O . VAL B 1 102 ? 69.271 123.081 38.588 1.00 26.21 101 VAL B O 1
ATOM 5296 N N . ASN B 1 103 ? 70.838 124.699 38.455 1.00 27.77 102 ASN B N 1
ATOM 5297 C CA . ASN B 1 103 ? 70.858 124.993 39.883 1.00 27.51 102 ASN B CA 1
ATOM 5298 C C . ASN B 1 103 ? 70.923 123.720 40.724 1.00 27.69 102 ASN B C 1
ATOM 5299 O O . ASN B 1 103 ? 70.127 123.534 41.642 1.00 29.74 102 ASN B O 1
ATOM 5304 N N . GLY B 1 104 ? 71.860 122.839 40.390 1.00 27.06 103 GLY B N 1
ATOM 5305 C CA . GLY B 1 104 ? 72.031 121.609 41.144 1.00 26.26 103 GLY B CA 1
ATOM 5306 C C . GLY B 1 104 ? 71.176 120.416 40.751 1.00 29.31 103 GLY B C 1
ATOM 5307 O O . GLY B 1 104 ? 71.338 119.337 41.310 1.00 30.34 103 GLY B O 1
ATOM 5308 N N . LYS B 1 105 ? 70.268 120.582 39.796 1.00 29.86 104 LYS B N 1
ATOM 5309 C CA . LYS B 1 105 ? 69.429 119.459 39.407 1.00 29.54 104 LYS B CA 1
ATOM 5310 C C . LYS B 1 105 ? 69.514 119.076 37.941 1.00 28.94 104 LYS B C 1
ATOM 5311 O O . LYS B 1 105 ? 69.511 119.935 37.059 1.00 29.01 104 LYS B O 1
ATOM 5317 N N . TRP B 1 106 ? 69.609 117.778 37.683 1.00 27.15 105 TRP B N 1
ATOM 5318 C CA . TRP B 1 106 ? 69.630 117.314 36.308 1.00 27.74 105 TRP B CA 1
ATOM 5319 C C . TRP B 1 106 ? 68.216 117.545 35.798 1.00 27.55 105 TRP B C 1
ATOM 5320 O O . TRP B 1 106 ? 67.241 117.236 36.489 1.00 27.69 105 TRP B O 1
ATOM 5331 N N . CYS B 1 107 ? 68.112 118.105 34.601 1.00 27.09 106 CYS B N 1
ATOM 5332 C CA . CYS B 1 107 ? 66.818 118.387 34.000 1.00 25.88 106 CYS B CA 1
ATOM 5333 C C . CYS B 1 107 ? 66.856 118.102 32.516 1.00 26.96 106 CYS B C 1
ATOM 5334 O O . CYS B 1 107 ? 67.916 118.162 31.893 1.00 25.11 106 CYS B O 1
ATOM 5337 N N . VAL B 1 108 ? 65.699 117.770 31.954 1.00 26.27 107 VAL B N 1
ATOM 5338 C CA . VAL B 1 108 ? 65.615 117.572 30.519 1.00 26.02 107 VAL B CA 1
ATOM 5339 C C . VAL B 1 108 ? 65.315 119.008 30.093 1.00 25.56 107 VAL B C 1
ATOM 5340 O O . VAL B 1 108 ? 64.340 119.605 30.556 1.00 25.83 107 VAL B O 1
ATOM 5344 N N . VAL B 1 109 ? 66.175 119.575 29.256 1.00 26.99 108 VAL B N 1
ATOM 5345 C CA . VAL B 1 109 ? 66.007 120.956 28.804 1.00 25.33 108 VAL B CA 1
ATOM 5346 C C . VAL B 1 109 ? 65.645 121.041 27.326 1.00 26.11 108 VAL B C 1
ATOM 5347 O O . VAL B 1 109 ? 66.312 120.447 26.471 1.00 26.72 108 VAL B O 1
ATOM 5351 N N . VAL B 1 110 ? 64.585 121.792 27.044 1.00 25.53 109 VAL B N 1
ATOM 5352 C CA . VAL B 1 110 ? 64.090 122.002 25.687 1.00 27.37 109 VAL B CA 1
ATOM 5353 C C . VAL B 1 110 ? 63.999 123.505 25.404 1.00 28.49 109 VAL B C 1
ATOM 5354 O O . VAL B 1 110 ? 63.291 124.232 26.100 1.00 28.91 109 VAL B O 1
ATOM 5358 N N . ALA B 1 111 ? 64.708 123.969 24.382 1.00 27.80 110 ALA B N 1
ATOM 5359 C CA . ALA B 1 111 ? 64.680 125.382 24.049 1.00 28.61 110 ALA B CA 1
ATOM 5360 C C . ALA B 1 111 ? 64.236 125.618 22.617 1.00 29.10 110 ALA B C 1
ATOM 5361 O O . ALA B 1 111 ? 64.741 124.983 21.694 1.00 30.44 110 ALA B O 1
ATOM 5363 N N . SER B 1 112 ? 63.287 126.533 22.441 1.00 29.43 111 SER B N 1
ATOM 5364 C CA . SER B 1 112 ? 62.788 126.877 21.118 1.00 31.52 111 SER B CA 1
ATOM 5365 C C . SER B 1 112 ? 63.924 127.513 20.325 1.00 31.75 111 SER B C 1
ATOM 5366 O O . SER B 1 112 ? 64.582 128.434 20.807 1.00 32.10 111 SER B O 1
ATOM 5369 N N . ASP B 1 113 ? 64.164 127.027 19.115 1.00 32.55 112 ASP B N 1
ATOM 5370 C CA . ASP B 1 113 ? 65.224 127.601 18.293 1.00 33.87 112 ASP B CA 1
ATOM 5371 C C . ASP B 1 113 ? 64.642 128.803 17.552 1.00 35.35 112 ASP B C 1
ATOM 5372 O O . ASP B 1 113 ? 64.040 128.662 16.481 1.00 34.46 112 ASP B O 1
ATOM 5377 N N . ASN B 1 114 ? 64.823 129.987 18.135 1.00 35.37 113 ASN B N 1
ATOM 5378 C CA . ASN B 1 114 ? 64.283 131.214 17.564 1.00 35.66 113 ASN B CA 1
ATOM 5379 C C . ASN B 1 114 ? 64.935 131.718 16.283 1.00 35.26 113 ASN B C 1
ATOM 5380 O O . ASN B 1 114 ? 64.549 132.767 15.767 1.00 37.32 113 ASN B O 1
ATOM 5385 N N . LYS B 1 115 ? 65.911 130.977 15.768 1.00 35.08 114 LYS B N 1
ATOM 5386 C CA . LYS B 1 115 ? 66.576 131.351 14.516 1.00 35.47 114 LYS B CA 1
ATOM 5387 C C . LYS B 1 115 ? 65.786 130.742 13.361 1.00 37.06 114 LYS B C 1
ATOM 5388 O O . LYS B 1 115 ? 65.939 131.139 12.203 1.00 38.04 114 LYS B O 1
ATOM 5394 N N . LYS B 1 116 ? 64.936 129.773 13.691 1.00 37.00 115 LYS B N 1
ATOM 5395 C CA . LYS B 1 116 ? 64.138 129.074 12.689 1.00 37.97 115 LYS B CA 1
ATOM 5396 C C . LYS B 1 116 ? 62.642 129.377 12.790 1.00 38.67 115 LYS B C 1
ATOM 5397 O O . LYS B 1 116 ? 61.926 128.783 13.599 1.00 37.75 115 LYS B O 1
ATOM 5403 N N . LEU B 1 117 ? 62.183 130.307 11.958 1.00 39.00 116 LEU B N 1
ATOM 5404 C CA . LEU B 1 117 ? 60.781 130.712 11.936 1.00 40.35 116 LEU B CA 1
ATOM 5405 C C . LEU B 1 117 ? 60.274 131.077 13.329 1.00 40.46 116 LEU B C 1
ATOM 5406 O O . LEU B 1 117 ? 59.116 130.830 13.668 1.00 40.35 116 LEU B O 1
ATOM 5411 N N . ALA B 1 118 ? 61.150 131.668 14.133 1.00 40.31 117 ALA B N 1
ATOM 5412 C CA . ALA B 1 118 ? 60.792 132.069 15.487 1.00 40.45 117 ALA B CA 1
ATOM 5413 C C . ALA B 1 118 ? 60.229 130.903 16.302 1.00 40.35 117 ALA B C 1
ATOM 5414 O O . ALA B 1 118 ? 59.217 131.045 16.993 1.00 40.62 117 ALA B O 1
ATOM 5416 N N . GLY B 1 119 ? 60.890 129.751 16.202 1.00 40.10 118 GLY B N 1
ATOM 5417 C CA . GLY B 1 119 ? 60.482 128.570 16.946 1.00 38.94 118 GLY B CA 1
ATOM 5418 C C . GLY B 1 119 ? 59.212 127.867 16.501 1.00 38.75 118 GLY B C 1
ATOM 5419 O O . GLY B 1 119 ? 58.629 127.099 17.271 1.00 38.83 118 GLY B O 1
ATOM 5420 N N . ALA B 1 120 ? 58.781 128.106 15.268 1.00 36.23 119 ALA B N 1
ATOM 5421 C CA . ALA B 1 120 ? 57.562 127.479 14.763 1.00 35.33 119 ALA B CA 1
ATOM 5422 C C . ALA B 1 120 ? 57.620 125.954 14.772 1.00 34.03 119 ALA B C 1
ATOM 5423 O O . ALA B 1 120 ? 58.692 125.359 14.673 1.00 34.21 119 ALA B O 1
ATOM 5425 N N . TRP B 1 121 ? 56.451 125.334 14.895 1.00 33.13 120 TRP B N 1
ATOM 5426 C CA . TRP B 1 121 ? 56.341 123.882 14.881 1.00 32.69 120 TRP B CA 1
ATOM 5427 C C . TRP B 1 121 ? 56.640 123.387 13.471 1.00 32.49 120 TRP B C 1
ATOM 5428 O O . TRP B 1 121 ? 56.030 123.854 12.507 1.00 31.97 120 TRP B O 1
ATOM 5439 N N . VAL B 1 122 ? 57.573 122.449 13.351 1.00 31.76 121 VAL B N 1
ATOM 5440 C CA . VAL B 1 122 ? 57.917 121.874 12.055 1.00 31.93 121 VAL B CA 1
ATOM 5441 C C . VAL B 1 122 ? 57.796 120.359 12.148 1.00 33.02 121 VAL B C 1
ATOM 5442 O O . VAL B 1 122 ? 57.791 119.797 13.247 1.00 33.74 121 VAL B O 1
ATOM 5446 N N . PRO B 1 123 ? 57.691 119.674 10.997 1.00 33.29 122 PRO B N 1
ATOM 5447 C CA . PRO B 1 123 ? 57.568 118.212 11.009 1.00 31.84 122 PRO B CA 1
ATOM 5448 C C . PRO B 1 123 ? 58.666 117.557 11.840 1.00 32.37 122 PRO B C 1
ATOM 5449 O O . PRO B 1 123 ? 59.847 117.862 11.673 1.00 30.47 122 PRO B O 1
ATOM 5453 N N . GLY B 1 124 ? 58.266 116.666 12.744 1.00 32.07 123 GLY B N 1
ATOM 5454 C CA . GLY B 1 124 ? 59.232 115.978 13.581 1.00 30.31 123 GLY B CA 1
ATOM 5455 C C . GLY B 1 124 ? 59.423 116.562 14.972 1.00 30.48 123 GLY B C 1
ATOM 5456 O O . GLY B 1 124 ? 59.876 115.860 15.875 1.00 31.85 123 GLY B O 1
ATOM 5457 N N . GLN B 1 125 ? 59.077 117.832 15.160 1.00 28.17 124 GLN B N 1
ATOM 5458 C CA . GLN B 1 125 ? 59.250 118.475 16.463 1.00 29.40 124 GLN B CA 1
ATOM 5459 C C . GLN B 1 125 ? 58.452 117.816 17.581 1.00 28.75 124 GLN B C 1
ATOM 5460 O O . GLN B 1 125 ? 58.971 117.580 18.676 1.00 29.67 124 GLN B O 1
ATOM 5466 N N . ALA B 1 126 ? 57.183 117.545 17.304 1.00 26.20 125 ALA B N 1
ATOM 5467 C CA . ALA B 1 126 ? 56.308 116.924 18.285 1.00 27.88 125 ALA B CA 1
ATOM 5468 C C . ALA B 1 126 ? 56.952 115.661 18.848 1.00 28.34 125 ALA B C 1
ATOM 5469 O O . ALA B 1 126 ? 57.028 115.469 20.063 1.00 27.70 125 ALA B O 1
ATOM 5471 N N . GLU B 1 127 ? 57.432 114.807 17.955 1.00 27.45 126 GLU B N 1
ATOM 5472 C CA . GLU B 1 127 ? 58.044 113.559 18.370 1.00 28.28 126 GLU B CA 1
ATOM 5473 C C . GLU B 1 127 ? 59.252 113.834 19.254 1.00 28.27 126 GLU B C 1
ATOM 5474 O O . GLU B 1 127 ? 59.499 113.122 20.231 1.00 28.05 126 GLU B O 1
ATOM 5480 N N . CYS B 1 128 ? 60.005 114.875 18.918 1.00 27.79 127 CYS B N 1
ATOM 5481 C CA . CYS B 1 128 ? 61.168 115.226 19.715 1.00 27.76 127 CYS B CA 1
ATOM 5482 C C . CYS B 1 128 ? 60.737 115.703 21.111 1.00 28.15 127 CYS B C 1
ATOM 5483 O O . CYS B 1 128 ? 61.426 115.457 22.105 1.00 26.98 127 CYS B O 1
ATOM 5486 N N . LEU B 1 129 ? 59.592 116.380 21.181 1.00 26.86 128 LEU B N 1
ATOM 5487 C CA . LEU B 1 129 ? 59.081 116.874 22.455 1.00 26.50 128 LEU B CA 1
ATOM 5488 C C . LEU B 1 129 ? 58.477 115.743 23.279 1.00 26.09 128 LEU B C 1
ATOM 5489 O O . LEU B 1 129 ? 58.563 115.746 24.504 1.00 26.77 128 LEU B O 1
ATOM 5494 N N . LEU B 1 130 ? 57.861 114.773 22.615 1.00 25.36 129 LEU B N 1
ATOM 5495 C CA . LEU B 1 130 ? 57.281 113.656 23.346 1.00 24.46 129 LEU B CA 1
ATOM 5496 C C . LEU B 1 130 ? 58.424 112.843 23.960 1.00 24.72 129 LEU B C 1
ATOM 5497 O O . LEU B 1 130 ? 58.302 112.345 25.078 1.00 25.44 129 LEU B O 1
ATOM 5502 N N . ARG B 1 131 ? 59.544 112.725 23.246 1.00 23.87 130 ARG B N 1
ATOM 5503 C CA . ARG B 1 131 ? 60.686 111.996 23.799 1.00 23.17 130 ARG B CA 1
ATOM 5504 C C . ARG B 1 131 ? 61.216 112.749 25.014 1.00 22.07 130 ARG B C 1
ATOM 5505 O O . ARG B 1 131 ? 61.682 112.139 25.967 1.00 23.54 130 ARG B O 1
ATOM 5513 N N . ALA B 1 132 ? 61.143 114.077 24.970 1.00 22.90 131 ALA B N 1
ATOM 5514 C CA . ALA B 1 132 ? 61.611 114.907 26.077 1.00 24.03 131 ALA B CA 1
ATOM 5515 C C . ALA B 1 132 ? 60.798 114.618 27.340 1.00 23.81 131 ALA B C 1
ATOM 5516 O O . ALA B 1 132 ? 61.362 114.304 28.387 1.00 24.91 131 ALA B O 1
ATOM 5518 N N . SER B 1 133 ? 59.474 114.715 27.245 1.00 23.97 132 SER B N 1
ATOM 5519 C CA . SER B 1 133 ? 58.635 114.441 28.406 1.00 21.91 132 SER B CA 1
ATOM 5520 C C . SER B 1 133 ? 58.762 112.980 28.865 1.00 22.05 132 SER B C 1
ATOM 5521 O O . SER B 1 133 ? 58.730 112.708 30.064 1.00 21.85 132 SER B O 1
ATOM 5524 N N . ASP B 1 134 ? 58.918 112.044 27.925 1.00 22.83 133 ASP B N 1
ATOM 5525 C CA . ASP B 1 134 ? 59.087 110.622 28.276 1.00 24.45 133 ASP B CA 1
ATOM 5526 C C . ASP B 1 134 ? 60.373 110.419 29.098 1.00 25.05 133 ASP B C 1
ATOM 5527 O O . ASP B 1 134 ? 60.392 109.664 30.071 1.00 26.38 133 ASP B O 1
ATOM 5532 N N . THR B 1 135 ? 61.450 111.085 28.691 1.00 23.37 134 THR B N 1
ATOM 5533 C CA . THR B 1 135 ? 62.714 110.967 29.404 1.00 23.22 134 THR B CA 1
ATOM 5534 C C . THR B 1 135 ? 62.553 111.488 30.834 1.00 24.31 134 THR B C 1
ATOM 5535 O O . THR B 1 135 ? 63.014 110.860 31.786 1.00 23.94 134 THR B O 1
ATOM 5539 N N . ALA B 1 136 ? 61.886 112.630 30.979 1.00 23.98 135 ALA B N 1
ATOM 5540 C CA . ALA B 1 136 ? 61.660 113.216 32.295 1.00 25.77 135 ALA B CA 1
ATOM 5541 C C . ALA B 1 136 ? 60.795 112.276 33.129 1.00 25.56 135 ALA B C 1
ATOM 5542 O O . ALA B 1 136 ? 61.024 112.096 34.320 1.00 25.30 135 ALA B O 1
ATOM 5544 N N . LYS B 1 137 ? 59.806 111.672 32.482 1.00 26.32 136 LYS B N 1
ATOM 5545 C CA . LYS B 1 137 ? 58.896 110.747 33.144 1.00 26.16 136 LYS B CA 1
ATOM 5546 C C . LYS B 1 137 ? 59.633 109.502 33.607 1.00 26.12 136 LYS B C 1
ATOM 5547 O O . LYS B 1 137 ? 59.446 109.042 34.736 1.00 25.36 136 LYS B O 1
ATOM 5553 N N . THR B 1 138 ? 60.475 108.962 32.730 1.00 23.89 137 THR B N 1
ATOM 5554 C CA . THR B 1 138 ? 61.245 107.768 33.046 1.00 24.38 137 THR B CA 1
ATOM 5555 C C . THR B 1 138 ? 62.260 107.996 34.164 1.00 24.79 137 THR B C 1
ATOM 5556 O O . THR B 1 138 ? 62.439 107.145 35.032 1.00 24.99 137 THR B O 1
ATOM 5560 N N . LEU B 1 139 ? 62.926 109.144 34.130 1.00 25.30 138 LEU B N 1
ATOM 5561 C CA . LEU B 1 139 ? 63.951 109.472 35.116 1.00 24.58 138 LEU B CA 1
ATOM 5562 C C . LEU B 1 139 ? 63.414 110.224 36.324 1.00 26.31 138 LEU B C 1
ATOM 5563 O O . LEU B 1 139 ? 64.093 110.351 37.336 1.00 25.26 138 LEU B O 1
ATOM 5568 N N . HIS B 1 140 ? 62.190 110.720 36.216 1.00 28.08 139 HIS B N 1
ATOM 5569 C CA . HIS B 1 140 ? 61.595 111.488 37.295 1.00 30.33 139 HIS B CA 1
ATOM 5570 C C . HIS B 1 140 ? 62.438 112.712 37.645 1.00 29.68 139 HIS B C 1
ATOM 5571 O O . HIS B 1 140 ? 62.778 112.939 38.810 1.00 29.38 139 HIS B O 1
ATOM 5578 N N . VAL B 1 141 ? 62.785 113.486 36.621 1.00 27.36 140 VAL B N 1
ATOM 5579 C CA . VAL B 1 141 ? 63.543 114.717 36.806 1.00 26.33 140 VAL B CA 1
ATOM 5580 C C . VAL B 1 141 ? 62.736 115.811 36.118 1.00 26.77 140 VAL B C 1
ATOM 5581 O O . VAL B 1 141 ? 61.949 115.537 35.211 1.00 24.98 140 VAL B O 1
ATOM 5585 N N . PRO B 1 142 ? 62.921 117.066 36.542 1.00 25.62 141 PRO B N 1
ATOM 5586 C CA . PRO B 1 142 ? 62.185 118.179 35.950 1.00 24.56 141 PRO B CA 1
ATOM 5587 C C . PRO B 1 142 ? 62.401 118.362 34.450 1.00 25.93 141 PRO B C 1
ATOM 5588 O O . PRO B 1 142 ? 63.462 118.041 33.911 1.00 25.48 141 PRO B O 1
ATOM 5592 N N . LEU B 1 143 ? 61.371 118.881 33.794 1.00 24.53 142 LEU B N 1
ATOM 5593 C CA . LEU B 1 143 ? 61.414 119.184 32.373 1.00 26.22 142 LEU B CA 1
ATOM 5594 C C . LEU B 1 143 ? 61.440 120.711 32.290 1.00 26.19 142 LEU B C 1
ATOM 5595 O O . LEU B 1 143 ? 60.547 121.388 32.811 1.00 25.15 142 LEU B O 1
ATOM 5600 N N . VAL B 1 144 ? 62.467 121.254 31.651 1.00 25.69 143 VAL B N 1
ATOM 5601 C CA . VAL B 1 144 ? 62.584 122.700 31.538 1.00 25.67 143 VAL B CA 1
ATOM 5602 C C . VAL B 1 144 ? 62.417 123.213 30.115 1.00 26.95 143 VAL B C 1
ATOM 5603 O O . VAL B 1 144 ? 63.091 122.747 29.193 1.00 26.80 143 VAL B O 1
ATOM 5607 N N . TYR B 1 145 ? 61.519 124.181 29.949 1.00 26.47 144 TYR B N 1
ATOM 5608 C CA . TYR B 1 145 ? 61.272 124.786 28.649 1.00 26.69 144 TYR B CA 1
ATOM 5609 C C . TYR B 1 145 ? 61.798 126.216 28.583 1.00 28.25 144 TYR B C 1
ATOM 5610 O O . TYR B 1 145 ? 61.528 127.031 29.464 1.00 28.09 144 TYR B O 1
ATOM 5619 N N . VAL B 1 146 ? 62.564 126.510 27.540 1.00 29.03 145 VAL B N 1
ATOM 5620 C CA . VAL B 1 146 ? 63.075 127.859 27.305 1.00 29.03 145 VAL B CA 1
ATOM 5621 C C . VAL B 1 146 ? 62.312 128.178 26.029 1.00 29.07 145 VAL B C 1
ATOM 5622 O O . VAL B 1 146 ? 62.818 128.027 24.916 1.00 28.34 145 VAL B O 1
ATOM 5626 N N . LEU B 1 147 ? 61.068 128.596 26.231 1.00 27.94 146 LEU B N 1
ATOM 5627 C CA . LEU B 1 147 ? 60.118 128.859 25.168 1.00 28.36 146 LEU B CA 1
ATOM 5628 C C . LEU B 1 147 ? 60.175 130.180 24.410 1.00 30.86 146 LEU B C 1
ATOM 5629 O O . LEU B 1 147 ? 60.323 131.257 24.995 1.00 30.73 146 LEU B O 1
ATOM 5634 N N . ASN B 1 148 ? 60.008 130.064 23.097 1.00 30.87 147 ASN B N 1
ATOM 5635 C CA . ASN B 1 148 ? 60.009 131.185 22.158 1.00 32.70 147 ASN B CA 1
ATOM 5636 C C . ASN B 1 148 ? 59.361 130.540 20.927 1.00 33.03 147 ASN B C 1
ATOM 5637 O O . ASN B 1 148 ? 60.016 130.302 19.913 1.00 32.46 147 ASN B O 1
ATOM 5642 N N . CYS B 1 149 ? 58.071 130.241 21.038 1.00 35.07 148 CYS B N 1
ATOM 5643 C CA . CYS B 1 149 ? 57.336 129.562 19.975 1.00 37.71 148 CYS B CA 1
ATOM 5644 C C . CYS B 1 149 ? 56.278 130.424 19.292 1.00 37.50 148 CYS B C 1
ATOM 5645 O O . CYS B 1 149 ? 55.181 130.609 19.816 1.00 36.11 148 CYS B O 1
ATOM 5648 N N . SER B 1 150 ? 56.615 130.919 18.104 1.00 39.13 149 SER B N 1
ATOM 5649 C CA . SER B 1 150 ? 55.737 131.790 17.327 1.00 42.02 149 SER B CA 1
ATOM 5650 C C . SER B 1 150 ? 54.473 131.126 16.800 1.00 43.08 149 SER B C 1
ATOM 5651 O O . SER B 1 150 ? 53.471 131.801 16.558 1.00 43.36 149 SER B O 1
ATOM 5654 N N . GLY B 1 151 ? 54.518 129.814 16.601 1.00 44.22 150 GLY B N 1
ATOM 5655 C CA . GLY B 1 151 ? 53.342 129.129 16.103 1.00 45.36 150 GLY B CA 1
ATOM 5656 C C . GLY B 1 151 ? 53.588 127.903 15.241 1.00 45.46 150 GLY B C 1
ATOM 5657 O O . GLY B 1 151 ? 54.414 127.051 15.562 1.00 44.61 150 GLY B O 1
ATOM 5658 N N . VAL B 1 152 ? 52.869 127.834 14.127 1.00 45.94 151 VAL B N 1
ATOM 5659 C CA . VAL B 1 152 ? 52.949 126.705 13.210 1.00 45.70 151 VAL B CA 1
ATOM 5660 C C . VAL B 1 152 ? 53.455 127.070 11.819 1.00 45.34 151 VAL B C 1
ATOM 5661 O O . VAL B 1 152 ? 53.203 128.168 11.323 1.00 46.23 151 VAL B O 1
ATOM 5665 N N . LYS B 1 153 ? 54.184 126.149 11.197 1.00 43.59 152 LYS B N 1
ATOM 5666 C CA . LYS B 1 153 ? 54.664 126.369 9.839 1.00 43.82 152 LYS B CA 1
ATOM 5667 C C . LYS B 1 153 ? 53.455 125.975 8.988 1.00 43.94 152 LYS B C 1
ATOM 5668 O O . LYS B 1 153 ? 53.315 124.828 8.561 1.00 44.41 152 LYS B O 1
ATOM 5674 N N . PHE B 1 154 ? 52.573 126.946 8.783 1.00 43.07 153 PHE B N 1
ATOM 5675 C CA . PHE B 1 154 ? 51.334 126.774 8.036 1.00 43.16 153 PHE B CA 1
ATOM 5676 C C . PHE B 1 154 ? 51.334 125.897 6.795 1.00 42.06 153 PHE B C 1
ATOM 5677 O O . PHE B 1 154 ? 50.356 125.191 6.548 1.00 40.29 153 PHE B O 1
ATOM 5685 N N . ASP B 1 155 ? 52.408 125.926 6.013 1.00 42.53 154 ASP B N 1
ATOM 5686 C CA . ASP B 1 155 ? 52.444 125.127 4.792 1.00 45.01 154 ASP B CA 1
ATOM 5687 C C . ASP B 1 155 ? 52.605 123.631 5.036 1.00 43.53 154 ASP B C 1
ATOM 5688 O O . ASP B 1 155 ? 52.626 122.841 4.093 1.00 42.61 154 ASP B O 1
ATOM 5693 N N . GLU B 1 156 ? 52.720 123.244 6.300 1.00 41.64 155 GLU B N 1
ATOM 5694 C CA . GLU B 1 156 ? 52.840 121.837 6.656 1.00 40.11 155 GLU B CA 1
ATOM 5695 C C . GLU B 1 156 ? 52.064 121.626 7.944 1.00 38.52 155 GLU B C 1
ATOM 5696 O O . GLU B 1 156 ? 52.381 120.745 8.740 1.00 38.76 155 GLU B O 1
ATOM 5702 N N . GLN B 1 157 ? 51.034 122.444 8.131 1.00 36.11 156 GLN B N 1
ATOM 5703 C CA . GLN B 1 157 ? 50.204 122.388 9.327 1.00 34.31 156 GLN B CA 1
ATOM 5704 C C . GLN B 1 157 ? 49.590 121.016 9.613 1.00 32.76 156 GLN B C 1
ATOM 5705 O O . GLN B 1 157 ? 49.424 120.648 10.777 1.00 32.44 156 GLN B O 1
ATOM 5711 N N . GLU B 1 158 ? 49.254 120.264 8.566 1.00 30.56 157 GLU B N 1
ATOM 5712 C CA . GLU B 1 158 ? 48.641 118.951 8.750 1.00 30.84 157 GLU B CA 1
ATOM 5713 C C . GLU B 1 158 ? 49.633 117.927 9.289 1.00 30.64 157 GLU B C 1
ATOM 5714 O O . GLU B 1 158 ? 49.243 116.845 9.726 1.00 29.90 157 GLU B O 1
ATOM 5720 N N . LYS B 1 159 ? 50.914 118.282 9.266 1.00 30.97 158 LYS B N 1
ATOM 5721 C CA . LYS B 1 159 ? 51.969 117.401 9.754 1.00 31.44 158 LYS B CA 1
ATOM 5722 C C . LYS B 1 159 ? 52.423 117.767 11.160 1.00 31.32 158 LYS B C 1
ATOM 5723 O O . LYS B 1 159 ? 53.182 117.018 11.773 1.00 31.22 158 LYS B O 1
ATOM 5729 N N . VAL B 1 160 ? 51.976 118.912 11.672 1.00 32.02 159 VAL B N 1
ATOM 5730 C CA . VAL B 1 160 ? 52.419 119.347 12.999 1.00 31.58 159 VAL B CA 1
ATOM 5731 C C . VAL B 1 160 ? 51.327 119.729 13.993 1.00 31.30 159 VAL B C 1
ATOM 5732 O O . VAL B 1 160 ? 51.549 119.697 15.208 1.00 33.09 159 VAL B O 1
ATOM 5736 N N . TYR B 1 161 ? 50.153 120.086 13.488 1.00 29.81 160 TYR B N 1
ATOM 5737 C CA . TYR B 1 161 ? 49.059 120.515 14.356 1.00 30.53 160 TYR B CA 1
ATOM 5738 C C . TYR B 1 161 ? 48.112 119.461 14.939 1.00 30.65 160 TYR B C 1
ATOM 5739 O O . TYR B 1 161 ? 47.857 119.448 16.146 1.00 31.53 160 TYR B O 1
ATOM 5748 N N . PRO B 1 162 ? 47.570 118.572 14.094 1.00 30.01 161 PRO B N 1
ATOM 5749 C CA . PRO B 1 162 ? 46.638 117.555 14.579 1.00 29.75 161 PRO B CA 1
ATOM 5750 C C . PRO B 1 162 ? 47.273 116.222 14.936 1.00 28.62 161 PRO B C 1
ATOM 5751 O O . PRO B 1 162 ? 48.473 116.130 15.181 1.00 29.81 161 PRO B O 1
ATOM 5755 N N . ASN B 1 163 ? 46.425 115.197 14.964 1.00 29.71 162 ASN B N 1
ATOM 5756 C CA . ASN B 1 163 ? 46.828 113.824 15.227 1.00 29.73 162 ASN B CA 1
ATOM 5757 C C . ASN B 1 163 ? 47.140 113.468 16.676 1.00 29.61 162 ASN B C 1
ATOM 5758 O O . ASN B 1 163 ? 47.371 114.341 17.516 1.00 30.76 162 ASN B O 1
ATOM 5763 N N . ARG B 1 164 ? 47.149 112.165 16.950 1.00 28.20 163 ARG B N 1
ATOM 5764 C CA . ARG B 1 164 ? 47.409 111.653 18.288 1.00 28.49 163 ARG B CA 1
ATOM 5765 C C . ARG B 1 164 ? 48.764 112.071 18.846 1.00 28.92 163 ARG B C 1
ATOM 5766 O O . ARG B 1 164 ? 48.902 112.272 20.048 1.00 30.25 163 ARG B O 1
ATOM 5774 N N . ARG B 1 165 ? 49.764 112.191 17.981 1.00 29.45 164 ARG B N 1
ATOM 5775 C CA . ARG B 1 165 ? 51.097 112.568 18.435 1.00 31.14 164 ARG B CA 1
ATOM 5776 C C . ARG B 1 165 ? 51.584 113.863 17.797 1.00 32.29 164 ARG B C 1
ATOM 5777 O O . ARG B 1 165 ? 52.733 113.964 17.371 1.00 36.08 164 ARG B O 1
ATOM 5785 N N . GLY B 1 166 ? 50.708 114.859 17.752 1.00 32.37 165 GLY B N 1
ATOM 5786 C CA . GLY B 1 166 ? 51.072 116.135 17.163 1.00 30.24 165 GLY B CA 1
ATOM 5787 C C . GLY B 1 166 ? 51.433 117.179 18.201 1.00 29.88 165 GLY B C 1
ATOM 5788 O O . GLY B 1 166 ? 51.705 116.853 19.361 1.00 29.75 165 GLY B O 1
ATOM 5789 N N . GLY B 1 167 ? 51.420 118.440 17.782 1.00 27.66 166 GLY B N 1
ATOM 5790 C CA . GLY B 1 167 ? 51.770 119.531 18.674 1.00 27.64 166 GLY B CA 1
ATOM 5791 C C . GLY B 1 167 ? 50.933 119.688 19.930 1.00 26.32 166 GLY B C 1
ATOM 5792 O O . GLY B 1 167 ? 51.378 120.308 20.892 1.00 27.57 166 GLY B O 1
ATOM 5793 N N . GLY B 1 168 ? 49.724 119.139 19.938 1.00 27.86 167 GLY B N 1
ATOM 5794 C CA . GLY B 1 168 ? 48.886 119.265 21.118 1.00 28.25 167 GLY B CA 1
ATOM 5795 C C . GLY B 1 168 ? 49.131 118.201 22.176 1.00 28.18 167 GLY B C 1
ATOM 5796 O O . GLY B 1 168 ? 48.774 118.384 23.341 1.00 27.93 167 GLY B O 1
ATOM 5797 N N . THR B 1 169 ? 49.752 117.094 21.784 1.00 26.27 168 THR B N 1
ATOM 5798 C CA . THR B 1 169 ? 50.004 115.992 22.713 1.00 26.14 168 THR B CA 1
ATOM 5799 C C . THR B 1 169 ? 50.859 116.363 23.935 1.00 26.37 168 THR B C 1
ATOM 5800 O O . THR B 1 169 ? 50.584 115.903 25.044 1.00 24.33 168 THR B O 1
ATOM 5804 N N . PRO B 1 170 ? 51.905 117.193 23.747 1.00 25.84 169 PRO B N 1
ATOM 5805 C CA . PRO B 1 170 ? 52.771 117.608 24.858 1.00 26.20 169 PRO B CA 1
ATOM 5806 C C . PRO B 1 170 ? 52.012 118.331 25.977 1.00 26.00 169 PRO B C 1
ATOM 5807 O O . PRO B 1 170 ? 52.475 118.387 27.120 1.00 24.24 169 PRO B O 1
ATOM 5811 N N . PHE B 1 171 ? 50.852 118.891 25.648 1.00 24.25 170 PHE B N 1
ATOM 5812 C CA . PHE B 1 171 ? 50.067 119.604 26.647 1.00 25.08 170 PHE B CA 1
ATOM 5813 C C . PHE B 1 171 ? 49.463 118.577 27.601 1.00 25.00 170 PHE B C 1
ATOM 5814 O O . PHE B 1 171 ? 49.371 118.812 28.808 1.00 23.15 170 PHE B O 1
ATOM 5822 N N . PHE B 1 172 ? 49.069 117.430 27.056 1.00 23.00 171 PHE B N 1
ATOM 5823 C CA . PHE B 1 172 ? 48.533 116.359 27.882 1.00 22.83 171 PHE B CA 1
ATOM 5824 C C . PHE B 1 172 ? 49.688 115.721 28.652 1.00 23.40 171 PHE B C 1
ATOM 5825 O O . PHE B 1 172 ? 49.532 115.341 29.812 1.00 23.46 171 PHE B O 1
ATOM 5833 N N . ARG B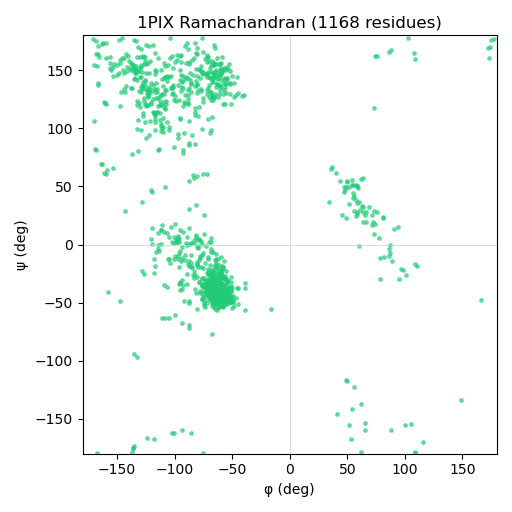 1 173 ? 50.851 115.618 28.009 1.00 22.85 172 ARG B N 1
ATOM 5834 C CA . ARG B 1 173 ? 52.022 115.030 28.657 1.00 24.33 172 ARG B CA 1
ATOM 5835 C C . ARG B 1 173 ? 52.522 115.908 29.796 1.00 25.00 172 ARG B C 1
ATOM 5836 O O . ARG B 1 173 ? 53.015 115.397 30.795 1.00 27.11 172 ARG B O 1
ATOM 5844 N N . ASN B 1 174 ? 52.403 117.226 29.647 1.00 23.19 173 ASN B N 1
ATOM 5845 C CA . ASN B 1 174 ? 52.827 118.128 30.711 1.00 24.17 173 ASN B CA 1
ATOM 5846 C C . ASN B 1 174 ? 51.872 117.992 31.897 1.00 23.14 173 ASN B C 1
ATOM 5847 O O . ASN B 1 174 ? 52.281 118.126 33.050 1.00 22.81 173 ASN B O 1
ATOM 5852 N N . ALA B 1 175 ? 50.602 117.718 31.605 1.00 22.65 174 ALA B N 1
ATOM 5853 C CA . ALA B 1 175 ? 49.597 117.520 32.648 1.00 24.75 174 ALA B CA 1
ATOM 5854 C C . ALA B 1 175 ? 49.916 116.211 33.367 1.00 24.98 174 ALA B C 1
ATOM 5855 O O . ALA B 1 175 ? 49.806 116.120 34.588 1.00 26.03 174 ALA B O 1
ATOM 5857 N N . GLU B 1 176 ? 50.312 115.196 32.604 1.00 23.15 175 GLU B N 1
ATOM 5858 C CA . GLU B 1 176 ? 50.659 113.909 33.194 1.00 23.70 175 GLU B CA 1
ATOM 5859 C C . GLU B 1 176 ? 51.876 114.051 34.111 1.00 24.38 175 GLU B C 1
ATOM 5860 O O . GLU B 1 176 ? 51.877 113.537 35.235 1.00 24.67 175 GLU B O 1
ATOM 5866 N N . LEU B 1 177 ? 52.908 114.742 33.634 1.00 22.11 176 LEU B N 1
ATOM 5867 C CA . LEU B 1 177 ? 54.112 114.930 34.437 1.00 24.02 176 LEU B CA 1
ATOM 5868 C C . LEU B 1 177 ? 53.730 115.581 35.758 1.00 24.84 176 LEU B C 1
ATOM 5869 O O . LEU B 1 177 ? 54.160 115.140 36.826 1.00 26.22 176 LEU B O 1
ATOM 5874 N N . ASN B 1 178 ? 52.915 116.627 35.688 1.00 23.87 177 ASN B N 1
ATOM 5875 C CA . ASN B 1 178 ? 52.478 117.292 36.905 1.00 26.28 177 ASN B CA 1
ATOM 5876 C C . ASN B 1 178 ? 51.772 116.304 37.811 1.00 26.07 177 ASN B C 1
ATOM 5877 O O . ASN B 1 178 ? 52.085 116.202 38.999 1.00 25.59 177 ASN B O 1
ATOM 5882 N N . GLN B 1 179 ? 50.832 115.560 37.238 1.00 25.50 178 GLN B N 1
ATOM 5883 C CA . GLN B 1 179 ? 50.073 114.585 38.001 1.00 25.53 178 GLN B CA 1
ATOM 5884 C C . GLN B 1 179 ? 50.955 113.501 38.600 1.00 24.33 178 GLN B C 1
ATOM 5885 O O . GLN B 1 179 ? 50.621 112.932 39.632 1.00 23.68 178 GLN B O 1
ATOM 5891 N N . LEU B 1 180 ? 52.085 113.227 37.957 1.00 24.77 179 LEU B N 1
ATOM 5892 C CA . LEU B 1 180 ? 53.017 112.222 38.453 1.00 25.28 179 LEU B CA 1
ATOM 5893 C C . LEU B 1 180 ? 53.969 112.831 39.481 1.00 24.98 179 LEU B C 1
ATOM 5894 O O . LEU B 1 180 ? 54.851 112.146 39.992 1.00 24.51 179 LEU B O 1
ATOM 5899 N N . GLY B 1 181 ? 53.794 114.122 39.769 1.00 24.23 180 GLY B N 1
ATOM 5900 C CA . GLY B 1 181 ? 54.655 114.800 40.727 1.00 24.22 180 GLY B CA 1
ATOM 5901 C C . GLY B 1 181 ? 55.994 115.233 40.142 1.00 25.78 180 GLY B C 1
ATOM 5902 O O . GLY B 1 181 ? 56.967 115.420 40.876 1.00 21.90 180 GLY B O 1
ATOM 5903 N N . ILE B 1 182 ? 56.042 115.385 38.819 1.00 25.87 181 ILE B N 1
ATOM 5904 C CA . ILE B 1 182 ? 57.256 115.795 38.107 1.00 24.67 181 ILE B CA 1
ATOM 5905 C C . ILE B 1 182 ? 57.038 117.213 37.578 1.00 26.76 181 ILE B C 1
ATOM 5906 O O . ILE B 1 182 ? 56.257 117.421 36.648 1.00 27.18 181 ILE B O 1
ATOM 5911 N N . PRO B 1 183 ? 57.725 118.208 38.169 1.00 26.09 182 PRO B N 1
ATOM 5912 C CA . PRO B 1 183 ? 57.607 119.615 37.772 1.00 26.01 182 PRO B CA 1
ATOM 5913 C C . PRO B 1 183 ? 58.074 119.945 36.357 1.00 26.95 182 PRO B C 1
ATOM 5914 O O . PRO B 1 183 ? 59.017 119.347 35.833 1.00 25.24 182 PRO B O 1
ATOM 5918 N N . VAL B 1 184 ? 57.388 120.910 35.757 1.00 26.86 183 VAL B N 1
ATOM 5919 C CA . VAL B 1 184 ? 57.708 121.405 34.432 1.00 26.01 183 VAL B CA 1
ATOM 5920 C C . VAL B 1 184 ? 57.844 122.912 34.642 1.00 27.64 183 VAL B C 1
ATOM 5921 O O . VAL B 1 184 ? 56.925 123.559 35.156 1.00 26.88 183 VAL B O 1
ATOM 5925 N N . ILE B 1 185 ? 58.999 123.459 34.270 1.00 27.13 184 ILE B N 1
ATOM 5926 C CA . ILE B 1 185 ? 59.274 124.883 34.449 1.00 27.06 184 ILE B CA 1
ATOM 5927 C C . ILE B 1 185 ? 59.530 125.553 33.105 1.00 28.42 184 ILE B C 1
ATOM 5928 O O . ILE B 1 185 ? 60.242 125.005 32.260 1.00 28.05 184 ILE B O 1
ATOM 5933 N N . VAL B 1 186 ? 58.963 126.740 32.913 1.00 28.16 185 VAL B N 1
ATOM 5934 C CA . VAL B 1 186 ? 59.152 127.459 31.660 1.00 28.80 185 VAL B CA 1
ATOM 5935 C C . VAL B 1 186 ? 59.491 128.941 31.815 1.00 30.38 185 VAL B C 1
ATOM 5936 O O . VAL B 1 186 ? 58.997 129.624 32.716 1.00 29.76 185 VAL B O 1
ATOM 5940 N N . GLY B 1 187 ? 60.359 129.410 30.924 1.00 30.40 186 GLY B N 1
ATOM 5941 C CA . GLY B 1 187 ? 60.751 130.806 30.874 1.00 31.00 186 GLY B CA 1
ATOM 5942 C C . GLY B 1 187 ? 60.324 131.178 29.469 1.00 31.32 186 GLY B C 1
ATOM 5943 O O . GLY B 1 187 ? 60.790 130.560 28.513 1.00 32.75 186 GLY B O 1
ATOM 5944 N N . ILE B 1 188 ? 59.438 132.156 29.318 1.00 31.09 187 ILE B N 1
ATOM 5945 C CA . ILE B 1 188 ? 58.963 132.496 27.980 1.00 32.50 187 ILE B CA 1
ATOM 5946 C C . ILE B 1 188 ? 59.491 133.804 27.390 1.00 32.54 187 ILE B C 1
ATOM 5947 O O . ILE B 1 188 ? 59.625 134.809 28.087 1.00 32.05 187 ILE B O 1
ATOM 5952 N N . TYR B 1 189 ? 59.787 133.768 26.093 1.00 31.94 188 TYR B N 1
ATOM 5953 C CA . TYR B 1 189 ? 60.292 134.928 25.369 1.00 32.34 188 TYR B CA 1
ATOM 5954 C C . TYR B 1 189 ? 59.472 135.123 24.102 1.00 33.92 188 TYR B C 1
ATOM 5955 O O . TYR B 1 189 ? 58.935 134.162 23.552 1.00 34.39 188 TYR B O 1
ATOM 5964 N N . GLY B 1 190 ? 59.382 136.367 23.640 1.00 34.22 189 GLY B N 1
ATOM 5965 C CA . GLY B 1 190 ? 58.653 136.660 22.418 1.00 34.51 189 GLY B CA 1
ATOM 5966 C C . GLY B 1 190 ? 57.159 136.405 22.456 1.00 34.54 189 GLY B C 1
ATOM 5967 O O . GLY B 1 190 ? 56.559 136.345 23.524 1.00 35.72 189 GLY B O 1
ATOM 5968 N N . THR B 1 191 ? 56.563 136.257 21.276 1.00 36.37 190 THR B N 1
ATOM 5969 C CA . THR B 1 191 ? 55.127 136.018 21.146 1.00 37.68 190 THR B CA 1
ATOM 5970 C C . THR B 1 191 ? 54.820 134.527 21.140 1.00 37.14 190 THR B C 1
ATOM 5971 O O . THR B 1 191 ? 55.413 133.759 20.378 1.00 36.88 190 THR B O 1
ATOM 5975 N N . ASN B 1 192 ? 53.883 134.124 21.990 1.00 35.63 191 ASN B N 1
ATOM 5976 C CA . ASN B 1 192 ? 53.519 132.720 22.102 1.00 34.47 191 ASN B CA 1
ATOM 5977 C C . ASN B 1 192 ? 52.011 132.522 22.067 1.00 35.27 191 ASN B C 1
ATOM 5978 O O . ASN B 1 192 ? 51.371 132.366 23.110 1.00 36.50 191 ASN B O 1
ATOM 5983 N N . PRO B 1 193 ? 51.423 132.541 20.862 1.00 33.70 192 PRO B N 1
ATOM 5984 C CA . PRO B 1 193 ? 49.987 132.364 20.645 1.00 34.66 192 PRO B CA 1
ATOM 5985 C C . PRO B 1 193 ? 49.644 130.903 20.342 1.00 34.95 192 PRO B C 1
ATOM 5986 O O . PRO B 1 193 ? 50.499 130.145 19.886 1.00 35.49 192 PRO B O 1
ATOM 5990 N N . ALA B 1 194 ? 48.395 130.517 20.586 1.00 34.82 193 ALA B N 1
ATOM 5991 C CA . ALA B 1 194 ? 47.950 129.150 20.311 1.00 35.10 193 ALA B CA 1
ATOM 5992 C C . ALA B 1 194 ? 48.884 128.083 20.903 1.00 34.08 193 ALA B C 1
ATOM 5993 O O . ALA B 1 194 ? 49.043 127.992 22.124 1.00 33.85 193 ALA B O 1
ATOM 5995 N N . GLY B 1 195 ? 49.491 127.279 20.031 1.00 34.01 194 GLY B N 1
ATOM 5996 C CA . GLY B 1 195 ? 50.395 126.228 20.477 1.00 34.75 194 GLY B CA 1
ATOM 5997 C C . GLY B 1 195 ? 51.430 126.730 21.469 1.00 34.83 194 GLY B C 1
ATOM 5998 O O . GLY B 1 195 ? 51.644 126.123 22.525 1.00 36.60 194 GLY B O 1
ATOM 5999 N N . GLY B 1 196 ? 52.075 127.840 21.123 1.00 33.82 195 GLY B N 1
ATOM 6000 C CA . GLY B 1 196 ? 53.072 128.433 21.997 1.00 33.23 195 GLY B CA 1
ATOM 6001 C C . GLY B 1 196 ? 52.407 128.886 23.282 1.00 31.91 195 GLY B C 1
ATOM 6002 O O . GLY B 1 196 ? 53.025 128.899 24.343 1.00 31.70 195 GLY B O 1
ATOM 6003 N N . GLY B 1 197 ? 51.135 129.258 23.182 1.00 30.82 196 GLY B N 1
ATOM 6004 C CA . GLY B 1 197 ? 50.404 129.687 24.361 1.00 30.30 196 GLY B CA 1
ATOM 6005 C C . GLY B 1 197 ? 50.222 128.522 25.316 1.00 29.84 196 GLY B C 1
ATOM 6006 O O . GLY B 1 197 ? 50.393 128.666 26.530 1.00 29.04 196 GLY B O 1
ATOM 6007 N N . TYR B 1 198 ? 49.878 127.355 24.775 1.00 28.79 197 TYR B N 1
ATOM 6008 C CA . TYR B 1 198 ? 49.686 126.190 25.626 1.00 29.70 197 TYR B CA 1
ATOM 6009 C C . TYR B 1 198 ? 50.996 125.668 26.186 1.00 28.24 197 TYR B C 1
ATOM 6010 O O . TYR B 1 198 ? 51.014 125.052 27.245 1.00 27.96 197 TYR B O 1
ATOM 6019 N N . HIS B 1 199 ? 52.095 125.914 25.480 1.00 28.87 198 HIS B N 1
ATOM 6020 C CA . HIS B 1 199 ? 53.395 125.485 25.979 1.00 28.26 198 HIS B CA 1
ATOM 6021 C C . HIS B 1 199 ? 53.766 126.375 27.162 1.00 28.94 198 HIS B C 1
ATOM 6022 O O . HIS B 1 199 ? 54.546 125.979 28.028 1.00 27.74 198 HIS B O 1
ATOM 6029 N N . SER B 1 200 ? 53.195 127.580 27.186 1.00 28.91 199 SER B N 1
ATOM 6030 C CA . SER B 1 200 ? 53.448 128.553 28.248 1.00 29.16 199 SER B CA 1
ATOM 6031 C C . SER B 1 200 ? 52.588 128.296 29.484 1.00 28.44 199 SER B C 1
ATOM 6032 O O . SER B 1 200 ? 53.043 128.457 30.617 1.00 30.11 199 SER B O 1
ATOM 6035 N N . ILE B 1 201 ? 51.342 127.896 29.260 1.00 27.47 200 ILE B N 1
ATOM 6036 C CA . ILE B 1 201 ? 50.412 127.665 30.356 1.00 26.29 200 ILE B CA 1
ATOM 6037 C C . ILE B 1 201 ? 50.417 126.252 30.941 1.00 27.07 200 ILE B C 1
ATOM 6038 O O . ILE B 1 201 ? 50.051 126.066 32.105 1.00 28.80 200 ILE B O 1
ATOM 6043 N N . SER B 1 202 ? 50.822 125.257 30.152 1.00 25.96 201 SER B N 1
ATOM 6044 C CA . SER B 1 202 ? 50.826 123.875 30.641 1.00 26.08 201 SER B CA 1
ATOM 6045 C C . SER B 1 202 ? 51.852 123.546 31.737 1.00 24.93 201 SER B C 1
ATOM 6046 O O . SER B 1 202 ? 51.622 122.648 32.542 1.00 27.84 201 SER B O 1
ATOM 6049 N N . PRO B 1 203 ? 52.991 124.255 31.782 1.00 25.47 202 PRO B N 1
ATOM 6050 C CA . PRO B 1 203 ? 54.001 123.984 32.819 1.00 25.68 202 PRO B CA 1
ATOM 6051 C C . PRO B 1 203 ? 53.535 124.294 34.249 1.00 26.67 202 PRO B C 1
ATOM 6052 O O . PRO B 1 203 ? 52.492 124.921 34.464 1.00 26.81 202 PRO B O 1
ATOM 6056 N N . THR B 1 204 ? 54.320 123.853 35.224 1.00 26.92 203 THR B N 1
ATOM 6057 C CA . THR B 1 204 ? 54.011 124.076 36.631 1.00 26.62 203 THR B CA 1
ATOM 6058 C C . THR B 1 204 ? 54.266 125.523 37.029 1.00 27.54 203 THR B C 1
ATOM 6059 O O . THR B 1 204 ? 53.431 126.158 37.676 1.00 28.87 203 THR B O 1
ATOM 6063 N N . VAL B 1 205 ? 55.431 126.041 36.652 1.00 29.42 204 VAL B N 1
ATOM 6064 C CA . VAL B 1 205 ? 55.789 127.418 36.976 1.00 29.07 204 VAL B CA 1
ATOM 6065 C C . VAL B 1 205 ? 56.091 128.219 35.722 1.00 29.84 204 VAL B C 1
ATOM 6066 O O . VAL B 1 205 ? 56.821 127.767 34.835 1.00 29.62 204 VAL B O 1
ATOM 6070 N N . ILE B 1 206 ? 55.527 129.419 35.658 1.00 30.33 205 ILE B N 1
ATOM 6071 C CA . ILE B 1 206 ? 55.705 130.272 34.499 1.00 29.71 205 ILE B CA 1
ATOM 6072 C C . ILE B 1 206 ? 56.476 131.553 34.795 1.00 31.67 205 ILE B C 1
ATOM 6073 O O . ILE B 1 206 ? 56.058 132.368 35.620 1.00 32.45 205 ILE B O 1
ATOM 6078 N N . ILE B 1 207 ? 57.610 131.715 34.120 1.00 31.22 206 ILE B N 1
ATOM 6079 C CA . ILE B 1 207 ? 58.438 132.909 34.260 1.00 32.29 206 ILE B CA 1
ATOM 6080 C C . ILE B 1 207 ? 58.410 133.565 32.881 1.00 33.68 206 ILE B C 1
ATOM 6081 O O . ILE B 1 207 ? 58.493 132.874 31.859 1.00 33.26 206 ILE B O 1
ATOM 6086 N N . ALA B 1 208 ? 58.296 134.889 32.840 1.00 34.23 207 ALA B N 1
ATOM 6087 C CA . ALA B 1 208 ? 58.237 135.574 31.553 1.00 35.63 207 ALA B CA 1
ATOM 6088 C C . ALA B 1 208 ? 59.119 136.808 31.422 1.00 37.25 207 ALA B C 1
ATOM 6089 O O . ALA B 1 208 ? 59.367 137.526 32.394 1.00 38.07 207 ALA B O 1
ATOM 6091 N N . HIS B 1 209 ? 59.596 137.033 30.203 1.00 37.78 208 HIS B N 1
ATOM 6092 C CA . HIS B 1 209 ? 60.409 138.197 29.893 1.00 36.83 208 HIS B CA 1
ATOM 6093 C C . HIS B 1 209 ? 59.403 139.345 29.790 1.00 37.34 208 HIS B C 1
ATOM 6094 O O . HIS B 1 209 ? 58.252 139.128 29.405 1.00 36.28 208 HIS B O 1
ATOM 6101 N N . GLU B 1 210 ? 59.822 140.558 30.135 1.00 38.06 209 GLU B N 1
ATOM 6102 C CA . GLU B 1 210 ? 58.911 141.702 30.106 1.00 38.72 209 GLU B CA 1
ATOM 6103 C C . GLU B 1 210 ? 58.201 141.948 28.782 1.00 37.21 209 GLU B C 1
ATOM 6104 O O . GLU B 1 210 ? 57.071 142.424 28.773 1.00 34.04 209 GLU B O 1
ATOM 6110 N N . LYS B 1 211 ? 58.850 141.626 27.668 1.00 36.85 210 LYS B N 1
ATOM 6111 C CA . LYS B 1 211 ? 58.236 141.847 26.362 1.00 38.55 210 LYS B CA 1
ATOM 6112 C C . LYS B 1 211 ? 57.546 140.610 25.795 1.00 37.97 210 LYS B C 1
ATOM 6113 O O . LYS B 1 211 ? 57.048 140.637 24.669 1.00 36.97 210 LYS B O 1
ATOM 6119 N N . ALA B 1 212 ? 57.503 139.533 26.575 1.00 37.90 211 ALA B N 1
ATOM 6120 C CA . ALA B 1 212 ? 56.874 138.289 26.120 1.00 38.10 211 ALA B CA 1
ATOM 6121 C C . ALA B 1 212 ? 55.356 138.266 26.311 1.00 38.14 211 ALA B C 1
ATOM 6122 O O . ALA B 1 212 ? 54.800 139.041 27.094 1.00 38.70 211 ALA B O 1
ATOM 6124 N N . ASN B 1 213 ? 54.690 137.378 25.578 1.00 36.66 212 ASN B N 1
ATOM 6125 C CA . ASN B 1 213 ? 53.244 137.228 25.682 1.00 35.30 212 ASN B CA 1
ATOM 6126 C C . ASN B 1 213 ? 52.833 135.779 25.443 1.00 35.90 212 ASN B C 1
ATOM 6127 O O . ASN B 1 213 ? 53.555 135.009 24.806 1.00 34.77 212 ASN B O 1
ATOM 6132 N N . MET B 1 214 ? 51.669 135.416 25.971 1.00 35.59 213 MET B N 1
ATOM 6133 C CA . MET B 1 214 ? 51.129 134.071 25.828 1.00 35.25 213 MET B CA 1
ATOM 6134 C C . MET B 1 214 ? 49.612 134.199 25.691 1.00 35.38 213 MET B C 1
ATOM 6135 O O . MET B 1 214 ? 48.974 134.937 26.449 1.00 33.57 213 MET B O 1
ATOM 6140 N N . ALA B 1 215 ? 49.036 133.495 24.718 1.00 34.57 214 ALA B N 1
ATOM 6141 C CA . ALA B 1 215 ? 47.597 133.570 24.485 1.00 35.48 214 ALA B CA 1
ATOM 6142 C C . ALA B 1 215 ? 47.014 132.301 23.863 1.00 36.40 214 ALA B C 1
ATOM 6143 O O . ALA B 1 215 ? 47.718 131.543 23.190 1.00 36.11 214 ALA B O 1
ATOM 6145 N N . VAL B 1 216 ? 45.718 132.090 24.088 1.00 38.04 215 VAL B N 1
ATOM 6146 C CA . VAL B 1 216 ? 45.006 130.926 23.564 1.00 40.90 215 VAL B CA 1
ATOM 6147 C C . VAL B 1 216 ? 45.037 130.934 22.045 1.00 42.51 215 VAL B C 1
ATOM 6148 O O . VAL B 1 216 ? 44.787 129.915 21.404 1.00 44.66 215 VAL B O 1
ATOM 6152 N N . GLY B 1 217 ? 45.335 132.098 21.479 1.00 44.07 216 GLY B N 1
ATOM 6153 C CA . GLY B 1 217 ? 45.396 132.234 20.038 1.00 45.43 216 GLY B CA 1
ATOM 6154 C C . GLY B 1 217 ? 45.579 133.686 19.657 1.00 47.13 216 GLY B C 1
ATOM 6155 O O . GLY B 1 217 ? 45.306 134.585 20.454 1.00 46.85 216 GLY B O 1
ATOM 6156 N N . GLY B 1 218 ? 46.048 133.919 18.437 1.00 48.96 217 GLY B N 1
ATOM 6157 C CA . GLY B 1 218 ? 46.255 135.279 17.978 1.00 50.95 217 GLY B CA 1
ATOM 6158 C C . GLY B 1 218 ? 44.940 136.020 17.866 1.00 52.36 217 GLY B C 1
ATOM 6159 O O . GLY B 1 218 ? 43.904 135.421 17.576 1.00 52.18 217 GLY B O 1
ATOM 6160 N N . ALA B 1 219 ? 44.975 137.327 18.098 1.00 54.52 218 ALA B N 1
ATOM 6161 C CA . ALA B 1 219 ? 43.771 138.142 18.018 1.00 56.16 218 ALA B CA 1
ATOM 6162 C C . ALA B 1 219 ? 43.243 138.210 16.584 1.00 56.82 218 ALA B C 1
ATOM 6163 O O . ALA B 1 219 ? 42.058 138.464 16.363 1.00 58.02 218 ALA B O 1
ATOM 6165 N N . GLY B 1 220 ? 44.118 137.969 15.612 1.00 57.04 219 GLY B N 1
ATOM 6166 C CA . GLY B 1 220 ? 43.700 138.019 14.222 1.00 57.59 219 GLY B CA 1
ATOM 6167 C C . GLY B 1 220 ? 43.473 139.458 13.803 1.00 58.08 219 GLY B C 1
ATOM 6168 O O . GLY B 1 220 ? 42.602 140.137 14.348 1.00 57.67 219 GLY B O 1
ATOM 6169 N N . ILE B 1 221 ? 44.250 139.924 12.830 1.00 58.27 220 ILE B N 1
ATOM 6170 C CA . ILE B 1 221 ? 44.143 141.301 12.360 1.00 59.13 220 ILE B CA 1
ATOM 6171 C C . ILE B 1 221 ? 42.722 141.747 11.997 1.00 59.49 220 ILE B C 1
ATOM 6172 O O . ILE B 1 221 ? 42.324 142.866 12.317 1.00 59.06 220 ILE B O 1
ATOM 6177 N N . MET B 1 222 ? 41.956 140.876 11.348 1.00 60.09 221 MET B N 1
ATOM 6178 C CA . MET B 1 222 ? 40.599 141.228 10.940 1.00 61.10 221 MET B CA 1
ATOM 6179 C C . MET B 1 222 ? 39.524 140.964 11.989 1.00 62.56 221 MET B C 1
ATOM 6180 O O . MET B 1 222 ? 38.377 140.677 11.647 1.00 62.83 221 MET B O 1
ATOM 6185 N N . GLY B 1 223 ? 39.899 141.072 13.261 1.00 63.59 222 GLY B N 1
ATOM 6186 C CA . GLY B 1 223 ? 38.955 140.860 14.346 1.00 65.12 222 GLY B CA 1
ATOM 6187 C C . GLY B 1 223 ? 37.992 139.699 14.163 1.00 66.80 222 GLY B C 1
ATOM 6188 O O . GLY B 1 223 ? 38.345 138.673 13.575 1.00 67.53 222 GLY B O 1
ATOM 6189 N N . GLY B 1 224 ? 36.771 139.863 14.668 1.00 67.42 223 GLY B N 1
ATOM 6190 C CA . GLY B 1 224 ? 35.770 138.815 14.558 1.00 68.80 223 GLY B CA 1
ATOM 6191 C C . GLY B 1 224 ? 35.069 138.780 13.213 1.00 69.97 223 GLY B C 1
ATOM 6192 O O . GLY B 1 224 ? 33.885 138.447 13.121 1.00 70.27 223 GLY B O 1
ATOM 6193 N N . MET B 1 225 ? 35.807 139.118 12.163 1.00 70.61 224 MET B N 1
ATOM 6194 C CA . MET B 1 225 ? 35.270 139.136 10.808 1.00 71.44 224 MET B CA 1
ATOM 6195 C C . MET B 1 225 ? 35.164 137.714 10.253 1.00 71.13 224 MET B C 1
ATOM 6196 O O . MET B 1 225 ? 36.098 136.921 10.381 1.00 71.08 224 MET B O 1
ATOM 6201 N N . ASN B 1 226 ? 34.024 137.394 9.645 1.00 70.76 225 ASN B N 1
ATOM 6202 C CA . ASN B 1 226 ? 33.816 136.070 9.064 1.00 70.22 225 ASN B CA 1
ATOM 6203 C C . ASN B 1 226 ? 34.879 135.757 8.018 1.00 68.98 225 ASN B C 1
ATOM 6204 O O . ASN B 1 226 ? 35.138 136.561 7.119 1.00 68.13 225 ASN B O 1
ATOM 6209 N N . PRO B 1 227 ? 35.513 134.579 8.127 1.00 68.04 226 PRO B N 1
ATOM 6210 C CA . PRO B 1 227 ? 36.555 134.160 7.185 1.00 67.09 226 PRO B CA 1
ATOM 6211 C C . PRO B 1 227 ? 36.080 134.246 5.736 1.00 66.28 226 PRO B C 1
ATOM 6212 O O . PRO B 1 227 ? 34.880 134.191 5.462 1.00 66.67 226 PRO B O 1
ATOM 6216 N N . LYS B 1 228 ? 37.022 134.390 4.811 1.00 64.63 227 LYS B N 1
ATOM 6217 C CA . LYS B 1 228 ? 36.675 134.466 3.401 1.00 63.24 227 LYS B CA 1
ATOM 6218 C C . LYS B 1 228 ? 37.279 133.297 2.637 1.00 62.19 227 LYS B C 1
ATOM 6219 O O . LYS B 1 228 ? 38.453 132.969 2.807 1.00 61.97 227 LYS B O 1
ATOM 6225 N N . GLY B 1 229 ? 36.462 132.668 1.799 1.00 60.96 228 GLY B N 1
ATOM 6226 C CA . GLY B 1 229 ? 36.931 131.535 1.025 1.00 59.79 228 GLY B CA 1
ATOM 6227 C C . GLY B 1 229 ? 37.897 131.916 -0.079 1.00 58.19 228 GLY B C 1
ATOM 6228 O O . GLY B 1 229 ? 38.532 131.050 -0.681 1.00 59.13 228 GLY B O 1
ATOM 6229 N N . HIS B 1 230 ? 38.016 133.210 -0.349 1.00 56.74 229 HIS B N 1
ATOM 6230 C CA . HIS B 1 230 ? 38.914 133.676 -1.397 1.00 55.53 229 HIS B CA 1
ATOM 6231 C C . HIS B 1 230 ? 39.475 135.064 -1.107 1.00 53.87 229 HIS B C 1
ATOM 6232 O O . HIS B 1 230 ? 38.858 135.862 -0.396 1.00 52.20 229 HIS B O 1
ATOM 6239 N N . VAL B 1 231 ? 40.644 135.349 -1.674 1.00 51.88 230 VAL B N 1
ATOM 6240 C CA . VAL B 1 231 ? 41.289 136.641 -1.478 1.00 49.81 230 VAL B CA 1
ATOM 6241 C C . VAL B 1 231 ? 41.453 137.445 -2.768 1.00 49.11 230 VAL B C 1
ATOM 6242 O O . VAL B 1 231 ? 42.231 137.068 -3.652 1.00 48.87 230 VAL B O 1
ATOM 6246 N N . ASP B 1 232 ? 40.707 138.548 -2.868 1.00 48.04 231 ASP B N 1
ATOM 6247 C CA . ASP B 1 232 ? 40.785 139.451 -4.020 1.00 46.53 231 ASP B CA 1
ATOM 6248 C C . ASP B 1 232 ? 41.573 140.698 -3.608 1.00 45.40 231 ASP B C 1
ATOM 6249 O O . ASP B 1 232 ? 41.988 140.822 -2.450 1.00 44.66 231 ASP B O 1
ATOM 6254 N N . LEU B 1 233 ? 41.782 141.619 -4.544 1.00 44.10 232 LEU B N 1
ATOM 6255 C CA . LEU B 1 233 ? 42.545 142.828 -4.245 1.00 43.95 232 LEU B CA 1
ATOM 6256 C C . LEU B 1 233 ? 41.882 143.709 -3.189 1.00 43.31 232 LEU B C 1
ATOM 6257 O O . LEU B 1 233 ? 42.561 144.311 -2.353 1.00 40.29 232 LEU B O 1
ATOM 6262 N N . GLU B 1 234 ? 40.557 143.790 -3.236 1.00 44.03 233 GLU B N 1
ATOM 6263 C CA . GLU B 1 234 ? 39.815 144.584 -2.265 1.00 45.31 233 GLU B CA 1
ATOM 6264 C C . GLU B 1 234 ? 40.109 144.066 -0.861 1.00 44.62 233 GLU B C 1
ATOM 6265 O O . GLU B 1 234 ? 40.397 144.845 0.052 1.00 43.71 233 GLU B O 1
ATOM 6271 N N . TYR B 1 235 ? 40.048 142.748 -0.691 1.00 44.95 234 TYR B N 1
ATOM 6272 C CA . TYR B 1 235 ? 40.313 142.155 0.616 1.00 44.33 234 TYR B CA 1
ATOM 6273 C C . TYR B 1 235 ? 41.765 142.361 1.041 1.00 42.08 234 TYR B C 1
ATOM 6274 O O . TYR B 1 235 ? 42.040 142.565 2.225 1.00 39.87 234 TYR B O 1
ATOM 6283 N N . ALA B 1 236 ? 42.689 142.314 0.080 1.00 39.46 235 ALA B N 1
ATOM 6284 C CA . ALA B 1 236 ? 44.106 142.520 0.377 1.00 38.80 235 ALA B CA 1
ATOM 6285 C C . ALA B 1 236 ? 44.281 143.915 0.975 1.00 40.14 235 ALA B C 1
ATOM 6286 O O . ALA B 1 236 ? 44.958 144.088 1.994 1.00 39.94 235 ALA B O 1
ATOM 6288 N N . ASN B 1 237 ? 43.662 144.905 0.334 1.00 40.08 236 ASN B N 1
ATOM 6289 C CA . ASN B 1 237 ? 43.731 146.284 0.801 1.00 41.40 236 ASN B CA 1
ATOM 6290 C C . ASN B 1 237 ? 43.069 146.439 2.165 1.00 41.30 236 ASN B C 1
ATOM 6291 O O . ASN B 1 237 ? 43.510 147.239 2.986 1.00 40.83 236 ASN B O 1
ATOM 6296 N N . GLU B 1 238 ? 42.003 145.682 2.403 1.00 41.84 237 GLU B N 1
ATOM 6297 C CA . GLU B 1 238 ? 41.321 145.742 3.692 1.00 43.95 237 GLU B CA 1
ATOM 6298 C C . GLU B 1 238 ? 42.299 145.317 4.780 1.00 44.84 237 GLU B C 1
ATOM 6299 O O . GLU B 1 238 ? 42.356 145.923 5.853 1.00 43.88 237 GLU B O 1
ATOM 6305 N N . ILE B 1 239 ? 43.059 144.263 4.491 1.00 46.13 238 ILE B N 1
ATOM 6306 C CA . ILE B 1 239 ? 44.052 143.742 5.423 1.00 47.23 238 ILE B CA 1
ATOM 6307 C C . ILE B 1 239 ? 45.125 144.807 5.640 1.00 47.52 238 ILE B C 1
ATOM 6308 O O . ILE B 1 239 ? 45.449 145.147 6.782 1.00 47.97 238 ILE B O 1
ATOM 6313 N N . ALA B 1 240 ? 45.666 145.335 4.545 1.00 46.57 239 ALA B N 1
ATOM 6314 C CA . ALA B 1 240 ? 46.681 146.378 4.635 1.00 47.91 239 ALA B CA 1
ATOM 6315 C C . ALA B 1 240 ? 46.108 147.553 5.425 1.00 48.21 239 ALA B C 1
ATOM 6316 O O . ALA B 1 240 ? 46.798 148.159 6.244 1.00 47.50 239 ALA B O 1
ATOM 6318 N N . ASP B 1 241 ? 44.838 147.865 5.173 1.00 47.51 240 ASP B N 1
ATOM 6319 C CA . ASP B 1 241 ? 44.159 148.957 5.862 1.00 49.19 240 ASP B CA 1
ATOM 6320 C C . ASP B 1 241 ? 44.126 148.735 7.372 1.00 51.60 240 ASP B C 1
ATOM 6321 O O . ASP B 1 241 ? 44.370 149.661 8.150 1.00 50.73 240 ASP B O 1
ATOM 6326 N N . MET B 1 242 ? 43.825 147.502 7.776 1.00 52.62 241 MET B N 1
ATOM 6327 C CA . MET B 1 242 ? 43.741 147.155 9.188 1.00 55.10 241 MET B CA 1
ATOM 6328 C C . MET B 1 242 ? 45.099 147.194 9.889 1.00 56.43 241 MET B C 1
ATOM 6329 O O . MET B 1 242 ? 45.196 147.640 11.031 1.00 54.87 241 MET B O 1
ATOM 6334 N N . VAL B 1 243 ? 46.146 146.724 9.217 1.00 58.41 242 VAL B N 1
ATOM 6335 C CA . VAL B 1 243 ? 47.473 146.747 9.822 1.00 61.53 242 VAL B CA 1
ATOM 6336 C C . VAL B 1 243 ? 47.929 148.188 10.020 1.00 63.32 242 VAL B C 1
ATOM 6337 O O . VAL B 1 243 ? 48.557 148.513 11.028 1.00 63.38 242 VAL B O 1
ATOM 6341 N N . ASP B 1 244 ? 47.611 149.052 9.060 1.00 65.74 243 ASP B N 1
ATOM 6342 C CA . ASP B 1 244 ? 47.984 150.458 9.162 1.00 67.41 243 ASP B CA 1
ATOM 6343 C C . ASP B 1 244 ? 47.120 151.119 10.230 1.00 68.88 243 ASP B C 1
ATOM 6344 O O . ASP B 1 244 ? 47.629 151.786 11.128 1.00 68.36 243 ASP B O 1
ATOM 6349 N N . ARG B 1 245 ? 45.810 150.921 10.124 1.00 71.25 244 ARG B N 1
ATOM 6350 C CA . ARG B 1 245 ? 44.856 151.476 11.079 1.00 73.59 244 ARG B CA 1
ATOM 6351 C C . ARG B 1 245 ? 45.252 151.082 12.502 1.00 75.70 244 ARG B C 1
ATOM 6352 O O . ARG B 1 245 ? 45.192 151.894 13.426 1.00 76.11 244 ARG B O 1
ATOM 6360 N N . THR B 1 246 ? 45.658 149.826 12.666 1.00 77.52 245 THR B N 1
ATOM 6361 C CA . THR B 1 246 ? 46.059 149.302 13.967 1.00 79.19 245 THR B CA 1
ATOM 6362 C C . THR B 1 246 ? 47.452 149.790 14.354 1.00 79.98 245 THR B C 1
ATOM 6363 O O . THR B 1 246 ? 47.698 150.150 15.507 1.00 80.10 245 THR B O 1
ATOM 6367 N N . GLY B 1 247 ? 48.358 149.801 13.383 1.00 80.52 246 GLY B N 1
ATOM 6368 C CA . GLY B 1 247 ? 49.713 150.245 13.643 1.00 80.33 246 GLY B CA 1
ATOM 6369 C C . GLY B 1 247 ? 50.413 149.380 14.671 1.00 80.21 246 GLY B C 1
ATOM 6370 O O . GLY B 1 247 ? 50.304 148.153 14.644 1.00 79.97 246 GLY B O 1
ATOM 6371 N N . LYS B 1 248 ? 51.132 150.025 15.584 1.00 80.10 247 LYS B N 1
ATOM 6372 C CA . LYS B 1 248 ? 51.860 149.319 16.630 1.00 79.71 247 LYS B CA 1
ATOM 6373 C C . LYS B 1 248 ? 50.921 148.831 17.729 1.00 77.82 247 LYS B C 1
ATOM 6374 O O . LYS B 1 248 ? 50.527 149.596 18.612 1.00 78.07 247 LYS B O 1
ATOM 6380 N N . THR B 1 249 ? 50.560 147.554 17.673 1.00 74.64 248 THR B N 1
ATOM 6381 C CA . THR B 1 249 ? 49.677 146.987 18.680 1.00 71.19 248 THR B CA 1
ATOM 6382 C C . THR B 1 249 ? 50.292 145.779 19.366 1.00 67.27 248 THR B C 1
ATOM 6383 O O . THR B 1 249 ? 50.838 144.881 18.725 1.00 67.23 248 THR B O 1
ATOM 6387 N N . GLU B 1 250 ? 50.200 145.784 20.688 1.00 62.62 249 GLU B N 1
ATOM 6388 C CA . GLU B 1 250 ? 50.729 144.715 21.515 1.00 58.40 249 GLU B CA 1
ATOM 6389 C C . GLU B 1 250 ? 49.883 143.453 21.370 1.00 53.62 249 GLU B C 1
ATOM 6390 O O . GLU B 1 250 ? 48.658 143.504 21.475 1.00 53.38 249 GLU B O 1
ATOM 6396 N N . PRO B 1 251 ? 50.526 142.303 21.104 1.00 49.13 250 PRO B N 1
ATOM 6397 C CA . PRO B 1 251 ? 49.773 141.055 20.957 1.00 45.80 250 PRO B CA 1
ATOM 6398 C C . PRO B 1 251 ? 49.026 140.752 22.254 1.00 42.32 250 PRO B C 1
ATOM 6399 O O . PRO B 1 251 ? 49.426 141.202 23.329 1.00 41.18 250 PRO B O 1
ATOM 6403 N N . PRO B 1 252 ? 47.932 139.985 22.171 1.00 39.21 251 PRO B N 1
ATOM 6404 C CA . PRO B 1 252 ? 47.174 139.659 23.382 1.00 37.73 251 PRO B CA 1
ATOM 6405 C C . PRO B 1 252 ? 47.995 138.822 24.359 1.00 36.37 251 PRO B C 1
ATOM 6406 O O . PRO B 1 252 ? 48.938 138.141 23.964 1.00 36.49 251 PRO B O 1
ATOM 6410 N N . GLY B 1 253 ? 47.645 138.897 25.638 1.00 36.00 252 GLY B N 1
ATOM 6411 C CA . GLY B 1 253 ? 48.343 138.117 26.643 1.00 34.66 252 GLY B CA 1
ATOM 6412 C C . GLY B 1 253 ? 49.721 138.597 27.052 1.00 35.31 252 GLY B C 1
ATOM 6413 O O . GLY B 1 253 ? 50.563 137.796 27.461 1.00 34.00 252 GLY B O 1
ATOM 6414 N N . ALA B 1 254 ? 49.966 139.899 26.947 1.00 35.05 253 ALA B N 1
ATOM 6415 C CA . ALA B 1 254 ? 51.259 140.445 27.338 1.00 36.36 253 ALA B CA 1
ATOM 6416 C C . ALA B 1 254 ? 51.343 140.493 28.864 1.00 36.54 253 ALA B C 1
ATOM 6417 O O . ALA B 1 254 ? 50.407 140.091 29.560 1.00 35.76 253 ALA B O 1
ATOM 6419 N N . VAL B 1 255 ? 52.466 140.984 29.376 1.00 36.74 254 VAL B N 1
ATOM 6420 C CA . VAL B 1 255 ? 52.683 141.083 30.816 1.00 37.55 254 VAL B CA 1
ATOM 6421 C C . VAL B 1 255 ? 51.606 141.875 31.561 1.00 38.81 254 VAL B C 1
ATOM 6422 O O . VAL B 1 255 ? 51.204 141.496 32.663 1.00 37.10 254 VAL B O 1
ATOM 6426 N N . ASP B 1 256 ? 51.138 142.970 30.968 1.00 39.66 255 ASP B N 1
ATOM 6427 C CA . ASP B 1 256 ? 50.111 143.787 31.611 1.00 41.77 255 ASP B CA 1
ATOM 6428 C C . ASP B 1 256 ? 48.818 142.992 31.773 1.00 41.08 255 ASP B C 1
ATOM 6429 O O . ASP B 1 256 ? 47.902 143.413 32.479 1.00 41.15 255 ASP B O 1
ATOM 6434 N N . ILE B 1 257 ? 48.751 141.842 31.109 1.00 38.92 256 ILE B N 1
ATOM 6435 C CA . ILE B 1 257 ? 47.579 140.978 31.180 1.00 36.01 256 ILE B CA 1
ATOM 6436 C C . ILE B 1 257 ? 47.816 139.752 32.059 1.00 35.01 256 ILE B C 1
ATOM 6437 O O . ILE B 1 257 ? 47.173 139.586 33.097 1.00 34.32 256 ILE B O 1
ATOM 6442 N N . HIS B 1 258 ? 48.751 138.898 31.651 1.00 34.49 257 HIS B N 1
ATOM 6443 C CA . HIS B 1 258 ? 49.003 137.673 32.396 1.00 33.32 257 HIS B CA 1
ATOM 6444 C C . HIS B 1 258 ? 49.855 137.761 33.641 1.00 34.37 257 HIS B C 1
ATOM 6445 O O . HIS B 1 258 ? 50.080 136.757 34.317 1.00 33.37 257 HIS B O 1
ATOM 6452 N N . TYR B 1 259 ? 50.330 138.960 33.949 1.00 35.05 258 TYR B N 1
ATOM 6453 C CA . TYR B 1 259 ? 51.078 139.158 35.173 1.00 36.45 258 TYR B CA 1
ATOM 6454 C C . TYR B 1 259 ? 50.181 140.017 36.053 1.00 36.95 258 TYR B C 1
ATOM 6455 O O . TYR B 1 259 ? 49.716 139.584 37.106 1.00 35.96 258 TYR B O 1
ATOM 6464 N N . THR B 1 260 ? 49.917 141.232 35.585 1.00 37.67 259 THR B N 1
ATOM 6465 C CA . THR B 1 260 ? 49.100 142.187 36.325 1.00 37.36 259 THR B CA 1
ATOM 6466 C C . THR B 1 260 ? 47.671 141.734 36.595 1.00 35.99 259 THR B C 1
ATOM 6467 O O . THR B 1 260 ? 47.189 141.832 37.719 1.00 35.80 259 THR B O 1
ATOM 6471 N N . GLU B 1 261 ? 46.997 141.230 35.570 1.00 35.54 260 GLU B N 1
ATOM 6472 C CA . GLU B 1 261 ? 45.613 140.801 35.718 1.00 36.00 260 GLU B CA 1
ATOM 6473 C C . GLU B 1 261 ? 45.392 139.361 36.176 1.00 34.72 260 GLU B C 1
ATOM 6474 O O . GLU B 1 261 ? 44.975 139.123 37.306 1.00 34.94 260 GLU B O 1
ATOM 6480 N N . THR B 1 262 ? 45.669 138.405 35.295 1.00 33.70 261 THR B N 1
ATOM 6481 C CA . THR B 1 262 ? 45.455 136.993 35.600 1.00 31.74 261 THR B CA 1
ATOM 6482 C C . THR B 1 262 ? 46.442 136.398 36.603 1.00 32.44 261 THR B C 1
ATOM 6483 O O . THR B 1 262 ? 46.095 135.500 37.373 1.00 32.55 261 THR B O 1
ATOM 6487 N N . GLY B 1 263 ? 47.673 136.892 36.595 1.00 32.72 262 GLY B N 1
ATOM 6488 C CA . GLY B 1 263 ? 48.667 136.367 37.508 1.00 30.23 262 GLY B CA 1
ATOM 6489 C C . GLY B 1 263 ? 49.117 134.967 37.118 1.00 30.52 262 GLY B C 1
ATOM 6490 O O . GLY B 1 263 ? 49.552 134.197 37.973 1.00 29.40 262 GLY B O 1
ATOM 6491 N N . PHE B 1 264 ? 49.000 134.625 35.836 1.00 29.61 263 PHE B N 1
ATOM 6492 C CA . PHE B 1 264 ? 49.439 133.310 35.373 1.00 30.10 263 PHE B CA 1
ATOM 6493 C C . PHE B 1 264 ? 50.966 133.301 35.399 1.00 30.24 263 PHE B C 1
ATOM 6494 O O . PHE B 1 264 ? 51.588 132.296 35.749 1.00 29.98 263 PHE B O 1
ATOM 6502 N N . MET B 1 265 ? 51.561 134.431 35.023 1.00 29.04 264 MET B N 1
ATOM 6503 C CA . MET B 1 265 ? 53.012 134.576 35.037 1.00 29.67 264 MET B CA 1
ATOM 6504 C C . MET B 1 265 ? 53.344 134.839 36.495 1.00 30.61 264 MET B C 1
ATOM 6505 O O . MET B 1 265 ? 52.887 135.831 37.064 1.00 31.43 264 MET B O 1
ATOM 6510 N N . ARG B 1 266 ? 54.122 133.952 37.104 1.00 30.26 265 ARG B N 1
ATOM 6511 C CA . ARG B 1 266 ? 54.483 134.114 38.503 1.00 32.12 265 ARG B CA 1
ATOM 6512 C C . ARG B 1 266 ? 55.487 135.246 38.684 1.00 34.28 265 ARG B C 1
ATOM 6513 O O . ARG B 1 266 ? 55.387 136.026 39.632 1.00 34.73 265 ARG B O 1
ATOM 6521 N N . GLU B 1 267 ? 56.452 135.332 37.772 1.00 34.39 266 GLU B N 1
ATOM 6522 C CA . GLU B 1 267 ? 57.467 136.377 37.825 1.00 35.92 266 GLU B CA 1
ATOM 6523 C C . GLU B 1 267 ? 57.802 136.897 36.437 1.00 35.69 266 GLU B C 1
ATOM 6524 O O . GLU B 1 267 ? 57.729 136.160 35.456 1.00 36.59 266 GLU B O 1
ATOM 6530 N N . VAL B 1 268 ? 58.164 138.174 36.368 1.00 35.61 267 VAL B N 1
ATOM 6531 C CA . VAL B 1 268 ? 58.532 138.811 35.112 1.00 35.64 267 VAL B CA 1
ATOM 6532 C C . VAL B 1 268 ? 59.909 139.443 35.272 1.00 37.56 267 VAL B C 1
ATOM 6533 O O . VAL B 1 268 ? 60.197 140.048 36.304 1.00 38.39 267 VAL B O 1
ATOM 6537 N N . TYR B 1 269 ? 60.760 139.282 34.259 1.00 38.43 268 TYR B N 1
ATOM 6538 C CA . TYR B 1 269 ? 62.112 139.841 34.282 1.00 36.95 268 TYR B CA 1
ATOM 6539 C C . TYR B 1 269 ? 62.368 140.708 33.050 1.00 38.20 268 TYR B C 1
ATOM 6540 O O . TYR B 1 269 ? 61.935 140.379 31.938 1.00 36.14 268 TYR B O 1
ATOM 6549 N N . ALA B 1 270 ? 63.088 141.808 33.259 1.00 36.57 269 ALA B N 1
ATOM 6550 C CA . ALA B 1 270 ? 63.403 142.746 32.188 1.00 37.81 269 ALA B CA 1
ATOM 6551 C C . ALA B 1 270 ? 64.446 142.234 31.203 1.00 36.87 269 ALA B C 1
ATOM 6552 O O . ALA B 1 270 ? 64.374 142.540 30.014 1.00 39.10 269 ALA B O 1
ATOM 6554 N N . SER B 1 271 ? 65.411 141.457 31.689 1.00 36.65 270 SER B N 1
ATOM 6555 C CA . SER B 1 271 ? 66.469 140.938 30.823 1.00 38.01 270 SER B CA 1
ATOM 6556 C C . SER B 1 271 ? 66.368 139.437 30.536 1.00 39.12 270 SER B C 1
ATOM 6557 O O . SER B 1 271 ? 65.816 138.673 31.331 1.00 39.63 270 SER B O 1
ATOM 6560 N N . GLU B 1 272 ? 66.915 139.027 29.394 1.00 39.13 271 GLU B N 1
ATOM 6561 C CA . GLU B 1 272 ? 66.908 137.628 28.986 1.00 40.13 271 GLU B CA 1
ATOM 6562 C C . GLU B 1 272 ? 67.537 136.774 30.083 1.00 40.80 271 GLU B C 1
ATOM 6563 O O . GLU B 1 272 ? 67.052 135.688 30.395 1.00 41.75 271 GLU B O 1
ATOM 6569 N N . GLU B 1 273 ? 68.624 137.272 30.662 1.00 41.27 272 GLU B N 1
ATOM 6570 C CA . GLU B 1 273 ? 69.326 136.558 31.721 1.00 41.49 272 GLU B CA 1
ATOM 6571 C C . GLU B 1 273 ? 68.461 136.463 32.973 1.00 40.22 272 GLU B C 1
ATOM 6572 O O . GLU B 1 273 ? 68.531 135.482 33.718 1.00 39.74 272 GLU B O 1
ATOM 6578 N N . GLY B 1 274 ? 67.651 137.490 33.206 1.00 37.89 273 GLY B N 1
ATOM 6579 C CA . GLY B 1 274 ? 66.782 137.490 34.369 1.00 36.37 273 GLY B CA 1
ATOM 6580 C C . GLY B 1 274 ? 65.826 136.310 34.330 1.00 35.20 273 GLY B C 1
ATOM 6581 O O . GLY B 1 274 ? 65.665 135.595 35.322 1.00 33.93 273 GLY B O 1
ATOM 6582 N N . VAL B 1 275 ? 65.191 136.111 33.176 1.00 33.93 274 VAL B N 1
ATOM 6583 C CA . VAL B 1 275 ? 64.250 135.013 32.985 1.00 32.53 274 VAL B CA 1
ATOM 6584 C C . VAL B 1 275 ? 64.895 133.681 33.362 1.00 32.34 274 VAL B C 1
ATOM 6585 O O . VAL B 1 275 ? 64.290 132.858 34.053 1.00 32.21 274 VAL B O 1
ATOM 6589 N N . LEU B 1 276 ? 66.126 133.474 32.908 1.00 31.85 275 LEU B N 1
ATOM 6590 C CA . LEU B 1 276 ? 66.842 132.242 33.205 1.00 31.24 275 LEU B CA 1
ATOM 6591 C C . LEU B 1 276 ? 67.116 132.140 34.701 1.00 32.33 275 LEU B C 1
ATOM 6592 O O . LEU B 1 276 ? 67.127 131.042 35.263 1.00 32.47 275 LEU B O 1
ATOM 6597 N N . GLU B 1 277 ? 67.344 133.280 35.348 1.00 32.13 276 GLU B N 1
ATOM 6598 C CA . GLU B 1 277 ? 67.594 133.275 36.784 1.00 33.03 276 GLU B CA 1
ATOM 6599 C C . GLU B 1 277 ? 66.300 132.850 37.469 1.00 31.65 276 GLU B C 1
ATOM 6600 O O . GLU B 1 277 ? 66.324 132.163 38.488 1.00 32.82 276 GLU B O 1
ATOM 6606 N N . GLY B 1 278 ? 65.171 133.256 36.895 1.00 29.34 277 GLY B N 1
ATOM 6607 C CA . GLY B 1 278 ? 63.890 132.874 37.458 1.00 29.79 277 GLY B CA 1
ATOM 6608 C C . GLY B 1 278 ? 63.740 131.361 37.384 1.00 30.49 277 GLY B C 1
ATOM 6609 O O . GLY B 1 278 ? 63.305 130.718 38.347 1.00 28.88 277 GLY B O 1
ATOM 6610 N N . ILE B 1 279 ? 64.109 130.783 36.242 1.00 28.93 278 ILE B N 1
ATOM 6611 C CA . ILE B 1 279 ? 64.021 129.334 36.077 1.00 28.78 278 ILE B CA 1
ATOM 6612 C C . ILE B 1 279 ? 64.904 128.643 37.117 1.00 28.84 278 ILE B C 1
ATOM 6613 O O . ILE B 1 279 ? 64.478 127.688 37.767 1.00 28.85 278 ILE B O 1
ATOM 6618 N N . LYS B 1 280 ? 66.132 129.132 37.270 1.00 29.23 279 LYS B N 1
ATOM 6619 C CA . LYS B 1 280 ? 67.069 128.568 38.241 1.00 30.01 279 LYS B CA 1
ATOM 6620 C C . LYS B 1 280 ? 66.507 128.658 39.650 1.00 29.22 279 LYS B C 1
ATOM 6621 O O . LYS B 1 280 ? 66.658 127.739 40.454 1.00 29.84 279 LYS B O 1
ATOM 6627 N N . LYS B 1 281 ? 65.865 129.781 39.944 1.00 30.22 280 LYS B N 1
ATOM 6628 C CA . LYS B 1 281 ? 65.283 130.007 41.258 1.00 31.40 280 LYS B CA 1
ATOM 6629 C C . LYS B 1 281 ? 64.281 128.914 41.617 1.00 30.45 280 LYS B C 1
ATOM 6630 O O . LYS B 1 281 ? 64.374 128.295 42.673 1.00 29.46 280 LYS B O 1
ATOM 6636 N N . TYR B 1 282 ? 63.328 128.664 40.729 1.00 29.33 281 TYR B N 1
ATOM 6637 C CA . TYR B 1 282 ? 62.324 127.654 41.014 1.00 30.42 281 TYR B CA 1
ATOM 6638 C C . TYR B 1 282 ? 62.807 126.214 40.889 1.00 29.33 281 TYR B C 1
ATOM 6639 O O . TYR B 1 282 ? 62.385 125.355 41.657 1.00 28.56 281 TYR B O 1
ATOM 6648 N N . VAL B 1 283 ? 63.698 125.941 39.941 1.00 29.79 282 VAL B N 1
ATOM 6649 C CA . VAL B 1 283 ? 64.216 124.588 39.817 1.00 28.31 282 VAL B CA 1
ATOM 6650 C C . VAL B 1 283 ? 64.967 124.301 41.109 1.00 29.10 282 VAL B C 1
ATOM 6651 O O . VAL B 1 283 ? 65.004 123.166 41.582 1.00 28.60 282 VAL B O 1
ATOM 6655 N N . GLY B 1 284 ? 65.552 125.348 41.687 1.00 29.16 283 GLY B N 1
ATOM 6656 C CA . GLY B 1 284 ? 66.284 125.187 42.933 1.00 28.50 283 GLY B CA 1
ATOM 6657 C C . GLY B 1 284 ? 65.367 124.762 44.070 1.00 29.70 283 GLY B C 1
ATOM 6658 O O . GLY B 1 284 ? 65.794 124.100 45.014 1.00 29.21 283 GLY B O 1
ATOM 6659 N N . MET B 1 285 ? 64.095 125.135 43.976 1.00 29.47 284 MET B N 1
ATOM 6660 C CA . MET B 1 285 ? 63.120 124.788 45.008 1.00 29.48 284 MET B CA 1
ATOM 6661 C C . MET B 1 285 ? 62.623 123.348 44.897 1.00 28.75 284 MET B C 1
ATOM 6662 O O . MET B 1 285 ? 61.992 122.836 45.821 1.00 28.71 284 MET B O 1
ATOM 6667 N N . LEU B 1 286 ? 62.897 122.702 43.769 1.00 27.15 285 LEU B N 1
ATOM 6668 C CA . LEU B 1 286 ? 62.436 121.337 43.553 1.00 26.70 285 LEU B CA 1
ATOM 6669 C C . LEU B 1 286 ? 63.159 120.329 44.441 1.00 28.03 285 LEU B C 1
ATOM 6670 O O . LEU B 1 286 ? 64.259 120.588 44.921 1.00 29.83 285 LEU B O 1
ATOM 6675 N N . PRO B 1 287 ? 62.541 119.163 44.677 1.00 29.15 286 PRO B N 1
ATOM 6676 C CA . PRO B 1 287 ? 63.138 118.126 45.522 1.00 28.83 286 PRO B CA 1
ATOM 6677 C C . PRO B 1 287 ? 64.230 117.275 44.876 1.00 29.85 286 PRO B C 1
ATOM 6678 O O . PRO B 1 287 ? 64.233 117.053 43.667 1.00 29.99 286 PRO B O 1
ATOM 6682 N N . LYS B 1 288 ? 65.156 116.802 45.704 1.00 29.21 287 LYS B N 1
ATOM 6683 C CA . LYS B 1 288 ? 66.238 115.939 45.249 1.00 29.73 287 LYS B CA 1
ATOM 6684 C C . LYS B 1 288 ? 66.919 115.330 46.456 1.00 28.22 287 LYS B C 1
ATOM 6685 O O . LYS B 1 288 ? 66.884 115.894 47.550 1.00 26.37 287 LYS B O 1
ATOM 6691 N N . TYR B 1 289 ? 67.521 114.167 46.250 1.00 26.39 288 TYR B N 1
ATOM 6692 C CA . TYR B 1 289 ? 68.267 113.508 47.304 1.00 28.60 288 TYR B CA 1
ATOM 6693 C C . TYR B 1 289 ? 69.717 113.945 47.143 1.00 28.62 288 TYR B C 1
ATOM 6694 O O . TYR B 1 289 ? 70.212 114.065 46.020 1.00 27.43 288 TYR B O 1
ATOM 6703 N N . ASP B 1 290 ? 70.389 114.202 48.256 1.00 29.22 289 ASP B N 1
ATOM 6704 C CA . ASP B 1 290 ? 71.809 114.535 48.210 1.00 29.27 289 ASP B CA 1
ATOM 6705 C C . ASP B 1 290 ? 72.384 113.239 47.627 1.00 28.76 289 ASP B C 1
ATOM 6706 O O . ASP B 1 290 ? 72.122 112.163 48.155 1.00 30.51 289 ASP B O 1
ATOM 6711 N N . PRO B 1 291 ? 73.162 113.314 46.536 1.00 30.15 290 PRO B N 1
ATOM 6712 C CA . PRO B 1 291 ? 73.711 112.074 45.966 1.00 28.70 290 PRO B CA 1
ATOM 6713 C C . PRO B 1 291 ? 74.424 111.152 46.957 1.00 30.76 290 PRO B C 1
ATOM 6714 O O . PRO B 1 291 ? 74.465 109.932 46.772 1.00 30.32 290 PRO B O 1
ATOM 6718 N N . GLU B 1 292 ? 74.978 111.722 48.018 1.00 29.67 291 GLU B N 1
ATOM 6719 C CA . GLU B 1 292 ? 75.673 110.905 49.000 1.00 30.52 291 GLU B CA 1
ATOM 6720 C C . GLU B 1 292 ? 74.738 109.870 49.616 1.00 28.73 291 GLU B C 1
ATOM 6721 O O . GLU B 1 292 ? 75.168 108.782 50.004 1.00 27.71 291 GLU B O 1
ATOM 6727 N N . PHE B 1 293 ? 73.453 110.204 49.692 1.00 26.77 292 PHE B N 1
ATOM 6728 C CA . PHE B 1 293 ? 72.473 109.295 50.280 1.00 26.05 292 PHE B CA 1
ATOM 6729 C C . PHE B 1 293 ? 72.456 107.919 49.616 1.00 25.41 292 PHE B C 1
ATOM 6730 O O . PHE B 1 293 ? 72.407 106.897 50.300 1.00 25.00 292 PHE B O 1
ATOM 6738 N N . PHE B 1 294 ? 72.499 107.892 48.287 1.00 24.80 293 PHE B N 1
ATOM 6739 C CA . PHE B 1 294 ? 72.467 106.627 47.552 1.00 25.69 293 PHE B CA 1
ATOM 6740 C C . PHE B 1 294 ? 73.833 106.106 47.123 1.00 27.62 293 PHE B C 1
ATOM 6741 O O . PHE B 1 294 ? 73.919 105.105 46.407 1.00 27.44 293 PHE B O 1
ATOM 6749 N N . ARG B 1 295 ? 74.904 106.772 47.540 1.00 28.21 294 ARG B N 1
ATOM 6750 C CA . ARG B 1 295 ? 76.227 106.295 47.164 1.00 28.61 294 ARG B CA 1
ATOM 6751 C C . ARG B 1 295 ? 76.673 105.161 48.070 1.00 29.16 294 ARG B C 1
ATOM 6752 O O . ARG B 1 295 ? 76.264 105.078 49.232 1.00 28.38 294 ARG B O 1
ATOM 6760 N N . VAL B 1 296 ? 77.499 104.274 47.524 1.00 28.02 295 VAL B N 1
ATOM 6761 C CA . VAL B 1 296 ? 78.025 103.147 48.281 1.00 27.36 295 VAL B CA 1
ATOM 6762 C C . VAL B 1 296 ? 79.551 103.234 48.297 1.00 28.26 295 VAL B C 1
ATOM 6763 O O . VAL B 1 296 ? 80.232 102.355 48.825 1.00 27.26 295 VAL B O 1
ATOM 6767 N N . ASP B 1 297 ? 80.079 104.315 47.730 1.00 28.59 296 ASP B N 1
ATOM 6768 C CA . ASP B 1 297 ? 81.525 104.524 47.650 1.00 28.92 296 ASP B CA 1
ATOM 6769 C C . ASP B 1 297 ? 81.744 105.973 47.215 1.00 29.00 296 ASP B C 1
ATOM 6770 O O . ASP B 1 297 ? 80.813 106.630 46.742 1.00 28.27 296 ASP B O 1
ATOM 6775 N N . ASP B 1 298 ? 82.957 106.487 47.385 1.00 29.53 297 ASP B N 1
ATOM 6776 C CA . ASP B 1 298 ? 83.234 107.847 46.946 1.00 28.66 297 ASP B CA 1
ATOM 6777 C C . ASP B 1 298 ? 83.362 107.763 45.434 1.00 28.50 297 ASP B C 1
ATOM 6778 O O . ASP B 1 298 ? 83.795 106.741 44.901 1.00 29.18 297 ASP B O 1
ATOM 6783 N N . PRO B 1 299 ? 82.973 108.825 44.720 1.00 26.53 298 PRO B N 1
ATOM 6784 C CA . PRO B 1 299 ? 83.095 108.784 43.267 1.00 27.40 298 PRO B CA 1
ATOM 6785 C C . PRO B 1 299 ? 84.566 108.567 42.910 1.00 29.30 298 PRO B C 1
ATOM 6786 O O . PRO B 1 299 ? 85.448 109.103 43.576 1.00 29.88 298 PRO B O 1
ATOM 6790 N N . LYS B 1 300 ? 84.822 107.769 41.878 1.00 30.00 299 LYS B N 1
ATOM 6791 C CA . LYS B 1 300 ? 86.184 107.501 41.412 1.00 32.48 299 LYS B CA 1
ATOM 6792 C C . LYS B 1 300 ? 86.127 107.428 39.895 1.00 32.52 299 LYS B C 1
ATOM 6793 O O . LYS B 1 300 ? 85.215 106.822 39.335 1.00 33.99 299 LYS B O 1
ATOM 6799 N N . ALA B 1 301 ? 87.083 108.055 39.225 1.00 31.87 300 ALA B N 1
ATOM 6800 C CA . ALA B 1 301 ? 87.108 108.020 37.768 1.00 33.07 300 ALA B CA 1
ATOM 6801 C C . ALA B 1 301 ? 87.565 106.633 37.320 1.00 32.24 300 ALA B C 1
ATOM 6802 O O . ALA B 1 301 ? 88.162 105.891 38.102 1.00 33.15 300 ALA B O 1
ATOM 6804 N N . PRO B 1 302 ? 87.266 106.250 36.067 1.00 32.63 301 PRO B N 1
ATOM 6805 C CA . PRO B 1 302 ? 87.690 104.932 35.586 1.00 32.88 301 PRO B CA 1
ATOM 6806 C C . PRO B 1 302 ? 89.203 104.844 35.750 1.00 33.84 301 PRO B C 1
ATOM 6807 O O . PRO B 1 302 ? 89.882 105.866 35.709 1.00 33.23 301 PRO B O 1
ATOM 6811 N N . ALA B 1 303 ? 89.730 103.637 35.931 1.00 35.11 302 ALA B N 1
ATOM 6812 C CA . ALA B 1 303 ? 91.168 103.463 36.123 1.00 37.18 302 ALA B CA 1
ATOM 6813 C C . ALA B 1 303 ? 91.994 103.604 34.841 1.00 37.50 302 ALA B C 1
ATOM 6814 O O . ALA B 1 303 ? 93.223 103.612 34.897 1.00 37.52 302 ALA B O 1
ATOM 6816 N N . PHE B 1 304 ? 91.325 103.713 33.696 1.00 36.50 303 PHE B N 1
ATOM 6817 C CA . PHE B 1 304 ? 92.025 103.860 32.420 1.00 37.36 303 PHE B CA 1
ATOM 6818 C C . PHE B 1 304 ? 91.483 105.040 31.627 1.00 38.03 303 PHE B C 1
ATOM 6819 O O . PHE B 1 304 ? 90.321 105.414 31.768 1.00 37.27 303 PHE B O 1
ATOM 6827 N N . PRO B 1 305 ? 92.324 105.636 30.771 1.00 38.48 304 PRO B N 1
ATOM 6828 C CA . PRO B 1 305 ? 91.942 106.784 29.943 1.00 38.34 304 PRO B CA 1
ATOM 6829 C C . PRO B 1 305 ? 90.836 106.444 28.952 1.00 37.94 304 PRO B C 1
ATOM 6830 O O . PRO B 1 305 ? 90.855 105.387 28.321 1.00 36.90 304 PRO B O 1
ATOM 6834 N N . ALA B 1 306 ? 89.879 107.355 28.815 1.00 37.79 305 ALA B N 1
ATOM 6835 C CA . ALA B 1 306 ? 88.762 107.161 27.901 1.00 38.72 305 ALA B CA 1
ATOM 6836 C C . ALA B 1 306 ? 89.235 107.147 26.454 1.00 38.32 305 ALA B C 1
ATOM 6837 O O . ALA B 1 306 ? 88.690 106.419 25.627 1.00 38.43 305 ALA B O 1
ATOM 6839 N N . ASP B 1 307 ? 90.250 107.952 26.150 1.00 38.51 306 ASP B N 1
ATOM 6840 C CA . ASP B 1 307 ? 90.769 108.022 24.790 1.00 38.70 306 ASP B CA 1
ATOM 6841 C C . ASP B 1 307 ? 91.285 106.692 24.243 1.00 36.79 306 ASP B C 1
ATOM 6842 O O . ASP B 1 307 ? 91.422 106.540 23.033 1.00 34.64 306 ASP B O 1
ATOM 6847 N N . ASP B 1 308 ? 91.565 105.731 25.122 1.00 35.80 307 ASP B N 1
ATOM 6848 C CA . ASP B 1 308 ? 92.038 104.427 24.665 1.00 36.58 307 ASP B CA 1
ATOM 6849 C C . ASP B 1 308 ? 90.944 103.790 23.820 1.00 37.06 307 ASP B C 1
ATOM 6850 O O . ASP B 1 308 ? 91.212 102.953 22.955 1.00 36.95 307 ASP B O 1
ATOM 6855 N N . LEU B 1 309 ? 89.706 104.188 24.091 1.00 35.93 308 LEU B N 1
ATOM 6856 C CA . LEU B 1 309 ? 88.556 103.669 23.368 1.00 35.76 308 LEU B CA 1
ATOM 6857 C C . LEU B 1 309 ? 88.720 103.896 21.865 1.00 34.95 308 LEU B C 1
ATOM 6858 O O . LEU B 1 309 ? 88.221 103.118 21.057 1.00 35.51 308 LEU B O 1
ATOM 6863 N N . TYR B 1 310 ? 89.430 104.957 21.493 1.00 34.30 309 TYR B N 1
ATOM 6864 C CA . TYR B 1 310 ? 89.661 105.260 20.083 1.00 33.89 309 TYR B CA 1
ATOM 6865 C C . TYR B 1 310 ? 90.486 104.180 19.397 1.00 34.56 309 TYR B C 1
ATOM 6866 O O . TYR B 1 310 ? 90.508 104.086 18.169 1.00 34.13 309 TYR B O 1
ATOM 6875 N N . SER B 1 311 ? 91.166 103.363 20.195 1.00 34.98 310 SER B N 1
ATOM 6876 C CA . SER B 1 311 ? 91.966 102.268 19.657 1.00 36.18 310 SER B CA 1
ATOM 6877 C C . SER B 1 311 ? 91.306 100.934 19.979 1.00 36.48 310 SER B C 1
ATOM 6878 O O . SER B 1 311 ? 91.355 99.997 19.184 1.00 36.68 310 SER B O 1
ATOM 6881 N N . MET B 1 312 ? 90.672 100.858 21.145 1.00 36.20 311 MET B N 1
ATOM 6882 C CA . MET B 1 312 ? 90.055 99.617 21.591 1.00 35.75 311 MET B CA 1
ATOM 6883 C C . MET B 1 312 ? 88.686 99.256 21.034 1.00 35.61 311 MET B C 1
ATOM 6884 O O . MET B 1 312 ? 88.274 98.101 21.123 1.00 36.86 311 MET B O 1
ATOM 6889 N N . VAL B 1 313 ? 87.978 100.228 20.469 1.00 34.64 312 VAL B N 1
ATOM 6890 C CA . VAL B 1 313 ? 86.671 99.958 19.874 1.00 34.10 312 VAL B CA 1
ATOM 6891 C C . VAL B 1 313 ? 86.887 99.976 18.363 1.00 34.34 312 VAL B C 1
ATOM 6892 O O . VAL B 1 313 ? 86.935 101.037 17.745 1.00 34.53 312 VAL B O 1
ATOM 6896 N N . PRO B 1 314 ? 87.025 98.793 17.751 1.00 35.45 313 PRO B N 1
ATOM 6897 C CA . PRO B 1 314 ? 87.251 98.680 16.307 1.00 34.58 313 PRO B CA 1
ATOM 6898 C C . PRO B 1 314 ? 86.092 99.147 15.447 1.00 34.81 313 PRO B C 1
ATOM 6899 O O . PRO B 1 314 ? 84.963 98.699 15.626 1.00 35.11 313 PRO B O 1
ATOM 6903 N N . LEU B 1 315 ? 86.371 100.045 14.509 1.00 34.18 314 LEU B N 1
ATOM 6904 C CA . LEU B 1 315 ? 85.333 100.511 13.602 1.00 35.69 314 LEU B CA 1
ATOM 6905 C C . LEU B 1 315 ? 84.970 99.336 12.698 1.00 35.73 314 LEU B C 1
ATOM 6906 O O . LEU B 1 315 ? 83.812 99.159 12.327 1.00 34.87 314 LEU B O 1
ATOM 6911 N N . ASN B 1 316 ? 85.970 98.529 12.353 1.00 36.86 315 ASN B N 1
ATOM 6912 C CA . ASN B 1 316 ? 85.757 97.364 11.492 1.00 38.60 315 ASN B CA 1
ATOM 6913 C C . ASN B 1 316 ? 84.917 96.354 12.262 1.00 38.59 315 ASN B C 1
ATOM 6914 O O . ASN B 1 316 ? 85.412 95.738 13.203 1.00 37.55 315 ASN B O 1
ATOM 6919 N N . ASP B 1 317 ? 83.664 96.165 11.855 1.00 40.12 316 ASP B N 1
ATOM 6920 C CA . ASP B 1 317 ? 82.786 95.239 12.568 1.00 41.53 316 ASP B CA 1
ATOM 6921 C C . ASP B 1 317 ? 83.178 93.773 12.449 1.00 42.14 316 ASP B C 1
ATOM 6922 O O . ASP B 1 317 ? 82.451 92.894 12.919 1.00 42.35 316 ASP B O 1
ATOM 6927 N N . LYS B 1 318 ? 84.320 93.506 11.824 1.00 42.19 317 LYS B N 1
ATOM 6928 C CA . LYS B 1 318 ? 84.795 92.134 11.691 1.00 43.69 317 LYS B CA 1
ATOM 6929 C C . LYS B 1 318 ? 85.794 91.837 12.801 1.00 42.77 317 LYS B C 1
ATOM 6930 O O . LYS B 1 318 ? 86.062 90.680 13.115 1.00 41.66 317 LYS B O 1
ATOM 6936 N N . ARG B 1 319 ? 86.347 92.893 13.388 1.00 42.92 318 ARG B N 1
ATOM 6937 C CA . ARG B 1 319 ? 87.326 92.745 14.455 1.00 43.28 318 ARG B CA 1
ATOM 6938 C C . ARG B 1 319 ? 86.672 92.600 15.824 1.00 41.89 318 ARG B C 1
ATOM 6939 O O . ARG B 1 319 ? 85.789 93.375 16.193 1.00 39.49 318 ARG B O 1
ATOM 6947 N N . ALA B 1 320 ? 87.109 91.593 16.568 1.00 40.95 319 ALA B N 1
ATOM 6948 C CA . ALA B 1 320 ? 86.598 91.361 17.908 1.00 39.64 319 ALA B CA 1
ATOM 6949 C C . ALA B 1 320 ? 87.366 92.306 18.815 1.00 37.75 319 ALA B C 1
ATOM 6950 O O . ALA B 1 320 ? 88.297 92.976 18.371 1.00 37.57 319 ALA B O 1
ATOM 6952 N N . TYR B 1 321 ? 86.973 92.361 20.082 1.00 36.71 320 TYR B N 1
ATOM 6953 C CA . TYR B 1 321 ? 87.640 93.217 21.054 1.00 34.91 320 TYR B CA 1
ATOM 6954 C C . TYR B 1 321 ? 87.179 92.794 22.444 1.00 35.54 320 TYR B C 1
ATOM 6955 O O . TYR B 1 321 ? 86.269 91.974 22.583 1.00 35.23 320 TYR B O 1
ATOM 6964 N N . ASP B 1 322 ? 87.818 93.342 23.468 1.00 34.17 321 ASP B N 1
ATOM 6965 C CA . ASP B 1 322 ? 87.486 93.004 24.840 1.00 33.98 321 ASP B CA 1
ATOM 6966 C C . ASP B 1 322 ? 86.497 94.014 25.424 1.00 33.05 321 ASP B C 1
ATOM 6967 O O . ASP B 1 322 ? 86.860 95.161 25.690 1.00 31.48 321 ASP B O 1
ATOM 6972 N N . ILE B 1 323 ? 85.252 93.584 25.625 1.00 31.97 322 ILE B N 1
ATOM 6973 C CA . ILE B 1 323 ? 84.222 94.461 26.178 1.00 31.25 322 ILE B CA 1
ATOM 6974 C C . ILE B 1 323 ? 84.612 94.982 27.570 1.00 32.18 322 ILE B C 1
ATOM 6975 O O . ILE B 1 323 ? 84.139 96.032 28.007 1.00 32.45 322 ILE B O 1
ATOM 6980 N N . TYR B 1 324 ? 85.483 94.259 28.267 1.00 32.35 323 TYR B N 1
ATOM 6981 C CA . TYR B 1 324 ? 85.904 94.712 29.587 1.00 32.84 323 TYR B CA 1
ATOM 6982 C C . TYR B 1 324 ? 86.666 96.030 29.506 1.00 33.39 323 TYR B C 1
ATOM 6983 O O . TYR B 1 324 ? 86.630 96.823 30.449 1.00 32.79 323 TYR B O 1
ATOM 6992 N N . ASN B 1 325 ? 87.344 96.274 28.382 1.00 32.96 324 ASN B N 1
ATOM 6993 C CA . ASN B 1 325 ? 88.088 97.522 28.213 1.00 32.42 324 ASN B CA 1
ATOM 6994 C C . ASN B 1 325 ? 87.142 98.712 28.145 1.00 32.26 324 ASN B C 1
ATOM 6995 O O . ASN B 1 325 ? 87.481 99.817 28.581 1.00 31.61 324 ASN B O 1
ATOM 7000 N N . VAL B 1 326 ? 85.958 98.482 27.584 1.00 31.88 325 VAL B N 1
ATOM 7001 C CA . VAL B 1 326 ? 84.948 99.525 27.470 1.00 31.13 325 VAL B CA 1
ATOM 7002 C C . VAL B 1 326 ? 84.343 99.747 28.854 1.00 30.82 325 VAL B C 1
ATOM 7003 O O . VAL B 1 326 ? 84.248 100.875 29.335 1.00 29.92 325 VAL B O 1
ATOM 7007 N N . ILE B 1 327 ? 83.931 98.654 29.487 1.00 31.10 326 ILE B N 1
ATOM 7008 C CA . ILE B 1 327 ? 83.342 98.727 30.814 1.00 31.09 326 ILE B CA 1
ATOM 7009 C C . ILE B 1 327 ? 84.327 99.387 31.768 1.00 31.41 326 ILE B C 1
ATOM 7010 O O . ILE B 1 327 ? 83.950 100.236 32.571 1.00 31.00 326 ILE B O 1
ATOM 7015 N N . ALA B 1 328 ? 85.595 99.006 31.658 1.00 31.38 327 ALA B N 1
ATOM 7016 C CA . ALA B 1 328 ? 86.636 99.548 32.527 1.00 31.67 327 ALA B CA 1
ATOM 7017 C C . ALA B 1 328 ? 86.807 101.049 32.374 1.00 31.15 327 ALA B C 1
ATOM 7018 O O . ALA B 1 328 ? 87.295 101.722 33.284 1.00 32.11 327 ALA B O 1
ATOM 7020 N N . ARG B 1 329 ? 86.395 101.581 31.231 1.00 30.34 328 ARG B N 1
ATOM 7021 C CA . ARG B 1 329 ? 86.553 103.001 30.983 1.00 30.17 328 ARG B CA 1
ATOM 7022 C C . ARG B 1 329 ? 85.278 103.830 31.094 1.00 30.89 328 ARG B C 1
ATOM 7023 O O . ARG B 1 329 ? 85.287 105.026 30.808 1.00 31.81 328 ARG B O 1
ATOM 7031 N N . LEU B 1 330 ? 84.186 103.206 31.525 1.00 30.20 329 LEU B N 1
ATOM 7032 C CA . LEU B 1 330 ? 82.925 103.923 31.679 1.00 29.60 329 LEU B CA 1
ATOM 7033 C C . LEU B 1 330 ? 82.462 103.926 33.128 1.00 29.84 329 LEU B C 1
ATOM 7034 O O . LEU B 1 330 ? 81.713 104.810 33.544 1.00 29.36 329 LEU B O 1
ATOM 7039 N N . PHE B 1 331 ? 82.907 102.947 33.904 1.00 28.81 330 PHE B N 1
ATOM 7040 C CA . PHE B 1 331 ? 82.478 102.881 35.292 1.00 28.93 330 PHE B CA 1
ATOM 7041 C C . PHE B 1 331 ? 83.572 103.163 36.311 1.00 29.36 330 PHE B C 1
ATOM 7042 O O . PHE B 1 331 ? 84.749 102.904 36.065 1.00 29.74 330 PHE B O 1
ATOM 7050 N N . ASP B 1 332 ? 83.164 103.707 37.453 1.00 28.20 331 ASP B N 1
ATOM 7051 C CA . ASP B 1 332 ? 84.085 104.070 38.525 1.00 28.98 331 ASP B CA 1
ATOM 7052 C C . ASP B 1 332 ? 85.224 103.089 38.786 1.00 28.50 331 ASP B C 1
ATOM 7053 O O . ASP B 1 332 ? 85.010 101.886 38.954 1.00 28.54 331 ASP B O 1
ATOM 7058 N N . ASN B 1 333 ? 86.439 103.625 38.812 1.00 28.62 332 ASN B N 1
ATOM 7059 C CA . ASN B 1 333 ? 87.639 102.840 39.090 1.00 28.77 332 ASN B CA 1
ATOM 7060 C C . ASN B 1 333 ? 87.729 101.511 38.341 1.00 28.02 332 ASN B C 1
ATOM 7061 O O . ASN B 1 333 ? 88.402 100.584 38.794 1.00 27.34 332 ASN B O 1
ATOM 7066 N N . SER B 1 334 ? 87.056 101.422 37.197 1.00 27.90 333 SER B N 1
ATOM 7067 C CA . SER B 1 334 ? 87.068 100.202 36.389 1.00 29.10 333 SER B CA 1
ATOM 7068 C C . SER B 1 334 ? 86.619 98.981 37.191 1.00 28.71 333 SER B C 1
ATOM 7069 O O . SER B 1 334 ? 87.031 97.857 36.908 1.00 31.12 333 SER B O 1
ATOM 7072 N N . GLU B 1 335 ? 85.774 99.200 38.192 1.00 29.03 334 GLU B N 1
ATOM 7073 C CA . GLU B 1 335 ? 85.290 98.100 39.012 1.00 29.12 334 GLU B CA 1
ATOM 7074 C C . GLU B 1 335 ? 84.042 97.471 38.416 1.00 30.45 334 GLU B C 1
ATOM 7075 O O . GLU B 1 335 ? 83.194 98.159 37.842 1.00 30.53 334 GLU B O 1
ATOM 7081 N N . LEU B 1 336 ? 83.942 96.154 38.551 1.00 30.79 335 LEU B N 1
ATOM 7082 C CA . LEU B 1 336 ? 82.803 95.399 38.045 1.00 30.18 335 LEU B CA 1
ATOM 7083 C C . LEU B 1 336 ? 82.725 94.070 38.773 1.00 30.25 335 LEU B C 1
ATOM 7084 O O . LEU B 1 336 ? 83.674 93.285 38.747 1.00 29.54 335 LEU B O 1
ATOM 7089 N N . HIS B 1 337 ? 81.603 93.821 39.434 1.00 28.85 336 HIS B N 1
ATOM 7090 C CA . HIS B 1 337 ? 81.417 92.559 40.126 1.00 27.84 336 HIS B CA 1
ATOM 7091 C C . HIS B 1 337 ? 80.348 91.804 39.348 1.00 27.79 336 HIS B C 1
ATOM 7092 O O . HIS B 1 337 ? 79.154 92.074 39.492 1.00 26.59 336 HIS B O 1
ATOM 7099 N N . GLU B 1 338 ? 80.782 90.866 38.517 1.00 27.83 337 GLU B N 1
ATOM 7100 C CA . GLU B 1 338 ? 79.862 90.097 37.692 1.00 29.59 337 GLU B CA 1
ATOM 7101 C C . GLU B 1 338 ? 78.924 89.156 38.420 1.00 28.37 337 GLU B C 1
ATOM 7102 O O . GLU B 1 338 ? 79.255 88.584 39.460 1.00 29.51 337 GLU B O 1
ATOM 7108 N N . TYR B 1 339 ? 77.748 89.003 37.831 1.00 27.80 338 TYR B N 1
ATOM 7109 C CA . TYR B 1 339 ? 76.718 88.111 38.329 1.00 27.09 338 TYR B CA 1
ATOM 7110 C C . TYR B 1 339 ? 76.819 86.871 37.447 1.00 27.60 338 TYR B C 1
ATOM 7111 O O . TYR B 1 339 ? 76.764 86.965 36.219 1.00 26.74 338 TYR B O 1
ATOM 7120 N N . LYS B 1 340 ? 76.999 85.720 38.084 1.00 29.23 339 LYS B N 1
ATOM 7121 C CA . LYS B 1 340 ? 77.097 84.439 37.398 1.00 28.26 339 LYS B CA 1
ATOM 7122 C C . LYS B 1 340 ? 78.065 84.379 36.219 1.00 30.42 339 LYS B C 1
ATOM 7123 O O . LYS B 1 340 ? 77.714 83.910 35.133 1.00 29.62 339 LYS B O 1
ATOM 7129 N N . LYS B 1 341 ? 79.291 84.844 36.437 1.00 31.92 340 LYS B N 1
ATOM 7130 C CA . LYS B 1 341 ? 80.307 84.805 35.393 1.00 31.64 340 LYS B CA 1
ATOM 7131 C C . LYS B 1 341 ? 80.570 83.337 35.070 1.00 31.74 340 LYS B C 1
ATOM 7132 O O . LYS B 1 341 ? 80.654 82.510 35.975 1.00 30.41 340 LYS B O 1
ATOM 7138 N N . GLY B 1 342 ? 80.699 83.017 33.787 1.00 30.96 341 GLY B N 1
ATOM 7139 C CA . GLY B 1 342 ? 80.939 81.637 33.403 1.00 31.14 341 GLY B CA 1
ATOM 7140 C C . GLY B 1 342 ? 79.658 80.986 32.922 1.00 32.47 341 GLY B C 1
ATOM 7141 O O . GLY B 1 342 ? 79.688 80.026 32.141 1.00 32.35 341 GLY B O 1
ATOM 7142 N N . TYR B 1 343 ? 78.529 81.495 33.411 1.00 29.62 342 TYR B N 1
ATOM 7143 C CA . TYR B 1 343 ? 77.218 81.000 33.001 1.00 30.28 342 TYR B CA 1
ATOM 7144 C C . TYR B 1 343 ? 76.757 82.020 31.958 1.00 29.13 342 TYR B C 1
ATOM 7145 O O . TYR B 1 343 ? 76.777 83.219 32.224 1.00 28.17 342 TYR B O 1
ATOM 7154 N N . GLY B 1 344 ? 76.360 81.556 30.776 1.00 27.55 343 GLY B N 1
ATOM 7155 C CA . GLY B 1 344 ? 75.942 82.486 29.736 1.00 27.36 343 GLY B CA 1
ATOM 7156 C C . GLY B 1 344 ? 77.103 83.400 29.368 1.00 27.89 343 GLY B C 1
ATOM 7157 O O . GLY B 1 344 ? 76.982 84.623 29.415 1.00 29.07 343 GLY B O 1
ATOM 7158 N N . PRO B 1 345 ? 78.245 82.824 28.967 1.00 27.66 344 PRO B N 1
ATOM 7159 C CA . PRO B 1 345 ? 79.454 83.560 28.591 1.00 28.10 344 PRO B CA 1
ATOM 7160 C C . PRO B 1 345 ? 79.349 84.594 27.466 1.00 28.73 344 PRO B C 1
ATOM 7161 O O . PRO B 1 345 ? 80.259 85.402 27.302 1.00 28.26 344 PRO B O 1
ATOM 7165 N N . GLU B 1 346 ? 78.259 84.577 26.699 1.00 29.29 345 GLU B N 1
ATOM 7166 C CA . GLU B 1 346 ? 78.084 85.543 25.606 1.00 30.34 345 GLU B CA 1
ATOM 7167 C C . GLU B 1 346 ? 77.756 86.929 26.149 1.00 30.07 345 GLU B C 1
ATOM 7168 O O . GLU B 1 346 ? 77.843 87.920 25.428 1.00 29.55 345 GLU B O 1
ATOM 7174 N N . MET B 1 347 ? 77.363 86.988 27.415 1.00 29.52 346 MET B N 1
ATOM 7175 C CA . MET B 1 347 ? 77.001 88.254 28.033 1.00 29.74 346 MET B CA 1
ATOM 7176 C C . MET B 1 347 ? 77.707 88.503 29.346 1.00 30.21 346 MET B C 1
ATOM 7177 O O . MET B 1 347 ? 78.117 87.571 30.049 1.00 28.70 346 MET B O 1
ATOM 7182 N N . VAL B 1 348 ? 77.832 89.784 29.664 1.00 28.87 347 VAL B N 1
ATOM 7183 C CA . VAL B 1 348 ? 78.394 90.215 30.923 1.00 28.64 347 VAL B CA 1
ATOM 7184 C C . VAL B 1 348 ? 77.229 90.891 31.647 1.00 28.83 347 VAL B C 1
ATOM 7185 O O . VAL B 1 348 ? 76.569 91.765 31.083 1.00 28.95 347 VAL B O 1
ATOM 7189 N N . THR B 1 349 ? 76.944 90.449 32.865 1.00 26.56 348 THR B N 1
ATOM 7190 C CA . THR B 1 349 ? 75.908 91.076 33.681 1.00 26.34 348 THR B CA 1
ATOM 7191 C C . THR B 1 349 ? 76.572 91.258 35.035 1.00 26.84 348 THR B C 1
ATOM 7192 O O . THR B 1 349 ? 77.010 90.278 35.645 1.00 26.39 348 THR B O 1
ATOM 7196 N N . GLY B 1 350 ? 76.676 92.502 35.492 1.00 25.73 349 GLY B N 1
ATOM 7197 C CA . GLY B 1 350 ? 77.301 92.737 36.779 1.00 27.32 349 GLY B CA 1
ATOM 7198 C C . GLY B 1 350 ? 77.009 94.080 37.422 1.00 28.00 349 GLY B C 1
ATOM 7199 O O . GLY B 1 350 ? 76.375 94.954 36.824 1.00 28.63 349 GLY B O 1
ATOM 7200 N N . LEU B 1 351 ? 77.470 94.234 38.658 1.00 27.87 350 LEU B N 1
ATOM 7201 C CA . LEU B 1 351 ? 77.285 95.474 39.396 1.00 29.46 350 LEU B CA 1
ATOM 7202 C C . LEU B 1 351 ? 78.483 96.368 39.142 1.00 28.54 350 LEU B C 1
ATOM 7203 O O . LEU B 1 351 ? 79.608 95.892 39.046 1.00 29.37 350 LEU B O 1
ATOM 7208 N N . ALA B 1 352 ? 78.227 97.663 39.021 1.00 27.91 351 ALA B N 1
ATOM 7209 C CA . ALA B 1 352 ? 79.281 98.634 38.802 1.00 27.90 351 ALA B CA 1
ATOM 7210 C C . ALA B 1 352 ? 78.842 99.918 39.482 1.00 27.97 351 ALA B C 1
ATOM 7211 O O . ALA B 1 352 ? 77.738 99.993 40.021 1.00 29.33 351 ALA B O 1
ATOM 7213 N N . LYS B 1 353 ? 79.705 100.924 39.467 1.00 27.87 352 LYS B N 1
ATOM 7214 C CA . LYS B 1 353 ? 79.379 102.191 40.098 1.00 28.80 352 LYS B CA 1
ATOM 7215 C C . LYS B 1 353 ? 79.604 103.373 39.171 1.00 28.23 352 LYS B C 1
ATOM 7216 O O . LYS B 1 353 ? 80.534 103.380 38.366 1.00 30.20 352 LYS B O 1
ATOM 7222 N N . VAL B 1 354 ? 78.730 104.363 39.297 1.00 27.48 353 VAL B N 1
ATOM 7223 C CA . VAL B 1 354 ? 78.797 105.591 38.522 1.00 27.70 353 VAL B CA 1
ATOM 7224 C C . VAL B 1 354 ? 78.784 106.711 39.556 1.00 29.02 353 VAL B C 1
ATOM 7225 O O . VAL B 1 354 ? 77.743 107.006 40.150 1.00 27.42 353 VAL B O 1
ATOM 7229 N N . ASN B 1 355 ? 79.950 107.323 39.765 1.00 29.02 354 ASN B N 1
ATOM 7230 C CA . ASN B 1 355 ? 80.115 108.380 40.754 1.00 27.75 354 ASN B CA 1
ATOM 7231 C C . ASN B 1 355 ? 79.561 107.880 42.085 1.00 26.20 354 ASN B C 1
ATOM 7232 O O . ASN B 1 355 ? 78.758 108.538 42.739 1.00 27.98 354 ASN B O 1
ATOM 7237 N N . GLY B 1 356 ? 79.998 106.686 42.461 1.00 27.18 355 GLY B N 1
ATOM 7238 C CA . GLY B 1 356 ? 79.581 106.087 43.716 1.00 27.75 355 GLY B CA 1
ATOM 7239 C C . GLY B 1 356 ? 78.202 105.463 43.729 1.00 26.56 355 GLY B C 1
ATOM 7240 O O . GLY B 1 356 ? 77.860 104.759 44.675 1.00 28.44 355 GLY B O 1
ATOM 7241 N N . LEU B 1 357 ? 77.411 105.717 42.692 1.00 26.26 356 LEU B N 1
ATOM 7242 C CA . LEU B 1 357 ? 76.054 105.181 42.609 1.00 24.87 356 LEU B CA 1
ATOM 7243 C C . LEU B 1 357 ? 76.071 103.795 41.978 1.00 26.73 356 LEU B C 1
ATOM 7244 O O . LEU B 1 357 ? 76.732 103.566 40.964 1.00 26.05 356 LEU B O 1
ATOM 7249 N N . LEU B 1 358 ? 75.331 102.878 42.588 1.00 25.44 357 LEU B N 1
ATOM 7250 C CA . LEU B 1 358 ? 75.270 101.499 42.129 1.00 27.16 357 LEU B CA 1
ATOM 7251 C C . LEU B 1 358 ? 74.342 101.289 40.935 1.00 28.68 357 LEU B C 1
ATOM 7252 O O . LEU B 1 358 ? 73.205 101.765 40.927 1.00 29.39 357 LEU B O 1
ATOM 7257 N N . VAL B 1 359 ? 74.822 100.573 39.924 1.00 27.59 358 VAL B N 1
ATOM 7258 C CA . VAL B 1 359 ? 73.991 100.291 38.757 1.00 28.14 358 VAL B CA 1
ATOM 7259 C C . VAL B 1 359 ? 74.275 98.903 38.225 1.00 27.39 358 VAL B C 1
ATOM 7260 O O . VAL B 1 359 ? 75.315 98.313 38.519 1.00 27.47 358 VAL B O 1
ATOM 7264 N N . GLY B 1 360 ? 73.332 98.382 37.449 1.00 26.22 359 GLY B N 1
ATOM 7265 C CA . GLY B 1 360 ? 73.515 97.079 36.847 1.00 25.67 359 GLY B CA 1
ATOM 7266 C C . GLY B 1 360 ? 74.085 97.328 35.465 1.00 26.02 359 GLY B C 1
ATOM 7267 O O . GLY B 1 360 ? 73.761 98.335 34.835 1.00 26.67 359 GLY B O 1
ATOM 7268 N N . VAL B 1 361 ? 74.942 96.431 34.994 1.00 26.04 360 VAL B N 1
ATOM 7269 C CA . VAL B 1 361 ? 75.541 96.581 33.675 1.00 25.88 360 VAL B CA 1
ATOM 7270 C C . VAL B 1 361 ? 75.347 95.304 32.878 1.00 26.03 360 VAL B C 1
ATOM 7271 O O . VAL B 1 361 ? 75.566 94.206 33.395 1.00 24.92 360 VAL B O 1
ATOM 7275 N N . VAL B 1 362 ? 74.922 95.455 31.627 1.00 25.88 361 VAL B N 1
ATOM 7276 C CA . VAL B 1 362 ? 74.716 94.318 30.733 1.00 26.44 361 VAL B CA 1
ATOM 7277 C C . VAL B 1 362 ? 75.376 94.654 29.396 1.00 27.92 361 VAL B C 1
ATOM 7278 O O . VAL B 1 362 ? 75.062 95.672 28.782 1.00 27.54 361 VAL B O 1
ATOM 7282 N N . ALA B 1 363 ? 76.295 93.801 28.952 1.00 28.00 362 ALA B N 1
ATOM 7283 C CA . ALA B 1 363 ? 77.009 94.045 27.706 1.00 28.73 362 ALA B CA 1
ATOM 7284 C C . ALA B 1 363 ? 77.394 92.762 26.983 1.00 29.55 362 ALA B C 1
ATOM 7285 O O . ALA B 1 363 ? 77.668 91.740 27.613 1.00 28.76 362 ALA B O 1
ATOM 7287 N N . ASN B 1 364 ? 77.416 92.824 25.653 1.00 29.55 363 ASN B N 1
ATOM 7288 C CA . ASN B 1 364 ? 77.784 91.664 24.845 1.00 30.22 363 ASN B CA 1
ATOM 7289 C C . ASN B 1 364 ? 79.275 91.376 24.947 1.00 29.65 363 ASN B C 1
ATOM 7290 O O . ASN B 1 364 ? 80.084 92.295 25.044 1.00 29.53 363 ASN B O 1
ATOM 7295 N N . VAL B 1 365 ? 79.622 90.094 24.932 1.00 29.43 364 VAL B N 1
ATOM 7296 C CA . VAL B 1 365 ? 81.012 89.666 24.961 1.00 30.29 364 VAL B CA 1
ATOM 7297 C C . VAL B 1 365 ? 81.329 89.290 23.519 1.00 32.21 364 VAL B C 1
ATOM 7298 O O . VAL B 1 365 ? 80.522 88.638 22.855 1.00 32.10 364 VAL B O 1
ATOM 7302 N N . GLN B 1 366 ? 82.485 89.718 23.023 1.00 33.23 365 GLN B N 1
ATOM 7303 C CA . GLN B 1 366 ? 82.872 89.409 21.652 1.00 34.39 365 GLN B CA 1
ATOM 7304 C C . GLN B 1 366 ? 83.930 88.313 21.651 1.00 35.66 365 GLN B C 1
ATOM 7305 O O . GLN B 1 366 ? 84.591 88.080 22.663 1.00 35.43 365 GLN B O 1
ATOM 7311 N N . GLY B 1 367 ? 84.092 87.645 20.513 1.00 37.93 366 GLY B N 1
ATOM 7312 C CA . GLY B 1 367 ? 85.081 86.586 20.416 1.00 37.37 366 GLY B CA 1
ATOM 7313 C C . GLY B 1 367 ? 84.446 85.214 20.345 1.00 38.36 366 GLY B C 1
ATOM 7314 O O . GLY B 1 367 ? 83.220 85.090 20.342 1.00 38.26 366 GLY B O 1
ATOM 7315 N N . LEU B 1 368 ? 85.280 84.181 20.290 1.00 38.66 367 LEU B N 1
ATOM 7316 C CA . LEU B 1 368 ? 84.792 82.811 20.218 1.00 40.44 367 LEU B CA 1
ATOM 7317 C C . LEU B 1 368 ? 84.514 82.236 21.597 1.00 40.20 367 LEU B C 1
ATOM 7318 O O . LEU B 1 368 ? 85.280 82.442 22.535 1.00 40.32 367 LEU B O 1
ATOM 7323 N N . LEU B 1 369 ? 83.405 81.514 21.703 1.00 39.95 368 LEU B N 1
ATOM 7324 C CA . LEU B 1 369 ? 82.997 80.889 22.951 1.00 40.30 368 LEU B CA 1
ATOM 7325 C C . LEU B 1 369 ? 83.167 79.382 22.764 1.00 40.02 368 LEU B C 1
ATOM 7326 O O . LEU B 1 369 ? 82.334 78.729 22.135 1.00 39.80 368 LEU B O 1
ATOM 7331 N N . MET B 1 370 ? 84.254 78.843 23.305 1.00 40.58 369 MET B N 1
ATOM 7332 C CA . MET B 1 370 ? 84.559 77.420 23.175 1.00 42.77 369 MET B CA 1
ATOM 7333 C C . MET B 1 370 ? 83.584 76.503 23.903 1.00 41.97 369 MET B C 1
ATOM 7334 O O . MET B 1 370 ? 83.096 76.836 24.986 1.00 42.51 369 MET B O 1
ATOM 7339 N N . ASN B 1 371 ? 83.315 75.344 23.301 1.00 41.14 370 ASN B N 1
ATOM 7340 C CA . ASN B 1 371 ? 82.415 74.347 23.877 1.00 41.20 370 ASN B CA 1
ATOM 7341 C C . ASN B 1 371 ? 81.111 75.000 24.298 1.00 39.16 370 ASN B C 1
ATOM 7342 O O . ASN B 1 371 ? 80.675 74.858 25.439 1.00 36.86 370 ASN B O 1
ATOM 7347 N N . TYR B 1 372 ? 80.484 75.701 23.361 1.00 38.02 371 TYR B N 1
ATOM 7348 C CA . TYR B 1 372 ? 79.245 76.412 23.639 1.00 38.27 371 TYR B CA 1
ATOM 7349 C C . TYR B 1 372 ? 78.492 76.576 22.316 1.00 38.40 371 TYR B C 1
ATOM 7350 O O . TYR B 1 372 ? 79.114 76.648 21.255 1.00 38.74 371 TYR B O 1
ATOM 7359 N N . PRO B 1 373 ? 77.148 76.620 22.355 1.00 37.50 372 PRO B N 1
ATOM 7360 C CA . PRO B 1 373 ? 76.272 76.525 23.528 1.00 36.62 372 PRO B CA 1
ATOM 7361 C C . PRO B 1 373 ? 76.068 75.077 23.974 1.00 37.14 372 PRO B C 1
ATOM 7362 O O . PRO B 1 373 ? 76.327 74.146 23.214 1.00 36.08 372 PRO B O 1
ATOM 7366 N N . GLU B 1 374 ? 75.580 74.895 25.198 1.00 35.87 373 GLU B N 1
ATOM 7367 C CA . GLU B 1 374 ? 75.378 73.563 25.746 1.00 34.61 373 GLU B CA 1
ATOM 7368 C C . GLU B 1 374 ? 74.318 72.715 25.041 1.00 35.92 373 GLU B C 1
ATOM 7369 O O . GLU B 1 374 ? 74.301 71.496 25.195 1.00 35.09 373 GLU B O 1
ATOM 7375 N N . TYR B 1 375 ? 73.434 73.337 24.269 1.00 34.97 374 TYR B N 1
ATOM 7376 C CA . TYR B 1 375 ? 72.406 72.559 23.591 1.00 35.56 374 TYR B CA 1
ATOM 7377 C C . TYR B 1 375 ? 72.825 72.061 22.204 1.00 36.88 374 TYR B C 1
ATOM 7378 O O . TYR B 1 375 ? 72.020 71.498 21.465 1.00 34.36 374 TYR B O 1
ATOM 7387 N N . LYS B 1 376 ? 74.091 72.270 21.857 1.00 38.45 375 LYS B N 1
ATOM 7388 C CA . LYS B 1 376 ? 74.607 71.800 20.577 1.00 40.78 375 LYS B CA 1
ATOM 7389 C C . LYS B 1 376 ? 75.700 70.768 20.838 1.00 42.36 375 LYS B C 1
ATOM 7390 O O . LYS B 1 376 ? 76.203 70.663 21.959 1.00 42.15 375 LYS B O 1
ATOM 7396 N N . ALA B 1 377 ? 76.060 70.006 19.808 1.00 43.31 376 ALA B N 1
ATOM 7397 C CA . ALA B 1 377 ? 77.086 68.974 19.935 1.00 43.97 376 ALA B CA 1
ATOM 7398 C C . ALA B 1 377 ? 78.356 69.511 20.583 1.00 44.55 376 ALA B C 1
ATOM 7399 O O . ALA B 1 377 ? 78.735 70.663 20.363 1.00 44.71 376 ALA B O 1
ATOM 7401 N N . ALA B 1 378 ? 79.012 68.671 21.378 1.00 44.83 377 ALA B N 1
ATOM 7402 C CA . ALA B 1 378 ? 80.241 69.069 22.054 1.00 45.79 377 ALA B CA 1
ATOM 7403 C C . ALA B 1 378 ? 81.255 69.579 21.038 1.00 46.82 377 ALA B C 1
ATOM 7404 O O . ALA B 1 378 ? 81.236 69.181 19.870 1.00 47.67 377 ALA B O 1
ATOM 7406 N N . GLY B 1 379 ? 82.139 70.465 21.484 1.00 46.68 378 GLY B N 1
ATOM 7407 C CA . GLY B 1 379 ? 83.141 71.007 20.590 1.00 45.30 378 GLY B CA 1
ATOM 7408 C C . GLY B 1 379 ? 82.630 72.154 19.739 1.00 44.70 378 GLY B C 1
ATOM 7409 O O . GLY B 1 379 ? 83.418 72.831 19.085 1.00 44.90 378 GLY B O 1
ATOM 7410 N N . SER B 1 380 ? 81.320 72.383 19.733 1.00 44.16 379 SER B N 1
ATOM 7411 C CA . SER B 1 380 ? 80.778 73.482 18.942 1.00 44.45 379 SER B CA 1
ATOM 7412 C C . SER B 1 380 ? 81.276 74.787 19.553 1.00 43.25 379 SER B C 1
ATOM 7413 O O . SER B 1 380 ? 81.604 74.845 20.740 1.00 41.27 379 SER B O 1
ATOM 7416 N N . VAL B 1 381 ? 81.342 75.832 18.740 1.00 43.01 380 VAL B N 1
ATOM 7417 C CA . VAL B 1 381 ? 81.823 77.118 19.224 1.00 43.84 380 VAL B CA 1
ATOM 7418 C C . VAL B 1 381 ? 80.770 78.210 19.098 1.00 43.67 380 VAL B C 1
ATOM 7419 O O . VAL B 1 381 ? 80.123 78.348 18.060 1.00 44.80 380 VAL B O 1
ATOM 7423 N N . GLY B 1 382 ? 80.599 78.979 20.168 1.00 42.25 381 GLY B N 1
ATOM 7424 C CA . GLY B 1 382 ? 79.632 80.058 20.152 1.00 39.60 381 GLY B CA 1
ATOM 7425 C C . GLY B 1 382 ? 80.277 81.321 19.616 1.00 39.03 381 GLY B C 1
ATOM 7426 O O . GLY B 1 382 ? 81.498 81.480 19.680 1.00 37.90 381 GLY B O 1
ATOM 7427 N N . ILE B 1 383 ? 79.454 82.227 19.101 1.00 37.73 382 ILE B N 1
ATOM 7428 C CA . ILE B 1 383 ? 79.938 83.477 18.535 1.00 37.04 382 ILE B CA 1
ATOM 7429 C C . ILE B 1 383 ? 79.597 84.674 19.418 1.00 36.64 382 ILE B C 1
ATOM 7430 O O . ILE B 1 383 ? 78.424 84.984 19.633 1.00 35.30 382 ILE B O 1
ATOM 7435 N N . GLY B 1 384 ? 80.625 85.341 19.932 1.00 36.01 383 GLY B N 1
ATOM 7436 C CA . GLY B 1 384 ? 80.397 86.509 20.761 1.00 34.70 383 GLY B CA 1
ATOM 7437 C C . GLY B 1 384 ? 79.572 87.515 19.980 1.00 33.66 383 GLY B C 1
ATOM 7438 O O . GLY B 1 384 ? 79.838 87.761 18.803 1.00 33.46 383 GLY B O 1
ATOM 7439 N N . GLY B 1 385 ? 78.568 88.097 20.625 1.00 31.41 384 GLY B N 1
ATOM 7440 C CA . GLY B 1 385 ? 77.720 89.054 19.938 1.00 29.58 384 GLY B CA 1
ATOM 7441 C C . GLY B 1 385 ? 76.353 88.439 19.709 1.00 30.81 384 GLY B C 1
ATOM 7442 O O . GLY B 1 385 ? 75.381 89.138 19.421 1.00 30.99 384 GLY B O 1
ATOM 7443 N N . LYS B 1 386 ? 76.285 87.117 19.834 1.00 29.52 385 LYS B N 1
ATOM 7444 C CA . LYS B 1 386 ? 75.038 86.383 19.663 1.00 29.67 385 LYS B CA 1
ATOM 7445 C C . LYS B 1 386 ? 74.449 86.110 21.046 1.00 29.18 385 LYS B C 1
ATOM 7446 O O . LYS B 1 386 ? 75.144 86.204 22.055 1.00 27.00 385 LYS B O 1
ATOM 7452 N N . LEU B 1 387 ? 73.168 85.769 21.092 1.00 28.96 386 LEU B N 1
ATOM 7453 C CA . LEU B 1 387 ? 72.521 85.467 22.361 1.00 30.07 386 LEU B CA 1
ATOM 7454 C C . LEU B 1 387 ? 72.100 84.001 22.370 1.00 29.52 386 LEU B C 1
ATOM 7455 O O . LEU B 1 387 ? 71.496 83.516 21.417 1.00 30.16 386 LEU B O 1
ATOM 7460 N N . TYR B 1 388 ? 72.426 83.293 23.442 1.00 29.74 387 TYR B N 1
ATOM 7461 C CA . TYR B 1 388 ? 72.045 81.892 23.541 1.00 29.26 387 TYR B CA 1
ATOM 7462 C C . TYR B 1 388 ? 71.119 81.687 24.735 1.00 28.74 387 TYR B C 1
ATOM 7463 O O . TYR B 1 388 ? 70.617 82.656 25.304 1.00 27.79 387 TYR B O 1
ATOM 7472 N N . ARG B 1 389 ? 70.886 80.437 25.114 1.00 28.29 388 ARG B N 1
ATOM 7473 C CA . ARG B 1 389 ? 69.984 80.159 26.225 1.00 27.78 388 ARG B CA 1
ATOM 7474 C C . ARG B 1 389 ? 70.453 80.724 27.570 1.00 27.51 388 ARG B C 1
ATOM 7475 O O . ARG B 1 389 ? 69.731 81.498 28.210 1.00 26.44 388 ARG B O 1
ATOM 7483 N N . GLN B 1 390 ? 71.656 80.349 27.995 1.00 26.48 389 GLN B N 1
ATOM 7484 C CA . GLN B 1 390 ? 72.169 80.804 29.285 1.00 26.69 389 GLN B CA 1
ATOM 7485 C C . GLN B 1 390 ? 72.275 82.317 29.376 1.00 27.70 389 GLN B C 1
ATOM 7486 O O . GLN B 1 390 ? 71.975 82.897 30.415 1.00 27.59 389 GLN B O 1
ATOM 7492 N N . GLY B 1 391 ? 72.708 82.955 28.293 1.00 28.82 390 GLY B N 1
ATOM 7493 C CA . GLY B 1 391 ? 72.814 84.403 28.299 1.00 27.80 390 GLY B CA 1
ATOM 7494 C C . GLY B 1 391 ? 71.442 85.009 28.550 1.00 28.59 390 GLY B C 1
ATOM 7495 O O . GLY B 1 391 ? 71.291 85.906 29.378 1.00 27.56 390 GLY B O 1
ATOM 7496 N N . LEU B 1 392 ? 70.438 84.510 27.836 1.00 26.29 391 LEU B N 1
ATOM 7497 C CA . LEU B 1 392 ? 69.077 85.001 27.989 1.00 26.72 391 LEU B CA 1
ATOM 7498 C C . LEU B 1 392 ? 68.508 84.705 29.378 1.00 25.76 391 LEU B C 1
ATOM 7499 O O . LEU B 1 392 ? 67.802 85.532 29.951 1.00 26.66 391 LEU B O 1
ATOM 7504 N N . VAL B 1 393 ? 68.809 83.534 29.927 1.00 25.38 392 VAL B N 1
ATOM 7505 C CA . VAL B 1 393 ? 68.313 83.220 31.257 1.00 24.82 392 VAL B CA 1
ATOM 7506 C C . VAL B 1 393 ? 69.017 84.109 32.283 1.00 26.21 392 VAL B C 1
ATOM 7507 O O . VAL B 1 393 ? 68.372 84.649 33.181 1.00 24.01 392 VAL B O 1
ATOM 7511 N N . LYS B 1 394 ? 70.332 84.279 32.136 1.00 25.58 393 LYS B N 1
ATOM 7512 C CA . LYS B 1 394 ? 71.093 85.109 33.073 1.00 26.94 393 LYS B CA 1
ATOM 7513 C C . LYS B 1 394 ? 70.562 86.539 33.105 1.00 26.27 393 LYS B C 1
ATOM 7514 O O . LYS B 1 394 ? 70.406 87.133 34.173 1.00 24.33 393 LYS B O 1
ATOM 7520 N N . MET B 1 395 ? 70.297 87.096 31.928 1.00 24.81 394 MET B N 1
ATOM 7521 C CA . MET B 1 395 ? 69.796 88.460 31.848 1.00 25.38 394 MET B CA 1
ATOM 7522 C C . MET B 1 395 ? 68.406 88.612 32.473 1.00 23.91 394 MET B C 1
ATOM 7523 O O . MET B 1 395 ? 68.134 89.607 33.137 1.00 24.27 394 MET B O 1
ATOM 7528 N N . ASN B 1 396 ? 67.532 87.631 32.264 1.00 23.73 395 ASN B N 1
ATOM 7529 C CA . ASN B 1 396 ? 66.188 87.673 32.840 1.00 23.84 395 ASN B CA 1
ATOM 7530 C C . ASN B 1 396 ? 66.282 87.727 34.365 1.00 24.70 395 ASN B C 1
ATOM 7531 O O . ASN B 1 396 ? 65.609 88.529 35.017 1.00 24.92 395 ASN B O 1
ATOM 7536 N N . GLU B 1 397 ? 67.115 86.860 34.929 1.00 23.67 396 GLU B N 1
ATOM 7537 C CA . GLU B 1 397 ? 67.292 86.810 36.375 1.00 24.83 396 GLU B CA 1
ATOM 7538 C C . GLU B 1 397 ? 67.929 88.104 36.857 1.00 24.02 396 GLU B C 1
ATOM 7539 O O . GLU B 1 397 ? 67.485 88.701 37.840 1.00 24.18 396 GLU B O 1
ATOM 7545 N N . PHE B 1 398 ? 68.959 88.545 36.143 1.00 24.72 397 PHE B N 1
ATOM 7546 C CA . PHE B 1 398 ? 69.665 89.766 36.495 1.00 23.78 397 PHE B CA 1
ATOM 7547 C C . PHE B 1 398 ? 68.748 90.983 36.501 1.00 24.79 397 PHE B C 1
ATOM 7548 O O . PHE B 1 398 ? 68.744 91.756 37.458 1.00 25.12 397 PHE B O 1
ATOM 7556 N N . VAL B 1 399 ? 67.975 91.157 35.433 1.00 25.00 398 VAL B N 1
ATOM 7557 C CA . VAL B 1 399 ? 67.066 92.29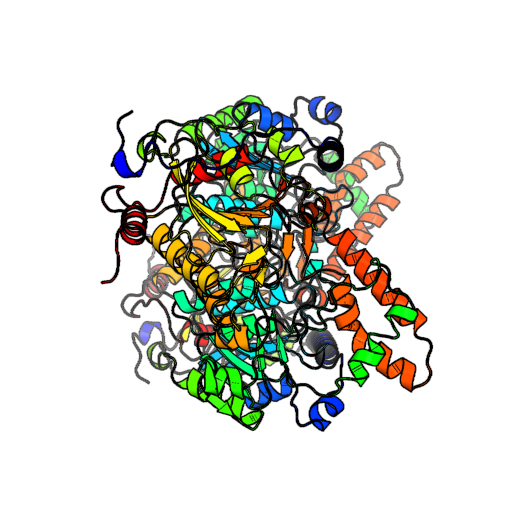2 35.347 1.00 24.30 398 VAL B CA 1
ATOM 7558 C C . VAL B 1 399 ? 66.065 92.249 36.494 1.00 24.83 398 VAL B C 1
ATOM 7559 O O . VAL B 1 399 ? 65.830 93.253 37.168 1.00 25.39 398 VAL B O 1
ATOM 7563 N N . THR B 1 400 ? 65.487 91.076 36.718 1.00 23.82 399 THR B N 1
ATOM 7564 C CA . THR B 1 400 ? 64.506 90.900 37.780 1.00 24.04 399 THR B CA 1
ATOM 7565 C C . THR B 1 400 ? 65.093 91.245 39.154 1.00 25.53 399 THR B C 1
ATOM 7566 O O . THR B 1 400 ? 64.404 91.808 40.006 1.00 25.07 399 THR B O 1
ATOM 7570 N N . LEU B 1 401 ? 66.362 90.905 39.368 1.00 25.87 400 LEU B N 1
ATOM 7571 C CA . LEU B 1 401 ? 67.013 91.192 40.642 1.00 26.35 400 LEU B CA 1
ATOM 7572 C C . LEU B 1 401 ? 67.303 92.682 40.766 1.00 26.65 400 LEU B C 1
ATOM 7573 O O . LEU B 1 401 ? 67.126 93.263 41.834 1.00 28.77 400 LEU B O 1
ATOM 7578 N N . CYS B 1 402 ? 67.747 93.305 39.677 1.00 25.87 401 CYS B N 1
ATOM 7579 C CA . CYS B 1 402 ? 68.010 94.740 39.698 1.00 25.06 401 CYS B CA 1
ATOM 7580 C C . CYS B 1 402 ? 66.718 95.478 40.011 1.00 24.65 401 CYS B C 1
ATOM 7581 O O . CYS B 1 402 ? 66.711 96.439 40.785 1.00 24.72 401 CYS B O 1
ATOM 7584 N N . ALA B 1 403 ? 65.623 95.020 39.408 1.00 22.93 402 ALA B N 1
ATOM 7585 C CA . ALA B 1 403 ? 64.317 95.634 39.619 1.00 21.99 402 ALA B CA 1
ATOM 7586 C C . ALA B 1 403 ? 63.943 95.568 41.099 1.00 22.83 402 ALA B C 1
ATOM 7587 O O . ALA B 1 403 ? 63.530 96.563 41.688 1.00 23.57 402 ALA B O 1
ATOM 7589 N N . ARG B 1 404 ? 64.086 94.391 41.698 1.00 23.27 403 ARG B N 1
ATOM 7590 C CA . ARG B 1 404 ? 63.759 94.232 43.106 1.00 23.36 403 ARG B CA 1
ATOM 7591 C C . ARG B 1 404 ? 64.596 95.173 43.963 1.00 24.18 403 ARG B C 1
ATOM 7592 O O . ARG B 1 404 ? 64.089 95.762 44.918 1.00 24.41 403 ARG B O 1
ATOM 7600 N N . ASP B 1 405 ? 65.876 95.311 43.615 1.00 23.54 404 ASP B N 1
ATOM 7601 C CA . ASP B 1 405 ? 66.795 96.169 44.362 1.00 24.19 404 ASP B CA 1
ATOM 7602 C C . ASP B 1 405 ? 66.722 97.648 43.968 1.00 25.07 404 ASP B C 1
ATOM 7603 O O . ASP B 1 405 ? 67.461 98.466 44.506 1.00 25.82 404 ASP B O 1
ATOM 7608 N N . ARG B 1 406 ? 65.828 97.977 43.037 1.00 25.23 405 ARG B N 1
ATOM 7609 C CA . ARG B 1 406 ? 65.638 99.346 42.543 1.00 26.72 405 ARG B CA 1
ATOM 7610 C C . ARG B 1 406 ? 66.899 99.929 41.915 1.00 26.64 405 ARG B C 1
ATOM 7611 O O . ARG B 1 406 ? 67.161 101.123 42.052 1.00 25.53 405 ARG B O 1
ATOM 7619 N N . LEU B 1 407 ? 67.673 99.102 41.220 1.00 26.18 406 LEU B N 1
ATOM 7620 C CA . LEU B 1 407 ? 68.900 99.579 40.589 1.00 25.80 406 LEU B CA 1
ATOM 7621 C C . LEU B 1 407 ? 68.711 99.906 39.116 1.00 26.64 406 LEU B C 1
ATOM 7622 O O . LEU B 1 407 ? 68.046 99.171 38.388 1.00 27.49 406 LEU B O 1
ATOM 7627 N N . PRO B 1 408 ? 69.288 101.025 38.660 1.00 25.54 407 PRO B N 1
ATOM 7628 C CA . PRO B 1 408 ? 69.161 101.391 37.246 1.00 25.67 407 PRO B CA 1
ATOM 7629 C C . PRO B 1 408 ? 70.044 100.408 36.469 1.00 25.22 407 PRO B C 1
ATOM 7630 O O . PRO B 1 408 ? 70.931 99.781 37.051 1.00 23.46 407 PRO B O 1
ATOM 7634 N N . ILE B 1 409 ? 69.809 100.274 35.168 1.00 24.43 408 ILE B N 1
ATOM 7635 C CA . ILE B 1 409 ? 70.610 99.368 34.350 1.00 23.78 408 ILE B CA 1
ATOM 7636 C C . ILE B 1 409 ? 71.149 100.081 33.111 1.00 25.47 408 ILE B C 1
ATOM 7637 O O . ILE B 1 409 ? 70.432 100.843 32.462 1.00 24.11 408 ILE B O 1
ATOM 7642 N N . VAL B 1 410 ? 72.417 99.828 32.797 1.00 25.23 409 VAL B N 1
ATOM 7643 C CA . VAL B 1 410 ? 73.045 100.406 31.617 1.00 25.17 409 VAL B CA 1
ATOM 7644 C C . VAL B 1 410 ? 73.314 99.242 30.667 1.00 25.89 409 VAL B C 1
ATOM 7645 O O . VAL B 1 410 ? 74.030 98.298 31.014 1.00 26.26 409 VAL B O 1
ATOM 7649 N N . TRP B 1 411 ? 72.724 99.303 29.478 1.00 24.83 410 TRP B N 1
ATOM 7650 C CA . TRP B 1 411 ? 72.894 98.252 28.483 1.00 23.80 410 TRP B CA 1
ATOM 7651 C C . TRP B 1 411 ? 73.892 98.686 27.420 1.00 26.01 410 TRP B C 1
ATOM 7652 O O . TRP B 1 411 ? 73.764 99.769 26.848 1.00 26.06 410 TRP B O 1
ATOM 7663 N N . ILE B 1 412 ? 74.880 97.843 27.145 1.00 25.21 411 ILE B N 1
ATOM 7664 C CA . ILE B 1 412 ? 75.867 98.169 26.128 1.00 26.36 411 ILE B CA 1
ATOM 7665 C C . ILE B 1 412 ? 75.737 97.129 25.026 1.00 26.66 411 ILE B C 1
ATOM 7666 O O . ILE B 1 412 ? 76.141 95.980 25.188 1.00 26.37 411 ILE B O 1
ATOM 7671 N N . GLN B 1 413 ? 75.154 97.547 23.911 1.00 26.82 412 GLN B N 1
ATOM 7672 C CA . GLN B 1 413 ? 74.921 96.663 22.777 1.00 27.34 412 GLN B CA 1
ATOM 7673 C C . GLN B 1 413 ? 75.963 96.620 21.662 1.00 27.07 412 GLN B C 1
ATOM 7674 O O . GLN B 1 413 ? 76.518 97.636 21.255 1.00 26.86 412 GLN B O 1
ATOM 7680 N N . ASP B 1 414 ? 76.185 95.407 21.171 1.00 29.02 413 ASP B N 1
ATOM 7681 C CA . ASP B 1 414 ? 77.060 95.10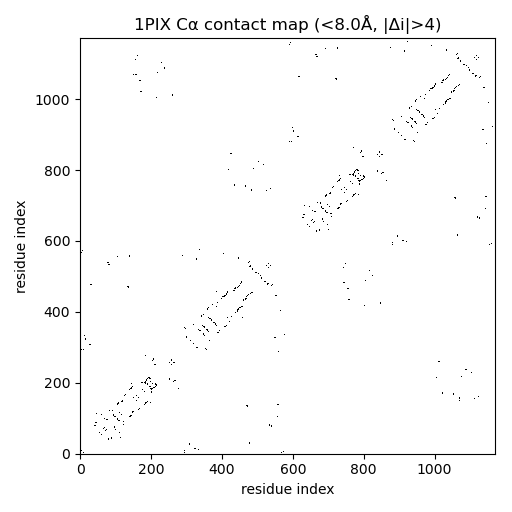5 20.039 1.00 29.88 413 ASP B CA 1
ATOM 7682 C C . ASP B 1 414 ? 76.670 93.664 19.773 1.00 29.57 413 ASP B C 1
ATOM 7683 O O . ASP B 1 414 ? 77.345 92.732 20.200 1.00 29.64 413 ASP B O 1
ATOM 7688 N N . THR B 1 415 ? 75.561 93.497 19.062 1.00 30.16 414 THR B N 1
ATOM 7689 C CA . THR B 1 415 ? 75.013 92.175 18.819 1.00 32.00 414 THR B CA 1
ATOM 7690 C C . THR B 1 415 ? 74.643 91.840 17.378 1.00 33.48 414 THR B C 1
ATOM 7691 O O . THR B 1 415 ? 74.250 92.716 16.600 1.00 32.23 414 THR B O 1
ATOM 7695 N N . THR B 1 416 ? 74.762 90.557 17.039 1.00 33.49 415 THR B N 1
ATOM 7696 C CA . THR B 1 416 ? 74.416 90.084 15.703 1.00 34.68 415 THR B CA 1
ATOM 7697 C C . THR B 1 416 ? 73.146 89.248 15.773 1.00 35.57 415 THR B C 1
ATOM 7698 O O . THR B 1 416 ? 72.780 88.575 14.810 1.00 35.72 415 THR B O 1
ATOM 7702 N N . GLY B 1 417 ? 72.487 89.280 16.930 1.00 36.22 416 GLY B N 1
ATOM 7703 C CA . GLY B 1 417 ? 71.238 88.555 17.087 1.00 34.54 416 GLY B CA 1
ATOM 7704 C C . GLY B 1 417 ? 71.219 87.317 17.962 1.00 36.34 416 GLY B C 1
ATOM 7705 O O . GLY B 1 417 ? 72.220 86.917 18.564 1.00 37.18 416 GLY B O 1
ATOM 7706 N N . ILE B 1 418 ? 70.042 86.711 18.028 1.00 36.30 417 ILE B N 1
ATOM 7707 C CA . ILE B 1 418 ? 69.827 85.504 18.806 1.00 35.17 417 ILE B CA 1
ATOM 7708 C C . ILE B 1 418 ? 70.094 84.299 17.905 1.00 34.72 417 ILE B C 1
ATOM 7709 O O . ILE B 1 418 ? 69.806 84.332 16.712 1.00 35.04 417 ILE B O 1
ATOM 7714 N N . ASP B 1 419 ? 70.658 83.244 18.481 1.00 34.49 418 ASP B N 1
ATOM 7715 C CA . ASP B 1 419 ? 70.967 82.031 17.732 1.00 34.08 418 ASP B CA 1
ATOM 7716 C C . ASP B 1 419 ? 69.690 81.519 17.064 1.00 34.35 418 ASP B C 1
ATOM 7717 O O . ASP B 1 419 ? 68.603 81.633 17.628 1.00 35.04 418 ASP B O 1
ATOM 7722 N N . VAL B 1 420 ? 69.814 80.983 15.851 1.00 34.62 419 VAL B N 1
ATOM 7723 C CA . VAL B 1 420 ? 68.652 80.461 15.130 1.00 34.54 419 VAL B CA 1
ATOM 7724 C C . VAL B 1 420 ? 68.799 78.969 14.845 1.00 34.01 419 VAL B C 1
ATOM 7725 O O . VAL B 1 420 ? 69.857 78.391 15.070 1.00 34.14 419 VAL B O 1
ATOM 7729 N N . GLY B 1 421 ? 67.734 78.353 14.344 1.00 35.24 420 GLY B N 1
ATOM 7730 C CA . GLY B 1 421 ? 67.761 76.927 14.064 1.00 33.60 420 GLY B CA 1
ATOM 7731 C C . GLY B 1 421 ? 66.883 76.200 15.072 1.00 35.03 420 GLY B C 1
ATOM 7732 O O . GLY B 1 421 ? 66.591 76.737 16.147 1.00 33.42 420 GLY B O 1
ATOM 7733 N N . ASN B 1 422 ? 66.458 74.982 14.750 1.00 33.28 421 ASN B N 1
ATOM 7734 C CA . ASN B 1 422 ? 65.600 74.252 15.672 1.00 33.99 421 ASN B CA 1
ATOM 7735 C C . ASN B 1 422 ? 66.263 73.863 16.994 1.00 32.06 421 ASN B C 1
ATOM 7736 O O . ASN B 1 422 ? 65.570 73.656 17.982 1.00 33.51 421 ASN B O 1
ATOM 7741 N N . ASP B 1 423 ? 67.590 73.770 17.028 1.00 31.52 422 ASP B N 1
ATOM 7742 C CA . ASP B 1 423 ? 68.264 73.454 18.287 1.00 34.14 422 ASP B CA 1
ATOM 7743 C C . ASP B 1 423 ? 68.024 74.643 19.215 1.00 34.96 422 ASP B C 1
ATOM 7744 O O . ASP B 1 423 ? 67.717 74.480 20.396 1.00 34.86 422 ASP B O 1
ATOM 7749 N N . ALA B 1 424 ? 68.173 75.842 18.661 1.00 35.06 423 ALA B N 1
ATOM 7750 C CA . ALA B 1 424 ? 67.963 77.069 19.415 1.00 34.16 423 ALA B CA 1
ATOM 7751 C C . ALA B 1 424 ? 66.486 77.174 19.788 1.00 33.18 423 ALA B C 1
ATOM 7752 O O . ALA B 1 424 ? 66.144 77.513 20.924 1.00 34.02 423 ALA B O 1
ATOM 7754 N N . GLU B 1 425 ? 65.610 76.865 18.837 1.00 31.21 424 GLU B N 1
ATOM 7755 C CA . GLU B 1 425 ? 64.181 76.930 19.101 1.00 31.08 424 GLU B CA 1
ATOM 7756 C C . GLU B 1 425 ? 63.805 76.004 20.250 1.00 31.88 424 GLU B C 1
ATOM 7757 O O . GLU B 1 425 ? 63.051 76.388 21.142 1.00 30.62 424 GLU B O 1
ATOM 7763 N N . LYS B 1 426 ? 64.331 74.783 20.230 1.00 32.69 425 LYS B N 1
ATOM 7764 C CA . LYS B 1 426 ? 64.029 73.830 21.292 1.00 33.24 425 LYS B CA 1
ATOM 7765 C C . LYS B 1 426 ? 64.628 74.279 22.619 1.00 31.27 425 LYS B C 1
ATOM 7766 O O . LYS B 1 426 ? 64.138 73.898 23.677 1.00 29.73 425 LYS B O 1
ATOM 7772 N N . ALA B 1 427 ? 65.683 75.091 22.559 1.00 30.81 426 ALA B N 1
ATOM 7773 C CA . ALA B 1 427 ? 66.312 75.619 23.769 1.00 30.36 426 ALA B CA 1
ATOM 7774 C C . ALA B 1 427 ? 65.505 76.831 24.277 1.00 30.45 426 ALA B C 1
ATOM 7775 O O . ALA B 1 427 ? 65.918 77.518 25.215 1.00 29.62 426 ALA B O 1
ATOM 7777 N N . GLU B 1 428 ? 64.363 77.079 23.630 1.00 28.57 427 GLU B N 1
ATOM 7778 C CA . GLU B 1 428 ? 63.432 78.159 23.973 1.00 28.20 427 GLU B CA 1
ATOM 7779 C C . GLU B 1 428 ? 63.920 79.594 23.777 1.00 27.93 427 GLU B C 1
ATOM 7780 O O . GLU B 1 428 ? 63.449 80.494 24.471 1.00 28.23 427 GLU B O 1
ATOM 7786 N N . LEU B 1 429 ? 64.835 79.834 22.845 1.00 28.58 428 LEU B N 1
ATOM 7787 C CA . LEU B 1 429 ? 65.332 81.198 22.661 1.00 28.85 428 LEU B CA 1
ATOM 7788 C C . LEU B 1 429 ? 64.252 82.234 22.325 1.00 29.16 428 LEU B C 1
ATOM 7789 O O . LEU B 1 429 ? 64.351 83.390 22.739 1.00 29.49 428 LEU B O 1
ATOM 7794 N N . LEU B 1 430 ? 63.223 81.828 21.585 1.00 27.67 429 LEU B N 1
ATOM 7795 C CA . LEU B 1 430 ? 62.146 82.748 21.237 1.00 26.96 429 LEU B CA 1
ATOM 7796 C C . LEU B 1 430 ? 61.356 83.126 22.494 1.00 28.16 429 LEU B C 1
ATOM 7797 O O . LEU B 1 430 ? 60.999 84.291 22.690 1.00 26.79 429 LEU B O 1
ATOM 7802 N N . GLY B 1 431 ? 61.092 82.133 23.341 1.00 26.92 430 GLY B N 1
ATOM 7803 C CA . GLY B 1 431 ? 60.358 82.381 24.569 1.00 26.62 430 GLY B CA 1
ATOM 7804 C C . GLY B 1 431 ? 61.193 83.179 25.556 1.00 27.62 430 GLY B C 1
ATOM 7805 O O . GLY B 1 431 ? 60.684 84.067 26.242 1.00 25.99 430 GLY B O 1
ATOM 7806 N N . LEU B 1 432 ? 62.482 82.861 25.626 1.00 27.27 431 LEU B N 1
ATOM 7807 C CA . LEU B 1 432 ? 63.395 83.550 26.529 1.00 28.00 431 LEU B CA 1
ATOM 7808 C C . LEU B 1 432 ? 63.635 84.990 26.097 1.00 27.52 431 LEU B C 1
ATOM 7809 O O . LEU B 1 432 ? 63.816 85.874 26.934 1.00 29.80 431 LEU B O 1
ATOM 7814 N N . GLY B 1 433 ? 63.635 85.226 24.791 1.00 28.11 432 GLY B N 1
ATOM 7815 C CA . GLY B 1 433 ? 63.838 86.576 24.297 1.00 26.78 432 GLY B CA 1
ATOM 7816 C C . GLY B 1 433 ? 62.692 87.461 24.749 1.00 26.12 432 GLY B C 1
ATOM 7817 O O . GLY B 1 433 ? 62.908 88.567 25.242 1.00 26.33 432 GLY B O 1
ATOM 7818 N N . GLN B 1 434 ? 61.468 86.968 24.581 1.00 25.14 433 GLN B N 1
ATOM 7819 C CA . GLN B 1 434 ? 60.281 87.706 24.981 1.00 24.90 433 GLN B CA 1
ATOM 7820 C C . GLN B 1 434 ? 60.175 87.759 26.500 1.00 24.25 433 GLN B C 1
ATOM 7821 O O . GLN B 1 434 ? 59.641 88.713 27.051 1.00 24.84 433 GLN B O 1
ATOM 7827 N N . SER B 1 435 ? 60.678 86.732 27.174 1.00 24.53 434 SER B N 1
ATOM 7828 C CA . SER B 1 435 ? 60.646 86.718 28.630 1.00 25.11 434 SER B CA 1
ATOM 7829 C C . SER B 1 435 ? 61.471 87.910 29.113 1.00 25.07 434 SER B C 1
ATOM 7830 O O . SER B 1 435 ? 61.078 88.621 30.043 1.00 24.03 434 SER B O 1
ATOM 7833 N N . LEU B 1 436 ? 62.612 88.129 28.466 1.00 23.83 435 LEU B N 1
ATOM 7834 C CA . LEU B 1 436 ? 63.479 89.241 28.838 1.00 24.94 435 LEU B CA 1
ATOM 7835 C C . LEU B 1 436 ? 62.763 90.566 28.595 1.00 25.11 435 LEU B C 1
ATOM 7836 O O . LEU B 1 436 ? 62.887 91.500 29.387 1.00 27.15 435 LEU B O 1
ATOM 7841 N N . ILE B 1 437 ? 62.012 90.650 27.500 1.00 25.12 436 ILE B N 1
ATOM 7842 C CA . ILE B 1 437 ? 61.256 91.865 27.202 1.00 23.29 436 ILE B CA 1
ATOM 7843 C C . ILE B 1 437 ? 60.223 92.067 28.322 1.00 23.96 436 ILE B C 1
ATOM 7844 O O . ILE B 1 437 ? 59.996 93.186 28.783 1.00 23.30 436 ILE B O 1
ATOM 7849 N N . TYR B 1 438 ? 59.614 90.969 28.760 1.00 23.10 437 TYR B N 1
ATOM 7850 C CA . TYR B 1 438 ? 58.627 91.003 29.834 1.00 24.08 437 TYR B CA 1
ATOM 7851 C C . TYR B 1 438 ? 59.317 91.434 31.137 1.00 23.46 437 TYR B C 1
ATOM 7852 O O . TYR B 1 438 ? 58.799 92.272 31.870 1.00 25.43 437 TYR B O 1
ATOM 7861 N N . SER B 1 439 ? 60.489 90.872 31.412 1.00 23.46 438 SER B N 1
ATOM 7862 C CA . SER B 1 439 ? 61.236 91.214 32.625 1.00 23.46 438 SER B CA 1
ATOM 7863 C C . SER B 1 439 ? 61.549 92.706 32.668 1.00 23.59 438 SER B C 1
ATOM 7864 O O . SER B 1 439 ? 61.411 93.355 33.701 1.00 23.17 438 SER B O 1
ATOM 7867 N N . ILE B 1 440 ? 61.970 93.245 31.531 1.00 24.07 439 ILE B N 1
ATOM 7868 C CA . ILE B 1 440 ? 62.282 94.660 31.427 1.00 23.86 439 ILE B CA 1
ATOM 7869 C C . ILE B 1 440 ? 61.027 95.525 31.637 1.00 23.88 439 ILE B C 1
ATOM 7870 O O . ILE B 1 440 ? 61.047 96.502 32.385 1.00 23.67 439 ILE B O 1
ATOM 7875 N N . GLN B 1 441 ? 59.938 95.147 30.981 1.00 22.69 440 GLN B N 1
ATOM 7876 C CA . GLN B 1 441 ? 58.682 95.893 31.046 1.00 22.56 440 GLN B CA 1
ATOM 7877 C C . GLN B 1 441 ? 58.042 95.949 32.426 1.00 22.18 440 GLN B C 1
ATOM 7878 O O . GLN B 1 441 ? 57.365 96.919 32.762 1.00 20.03 440 GLN B O 1
ATOM 7884 N N . THR B 1 442 ? 58.258 94.913 33.227 1.00 23.45 441 THR B N 1
ATOM 7885 C CA . THR B 1 442 ? 57.684 94.866 34.567 1.00 23.69 441 THR B CA 1
ATOM 7886 C C . THR B 1 442 ? 58.671 95.340 35.641 1.00 25.53 441 THR B C 1
ATOM 7887 O O . THR B 1 442 ? 58.329 95.344 36.822 1.00 24.45 441 THR B O 1
ATOM 7891 N N . SER B 1 443 ? 59.872 95.759 35.231 1.00 24.87 442 SER B N 1
ATOM 7892 C CA . SER B 1 443 ? 60.923 96.171 36.172 1.00 25.75 442 SER B CA 1
ATOM 7893 C C . SER B 1 443 ? 60.736 97.460 36.983 1.00 27.06 442 SER B C 1
ATOM 7894 O O . SER B 1 443 ? 61.148 97.523 38.140 1.00 27.84 442 SER B O 1
ATOM 7897 N N . HIS B 1 444 ? 60.139 98.483 36.379 1.00 27.65 443 HIS B N 1
ATOM 7898 C CA . HIS B 1 444 ? 59.917 99.755 37.055 1.00 28.59 443 HIS B CA 1
ATOM 7899 C C . HIS B 1 444 ? 61.218 100.456 37.442 1.00 27.75 443 HIS B C 1
ATOM 7900 O O . HIS B 1 444 ? 61.260 101.201 38.414 1.00 27.01 443 HIS B O 1
ATOM 7907 N N . ILE B 1 445 ? 62.282 100.206 36.691 1.00 25.84 444 ILE B N 1
ATOM 7908 C CA . ILE B 1 445 ? 63.553 100.864 36.958 1.00 25.38 444 ILE B CA 1
ATOM 7909 C C . ILE B 1 445 ? 64.038 101.546 35.680 1.00 24.89 444 ILE B C 1
ATOM 7910 O O . ILE B 1 445 ? 63.889 101.006 34.585 1.00 23.37 444 ILE B O 1
ATOM 7915 N N . PRO B 1 446 ? 64.610 102.754 35.807 1.00 24.05 445 PRO B N 1
ATOM 7916 C CA . PRO B 1 446 ? 65.109 103.503 34.651 1.00 23.82 445 PRO B CA 1
ATOM 7917 C C . PRO B 1 446 ? 66.298 102.791 34.019 1.00 24.96 445 PRO B C 1
ATOM 7918 O O . PRO B 1 446 ? 67.110 102.175 34.713 1.00 24.25 445 PRO B O 1
ATOM 7922 N N . GLN B 1 447 ? 66.398 102.877 32.699 1.00 24.08 446 GLN B N 1
ATOM 7923 C CA . GLN B 1 447 ? 67.465 102.196 31.993 1.00 25.32 446 GLN B CA 1
ATOM 7924 C C . GLN B 1 447 ? 68.069 103.036 30.882 1.00 25.76 446 GLN B C 1
ATOM 7925 O O . GLN B 1 447 ? 67.408 103.902 30.307 1.00 26.07 446 GLN B O 1
ATOM 7931 N N . PHE B 1 448 ? 69.339 102.771 30.595 1.00 26.58 447 PHE B N 1
ATOM 7932 C CA . PHE B 1 448 ? 70.090 103.504 29.584 1.00 26.85 447 PHE B CA 1
ATOM 7933 C C . PHE B 1 448 ? 70.672 102.490 28.614 1.00 28.03 447 PHE B C 1
ATOM 7934 O O . PHE B 1 448 ? 71.224 101.475 29.035 1.00 29.09 447 PHE B O 1
ATOM 7942 N N . GLU B 1 449 ? 70.546 102.754 27.318 1.00 27.37 448 GLU B N 1
ATOM 7943 C CA . GLU B 1 449 ? 71.060 101.823 26.328 1.00 28.45 448 GLU B CA 1
ATOM 7944 C C . GLU B 1 449 ? 72.077 102.478 25.415 1.00 29.54 448 GLU B C 1
ATOM 7945 O O . GLU B 1 449 ? 71.844 103.561 24.872 1.00 30.10 448 GLU B O 1
ATOM 7951 N N . ILE B 1 450 ? 73.214 101.810 25.268 1.00 28.30 449 ILE B N 1
ATOM 7952 C CA . ILE B 1 450 ? 74.294 102.293 24.423 1.00 28.38 449 ILE B CA 1
ATOM 7953 C C . ILE B 1 450 ? 74.551 101.300 23.295 1.00 27.87 449 ILE B C 1
ATOM 7954 O O . ILE B 1 450 ? 74.975 100.172 23.545 1.00 28.83 449 ILE B O 1
ATOM 7959 N N . THR B 1 451 ? 74.268 101.697 22.061 1.00 27.35 450 THR B N 1
ATOM 7960 C CA . THR B 1 451 ? 74.541 100.813 20.936 1.00 27.44 450 THR B CA 1
ATOM 7961 C C . THR B 1 451 ? 75.991 101.113 20.560 1.00 27.92 450 THR B C 1
ATOM 7962 O O . THR B 1 451 ? 76.254 101.941 19.692 1.00 27.59 450 THR B O 1
ATOM 7966 N N . LEU B 1 452 ? 76.923 100.448 21.239 1.00 27.92 451 LEU B N 1
ATOM 7967 C CA . LEU B 1 452 ? 78.352 100.645 21.010 1.00 30.73 451 LEU B CA 1
ATOM 7968 C C . LEU B 1 452 ? 78.727 100.449 19.540 1.00 31.02 451 LEU B C 1
ATOM 7969 O O . LEU B 1 452 ? 79.416 101.281 18.952 1.00 31.34 451 LEU B O 1
ATOM 7974 N N . ARG B 1 453 ? 78.282 99.345 18.951 1.00 31.99 452 ARG B N 1
ATOM 7975 C CA . ARG B 1 453 ? 78.544 99.084 17.539 1.00 33.54 452 ARG B CA 1
ATOM 7976 C C . ARG B 1 453 ? 77.274 98.587 16.870 1.00 32.05 452 ARG B C 1
ATOM 7977 O O . ARG B 1 453 ? 76.430 99.375 16.444 1.00 31.90 452 ARG B O 1
ATOM 7985 N N . LYS B 1 454 ? 77.142 97.267 16.799 1.00 31.41 453 LYS B N 1
ATOM 7986 C CA . LYS B 1 454 ? 75.996 96.647 16.158 1.00 32.07 453 LYS B CA 1
ATOM 7987 C C . LYS B 1 454 ? 74.714 96.561 16.965 1.00 29.87 453 LYS B C 1
ATOM 7988 O O . LYS B 1 454 ? 74.696 96.108 18.113 1.00 28.98 453 LYS B O 1
ATOM 7994 N N . GLY B 1 455 ? 73.641 97.003 16.325 1.00 29.67 454 GLY B N 1
ATOM 7995 C CA . GLY B 1 455 ? 72.313 96.938 16.896 1.00 29.54 454 GLY B CA 1
ATOM 7996 C C . GLY B 1 455 ? 71.529 96.276 15.776 1.00 30.02 454 GLY B C 1
ATOM 7997 O O . GLY B 1 455 ? 71.154 96.942 14.815 1.00 30.84 454 GLY B O 1
ATOM 7998 N N . THR B 1 456 ? 71.313 94.967 15.862 1.00 29.83 455 THR B N 1
ATOM 7999 C CA . THR B 1 456 ? 70.584 94.273 14.805 1.00 30.91 455 THR B CA 1
ATOM 8000 C C . THR B 1 456 ? 69.661 93.181 15.322 1.00 29.94 455 THR B C 1
ATOM 8001 O O . THR B 1 456 ? 69.778 92.743 16.465 1.00 33.40 455 THR B O 1
ATOM 8005 N N . ALA B 1 457 ? 68.742 92.751 14.461 1.00 28.30 456 ALA B N 1
ATOM 8006 C CA . ALA B 1 457 ? 67.780 91.702 14.781 1.00 27.99 456 ALA B CA 1
ATOM 8007 C C . ALA B 1 457 ? 67.001 91.995 16.058 1.00 29.02 456 ALA B C 1
ATOM 8008 O O . ALA B 1 457 ? 67.038 93.111 16.576 1.00 28.62 456 ALA B O 1
ATOM 8010 N N . ALA B 1 458 ? 66.298 90.983 16.561 1.00 28.54 457 ALA B N 1
ATOM 8011 C CA . ALA B 1 458 ? 65.501 91.129 17.771 1.00 29.89 457 ALA B CA 1
ATOM 8012 C C . ALA B 1 458 ? 66.385 91.388 18.985 1.00 29.37 457 ALA B C 1
ATOM 8013 O O . ALA B 1 458 ? 65.944 91.982 19.964 1.00 31.34 457 ALA B O 1
ATOM 8015 N N . ALA B 1 459 ? 67.633 90.939 18.922 1.00 28.86 458 ALA B N 1
ATOM 8016 C CA . ALA B 1 459 ? 68.556 91.151 20.027 1.00 27.56 458 ALA B CA 1
ATOM 8017 C C . ALA B 1 459 ? 68.582 92.635 20.396 1.00 28.34 458 ALA B C 1
ATOM 8018 O O . ALA B 1 459 ? 68.662 92.995 21.572 1.00 26.89 458 ALA B O 1
ATOM 8020 N N . HIS B 1 460 ? 68.506 93.497 19.386 1.00 27.56 459 HIS B N 1
ATOM 8021 C CA . HIS B 1 460 ? 68.515 94.937 19.626 1.00 26.70 459 HIS B CA 1
ATOM 8022 C C . HIS B 1 460 ? 67.340 95.335 20.516 1.00 26.41 459 HIS B C 1
ATOM 8023 O O . HIS B 1 460 ? 67.444 96.264 21.320 1.00 23.72 459 HIS B O 1
ATOM 8030 N N . TYR B 1 461 ? 66.226 94.623 20.365 1.00 24.80 460 TYR B N 1
ATOM 8031 C CA . TYR B 1 461 ? 65.022 94.885 21.150 1.00 24.72 460 TYR B CA 1
ATOM 8032 C C . TYR B 1 461 ? 65.154 94.403 22.598 1.00 25.15 460 TYR B C 1
ATOM 8033 O O . TYR B 1 461 ? 64.902 95.157 23.538 1.00 26.32 460 TYR B O 1
ATOM 8042 N N . VAL B 1 462 ? 65.546 93.141 22.765 1.00 24.56 461 VAL B N 1
ATOM 8043 C CA . VAL B 1 462 ? 65.655 92.530 24.087 1.00 24.88 461 VAL B CA 1
ATOM 8044 C C . VAL B 1 462 ? 66.779 93.020 24.985 1.00 25.08 461 VAL B C 1
ATOM 8045 O O . VAL B 1 462 ? 66.679 92.914 26.206 1.00 24.86 461 VAL B O 1
ATOM 8049 N N . LEU B 1 463 ? 67.850 93.535 24.390 1.00 24.18 462 LEU B N 1
ATOM 8050 C CA . LEU B 1 463 ? 68.976 94.029 25.169 1.00 24.79 462 LEU B CA 1
ATOM 8051 C C . LEU B 1 463 ? 68.721 95.465 25.619 1.00 26.37 462 LEU B C 1
ATOM 8052 O O . LEU B 1 463 ? 69.481 96.380 25.295 1.00 27.26 462 LEU B O 1
ATOM 8057 N N . GLY B 1 464 ? 67.644 95.658 26.375 1.00 25.86 463 GLY B N 1
ATOM 8058 C CA . GLY B 1 464 ? 67.310 96.991 26.839 1.00 25.83 463 GLY B CA 1
ATOM 8059 C C . GLY B 1 464 ? 67.137 97.948 25.675 1.00 26.44 463 GLY B C 1
ATOM 8060 O O . GLY B 1 464 ? 67.528 99.114 25.757 1.00 27.11 463 GLY B O 1
ATOM 8061 N N . GLY B 1 465 ? 66.547 97.461 24.586 1.00 26.17 464 GLY B N 1
ATOM 8062 C CA . GLY B 1 465 ? 66.342 98.300 23.416 1.00 25.71 464 GLY B CA 1
ATOM 8063 C C . GLY B 1 465 ? 65.464 99.523 23.641 1.00 26.80 464 GLY B C 1
ATOM 8064 O O . GLY B 1 465 ? 64.632 99.539 24.553 1.00 27.42 464 GLY B O 1
ATOM 8065 N N . PRO B 1 466 ? 65.625 100.570 22.814 1.00 27.27 465 PRO B N 1
ATOM 8066 C CA . PRO B 1 466 ? 64.845 101.810 22.920 1.00 28.35 465 PRO B CA 1
ATOM 8067 C C . PRO B 1 466 ? 63.354 101.519 22.807 1.00 28.15 465 PRO B C 1
ATOM 8068 O O . PRO B 1 466 ? 62.519 102.334 23.205 1.00 29.10 465 PRO B O 1
ATOM 8072 N N . GLN B 1 467 ? 63.030 100.356 22.246 1.00 25.00 466 GLN B N 1
ATOM 8073 C CA . GLN B 1 467 ? 61.643 99.944 22.069 1.00 25.47 466 GLN B CA 1
ATOM 8074 C C . GLN B 1 467 ? 60.875 99.783 23.390 1.00 25.15 466 GLN B C 1
ATOM 8075 O O . GLN B 1 467 ? 59.650 99.658 23.386 1.00 25.07 466 GLN B O 1
ATOM 8081 N N . GLY B 1 468 ? 61.592 99.771 24.512 1.00 24.38 467 GLY B N 1
ATOM 8082 C CA . GLY B 1 468 ? 60.931 99.683 25.804 1.00 24.48 467 GLY B CA 1
ATOM 8083 C C . GLY B 1 468 ? 60.755 101.133 26.205 1.00 26.08 467 GLY B C 1
ATOM 8084 O O . GLY B 1 468 ? 61.551 101.671 26.973 1.00 28.12 467 GLY B O 1
ATOM 8085 N N . ASN B 1 469 ? 59.717 101.767 25.666 1.00 26.72 468 ASN B N 1
ATOM 8086 C CA . ASN B 1 469 ? 59.447 103.183 25.899 1.00 28.29 468 ASN B CA 1
ATOM 8087 C C . ASN B 1 469 ? 59.291 103.636 27.342 1.00 29.71 468 ASN B C 1
ATOM 8088 O O . ASN B 1 469 ? 59.595 104.784 27.663 1.00 31.73 468 ASN B O 1
ATOM 8093 N N . ASP B 1 470 ? 58.814 102.754 28.210 1.00 30.27 469 ASP B N 1
ATOM 8094 C CA . ASP B 1 470 ? 58.612 103.117 29.607 1.00 29.95 469 ASP B CA 1
ATOM 8095 C C . ASP B 1 470 ? 59.900 103.132 30.425 1.00 29.55 469 ASP B C 1
ATOM 8096 O O . ASP B 1 470 ? 60.120 104.036 31.229 1.00 30.44 469 ASP B O 1
ATOM 8101 N N . THR B 1 471 ? 60.756 102.142 30.204 1.00 27.27 470 THR B N 1
ATOM 8102 C CA . THR B 1 471 ? 61.993 102.021 30.961 1.00 25.10 470 THR B CA 1
ATOM 8103 C C . THR B 1 471 ? 63.252 102.652 30.376 1.00 25.21 470 THR B C 1
ATOM 8104 O O . THR B 1 471 ? 64.132 103.073 31.130 1.00 26.11 470 THR B O 1
ATOM 8108 N N . ASN B 1 472 ? 63.365 102.712 29.052 1.00 23.62 471 ASN B N 1
ATOM 8109 C CA . ASN B 1 472 ? 64.555 103.311 28.457 1.00 23.24 471 ASN B CA 1
ATOM 8110 C C . ASN B 1 472 ? 64.424 104.829 28.416 1.00 23.47 471 ASN B C 1
ATOM 8111 O O . ASN B 1 472 ? 63.596 105.366 27.683 1.00 24.75 471 ASN B O 1
ATOM 8116 N N . ALA B 1 473 ? 65.238 105.514 29.215 1.00 23.89 472 ALA B N 1
ATOM 8117 C CA . ALA B 1 473 ? 65.204 106.975 29.285 1.00 25.13 472 ALA B CA 1
ATOM 8118 C C . ALA B 1 473 ? 65.626 107.609 27.963 1.00 25.21 472 ALA B C 1
ATOM 8119 O O . ALA B 1 473 ? 65.133 108.667 27.582 1.00 26.46 472 ALA B O 1
ATOM 8121 N N . PHE B 1 474 ? 66.556 106.953 27.279 1.00 27.39 473 PHE B N 1
ATOM 8122 C CA . PHE B 1 474 ? 67.056 107.401 25.983 1.00 26.78 473 PHE B CA 1
ATOM 8123 C C . PHE B 1 474 ? 68.224 106.506 25.615 1.00 26.95 473 PHE B C 1
ATOM 8124 O O . PHE B 1 474 ? 68.694 105.717 26.437 1.00 27.47 473 PHE B O 1
ATOM 8132 N N . SER B 1 475 ? 68.683 106.602 24.376 1.00 26.27 474 SER B N 1
ATOM 8133 C CA . SER B 1 475 ? 69.796 105.773 23.948 1.00 25.85 474 SER B CA 1
ATOM 8134 C C . SER B 1 475 ? 70.770 106.605 23.138 1.00 26.14 474 SER B C 1
ATOM 8135 O O . SER B 1 475 ? 70.394 107.625 22.551 1.00 24.84 474 SER B O 1
ATOM 8138 N N . ILE B 1 476 ? 72.024 106.167 23.110 1.00 25.79 475 ILE B N 1
ATOM 8139 C CA . ILE B 1 476 ? 73.044 106.860 22.340 1.00 25.83 475 ILE B CA 1
ATOM 8140 C C . ILE B 1 476 ? 73.821 105.852 21.509 1.00 25.65 475 ILE B C 1
ATOM 8141 O O . ILE B 1 476 ? 73.671 104.639 21.678 1.00 24.71 475 ILE B O 1
ATOM 8146 N N . GLY B 1 477 ? 74.644 106.370 20.608 1.00 26.37 476 GLY B N 1
ATOM 8147 C CA . GLY B 1 477 ? 75.468 105.526 19.771 1.00 26.13 476 GLY B CA 1
ATOM 8148 C C . GLY B 1 477 ? 76.845 106.156 19.733 1.00 27.78 476 GLY B C 1
ATOM 8149 O O . GLY B 1 477 ? 77.089 107.144 20.434 1.00 27.82 476 GLY B O 1
ATOM 8150 N N . THR B 1 478 ? 77.740 105.593 18.925 1.00 26.61 477 THR B N 1
ATOM 8151 C CA . THR B 1 478 ? 79.100 106.109 18.780 1.00 27.98 477 THR B CA 1
ATOM 8152 C C . THR B 1 478 ? 79.453 106.093 17.296 1.00 29.65 477 THR B C 1
ATOM 8153 O O . THR B 1 478 ? 78.639 105.709 16.461 1.00 29.12 477 THR B O 1
ATOM 8157 N N . ALA B 1 479 ? 80.675 106.497 16.972 1.00 30.40 478 ALA B N 1
ATOM 8158 C CA . ALA B 1 479 ? 81.116 106.509 15.583 1.00 31.60 478 ALA B CA 1
ATOM 8159 C C . ALA B 1 479 ? 81.171 105.085 15.018 1.00 31.91 478 ALA B C 1
ATOM 8160 O O . ALA B 1 479 ? 81.133 104.891 13.803 1.00 31.89 478 ALA B O 1
ATOM 8162 N N . ALA B 1 480 ? 81.247 104.094 15.906 1.00 32.40 479 ALA B N 1
ATOM 8163 C CA . ALA B 1 480 ? 81.313 102.691 15.500 1.00 31.60 479 ALA B CA 1
ATOM 8164 C C . ALA B 1 480 ? 79.935 102.045 15.353 1.00 31.94 479 ALA B C 1
ATOM 8165 O O . ALA B 1 480 ? 79.830 100.873 14.995 1.00 32.33 479 ALA B O 1
ATOM 8167 N N . THR B 1 481 ? 78.885 102.811 15.621 1.00 30.13 480 THR B N 1
ATOM 8168 C CA . THR B 1 481 ? 77.525 102.296 15.551 1.00 30.35 480 THR B CA 1
ATOM 8169 C C . THR B 1 481 ? 77.023 101.938 14.155 1.00 31.37 480 THR B C 1
ATOM 8170 O O . THR B 1 481 ? 77.322 102.620 13.173 1.00 32.10 480 THR B O 1
ATOM 8174 N N . GLU B 1 482 ? 76.252 100.856 14.100 1.00 30.56 481 GLU B N 1
ATOM 8175 C CA . GLU B 1 482 ? 75.631 100.350 12.875 1.00 31.70 481 GLU B CA 1
ATOM 8176 C C . GLU B 1 482 ? 74.315 99.736 13.310 1.00 28.55 481 GLU B C 1
ATOM 8177 O O . GLU B 1 482 ? 74.325 98.788 14.090 1.00 28.88 481 GLU B O 1
ATOM 8183 N N . ILE B 1 483 ? 73.195 100.239 12.809 1.00 28.49 482 ILE B N 1
ATOM 8184 C CA . ILE B 1 483 ? 71.904 99.666 13.177 1.00 28.33 482 ILE B CA 1
ATOM 8185 C C . ILE B 1 483 ? 71.090 99.284 11.943 1.00 30.49 482 ILE B C 1
ATOM 8186 O O . ILE B 1 483 ? 70.869 100.113 11.055 1.00 31.42 482 ILE B O 1
ATOM 8191 N N . ALA B 1 484 ? 70.650 98.025 11.901 1.00 29.87 483 ALA B N 1
ATOM 8192 C CA . ALA B 1 484 ? 69.854 97.504 10.789 1.00 31.54 483 ALA B CA 1
ATOM 8193 C C . ALA B 1 484 ? 69.211 96.177 11.184 1.00 32.29 483 ALA B C 1
ATOM 8194 O O . ALA B 1 484 ? 69.650 95.530 12.139 1.00 32.43 483 ALA B O 1
ATOM 8196 N N . VAL B 1 485 ? 68.177 95.773 10.446 1.00 31.91 484 VAL B N 1
ATOM 8197 C CA . VAL B 1 485 ? 67.483 94.523 10.732 1.00 33.04 484 VAL B CA 1
ATOM 8198 C C . VAL B 1 485 ? 68.471 93.362 10.677 1.00 34.57 484 VAL B C 1
ATOM 8199 O O . VAL B 1 485 ? 68.414 92.449 11.500 1.00 34.88 484 VAL B O 1
ATOM 8203 N N . MET B 1 486 ? 69.380 93.411 9.708 1.00 35.49 485 MET B N 1
ATOM 8204 C CA . MET B 1 486 ? 70.419 92.392 9.550 1.00 39.08 485 MET B CA 1
ATOM 8205 C C . MET B 1 486 ? 71.419 92.928 8.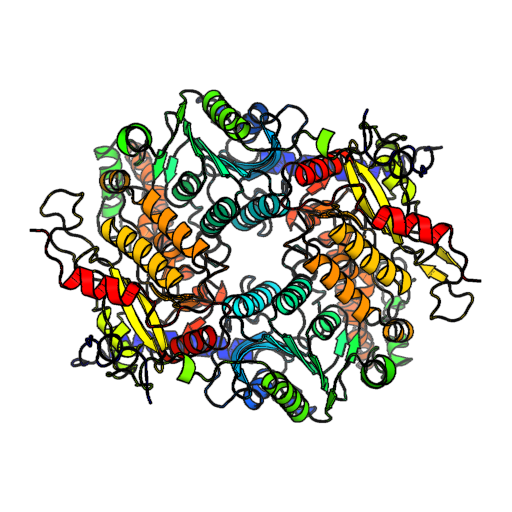536 1.00 38.88 485 MET B C 1
ATOM 8206 O O . MET B 1 486 ? 71.200 93.997 7.970 1.00 36.60 485 MET B O 1
ATOM 8211 N N . ASN B 1 487 ? 72.516 92.211 8.304 1.00 41.38 486 ASN B N 1
ATOM 8212 C CA . ASN B 1 487 ? 73.495 92.695 7.334 1.00 43.52 486 ASN B CA 1
ATOM 8213 C C . ASN B 1 487 ? 72.893 92.658 5.932 1.00 42.10 486 ASN B C 1
ATOM 8214 O O . ASN B 1 487 ? 72.174 91.724 5.571 1.00 39.58 486 ASN B O 1
ATOM 8219 N N . GLY B 1 488 ? 73.185 93.696 5.156 1.00 42.77 487 GLY B N 1
ATOM 8220 C CA . GLY B 1 488 ? 72.659 93.807 3.807 1.00 45.50 487 GLY B CA 1
ATOM 8221 C C . GLY B 1 488 ? 72.797 92.587 2.919 1.00 46.52 487 GLY B C 1
ATOM 8222 O O . GLY B 1 488 ? 71.813 92.125 2.342 1.00 46.95 487 GLY B O 1
ATOM 8223 N N . GLU B 1 489 ? 74.011 92.065 2.798 1.00 48.76 488 GLU B N 1
ATOM 8224 C CA . GLU B 1 489 ? 74.241 90.900 1.956 1.00 51.71 488 GLU B CA 1
ATOM 8225 C C . GLU B 1 489 ? 73.285 89.764 2.290 1.00 51.28 488 GLU B C 1
ATOM 8226 O O . GLU B 1 489 ? 72.643 89.205 1.397 1.00 51.21 488 GLU B O 1
ATOM 8232 N N . THR B 1 490 ? 73.175 89.434 3.575 1.00 50.60 489 THR B N 1
ATOM 8233 C CA . THR B 1 490 ? 72.286 88.361 4.009 1.00 49.67 489 THR B CA 1
ATOM 8234 C C . THR B 1 490 ? 70.838 88.661 3.649 1.00 49.00 489 THR B C 1
ATOM 8235 O O . THR B 1 490 ? 70.082 87.765 3.275 1.00 49.95 489 THR B O 1
ATOM 8239 N N . ALA B 1 491 ? 70.450 89.924 3.772 1.00 48.21 490 ALA B N 1
ATOM 8240 C CA . ALA B 1 491 ? 69.092 90.330 3.449 1.00 46.63 490 ALA B CA 1
ATOM 8241 C C . ALA B 1 491 ? 68.863 90.211 1.944 1.00 46.45 490 ALA B C 1
ATOM 8242 O O . ALA B 1 491 ? 67.841 89.689 1.503 1.00 45.53 490 ALA B O 1
ATOM 8244 N N . ALA B 1 492 ? 69.826 90.697 1.165 1.00 47.22 491 ALA B N 1
ATOM 8245 C CA . ALA B 1 492 ? 69.735 90.665 -0.294 1.00 49.41 491 ALA B CA 1
ATOM 8246 C C . ALA B 1 492 ? 69.548 89.248 -0.824 1.00 50.40 491 ALA B C 1
ATOM 8247 O O . ALA B 1 492 ? 68.641 88.983 -1.617 1.00 49.43 491 ALA B O 1
ATOM 8249 N N . THR B 1 493 ? 70.410 88.339 -0.383 1.00 52.64 492 THR B N 1
ATOM 8250 C CA . THR B 1 493 ? 70.329 86.956 -0.829 1.00 55.65 492 THR B CA 1
ATOM 8251 C C . THR B 1 493 ? 68.993 86.346 -0.423 1.00 56.34 492 THR B C 1
ATOM 8252 O O . THR B 1 493 ? 68.316 85.712 -1.233 1.00 56.71 492 THR B O 1
ATOM 8256 N N . ALA B 1 494 ? 68.604 86.555 0.829 1.00 56.91 493 ALA B N 1
ATOM 8257 C CA . ALA B 1 494 ? 67.345 86.020 1.326 1.00 56.68 493 ALA B CA 1
ATOM 8258 C C . ALA B 1 494 ? 66.156 86.564 0.543 1.00 56.76 493 ALA B C 1
ATOM 8259 O O . ALA B 1 494 ? 65.159 85.870 0.354 1.00 57.45 493 ALA B O 1
ATOM 8261 N N . MET B 1 495 ? 66.263 87.805 0.080 1.00 57.08 494 MET B N 1
ATOM 8262 C CA . MET B 1 495 ? 65.177 88.429 -0.668 1.00 57.85 494 MET B CA 1
ATOM 8263 C C . MET B 1 495 ? 65.118 88.031 -2.140 1.00 59.75 494 MET B C 1
ATOM 8264 O O . MET B 1 495 ? 64.044 88.030 -2.742 1.00 58.10 494 MET B O 1
ATOM 8269 N N . TYR B 1 496 ? 66.262 87.690 -2.725 1.00 62.12 495 TYR B N 1
ATOM 8270 C CA . TYR B 1 496 ? 66.278 87.331 -4.137 1.00 65.27 495 TYR B CA 1
ATOM 8271 C C . TYR B 1 496 ? 66.765 85.926 -4.475 1.00 68.23 495 TYR B C 1
ATOM 8272 O O . TYR B 1 496 ? 67.043 85.636 -5.638 1.00 69.19 495 TYR B O 1
ATOM 8281 N N . SER B 1 497 ? 66.863 85.054 -3.477 1.00 71.66 496 SER B N 1
ATOM 8282 C CA . SER B 1 497 ? 67.318 83.688 -3.720 1.00 74.87 496 SER B CA 1
ATOM 8283 C C . SER B 1 497 ? 66.375 82.943 -4.658 1.00 77.08 496 SER B C 1
ATOM 8284 O O . SER B 1 497 ? 66.813 82.183 -5.522 1.00 76.95 496 SER B O 1
ATOM 8287 N N . ARG B 1 498 ? 65.079 83.175 -4.485 1.00 79.52 497 ARG B N 1
ATOM 8288 C CA . ARG B 1 498 ? 64.067 82.517 -5.302 1.00 81.80 497 ARG B CA 1
ATOM 8289 C C . ARG B 1 498 ? 63.964 83.068 -6.720 1.00 81.76 497 ARG B C 1
ATOM 8290 O O . ARG B 1 498 ? 63.782 82.306 -7.671 1.00 82.08 497 ARG B O 1
ATOM 8298 N N . ARG B 1 499 ? 64.074 84.383 -6.872 1.00 81.11 498 ARG B N 1
ATOM 8299 C CA . ARG B 1 499 ? 63.989 84.970 -8.201 1.00 80.79 498 ARG B CA 1
ATOM 8300 C C . ARG B 1 499 ? 65.202 84.564 -9.033 1.00 80.34 498 ARG B C 1
ATOM 8301 O O . ARG B 1 499 ? 65.114 84.463 -10.255 1.00 80.38 498 ARG B O 1
ATOM 8309 N N . LEU B 1 500 ? 66.331 84.325 -8.369 1.00 79.36 499 LEU B N 1
ATOM 8310 C CA . LEU B 1 500 ? 67.549 83.922 -9.065 1.00 78.95 499 LEU B CA 1
ATOM 8311 C C . LEU B 1 500 ? 67.391 82.528 -9.658 1.00 79.23 499 LEU B C 1
ATOM 8312 O O . LEU B 1 500 ? 67.622 82.317 -10.848 1.00 78.88 499 LEU B O 1
ATOM 8317 N N . ALA B 1 501 ? 66.995 81.579 -8.819 1.00 79.49 500 ALA B N 1
ATOM 8318 C CA . ALA B 1 501 ? 66.810 80.203 -9.255 1.00 80.17 500 ALA B CA 1
ATOM 8319 C C . ALA B 1 501 ? 65.688 80.069 -10.281 1.00 80.38 500 ALA B C 1
ATOM 8320 O O . ALA B 1 501 ? 65.798 79.293 -11.229 1.00 80.87 500 ALA B O 1
ATOM 8322 N N . LYS B 1 502 ? 64.611 80.827 -10.097 1.00 80.41 501 LYS B N 1
ATOM 8323 C CA . LYS B 1 502 ? 63.480 80.765 -11.016 1.00 81.20 501 LYS B CA 1
ATOM 8324 C C . LYS B 1 502 ? 63.763 81.454 -12.351 1.00 80.87 501 LYS B C 1
ATOM 8325 O O . LYS B 1 502 ? 63.437 80.919 -13.411 1.00 80.98 501 LYS B O 1
ATOM 8331 N N . ASP B 1 503 ? 64.364 82.638 -12.305 1.00 80.05 502 ASP B N 1
ATOM 8332 C CA . ASP B 1 503 ? 64.679 83.364 -13.530 1.00 79.28 502 ASP B CA 1
ATOM 8333 C C . ASP B 1 503 ? 65.706 82.612 -14.369 1.00 78.73 502 ASP B C 1
ATOM 8334 O O . ASP B 1 503 ? 65.610 82.585 -15.596 1.00 78.06 502 ASP B O 1
ATOM 8339 N N . ARG B 1 504 ? 66.682 81.997 -13.706 1.00 77.93 503 ARG B N 1
ATOM 8340 C CA . ARG B 1 504 ? 67.714 81.249 -14.411 1.00 77.69 503 ARG B CA 1
ATOM 8341 C C . ARG B 1 504 ? 67.091 80.062 -15.138 1.00 78.78 503 ARG B C 1
ATOM 8342 O O . ARG B 1 504 ? 67.439 79.776 -16.284 1.00 78.78 503 ARG B O 1
ATOM 8350 N N . LYS B 1 505 ? 66.164 79.381 -14.470 1.00 79.70 504 LYS B N 1
ATOM 8351 C CA . LYS B 1 505 ? 65.488 78.231 -15.061 1.00 80.49 504 LYS B CA 1
ATOM 8352 C C . LYS B 1 505 ? 64.695 78.650 -16.293 1.00 80.22 504 LYS B C 1
ATOM 8353 O O . LYS B 1 505 ? 64.748 77.990 -17.330 1.00 80.91 504 LYS B O 1
ATOM 8359 N N . ALA B 1 506 ? 63.957 79.748 -16.173 1.00 79.40 505 ALA B N 1
ATOM 8360 C CA . ALA B 1 506 ? 63.161 80.252 -17.284 1.00 78.66 505 ALA B CA 1
ATOM 8361 C C . ALA B 1 506 ? 64.074 80.897 -18.321 1.00 77.97 505 ALA B C 1
ATOM 8362 O O . ALA B 1 506 ? 63.606 81.535 -19.264 1.00 78.15 505 ALA B O 1
ATOM 8364 N N . GLY B 1 507 ? 65.379 80.727 -18.135 1.00 77.06 506 GLY B N 1
ATOM 8365 C CA . GLY B 1 507 ? 66.341 81.296 -19.060 1.00 76.74 506 GLY B CA 1
ATOM 8366 C C . GLY B 1 507 ? 66.209 82.799 -19.197 1.00 76.87 506 GLY B C 1
ATOM 8367 O O . GLY B 1 507 ? 66.128 83.321 -20.308 1.00 76.78 506 GLY B O 1
ATOM 8368 N N . LYS B 1 508 ? 66.186 83.499 -18.066 1.00 77.30 507 LYS B N 1
ATOM 8369 C CA . LYS B 1 508 ? 66.065 84.952 -18.064 1.00 77.32 507 LYS B CA 1
ATOM 8370 C C . LYS B 1 508 ? 67.297 85.615 -17.458 1.00 76.48 507 LYS B C 1
ATOM 8371 O O . LYS B 1 508 ? 67.963 85.042 -16.594 1.00 76.88 507 LYS B O 1
ATOM 8377 N N . ASP B 1 509 ? 67.604 86.831 -17.912 1.00 75.27 508 ASP B N 1
ATOM 8378 C CA . ASP B 1 509 ? 68.742 87.581 -17.443 1.00 74.41 508 ASP B CA 1
ATOM 8379 C C . ASP B 1 509 ? 68.706 87.745 -15.936 1.00 72.91 508 ASP B C 1
ATOM 8380 O O . ASP B 1 509 ? 67.696 88.151 -15.360 1.00 72.62 508 ASP B O 1
ATOM 8385 N N . LEU B 1 510 ? 69.827 87.439 -15.274 1.00 71.16 509 LEU B N 1
ATOM 8386 C CA . LEU B 1 510 ? 69.915 87.549 -13.822 1.00 69.77 509 LEU B CA 1
ATOM 8387 C C . LEU B 1 510 ? 70.552 88.863 -13.373 1.00 68.50 509 LEU B C 1
ATOM 8388 O O . LEU B 1 510 ? 70.527 89.202 -12.188 1.00 68.16 509 LEU B O 1
ATOM 8393 N N . GLN B 1 511 ? 71.116 89.602 -14.323 1.00 66.69 510 GLN B N 1
ATOM 8394 C CA . GLN B 1 511 ? 71.769 90.871 -14.021 1.00 65.32 510 GLN B CA 1
ATOM 8395 C C . GLN B 1 511 ? 70.852 91.871 -13.312 1.00 64.39 510 GLN B C 1
ATOM 8396 O O . GLN B 1 511 ? 71.258 92.514 -12.342 1.00 63.81 510 GLN B O 1
ATOM 8402 N N . PRO B 1 512 ? 69.607 92.025 -13.791 1.00 63.65 511 PRO B N 1
ATOM 8403 C CA . PRO B 1 512 ? 68.675 92.963 -13.159 1.00 62.56 511 PRO B CA 1
ATOM 8404 C C . PRO B 1 512 ? 68.505 92.672 -11.668 1.00 61.33 511 PRO B C 1
ATOM 8405 O O . PRO B 1 512 ? 68.496 93.586 -10.842 1.00 61.47 511 PRO B O 1
ATOM 8409 N N . THR B 1 513 ? 68.368 91.390 -11.339 1.00 59.10 512 THR B N 1
ATOM 8410 C CA . THR B 1 513 ? 68.198 90.957 -9.957 1.00 57.46 512 THR B CA 1
ATOM 8411 C C . THR B 1 513 ? 69.485 91.153 -9.167 1.00 56.76 512 THR B C 1
ATOM 8412 O O . THR B 1 513 ? 69.454 91.533 -7.998 1.00 56.05 512 THR B O 1
ATOM 8416 N N . ILE B 1 514 ? 70.617 90.887 -9.808 1.00 56.09 513 ILE B N 1
ATOM 8417 C CA . ILE B 1 514 ? 71.907 91.054 -9.158 1.00 55.72 513 ILE B CA 1
ATOM 8418 C C . ILE B 1 514 ? 72.089 92.524 -8.790 1.00 56.50 513 ILE B C 1
ATOM 8419 O O . ILE B 1 514 ? 72.585 92.847 -7.709 1.00 56.62 513 ILE B O 1
ATOM 8424 N N . ASP B 1 515 ? 71.678 93.415 -9.689 1.00 55.88 514 ASP B N 1
ATOM 8425 C CA . ASP B 1 515 ? 71.794 94.845 -9.434 1.00 56.09 514 ASP B CA 1
ATOM 8426 C C . ASP B 1 515 ? 70.937 95.247 -8.236 1.00 55.17 514 ASP B C 1
ATOM 8427 O O . ASP B 1 515 ? 71.373 96.027 -7.383 1.00 54.34 514 ASP B O 1
ATOM 8432 N N . LYS B 1 516 ? 69.719 94.714 -8.174 1.00 53.69 515 LYS B N 1
ATOM 8433 C CA . LYS B 1 516 ? 68.816 95.015 -7.069 1.00 53.25 515 LYS B CA 1
ATOM 8434 C C . LYS B 1 516 ? 69.454 94.598 -5.750 1.00 52.07 515 LYS B C 1
ATOM 8435 O O . LYS B 1 516 ? 69.366 95.314 -4.757 1.00 51.16 515 LYS B O 1
ATOM 8441 N N . MET B 1 517 ? 70.099 93.435 -5.750 1.00 50.89 516 MET B N 1
ATOM 8442 C CA . MET B 1 517 ? 70.759 92.927 -4.557 1.00 50.59 516 MET B CA 1
ATOM 8443 C C . MET B 1 517 ? 71.860 93.879 -4.107 1.00 50.54 516 MET B C 1
ATOM 8444 O O . MET B 1 517 ? 71.962 94.211 -2.926 1.00 50.81 516 MET B O 1
ATOM 8449 N N . ASN B 1 518 ? 72.679 94.320 -5.055 1.00 50.05 517 ASN B N 1
ATOM 8450 C CA . ASN B 1 518 ? 73.771 95.237 -4.752 1.00 49.64 517 ASN B CA 1
ATOM 8451 C C . ASN B 1 518 ? 73.237 96.597 -4.311 1.00 48.22 517 ASN B C 1
ATOM 8452 O O . ASN B 1 518 ? 73.863 97.290 -3.511 1.00 46.34 517 ASN B O 1
ATOM 8457 N N . ASN B 1 519 ? 72.080 96.979 -4.840 1.00 47.53 518 ASN B N 1
ATOM 8458 C CA . ASN B 1 519 ? 71.466 98.247 -4.473 1.00 48.59 518 ASN B CA 1
ATOM 8459 C C . ASN B 1 519 ? 70.932 98.138 -3.055 1.00 47.99 518 ASN B C 1
ATOM 8460 O O . ASN B 1 519 ? 70.975 99.097 -2.284 1.00 47.13 518 ASN B O 1
ATOM 8465 N N . LEU B 1 520 ? 70.423 96.958 -2.726 1.00 46.73 519 LEU B N 1
ATOM 8466 C CA . LEU B 1 520 ? 69.877 96.705 -1.406 1.00 46.28 519 LEU B CA 1
ATOM 8467 C C . LEU B 1 520 ? 71.019 96.722 -0.403 1.00 45.65 519 LEU B C 1
ATOM 8468 O O . LEU B 1 520 ? 70.932 97.367 0.644 1.00 43.78 519 LEU B O 1
ATOM 8473 N N . ILE B 1 521 ? 72.097 96.019 -0.737 1.00 45.64 520 ILE B N 1
ATOM 8474 C CA . ILE B 1 521 ? 73.262 95.956 0.139 1.00 44.65 520 ILE B CA 1
ATOM 8475 C C . ILE B 1 521 ? 73.787 97.359 0.405 1.00 44.70 520 ILE B C 1
ATOM 8476 O O . ILE B 1 521 ? 74.098 97.714 1.542 1.00 45.91 520 ILE B O 1
ATOM 8481 N N . GLN B 1 522 ? 73.872 98.156 -0.654 1.00 44.03 521 GLN B N 1
ATOM 8482 C CA . GLN B 1 522 ? 74.351 99.529 -0.553 1.00 42.67 521 GLN B CA 1
ATOM 8483 C C . GLN B 1 522 ? 73.418 100.381 0.307 1.00 40.39 521 GLN B C 1
ATOM 8484 O O . GLN B 1 522 ? 73.872 101.188 1.120 1.00 39.85 521 GLN B O 1
ATOM 8490 N N . ALA B 1 523 ? 72.116 100.206 0.114 1.00 38.10 522 ALA B N 1
ATOM 8491 C CA . ALA B 1 523 ? 71.128 100.960 0.871 1.00 37.10 522 ALA B CA 1
ATOM 8492 C C . ALA B 1 523 ? 71.255 100.629 2.360 1.00 37.34 522 ALA B C 1
ATOM 8493 O O . ALA B 1 523 ? 71.239 101.524 3.205 1.00 37.98 522 ALA B O 1
ATOM 8495 N N . PHE B 1 524 ? 71.390 99.344 2.673 1.00 35.66 523 PHE B N 1
ATOM 8496 C CA . PHE B 1 524 ? 71.538 98.911 4.058 1.00 36.45 523 PHE B CA 1
ATOM 8497 C C . PHE B 1 524 ? 72.709 99.624 4.723 1.00 36.66 523 PHE B C 1
ATOM 8498 O O . PHE B 1 524 ? 72.587 100.115 5.845 1.00 36.53 523 PHE B O 1
ATOM 8506 N N . TYR B 1 525 ? 73.840 99.683 4.027 1.00 36.22 524 TYR B N 1
ATOM 8507 C CA . TYR B 1 525 ? 75.030 100.335 4.561 1.00 37.08 524 TYR B CA 1
ATOM 8508 C C . TYR B 1 525 ? 74.769 101.812 4.822 1.00 37.92 524 TYR B C 1
ATOM 8509 O O . TYR B 1 525 ? 74.987 102.313 5.925 1.00 38.83 524 TYR B O 1
ATOM 8518 N N . THR B 1 526 ? 74.302 102.503 3.791 1.00 37.98 525 THR B N 1
ATOM 8519 C CA . THR B 1 526 ? 74.010 103.926 3.875 1.00 37.98 525 THR B CA 1
ATOM 8520 C C . THR B 1 526 ? 73.037 104.283 5.000 1.00 36.55 525 THR B C 1
ATOM 8521 O O . THR B 1 526 ? 73.301 105.185 5.796 1.00 36.02 525 THR B O 1
ATOM 8525 N N . LYS B 1 527 ? 71.918 103.569 5.057 1.00 34.55 526 LYS B N 1
ATOM 8526 C CA . LYS B 1 527 ? 70.885 103.819 6.057 1.00 35.06 526 LYS B CA 1
ATOM 8527 C C . LYS B 1 527 ? 71.194 103.306 7.463 1.00 34.61 526 LYS B C 1
ATOM 8528 O O . LYS B 1 527 ? 70.373 103.453 8.367 1.00 33.22 526 LYS B O 1
ATOM 8534 N N . SER B 1 528 ? 72.363 102.703 7.652 1.00 33.33 527 SER B N 1
ATOM 8535 C CA . SER B 1 528 ? 72.724 102.181 8.963 1.00 33.66 527 SER B CA 1
ATOM 8536 C C . SER B 1 528 ? 73.878 102.948 9.603 1.00 34.07 527 SER B C 1
ATOM 8537 O O . SER B 1 528 ? 74.307 102.617 10.715 1.00 32.87 527 SER B O 1
ATOM 8540 N N . ARG B 1 529 ? 74.371 103.971 8.902 1.00 32.65 528 ARG B N 1
ATOM 8541 C CA . ARG B 1 529 ? 75.481 104.783 9.389 1.00 32.17 528 ARG B CA 1
ATOM 8542 C C . ARG B 1 529 ? 75.081 105.636 10.593 1.00 31.60 528 ARG B C 1
ATOM 8543 O O . ARG B 1 529 ? 73.921 106.006 10.748 1.00 32.79 528 ARG B O 1
ATOM 8551 N N . PRO B 1 530 ? 76.047 105.954 11.465 1.00 30.98 529 PRO B N 1
ATOM 8552 C CA . PRO B 1 530 ? 75.795 106.769 12.656 1.00 31.00 529 PRO B CA 1
ATOM 8553 C C . PRO B 1 530 ? 74.931 108.003 12.397 1.00 33.06 529 PRO B C 1
ATOM 8554 O O . PRO B 1 530 ? 73.932 108.227 13.086 1.00 33.87 529 PRO B O 1
ATOM 8558 N N . LYS B 1 531 ? 75.296 108.801 11.398 1.00 33.31 530 LYS B N 1
ATOM 8559 C CA . LYS B 1 531 ? 74.527 110.007 11.117 1.00 33.47 530 LYS B CA 1
ATOM 8560 C C . LYS B 1 531 ? 73.066 109.721 10.781 1.00 32.41 530 LYS B C 1
ATOM 8561 O O . LYS B 1 531 ? 72.183 110.490 11.156 1.00 33.54 530 LYS B O 1
ATOM 8567 N N . VAL B 1 532 ? 72.797 108.621 10.086 1.00 30.92 531 VAL B N 1
ATOM 8568 C CA . VAL B 1 532 ? 71.416 108.290 9.764 1.00 29.70 531 VAL B CA 1
ATOM 8569 C C . VAL B 1 532 ? 70.711 107.796 11.030 1.00 29.28 531 VAL B C 1
ATOM 8570 O O . VAL B 1 532 ? 69.534 108.078 11.246 1.00 29.04 531 VAL B O 1
ATOM 8574 N N . CYS B 1 533 ? 71.432 107.060 11.869 1.00 29.58 532 CYS B N 1
ATOM 8575 C CA . CYS B 1 533 ? 70.847 106.575 13.116 1.00 30.55 532 CYS B CA 1
ATOM 8576 C C . CYS B 1 533 ? 70.388 107.800 13.911 1.00 30.98 532 CYS B C 1
ATOM 8577 O O . CYS B 1 533 ? 69.311 107.804 14.507 1.00 30.90 532 CYS B O 1
ATOM 8580 N N . ALA B 1 534 ? 71.209 108.847 13.894 1.00 30.97 533 ALA B N 1
ATOM 8581 C CA . ALA B 1 534 ? 70.887 110.076 14.609 1.00 31.83 533 ALA B CA 1
ATOM 8582 C C . ALA B 1 534 ? 69.725 110.824 13.960 1.00 32.94 533 ALA B C 1
ATOM 8583 O O . ALA B 1 534 ? 68.815 111.283 14.652 1.00 34.97 533 ALA B O 1
ATOM 8585 N N . GLU B 1 535 ? 69.750 110.939 12.634 1.00 31.54 534 GLU B N 1
ATOM 8586 C CA . GLU B 1 535 ? 68.702 111.654 11.903 1.00 31.24 534 GLU B CA 1
ATOM 8587 C C . GLU B 1 535 ? 67.316 111.035 12.064 1.00 30.11 534 GLU B C 1
ATOM 8588 O O . GLU B 1 535 ? 66.315 111.749 12.187 1.00 27.18 534 GLU B O 1
ATOM 8594 N N . LEU B 1 536 ? 67.261 109.707 12.057 1.00 29.52 535 LEU B N 1
ATOM 8595 C CA . LEU B 1 536 ? 65.994 108.996 12.210 1.00 28.83 535 LEU B CA 1
ATOM 8596 C C . LEU B 1 536 ? 65.634 108.789 13.685 1.00 28.67 535 LEU B C 1
ATOM 8597 O O . LEU B 1 536 ? 64.492 108.470 14.012 1.00 27.48 535 LEU B O 1
ATOM 8602 N N . GLY B 1 537 ? 66.610 108.969 14.572 1.00 27.48 536 GLY B N 1
ATOM 8603 C CA . GLY B 1 537 ? 66.349 108.785 15.986 1.00 26.95 536 GLY B CA 1
ATOM 8604 C C . GLY B 1 537 ? 66.594 107.361 16.461 1.00 27.37 536 GLY B C 1
ATOM 8605 O O . GLY B 1 537 ? 66.179 106.999 17.563 1.00 28.83 536 GLY B O 1
ATOM 8606 N N . LEU B 1 538 ? 67.254 106.551 15.634 1.00 26.57 537 LEU B N 1
ATOM 8607 C CA . LEU B 1 538 ? 67.557 105.168 15.997 1.00 27.83 537 LEU B CA 1
ATOM 8608 C C . LEU B 1 538 ? 68.337 105.200 17.308 1.00 29.23 537 LEU B C 1
ATOM 8609 O O . LEU B 1 538 ? 68.298 104.252 18.094 1.00 28.68 537 LEU B O 1
ATOM 8614 N N . VAL B 1 539 ? 69.061 106.300 17.505 1.00 29.03 538 VAL B N 1
ATOM 8615 C CA . VAL B 1 539 ? 69.799 106.584 18.733 1.00 29.38 538 VAL B CA 1
ATOM 8616 C C . VAL B 1 539 ? 69.405 108.032 18.962 1.00 28.64 538 VAL B C 1
ATOM 8617 O O . VAL B 1 539 ? 69.121 108.752 18.006 1.00 29.25 538 VAL B O 1
ATOM 8621 N N . ASP B 1 540 ? 69.352 108.466 20.210 1.00 27.51 539 ASP B N 1
ATOM 8622 C CA . ASP B 1 540 ? 68.979 109.842 20.458 1.00 26.79 539 ASP B CA 1
ATOM 8623 C C . ASP B 1 540 ? 70.168 110.757 20.212 1.00 26.62 539 ASP B C 1
ATOM 8624 O O . ASP B 1 540 ? 70.002 111.956 19.993 1.00 26.16 539 ASP B O 1
ATOM 8629 N N . GLU B 1 541 ? 71.369 110.187 20.223 1.00 26.34 540 GLU B N 1
ATOM 8630 C CA . GLU B 1 541 ? 72.565 110.984 19.986 1.00 26.75 540 GLU B CA 1
ATOM 8631 C C . GLU B 1 541 ? 73.784 110.119 19.711 1.00 26.97 540 GLU B C 1
ATOM 8632 O O . GLU B 1 541 ? 73.969 109.081 20.348 1.00 28.09 540 GLU B O 1
ATOM 8638 N N . ILE B 1 542 ? 74.598 110.535 18.743 1.00 26.97 541 ILE B N 1
ATOM 8639 C CA . ILE B 1 542 ? 75.843 109.835 18.446 1.00 27.49 541 ILE B CA 1
ATOM 8640 C C . ILE B 1 542 ? 76.846 110.596 19.307 1.00 27.17 541 ILE B C 1
ATOM 8641 O O . ILE B 1 542 ? 77.022 111.800 19.144 1.00 29.48 541 ILE B O 1
ATOM 8646 N N . VAL B 1 543 ? 77.485 109.892 20.233 1.00 28.63 542 VAL B N 1
ATOM 8647 C CA . VAL B 1 543 ? 78.420 110.503 21.180 1.00 28.56 542 VAL B CA 1
ATOM 8648 C C . VAL B 1 543 ? 79.888 110.144 20.943 1.00 30.21 542 VAL B C 1
ATOM 8649 O O . VAL B 1 543 ? 80.205 109.013 20.568 1.00 29.15 542 VAL B O 1
ATOM 8653 N N . ASP B 1 544 ? 80.783 111.106 21.173 1.00 31.49 543 ASP B N 1
ATOM 8654 C CA . ASP B 1 544 ? 82.211 110.860 20.980 1.00 33.27 543 ASP B CA 1
ATOM 8655 C C . ASP B 1 544 ? 82.683 109.797 21.956 1.00 34.46 543 ASP B C 1
ATOM 8656 O O . ASP B 1 544 ? 82.176 109.686 23.072 1.00 34.85 543 ASP B O 1
ATOM 8661 N N . MET B 1 545 ? 83.668 109.024 21.525 1.00 34.16 544 MET B N 1
ATOM 8662 C CA . MET B 1 545 ? 84.205 107.943 22.328 1.00 35.28 544 MET B CA 1
ATOM 8663 C C . MET B 1 545 ? 84.578 108.390 23.742 1.00 35.84 544 MET B C 1
ATOM 8664 O O . MET B 1 545 ? 84.336 107.669 24.709 1.00 37.49 544 MET B O 1
ATOM 8669 N N . ASN B 1 546 ? 85.131 109.591 23.871 1.00 36.01 545 ASN B N 1
ATOM 8670 C CA . ASN B 1 546 ? 85.540 110.095 25.181 1.00 36.71 545 ASN B CA 1
ATOM 8671 C C . ASN B 1 546 ? 84.479 110.930 25.898 1.00 36.38 545 ASN B C 1
ATOM 8672 O O . ASN B 1 546 ? 84.768 111.569 26.910 1.00 35.74 545 ASN B O 1
ATOM 8677 N N . LYS B 1 547 ? 83.256 110.925 25.373 1.00 35.75 546 LYS B N 1
ATOM 8678 C CA . LYS B 1 547 ? 82.157 111.678 25.972 1.00 34.07 546 LYS B CA 1
ATOM 8679 C C . LYS B 1 547 ? 81.089 110.716 26.488 1.00 34.71 546 LYS B C 1
ATOM 8680 O O . LYS B 1 547 ? 80.102 111.136 27.101 1.00 33.99 546 LYS B O 1
ATOM 8686 N N . ILE B 1 548 ? 81.288 109.426 26.237 1.00 32.16 547 ILE B N 1
ATOM 8687 C CA . ILE B 1 548 ? 80.326 108.421 26.661 1.00 31.35 547 ILE B CA 1
ATOM 8688 C C . ILE B 1 548 ? 80.094 108.379 28.166 1.00 31.00 547 ILE B C 1
ATOM 8689 O O . ILE B 1 548 ? 78.947 108.312 28.606 1.00 31.71 547 ILE B O 1
ATOM 8694 N N . ARG B 1 549 ? 81.164 108.418 28.957 1.00 30.95 548 ARG B N 1
ATOM 8695 C CA . ARG B 1 549 ? 81.002 108.360 30.405 1.00 31.61 548 ARG B CA 1
ATOM 8696 C C . ARG B 1 549 ? 80.152 109.508 30.919 1.00 30.63 548 ARG B C 1
ATOM 8697 O O . ARG B 1 549 ? 79.412 109.349 31.891 1.00 30.04 548 ARG B O 1
ATOM 8705 N N . GLY B 1 550 ? 80.267 110.660 30.264 1.00 29.29 549 GLY B N 1
ATOM 8706 C CA . GLY B 1 550 ? 79.498 111.824 30.662 1.00 28.15 549 GLY B CA 1
ATOM 8707 C C . GLY B 1 550 ? 78.001 111.566 30.631 1.00 28.26 549 GLY B C 1
ATOM 8708 O O . GLY B 1 550 ? 77.264 112.054 31.489 1.00 27.63 549 GLY B O 1
ATOM 8709 N N . TYR B 1 551 ? 77.540 110.811 29.638 1.00 27.59 550 TYR B N 1
ATOM 8710 C CA . TYR B 1 551 ? 76.119 110.499 29.553 1.00 27.91 550 TYR B CA 1
ATOM 8711 C C . TYR B 1 551 ? 75.771 109.431 30.579 1.00 27.25 550 TYR B C 1
ATOM 8712 O O . TYR B 1 551 ? 74.682 109.442 31.145 1.00 29.28 550 TYR B O 1
ATOM 8721 N N . VAL B 1 552 ? 76.699 108.510 30.822 1.00 27.02 551 VAL B N 1
ATOM 8722 C CA . VAL B 1 552 ? 76.465 107.465 31.807 1.00 26.74 551 VAL B CA 1
ATOM 8723 C C . VAL B 1 552 ? 76.291 108.132 33.164 1.00 26.59 551 VAL B C 1
ATOM 8724 O O . VAL B 1 552 ? 75.440 107.735 33.960 1.00 28.58 551 VAL B O 1
ATOM 8728 N N . GLU B 1 553 ? 77.101 109.155 33.417 1.00 25.90 552 GLU B N 1
ATOM 8729 C CA . GLU B 1 553 ? 77.033 109.883 34.676 1.00 26.68 552 GLU B CA 1
ATOM 8730 C C . GLU B 1 553 ? 75.700 110.609 34.800 1.00 26.33 552 GLU B C 1
ATOM 8731 O O . GLU B 1 553 ? 74.976 110.433 35.785 1.00 25.88 552 GLU B O 1
ATOM 8737 N N . ALA B 1 554 ? 75.376 111.418 33.795 1.00 25.09 553 ALA B N 1
ATOM 8738 C CA . ALA B 1 554 ? 74.131 112.176 33.801 1.00 26.50 553 ALA B CA 1
ATOM 8739 C C . ALA B 1 554 ? 72.927 111.253 34.011 1.00 26.35 553 ALA B C 1
ATOM 8740 O O . ALA B 1 554 ? 72.057 111.533 34.836 1.00 25.58 553 ALA B O 1
ATOM 8742 N N . PHE B 1 555 ? 72.885 110.150 33.269 1.00 25.23 554 PHE B N 1
ATOM 8743 C CA . PHE B 1 555 ? 71.789 109.196 33.393 1.00 24.34 554 PHE B CA 1
ATOM 8744 C C . PHE B 1 555 ? 71.640 108.643 34.810 1.00 24.65 554 PHE B C 1
ATOM 8745 O O . PHE B 1 555 ? 70.556 108.681 35.393 1.00 26.92 554 PHE B O 1
ATOM 8753 N N . THR B 1 556 ? 72.729 108.117 35.354 1.00 24.45 555 THR B N 1
ATOM 8754 C CA . THR B 1 556 ? 72.698 107.530 36.686 1.00 24.85 555 THR B CA 1
ATOM 8755 C C . THR B 1 556 ? 72.356 108.542 37.773 1.00 24.55 555 THR B C 1
ATOM 8756 O O . THR B 1 556 ? 71.550 108.256 38.656 1.00 26.87 555 THR B O 1
ATOM 8760 N N . GLU B 1 557 ? 72.963 109.722 37.721 1.00 25.32 556 GLU B N 1
ATOM 8761 C CA . GLU B 1 557 ? 72.675 110.738 38.725 1.00 24.91 556 GLU B CA 1
ATOM 8762 C C . GLU B 1 557 ? 71.234 111.219 38.586 1.00 23.62 556 GLU B C 1
ATOM 8763 O O . GLU B 1 557 ? 70.576 111.517 39.578 1.00 23.13 556 GLU B O 1
ATOM 8769 N N . ALA B 1 558 ? 70.738 111.284 37.355 1.00 23.53 557 ALA B N 1
ATOM 8770 C CA . ALA B 1 558 ? 69.356 111.696 37.131 1.00 23.64 557 ALA B CA 1
ATOM 8771 C C . ALA B 1 558 ? 68.432 110.640 37.752 1.00 23.49 557 ALA B C 1
ATOM 8772 O O . ALA B 1 558 ? 67.478 110.967 38.468 1.00 24.77 557 ALA B O 1
ATOM 8774 N N . ALA B 1 559 ? 68.744 109.372 37.497 1.00 22.82 558 ALA B N 1
ATOM 8775 C CA . ALA B 1 559 ? 67.959 108.250 38.012 1.00 23.08 558 ALA B CA 1
ATOM 8776 C C . ALA B 1 559 ? 67.874 108.195 39.539 1.00 24.47 558 ALA B C 1
ATOM 8777 O O . ALA B 1 559 ? 66.858 107.768 40.095 1.00 25.29 558 ALA B O 1
ATOM 8779 N N . TYR B 1 560 ? 68.941 108.612 40.214 1.00 24.14 559 TYR B N 1
ATOM 8780 C CA . TYR B 1 560 ? 68.973 108.607 41.674 1.00 24.02 559 TYR B CA 1
ATOM 8781 C C . TYR B 1 560 ? 68.650 109.972 42.281 1.00 25.03 559 TYR B C 1
ATOM 8782 O O . TYR B 1 560 ? 68.714 110.142 43.497 1.00 25.08 559 TYR B O 1
ATOM 8791 N N . GLN B 1 561 ? 68.299 110.942 41.443 1.00 24.68 560 GLN B N 1
ATOM 8792 C CA . GLN B 1 561 ? 68.009 112.288 41.933 1.00 24.96 560 GLN B CA 1
ATOM 8793 C C . GLN B 1 561 ? 66.785 112.399 42.845 1.00 25.96 560 GLN B C 1
ATOM 8794 O O . GLN B 1 561 ? 66.846 113.032 43.903 1.00 25.73 560 GLN B O 1
ATOM 8800 N N . ASN B 1 562 ? 65.679 111.782 42.444 1.00 25.92 561 ASN B N 1
ATOM 8801 C CA . ASN B 1 562 ? 64.443 111.823 43.228 1.00 26.68 561 ASN B CA 1
ATOM 8802 C C . ASN B 1 562 ? 63.626 110.572 42.917 1.00 25.94 561 ASN B C 1
ATOM 8803 O O . ASN B 1 562 ? 62.542 110.662 42.351 1.00 27.02 561 ASN B O 1
ATOM 8808 N N . PRO B 1 563 ? 64.136 109.388 43.293 1.00 27.63 562 PRO B N 1
ATOM 8809 C CA . PRO B 1 563 ? 63.473 108.097 43.051 1.00 27.27 562 PRO B CA 1
ATOM 8810 C C . PRO B 1 563 ? 62.098 107.911 43.700 1.00 27.64 562 PRO B C 1
ATOM 8811 O O . PRO B 1 563 ? 61.846 108.407 44.800 1.00 27.29 562 PRO B O 1
ATOM 8815 N N . GLU B 1 564 ? 61.228 107.172 43.011 1.00 26.40 563 GLU B N 1
ATOM 8816 C CA . GLU B 1 564 ? 59.879 106.878 43.493 1.00 29.43 563 GLU B CA 1
ATOM 8817 C C . GLU B 1 564 ? 59.901 105.708 44.475 1.00 28.79 563 GLU B C 1
ATOM 8818 O O . GLU B 1 564 ? 59.029 105.596 45.333 1.00 27.36 563 GLU B O 1
ATOM 8824 N N . SER B 1 565 ? 60.896 104.835 44.336 1.00 27.49 564 SER B N 1
ATOM 8825 C CA . SER B 1 565 ? 60.993 103.650 45.179 1.00 26.32 564 SER B CA 1
ATOM 8826 C C . SER B 1 565 ? 62.415 103.422 45.682 1.00 26.18 564 SER B C 1
ATOM 8827 O O . SER B 1 565 ? 63.392 103.755 45.003 1.00 24.90 564 SER B O 1
ATOM 8830 N N . ILE B 1 566 ? 62.515 102.829 46.868 1.00 25.34 565 ILE B N 1
ATOM 8831 C CA . ILE B 1 566 ? 63.798 102.570 47.513 1.00 23.96 565 ILE B CA 1
ATOM 8832 C C . ILE B 1 566 ? 63.939 101.160 48.064 1.00 24.05 565 ILE B C 1
ATOM 8833 O O . ILE B 1 566 ? 62.978 100.589 48.586 1.00 23.62 565 ILE B O 1
ATOM 8838 N N . CYS B 1 567 ? 65.140 100.603 47.933 1.00 23.25 566 CYS B N 1
ATOM 8839 C CA . CYS B 1 567 ? 65.443 99.313 48.539 1.00 23.46 566 CYS B CA 1
ATOM 8840 C C . CYS B 1 567 ? 66.714 99.567 49.348 1.00 24.21 566 CYS B C 1
ATOM 8841 O O . CYS B 1 567 ? 67.770 99.867 48.782 1.00 23.75 566 CYS B O 1
ATOM 8844 N N . PRO B 1 568 ? 66.621 99.491 50.683 1.00 25.04 567 PRO B N 1
ATOM 8845 C CA . PRO B 1 568 ? 67.812 99.724 51.508 1.00 23.94 567 PRO B CA 1
ATOM 8846 C C . PRO B 1 568 ? 68.935 98.791 51.064 1.00 24.21 567 PRO B C 1
ATOM 8847 O O . PRO B 1 568 ? 68.682 97.650 50.681 1.00 25.30 567 PRO B O 1
ATOM 8851 N N . PHE B 1 569 ? 70.170 99.280 51.103 1.00 25.24 568 PHE B N 1
ATOM 8852 C CA . PHE B 1 569 ? 71.317 98.471 50.690 1.00 25.02 568 PHE B CA 1
ATOM 8853 C C . PHE B 1 569 ? 71.395 97.138 51.428 1.00 24.28 568 PHE B C 1
ATOM 8854 O O . PHE B 1 569 ? 71.590 96.096 50.807 1.00 26.14 568 PHE B O 1
ATOM 8862 N N . HIS B 1 570 ? 71.222 97.163 52.745 1.00 24.46 569 HIS B N 1
ATOM 8863 C CA . HIS B 1 570 ? 71.277 95.936 53.535 1.00 23.54 569 HIS B CA 1
ATOM 8864 C C . HIS B 1 570 ? 70.112 94.996 53.211 1.00 23.89 569 HIS B C 1
ATOM 8865 O O . HIS B 1 570 ? 70.057 93.869 53.704 1.00 21.64 569 HIS B O 1
ATOM 8872 N N . GLN B 1 571 ? 69.179 95.464 52.387 1.00 23.85 570 GLN B N 1
ATOM 8873 C CA . GLN B 1 571 ? 68.033 94.648 52.003 1.00 23.94 570 GLN B CA 1
ATOM 8874 C C . GLN B 1 571 ? 68.072 94.261 50.526 1.00 24.16 570 GLN B C 1
ATOM 8875 O O . GLN B 1 571 ? 67.083 93.775 49.985 1.00 25.84 570 GLN B O 1
ATOM 8881 N N . MET B 1 572 ? 69.212 94.475 49.874 1.00 23.41 571 MET B N 1
ATOM 8882 C CA . MET B 1 572 ? 69.344 94.128 48.458 1.00 24.96 571 MET B CA 1
ATOM 8883 C C . MET B 1 572 ? 69.742 92.663 48.298 1.00 27.08 571 MET B C 1
ATOM 8884 O O . MET B 1 572 ? 70.596 92.162 49.037 1.00 26.87 571 MET B O 1
ATOM 8889 N N . ILE B 1 573 ? 69.139 91.981 47.328 1.00 26.31 572 ILE B N 1
ATOM 8890 C CA . ILE B 1 573 ? 69.449 90.576 47.107 1.00 27.66 572 ILE B CA 1
ATOM 8891 C C . ILE B 1 573 ? 70.506 90.318 46.035 1.00 28.48 572 ILE B C 1
ATOM 8892 O O . ILE B 1 573 ? 71.267 89.357 46.150 1.00 28.63 572 ILE B O 1
ATOM 8897 N N . LEU B 1 574 ? 70.572 91.163 45.007 1.00 25.83 573 LEU B N 1
ATOM 8898 C CA . LEU B 1 574 ? 71.562 90.960 43.954 1.00 27.31 573 LEU B CA 1
ATOM 8899 C C . LEU B 1 574 ? 72.989 90.780 44.489 1.00 27.53 573 LEU B C 1
ATOM 8900 O O . LEU B 1 574 ? 73.701 89.867 44.069 1.00 27.57 573 LEU B O 1
ATOM 8905 N N . PRO B 1 575 ? 73.424 91.643 45.428 1.00 28.41 574 PRO B N 1
ATOM 8906 C CA . PRO B 1 575 ? 74.781 91.517 45.977 1.00 28.20 574 PRO B CA 1
ATOM 8907 C C . PRO B 1 575 ? 74.988 90.147 46.606 1.00 28.31 574 PRO B C 1
ATOM 8908 O O . PRO B 1 575 ? 76.038 89.525 46.449 1.00 28.10 574 PRO B O 1
ATOM 8912 N N . ARG B 1 576 ? 73.971 89.682 47.322 1.00 27.79 575 ARG B N 1
ATOM 8913 C CA . ARG B 1 576 ? 74.039 88.384 47.973 1.00 28.67 575 ARG B CA 1
ATOM 8914 C C . ARG B 1 576 ? 73.999 87.244 46.957 1.00 27.83 575 ARG B C 1
ATOM 8915 O O . ARG B 1 576 ? 74.763 86.288 47.062 1.00 27.74 575 ARG B O 1
ATOM 8923 N N . ALA B 1 577 ? 73.120 87.348 45.964 1.00 27.63 576 ALA B N 1
ATOM 8924 C CA . ALA B 1 577 ? 73.018 86.308 44.943 1.00 26.11 576 ALA B CA 1
ATOM 8925 C C . ALA B 1 577 ? 74.357 86.156 44.216 1.00 25.48 576 ALA B C 1
ATOM 8926 O O . ALA B 1 577 ? 74.778 85.045 43.898 1.00 25.83 576 ALA B O 1
ATOM 8928 N N . ILE B 1 578 ? 75.027 87.275 43.961 1.00 25.03 577 ILE B N 1
ATOM 8929 C CA . ILE B 1 578 ? 76.319 87.238 43.284 1.00 27.37 577 ILE B CA 1
ATOM 8930 C C . ILE B 1 578 ? 77.314 86.400 44.093 1.00 29.57 577 ILE B C 1
ATOM 8931 O O . ILE B 1 578 ? 77.938 85.474 43.569 1.00 29.92 577 ILE B O 1
ATOM 8936 N N . ARG B 1 579 ? 77.436 86.723 45.377 1.00 30.21 578 ARG B N 1
ATOM 8937 C CA . ARG B 1 579 ? 78.342 86.022 46.282 1.00 30.67 578 ARG B CA 1
ATOM 8938 C C . ARG B 1 579 ? 78.024 84.535 46.383 1.00 30.30 578 ARG B C 1
ATOM 8939 O O . ARG B 1 579 ? 78.911 83.692 46.287 1.00 32.05 578 ARG B O 1
ATOM 8947 N N . GLU B 1 580 ? 76.754 84.209 46.577 1.00 30.04 579 GLU B N 1
ATOM 8948 C CA . GLU B 1 580 ? 76.356 82.814 46.698 1.00 30.31 579 GLU B CA 1
ATOM 8949 C C . GLU B 1 580 ? 76.720 81.985 45.464 1.00 31.07 579 GLU B C 1
ATOM 8950 O O . GLU B 1 580 ? 77.184 80.854 45.588 1.00 29.80 579 GLU B O 1
ATOM 8956 N N . PHE B 1 581 ? 76.522 82.543 44.273 1.00 30.29 580 PHE B N 1
ATOM 8957 C CA . PHE B 1 581 ? 76.847 81.804 43.060 1.00 29.78 580 PHE B CA 1
ATOM 8958 C C . PHE B 1 581 ? 78.332 81.461 43.001 1.00 29.80 580 PHE B C 1
ATOM 8959 O O . PHE B 1 581 ? 78.705 80.384 42.540 1.00 28.76 580 PHE B O 1
ATOM 8967 N N . GLU B 1 582 ? 79.182 82.371 43.461 1.00 30.90 581 GLU B N 1
ATOM 8968 C CA . GLU B 1 582 ? 80.612 82.102 43.427 1.00 33.88 581 GLU B CA 1
ATOM 8969 C C . GLU B 1 582 ? 81.119 81.146 44.507 1.00 34.21 581 GLU B C 1
ATOM 8970 O O . GLU B 1 582 ? 82.083 80.426 44.271 1.00 34.77 581 GLU B O 1
ATOM 8976 N N . THR B 1 583 ? 80.466 81.100 45.669 1.00 34.56 582 THR B N 1
ATOM 8977 C CA . THR B 1 583 ? 80.925 80.214 46.743 1.00 32.96 582 THR B CA 1
ATOM 8978 C C . THR B 1 583 ? 80.241 78.856 46.825 1.00 34.23 582 THR B C 1
ATOM 8979 O O . THR B 1 583 ? 80.869 77.870 47.202 1.00 34.67 582 THR B O 1
ATOM 8983 N N . PHE B 1 584 ? 78.960 78.794 46.482 1.00 34.01 583 PHE B N 1
ATOM 8984 C CA . PHE B 1 584 ? 78.243 77.532 46.569 1.00 35.26 583 PHE B CA 1
ATOM 8985 C C . PHE B 1 584 ? 78.699 76.456 45.591 1.00 38.23 583 PHE B C 1
ATOM 8986 O O . PHE B 1 584 ? 78.800 76.683 44.384 1.00 37.85 583 PHE B O 1
ATOM 8994 N N . VAL B 1 585 ? 78.967 75.277 46.138 1.00 40.97 584 VAL B N 1
ATOM 8995 C CA . VAL B 1 585 ? 79.378 74.120 45.357 1.00 45.00 584 VAL B CA 1
ATOM 8996 C C . VAL B 1 585 ? 78.333 73.059 45.655 1.00 47.73 584 VAL B C 1
ATOM 8997 O O . VAL B 1 585 ? 78.316 72.500 46.752 1.00 47.62 584 VAL B O 1
ATOM 9001 N N . LYS B 1 586 ? 77.451 72.785 44.700 1.00 51.57 585 LYS B N 1
ATOM 9002 C CA . LYS B 1 586 ? 76.419 71.786 44.941 1.00 57.77 585 LYS B CA 1
ATOM 9003 C C . LYS B 1 586 ? 77.011 70.391 45.027 1.00 60.50 585 LYS B C 1
ATOM 9004 O O . LYS B 1 586 ? 77.246 69.733 44.017 1.00 60.82 585 LYS B O 1
ATOM 9010 N N . LYS B 1 587 ? 77.261 69.965 46.263 1.00 64.16 586 LYS B N 1
ATOM 9011 C CA . LYS B 1 587 ? 77.832 68.658 46.555 1.00 66.93 586 LYS B CA 1
ATOM 9012 C C . LYS B 1 587 ? 76.886 67.538 46.130 1.00 67.34 586 LYS B C 1
ATOM 9013 O O . LYS B 1 587 ? 77.270 66.744 45.245 1.00 68.37 586 LYS B O 1
#

Solvent-accessible surface area: 43777 Å² total; per-residue (Å²): 62,200,30,44,39,70,218,41,0,53,121,11,72,105,28,22,127,80,51,178,176,76,61,73,53,13,44,114,86,0,93,160,38,9,101,74,7,84,82,44,25,114,88,5,42,96,26,57,73,47,63,74,53,4,53,140,146,61,48,26,4,2,70,49,0,4,120,81,2,12,57,134,70,8,48,39,45,5,7,24,8,2,13,46,101,44,25,209,62,25,9,5,2,22,11,10,0,1,0,51,0,77,19,6,8,0,0,0,2,0,9,5,12,14,9,111,51,2,5,7,15,2,7,8,14,40,1,6,0,20,0,6,26,8,0,59,22,4,37,2,8,1,0,6,0,3,8,5,46,1,19,56,38,83,36,3,24,102,6,4,2,33,13,47,5,4,0,0,3,0,2,29,1,1,28,1,39,55,74,57,3,28,0,0,0,0,0,2,28,60,0,30,40,6,0,0,0,3,0,20,7,10,68,16,11,0,0,21,86,166,1,7,0,1,10,10,42,54,52,79,90,39,76,101,14,44,118,19,131,2,60,102,131,25,0,48,81,8,0,50,84,26,88,203,69,48,206,92,106,54,22,0,11,28,71,11,0,102,95,105,28,46,40,2,140,43,41,43,69,53,16,77,11,0,2,94,0,0,50,102,12,0,31,111,28,85,71,63,93,44,78,120,12,55,0,4,71,61,68,78,27,48,43,84,35,77,16,1,8,14,28,0,20,46,71,58,168,156,64,27,54,2,41,13,1,0,0,2,2,0,1,37,0,0,3,33,19,6,45,134,61,60,0,40,0,4,0,0,0,4,0,1,0,31,0,3,0,0,0,0,2,0,0,28,31,27,124,16,139,106,13,4,86,49,67,85,96,62,27,64,0,78,7,1,56,0,6,76,33,0,0,31,1,0,18,57,0,0,76,31,0,15,96,1,96,0,4,0,0,1,3,0,5,0,50,2,10,15,53,17,49,65,0,0,100,7,60,0,0,12,28,0,12,46,0,0,95,14,2,16,55,5,160,7,25,2,0,0,1,0,1,6,41,0,14,31,6,0,0,5,0,1,3,1,0,0,0,19,75,9,3,3,4,1,0,0,0,1,5,1,24,2,10,9,50,60,9,6,49,0,0,6,59,77,33,15,193,114,0,10,143,29,76,192,56,62,119,98,14,85,73,6,4,65,104,0,32,99,16,24,104,45,8,126,62,86,6,51,6,73,15,0,5,56,40,2,0,0,7,5,14,5,24,1,63,113,1,27,17,10,0,44,0,0,0,42,0,8,16,8,43,31,131,51,81,17,49,23,107,91,6,69,0,6,79,26,1,127,106,86,92,73,138,100,190,238,76,200,35,41,35,70,218,44,0,50,122,10,74,105,27,22,133,92,54,208,180,55,64,74,54,14,43,114,82,0,98,157,40,10,100,72,7,85,73,51,23,107,95,8,42,95,30,56,78,51,64,74,66,2,53,150,143,61,39,24,4,2,70,44,0,5,132,91,3,9,65,131,69,9,52,40,41,4,7,24,10,2,13,48,101,55,26,211,57,26,9,4,2,22,11,10,0,2,0,56,0,73,21,8,8,0,1,0,2,0,9,4,13,16,10,104,45,2,5,6,14,2,6,8,14,40,1,5,0,19,0,6,31,8,0,72,22,4,37,2,9,1,0,6,0,4,8,3,43,10,22,49,23,85,32,2,18,101,4,4,3,32,13,46,5,4,0,0,2,0,2,31,1,2,24,2,41,56,72,57,4,26,0,0,0,0,0,2,28,55,0,24,31,7,0,0,0,3,0,20,7,10,68,15,11,0,0,23,66,151,0,7,0,1,7,8,44,47,36,49,15,52,93,80,125,68,74,65,112,1,73,103,110,4,0,43,50,0,0,58,43,36,77,157,54,45,213,89,95,54,15,0,9,27,72,12,0,101,94,106,31,45,41,2,143,36,41,50,70,51,14,67,9,0,1,87,0,0,50,97,14,0,32,112,26,80,76,64,90,47,95,122,11,42,0,6,65,60,76,74,26,52,44,84,34,81,16,0,8,14,27,0,18,48,75,53,177,160,64,24,51,3,44,13,0,0,0,1,3,0,1,37,0,1,4,37,20,6,44,132,61,59,0,43,0,4,1,0,0,4,0,1,0,24,0,1,0,0,0,0,1,0,0,27,32,28,132,15,133,109,12,4,90,48,72,85,107,49,30,60,0,90,7,0,48,0,6,76,34,0,0,30,1,0,17,62,0,0,76,32,0,16,97,0,99,0,4,0,0,1,2,0,4,0,52,2,7,15,47,18,48,69,0,0,95,9,58,0,0,11,24,0,12,46,0,0,97,13,2,16,57,6,162,7,26,2,0,0,1,0,1,6,46,0,17,31,10,0,0,5,0,2,2,1,0,0,0,19,69,9,3,2,4,1,0,0,0,1,2,1,30,1,8,10,55,85,9,42,57,0,0,14,48,76,19,3,151,109,0,15,154,31,76,187,62,68,130,100,12,85,70,4,3,63,90,0,21,100,17,31,102,44,9,128,61,84,6,39,6,70,13,0,3,62,43,1,2,0,6,7,12,5,22,1,64,120,1,28,18,10,0,43,0,0,0,38,0,10,16,6,44,29,131,51,82,18,46,22,112,90,5,63,0,4,76,27,4,127,102,90,93,70,142,122,174,250

Radius of gyration: 30.56 Å; Cα contacts (8 Å, |Δi|>4): 2720; chains: 2; bounding box: 90×83×74 Å

CATH classification: 1.20.5.680 (+2 more: 3.90.226.10, 3.90.226.10)

Nearest PDB structures (foldseek):
  1pix-assembly1_A  TM=9.936E-01  e=0.000E+00  Acidaminococcus fermentans
  8j4z-assembly1_J  TM=8.798E-01  e=3.778E-44  Homo sapiens
  8j78-assembly1_J  TM=8.751E-01  e=1.195E-43  Homo sapiens
  4q0g-assembly1_C  TM=8.904E-01  e=2.834E-42  Mycobacterium tuberculosis
  8jxn-assembly1_B  TM=8.876E-01  e=1.421E-41  Homo sapiens

Sequence (1172 aa):
GFYSMPRYFQNMPQVGKPLKKADAANEEQLKKIEEEIHQLIKEAQEAGKADADVNKRGELTALQRIEKLVEPGSWRPLNTLFNPQGNKNGSVAIVKGLGRVNGKWCVVVASDNKKLAGAWVPGQAECLLRASDTAKTLHVPLVYVLNCSGVKFDEQEKVYPNRRGGGTPFFRNAELNQLGIPVIVGIYGTNPAGGGYHSISPTVIIAHEKANMAVGGAGIMGGMNPKGHVDLEYANEIADMVDRTGKTEPPGAVDIHYTETGFMREVYASEEGVLEGIKKYVGMLPKYDPEFFRVDDPKAPAFPADDLYSMVPLNDKRAYDIYNVIARLFDNSELHEYKKGYGPEMVTGLAKVNGLLVGVVANVQGLLMNYPEYKAAGSVGIGGKLYRQGLVKMNEFVTLCARDRLPIVWIQDTTGIDVGNDAEKAELLGLGQSLIYSIQTSHIPQFEITLRKGTAAAHYVLGGPQGNDTNAFSIGTAATEIAVMNGETAATAMYSRRLAKDRKAGKDLQPTIDKMNNLIQAFYTKSRPKVCAELGLVDEIVDMNKIRGYVEAFTEAAYQNPESICPFHQMILPRAIREFETFVKKGFYSMPRYFQNMPQVGKPLKKADAANEEQLKKIEEEIHQLIKEAQEAGKADADVNKRGELTALQRIEKLVEPGSWRPLNTLFNPQGNKNGSVAIVKGLGRVNGKWCVVVASDNKKLAGAWVPGQAECLLRASDTAKTLHVPLVYVLNCSGVKFDEQEKVYPNRRGGGTPFFRNAELNQLGIPVIVGIYGTNPAGGGYHSISPTVIIAHEKANMAVGGAGIMGGMNPKGHVDLEYANEIADMVDRTGKTEPPGAVDIHYTETGFMREVYASEEGVLEGIKKYVGMLPKYDPEFFRVDDPKAPAFPADDLYSMVPLNDKRAYDIYNVIARLFDNSELHEYKKGYGPEMVTGLAKVNGLLVGVVANVQGLLMNYPEYKAAGSVGIGGKLYRQGLVKMNEFVTLCARDRLPIVWIQDTTGIDVGNDAEKAELLGLGQSLIYSIQTSHIPQFEITLRKGTAAAHYVLGGPQGNDTNAFSIGTAATEIAVMNGETAATAMYSRRLAKDRKAGKDLQPTIDKMNNLIQAFYTKSRPKVCAELGLVDEIVDMNKIRGYVEAFTEAAYQNPESICPFHQMILPRAIREFETFVKK